Protein AF-A0A7K1HAN5-F1 (afdb_monomer)

Sequence (1060 aa):
MNKKFSTLLAGVALFGATSAFAGNNVPSLIEGTNDGLYQLKTTGNLYLAVNAKGELVTVDNVTADNVASTLWCTTVTVENQGKAPIYDFVNKGAEALLSVTMDDFAKNAMKTTKNSLVGGEIAGWAFSGTYANALEANRPLYSYFQEDSVVGLVLEGTNVRLKKAGGKAADISGAKFATFTLVEADGIALNAKQINTKLGIQDAANGVKLTFNPDRNNTSLENPFSDVAFIAKDTKDGSFVNVTRKADNQYLHVDTAYTNKNSDKFLAFNYKKALSTDLADQGKFLFTYFPSHDSLVIQVKQATRLSASVKDWKKALTTAGNKTIIANNKTAKNYVTIQDLVKADEIRIVTIADVKETDITLGFTGCVQAGTDKVSLEDGLYVIQNAETNKYLASPIHVDGAASEWVTVDKAEQNVMHMPAYQWVVLKTKTSEYFLSTSPVNVTNREYPSLKNPTYNTTDKVLKNGASWQLTQAEGSKLYYCKALSSDSLVITKITDKNILGDKYLGYKYLTDDELMITNYAFNYFNPYTMDKYIAQVEGDTTLNALQEEATFFELVKQNNNKTVAYGYTVDATVQARIEGLAQLERATYQIKAGKNMIAVGKENRYVLTENLAPATFYFKENNETEKGCYYAFIDADDVEKDTKGNVLSFNNKLGVADQSLKALLQEQVIEEVRTSAFRIGLADQPLYRRFNHVELDGAVEGNEDATKLLKFKEAYVGDYLMDETNKNFMREDMDYLGIGAKNIAKAGLSFNVRPFNIGKSAQYQIKPQYLVYVSETENKGTEGKPCDATNHKHMNANGEPCGPEDCIHATPAVPGFNRYKLLVSFADSVEAKDVVKGEELYHFGKYHRVGFVDAVEQDSVLYILGEHFENVATKDLSMEDIKKVVKGINLKVAVKEDKHHNYTWSFRYIDPAKAANEVEEDRAFLIESNKGNKDIAPSKAAWLKNQNNCLVLSDPEESEFEEAKTGGDNALIFNIEKGSADDMATDNEEIATSEVTVIAGEGNVTIAGAAGKKVVVSNILGQVVANTVITSDNATIAAPAGVVVVAVEGEEAVKAIIK

pLDDT: mean 87.42, std 11.13, range [27.11, 98.62]

Solvent-accessible surface area (backbone atoms only — not comparable to full-atom values): 56718 Å² total; per-residue (Å²): 142,82,90,79,87,77,82,81,73,81,79,78,76,82,81,63,70,62,70,89,55,52,67,35,66,47,57,53,51,57,84,38,79,32,60,39,28,26,26,44,33,33,89,85,63,29,31,45,27,39,46,98,87,38,29,35,31,42,45,74,80,82,44,57,90,50,38,45,25,31,25,28,12,45,31,33,48,75,56,88,87,86,57,67,38,32,38,40,40,26,29,62,51,64,61,41,50,63,17,34,49,77,82,70,39,58,90,94,50,58,51,38,93,53,60,37,48,56,51,55,86,42,49,54,26,40,54,39,82,42,42,70,86,41,48,56,69,65,27,43,44,32,27,66,83,46,99,60,29,27,39,23,38,32,70,62,85,51,40,27,22,47,34,57,33,44,58,49,72,69,38,46,60,70,56,58,43,39,35,30,24,54,18,32,40,54,73,35,53,35,44,24,68,38,54,19,10,52,72,72,64,47,61,54,84,74,35,34,59,37,51,53,51,62,54,65,31,85,62,92,71,80,43,75,50,51,77,36,45,24,38,50,37,73,46,93,75,61,52,32,21,35,42,20,38,60,92,77,60,24,34,39,25,59,44,92,47,54,73,49,94,76,81,85,76,38,43,27,76,44,75,34,86,69,73,52,84,81,43,45,46,27,24,24,34,34,41,34,37,26,45,35,72,31,36,39,45,46,28,38,31,33,46,67,47,75,49,98,89,36,86,46,58,79,59,22,65,73,37,94,81,30,49,49,75,50,92,56,61,82,51,72,47,34,18,60,21,41,46,69,80,39,71,93,73,54,22,23,38,62,29,61,33,66,54,79,68,38,47,30,30,71,70,60,47,43,67,49,84,74,90,56,50,54,27,45,67,76,55,36,42,29,39,42,28,37,62,83,79,66,20,33,48,24,29,53,74,39,45,39,49,78,45,54,43,78,40,84,73,56,75,78,44,31,54,63,82,49,28,39,42,33,26,28,42,33,37,52,74,43,84,48,80,79,34,44,66,45,19,34,29,41,38,28,28,36,44,34,59,85,43,32,23,61,19,55,35,82,87,81,71,44,43,39,72,51,66,63,45,57,34,28,39,58,92,93,55,89,47,36,36,35,80,57,54,39,98,55,45,26,43,76,45,76,65,78,54,62,69,63,36,47,37,29,39,64,31,33,64,74,75,54,78,71,64,42,63,44,61,46,34,29,40,35,38,73,48,99,88,51,78,61,23,10,38,20,66,40,88,99,52,49,42,30,20,56,72,33,72,67,57,40,53,26,26,48,42,67,37,82,86,64,51,64,45,78,47,41,39,83,63,48,74,72,49,40,77,58,30,78,63,58,42,51,32,36,44,44,48,34,31,46,28,45,92,83,22,24,36,15,73,46,76,94,40,23,32,24,54,35,73,87,56,71,63,44,41,27,31,38,33,54,69,33,32,46,99,94,44,62,19,25,26,39,32,36,64,80,49,59,44,58,47,101,84,68,48,77,63,34,56,49,31,23,50,28,65,40,77,94,46,99,65,29,34,28,24,65,35,60,29,63,43,81,78,74,43,30,29,29,83,39,75,53,92,47,54,57,33,59,73,64,44,42,47,86,73,41,63,23,44,91,98,46,27,72,48,67,31,48,34,21,46,30,33,68,87,86,60,28,27,43,25,56,55,77,55,75,89,79,54,52,91,99,52,53,38,44,24,71,40,55,79,87,75,56,92,40,19,43,15,32,40,44,30,64,56,20,59,93,64,38,92,54,24,90,58,58,38,31,24,35,40,28,38,40,79,49,75,26,80,50,45,81,52,42,54,38,80,64,85,87,60,82,39,29,25,90,87,71,43,83,44,52,42,69,54,13,70,74,22,46,74,55,42,81,45,38,39,38,29,38,32,41,30,48,32,75,87,60,74,78,62,94,82,58,50,94,89,58,56,82,42,39,62,85,95,28,31,24,35,25,46,43,54,31,38,36,45,98,57,27,40,27,64,53,66,86,81,52,74,89,55,55,69,84,75,60,51,71,71,61,47,61,74,78,36,76,68,43,54,46,80,61,52,33,64,66,74,45,58,41,52,54,33,38,31,36,34,38,59,43,28,75,52,32,60,70,77,43,70,89,41,47,33,21,34,46,36,47,45,72,85,59,73,72,69,88,50,66,43,42,16,29,41,19,56,56,93,84,41,45,24,35,40,54,42,92,74,34,38,45,84,41,34,59,71,36,72,78,35,26,47,46,27,33,77,44,73,37,48,80,89,32,22,39,70,77,79,70,83,75,72,81,70,66,70,45,82,44,60,36,80,41,20,36,36,35,32,52,36,49,76,29,44,34,37,35,20,41,83,86,69,51,76,72,42,77,47,67,32,86,40,52,65,41,77,43,73,38,72,66,42,56,31,38,38,36,39,65,94,54,77,68,43,79,37,66,19,83

Foldseek 3Di:
DDDDDDPPPPPPDDDFLDFPFAFAFDFFDDAFWGWFWWWWAFPVRWTWFQDPVQFIWTHNDDAQQGVQRRTWTWHWHDDPDQDAIWIWTQRRLVRAIQAFAPVQDDVPDQKHPAGTGGDYDWTTWDFASHGGRGGDFFTWTWTDPDPFKIKGWDDDPGGIMIGIFTPDPVGVVVRPGTTTTIGFHTWYWHFQVCLQCVSVQHDSLVFAAKDKVVDFDPDPADDCRHPFGWGWAGDPLPSKTFIAGSVPRWTKFFDLDFPDDDDDTFTGIDTHNDDDPLGPQRRIKIWIAGRRSQFIWIFGQKDFAADPVGPGSVVRSVDDPRMDGDSHSNQQFRTFEWDQPPVVVSRIDTGTGSDHDMTIGSQSITSARPPHQWFFDAFAKKAKAFPPVRFTWFQDLLNFQVATDGHDDDPQWDDLLLAQRRMWGKDFPGDDPRCNGRGFIWIARQFARLAIDFFQDPVVRGTDHDDTWTWGDDPPDQWIDTNRHDPGTMRMGGDPDLCSQQDQARQFDQDDPLNQLDFFKWWFWDDPVDRQWTWDADPPFQFIAGHDSDTQGKGKAWDPSSDWDFGGDDCDPVSCVRYPNGYGHIWTKIWIAHDQWTFDQDPPQFTGTHNPHDTFIFIFGWDTAHPVGTWTWTFGPPAFDADPVRHGNGGFWTWAQDPPDPRRTIGIDGSNPPDTMTIDTDGDPFAQFDDLQDCPFQVADPVGSQAWAKWWKFFQPPRKTWFWDQDPLQDDVQFTFIFIGHPVSHPFGRIKTWHWQQVVQEPCCSRWTKTWIFQDKDKQQWAAKAFQPDPPDFFAAPVRHGDGSRRGPPIGHTGHMKMKTQTKFWCPVPDADPPQDPSRGRQDDPPFGTIGTFIWMDDPQWIWGQRPPCPLPDRNRDDPVVSVVPTDTDRSSVVSHVQAFDRRMKIWGALDSPQCSVVDQSSRKTWIFGHPPDNRRPDQFGFTFFQDPRGTGTDDRVPHGSPCLSVCNVRHTIITIDHHDPRRGDDPPDDNPPQDWDWAAEAQKIKIASQAQKWKFKAAPVRHTPDIDHHHDRIDIGGDDAAWIWMDIHPDDIDIDGHD

Organism: NCBI:txid46503

Nearest PDB structures (foldseek):
  5tth-assembly1_A  TM=6.788E-01  e=7.325E+00  Danio rerio
  6eaf-assembly1_A  TM=3.390E-01  e=1.377E+00  human respiratory syncytial virus
  6vke-assembly1_F  TM=3.115E-01  e=1.193E+00  human respiratory syncytial virus
  5ea8-assembly1_F  TM=3.209E-01  e=1.312E+00  Human respiratory syncytial virus A2
  6eaf-assembly1_B  TM=3.338E-01  e=2.956E+00  human respiratory syncytial virus

InterPro domains:
  IPR045963 Domain of unknown function DUF6383 [PF19910] (986-1059)

Structure (mmCIF, N/CA/C/O backbone):
data_AF-A0A7K1HAN5-F1
#
_entry.id   AF-A0A7K1HAN5-F1
#
loop_
_atom_site.group_PDB
_atom_site.id
_atom_site.type_symbol
_atom_site.label_atom_id
_atom_site.label_alt_id
_atom_site.label_comp_id
_atom_site.label_asym_id
_atom_site.label_entity_id
_atom_site.label_seq_id
_atom_site.pdbx_PDB_ins_code
_atom_site.Cartn_x
_atom_site.Cartn_y
_atom_site.Cartn_z
_atom_site.occupancy
_atom_site.B_iso_or_equiv
_atom_site.auth_seq_id
_atom_site.auth_comp_id
_atom_site.auth_asym_id
_atom_site.auth_atom_id
_atom_site.pdbx_PDB_model_num
ATOM 1 N N . MET A 1 1 ? -2.486 -35.303 -60.892 1.00 40.88 1 MET A N 1
ATOM 2 C CA . MET A 1 1 ? -1.019 -35.481 -60.978 1.00 40.88 1 MET A CA 1
ATOM 3 C C . MET A 1 1 ? -0.422 -34.376 -61.833 1.00 40.88 1 MET A C 1
ATOM 5 O O . MET A 1 1 ? -0.666 -34.365 -63.026 1.00 40.88 1 MET A O 1
ATOM 9 N N . ASN A 1 2 ? 0.312 -33.452 -61.214 1.00 29.09 2 ASN A N 1
ATOM 10 C CA . ASN A 1 2 ? 1.491 -32.792 -61.785 1.00 29.09 2 ASN A CA 1
ATOM 11 C C . ASN A 1 2 ? 2.176 -32.046 -60.636 1.00 29.09 2 ASN A C 1
ATOM 13 O O . ASN A 1 2 ? 1.762 -30.961 -60.241 1.00 29.09 2 ASN A O 1
ATOM 17 N N . LYS A 1 3 ? 3.167 -32.708 -60.033 1.00 35.88 3 LYS A N 1
ATOM 18 C CA . LYS A 1 3 ? 4.009 -32.147 -58.977 1.00 35.88 3 LYS A CA 1
ATOM 19 C C . LYS A 1 3 ? 4.973 -31.152 -59.625 1.00 35.88 3 LYS A C 1
ATOM 21 O O . LYS A 1 3 ? 5.819 -31.564 -60.412 1.00 35.88 3 LYS A O 1
ATOM 26 N N . LYS A 1 4 ? 4.865 -29.870 -59.280 1.00 31.11 4 LYS A N 1
ATOM 27 C CA . LYS A 1 4 ? 5.964 -28.914 -59.439 1.00 31.11 4 LYS A CA 1
ATOM 28 C C . LYS A 1 4 ? 6.571 -28.687 -58.061 1.00 31.11 4 LYS A C 1
ATOM 30 O O . LYS A 1 4 ? 5.927 -28.133 -57.179 1.00 31.11 4 LYS A O 1
ATOM 35 N N . PHE A 1 5 ? 7.782 -29.204 -57.885 1.00 30.98 5 PHE A N 1
ATOM 36 C CA . PHE A 1 5 ? 8.667 -28.861 -56.783 1.00 30.98 5 PHE A CA 1
ATOM 37 C C . PHE A 1 5 ? 9.085 -27.398 -56.963 1.00 30.98 5 PHE A C 1
ATOM 39 O O . PHE A 1 5 ? 9.840 -27.089 -57.883 1.00 30.98 5 PHE A O 1
ATOM 46 N N . SER A 1 6 ? 8.574 -26.505 -56.118 1.00 27.64 6 SER A N 1
ATOM 47 C CA . SER A 1 6 ? 9.137 -25.166 -55.953 1.00 27.64 6 SER A CA 1
ATOM 48 C C . SER A 1 6 ? 10.148 -25.229 -54.818 1.00 27.64 6 SER A C 1
ATOM 50 O O . SER A 1 6 ? 9.788 -25.205 -53.645 1.00 27.64 6 SER A O 1
ATOM 52 N N . THR A 1 7 ? 11.421 -25.349 -55.181 1.00 29.77 7 THR A N 1
ATOM 53 C CA . THR A 1 7 ? 12.541 -25.042 -54.295 1.00 29.77 7 THR A CA 1
ATOM 54 C C . THR A 1 7 ? 12.494 -23.539 -54.034 1.00 29.77 7 THR A C 1
ATOM 56 O O . THR A 1 7 ? 12.861 -22.742 -54.895 1.00 29.77 7 THR A O 1
ATOM 59 N N . LEU A 1 8 ? 11.970 -23.148 -52.874 1.00 27.11 8 LEU A N 1
ATOM 60 C CA . LEU A 1 8 ? 11.995 -21.774 -52.391 1.00 27.11 8 LEU A CA 1
ATOM 61 C C . LEU A 1 8 ? 13.440 -21.463 -51.962 1.00 27.11 8 LEU A C 1
ATOM 63 O O . LEU A 1 8 ? 13.808 -21.631 -50.804 1.00 27.11 8 LEU A O 1
ATOM 67 N N . LEU A 1 9 ? 14.297 -21.088 -52.915 1.00 27.19 9 LEU A N 1
ATOM 68 C CA . LEU A 1 9 ? 15.538 -20.392 -52.588 1.00 27.19 9 LEU A CA 1
ATOM 69 C C . LEU A 1 9 ? 15.118 -18.995 -52.118 1.00 27.19 9 LEU A C 1
ATOM 71 O O . LEU A 1 9 ? 14.692 -18.173 -52.929 1.00 27.19 9 LEU A O 1
ATOM 75 N N . ALA A 1 10 ? 15.186 -18.741 -50.812 1.00 27.12 10 ALA A N 1
ATOM 76 C CA . ALA A 1 10 ? 15.160 -17.387 -50.282 1.00 27.12 10 ALA A CA 1
ATOM 77 C C . ALA A 1 10 ? 16.369 -16.645 -50.872 1.00 27.12 10 ALA A C 1
ATOM 79 O O . ALA A 1 10 ? 17.508 -16.858 -50.460 1.00 27.12 10 ALA A O 1
ATOM 80 N N . GLY A 1 11 ? 16.136 -15.847 -51.913 1.00 28.03 11 GLY A N 1
ATOM 81 C CA . GLY A 1 11 ? 17.146 -14.960 -52.469 1.00 28.03 11 GLY A CA 1
ATOM 82 C C . GLY A 1 11 ? 17.392 -13.829 -51.482 1.00 28.03 11 GLY A C 1
ATOM 83 O O . GLY A 1 11 ? 16.688 -12.827 -51.520 1.00 28.03 11 GLY A O 1
ATOM 84 N N . VAL A 1 12 ? 18.359 -13.998 -50.581 1.00 43.09 12 VAL A N 1
ATOM 85 C CA . VAL A 1 12 ? 18.867 -12.892 -49.766 1.00 43.09 12 VAL A CA 1
ATOM 86 C C . VAL A 1 12 ? 19.635 -11.970 -50.714 1.00 43.09 12 VAL A C 1
ATOM 88 O O . VAL A 1 12 ? 20.648 -12.357 -51.298 1.00 43.09 12 VAL A O 1
ATOM 91 N N . ALA A 1 13 ? 19.084 -10.787 -50.976 1.00 45.69 13 ALA A N 1
ATOM 92 C CA . ALA A 1 13 ? 19.717 -9.797 -51.832 1.00 45.69 13 ALA A CA 1
ATOM 93 C C . ALA A 1 13 ? 20.896 -9.159 -51.084 1.00 45.69 13 ALA A C 1
ATOM 95 O O . ALA A 1 13 ? 20.702 -8.511 -50.058 1.00 45.69 13 ALA A O 1
ATOM 96 N N . LEU A 1 14 ? 22.114 -9.293 -51.617 1.00 56.22 14 LEU A N 1
ATOM 97 C CA . LEU A 1 14 ? 23.273 -8.595 -51.068 1.00 56.22 14 LEU A CA 1
ATOM 98 C C . LEU A 1 14 ? 23.164 -7.091 -51.349 1.00 56.22 14 LEU A C 1
ATOM 100 O O . LEU A 1 14 ? 23.419 -6.623 -52.460 1.00 56.22 14 LEU A O 1
ATOM 104 N N . PHE A 1 15 ? 22.824 -6.315 -50.322 1.00 57.53 15 PHE A N 1
ATOM 105 C CA . PHE A 1 15 ? 22.805 -4.854 -50.404 1.00 57.53 15 PHE A CA 1
ATOM 106 C C . PHE A 1 15 ? 24.239 -4.302 -50.477 1.00 57.53 15 PHE A C 1
ATOM 108 O O . PHE A 1 15 ? 25.017 -4.474 -49.535 1.00 57.53 15 PHE A O 1
ATOM 115 N N . GLY A 1 16 ? 24.608 -3.658 -51.590 1.00 53.72 16 GLY A N 1
ATOM 116 C CA . GLY A 1 16 ? 25.887 -2.950 -51.746 1.00 53.72 16 GLY A CA 1
ATOM 117 C C . GLY A 1 16 ? 25.919 -1.619 -50.978 1.00 53.72 16 GLY A C 1
ATOM 118 O O . GLY A 1 16 ? 24.877 -1.075 -50.634 1.00 53.72 16 GLY A O 1
ATOM 119 N N . ALA A 1 17 ? 27.105 -1.045 -50.728 1.00 51.75 17 ALA A N 1
ATOM 120 C CA . ALA A 1 17 ? 27.213 0.222 -49.976 1.00 51.75 17 ALA A CA 1
ATOM 121 C C . ALA A 1 17 ? 26.695 1.464 -50.720 1.00 51.75 17 ALA A C 1
ATOM 123 O O . ALA A 1 17 ? 26.670 2.559 -50.160 1.00 51.75 17 ALA A O 1
ATOM 124 N N . THR A 1 18 ? 26.301 1.315 -51.985 1.00 49.81 18 THR A N 1
ATOM 125 C CA . THR A 1 18 ? 25.626 2.365 -52.743 1.00 49.81 18 THR A CA 1
ATOM 126 C C . THR A 1 18 ? 24.134 2.335 -52.443 1.00 49.81 18 THR A C 1
ATOM 128 O O . THR A 1 18 ? 23.494 1.294 -52.547 1.00 49.81 18 THR A O 1
ATOM 131 N N . SER A 1 19 ? 23.609 3.510 -52.118 1.00 48.88 19 SER A N 1
ATOM 132 C CA . SER A 1 19 ? 22.257 3.887 -51.702 1.00 48.88 19 SER A CA 1
ATOM 133 C C . SER A 1 19 ? 21.108 3.539 -52.670 1.00 48.88 19 SER A C 1
ATOM 135 O O . SER A 1 19 ? 20.228 4.369 -52.872 1.00 48.88 19 SER A O 1
ATOM 137 N N . ALA A 1 20 ? 21.087 2.357 -53.294 1.00 43.50 20 ALA A N 1
ATOM 138 C CA . ALA A 1 20 ? 20.087 1.974 -54.302 1.00 43.50 20 ALA A CA 1
ATOM 139 C C . ALA A 1 20 ? 18.629 2.037 -53.789 1.00 43.50 20 ALA A C 1
ATOM 141 O O . ALA A 1 20 ? 17.702 2.076 -54.594 1.00 43.50 20 ALA A O 1
ATOM 142 N N . PHE A 1 21 ? 18.454 2.108 -52.466 1.00 50.56 21 PHE A N 1
ATOM 143 C CA . PHE A 1 21 ? 17.179 2.108 -51.749 1.00 50.56 21 PHE A CA 1
ATOM 144 C C . PHE A 1 21 ? 16.934 3.361 -50.878 1.00 50.56 21 PHE A C 1
ATOM 146 O O . PHE A 1 21 ? 15.877 3.507 -50.276 1.00 50.56 21 PHE A O 1
ATOM 153 N N . ALA A 1 22 ? 17.890 4.296 -50.824 1.00 51.88 22 ALA A N 1
ATOM 154 C CA . ALA A 1 22 ? 17.831 5.458 -49.933 1.00 51.88 22 ALA A CA 1
ATOM 155 C C . ALA A 1 22 ? 16.652 6.394 -50.253 1.00 51.88 22 ALA A C 1
ATOM 157 O O . ALA A 1 22 ? 16.583 6.963 -51.347 1.00 51.88 22 ALA A O 1
ATOM 158 N N . GLY A 1 23 ? 15.734 6.553 -49.297 1.00 60.09 23 GLY A N 1
ATOM 159 C CA . GLY A 1 23 ? 14.566 7.420 -49.400 1.00 60.09 23 GLY A CA 1
ATOM 160 C C . GLY A 1 23 ? 13.515 6.948 -50.405 1.00 60.09 23 GLY A C 1
ATOM 161 O O . GLY A 1 23 ? 12.640 7.743 -50.763 1.00 60.09 23 GLY A O 1
ATOM 162 N N . ASN A 1 24 ? 13.596 5.694 -50.865 1.00 80.19 24 ASN A N 1
ATOM 163 C CA . ASN A 1 24 ? 12.584 5.096 -51.728 1.00 80.19 24 ASN A CA 1
ATOM 164 C C . ASN A 1 24 ? 11.299 4.835 -50.940 1.00 80.19 24 ASN A C 1
ATOM 166 O O . ASN A 1 24 ? 11.325 4.493 -49.757 1.00 80.19 24 ASN A O 1
ATOM 170 N N . ASN A 1 25 ? 10.161 4.969 -51.615 1.00 88.19 25 ASN A N 1
ATOM 171 C CA . ASN A 1 25 ? 8.879 4.576 -51.043 1.00 88.19 25 ASN A CA 1
ATOM 172 C C . ASN A 1 25 ? 8.889 3.072 -50.765 1.00 88.19 25 ASN A C 1
ATOM 174 O O . ASN A 1 25 ? 9.302 2.294 -51.628 1.00 88.19 25 ASN A O 1
ATOM 178 N N . VAL A 1 26 ? 8.379 2.670 -49.601 1.00 89.38 26 VAL A N 1
ATOM 179 C CA . VAL A 1 26 ? 8.163 1.253 -49.300 1.00 89.38 26 VAL A CA 1
ATOM 180 C C . VAL A 1 26 ? 7.164 0.706 -50.327 1.00 89.38 26 VAL A C 1
ATOM 182 O O . VAL A 1 26 ? 6.058 1.242 -50.428 1.00 89.38 26 VAL A O 1
ATOM 185 N N . PRO A 1 27 ? 7.523 -0.316 -51.124 1.00 84.94 27 PRO A N 1
ATOM 186 C CA . PRO A 1 27 ? 6.684 -0.752 -52.237 1.00 84.94 27 PRO A CA 1
ATOM 187 C C . PRO A 1 27 ? 5.409 -1.452 -51.757 1.00 84.94 27 PRO A C 1
ATOM 189 O O . PRO A 1 27 ? 4.337 -1.224 -52.314 1.00 84.94 27 PRO A O 1
ATOM 192 N N . SER A 1 28 ? 5.513 -2.277 -50.715 1.00 90.38 28 SER A N 1
ATOM 193 C CA . SER A 1 28 ? 4.406 -3.061 -50.169 1.00 90.38 28 SER A CA 1
ATOM 194 C C . SER A 1 28 ? 4.678 -3.490 -48.729 1.00 90.38 28 SER A C 1
ATOM 196 O O . SER A 1 28 ? 5.832 -3.637 -48.333 1.00 90.38 28 SER A O 1
ATOM 198 N N . LEU A 1 29 ? 3.610 -3.768 -47.988 1.00 91.69 29 LEU A N 1
ATOM 199 C CA . LEU A 1 29 ? 3.615 -4.402 -46.670 1.00 91.69 29 LEU A CA 1
ATOM 200 C C . LEU A 1 29 ? 2.832 -5.718 -46.724 1.00 91.69 29 LEU A C 1
ATOM 202 O O . LEU A 1 29 ? 2.036 -5.945 -47.639 1.00 91.69 29 LEU A O 1
ATOM 206 N N . ILE A 1 30 ? 3.028 -6.566 -45.721 1.00 91.25 30 ILE A N 1
ATOM 207 C CA . ILE A 1 30 ? 2.197 -7.747 -45.475 1.00 91.25 30 ILE A CA 1
ATOM 208 C C . ILE A 1 30 ? 1.132 -7.445 -44.418 1.00 91.25 30 ILE A C 1
ATOM 210 O O . ILE A 1 30 ? 1.286 -6.527 -43.611 1.00 91.25 30 ILE A O 1
ATOM 214 N N . GLU A 1 31 ? 0.052 -8.225 -44.439 1.00 90.81 31 GLU A N 1
ATOM 215 C CA . GLU A 1 31 ? -0.922 -8.246 -43.347 1.00 90.81 31 GLU A CA 1
ATOM 216 C C . GLU A 1 31 ? -0.251 -8.782 -42.075 1.00 90.81 31 GLU A C 1
ATOM 218 O O . GLU A 1 31 ? 0.524 -9.740 -42.133 1.00 90.81 31 GLU A O 1
ATOM 223 N N . GLY A 1 32 ? -0.534 -8.153 -40.935 1.00 88.94 32 GLY A N 1
ATOM 224 C CA . GLY A 1 32 ? 0.156 -8.396 -39.674 1.00 88.94 32 GLY A CA 1
ATOM 225 C C . GLY A 1 32 ? 1.406 -7.530 -39.492 1.00 88.94 32 GLY A C 1
ATOM 226 O O . GLY A 1 32 ? 1.560 -6.465 -40.098 1.00 88.94 32 GLY A O 1
ATOM 227 N N . THR A 1 33 ? 2.281 -7.953 -38.582 1.00 88.00 33 THR A N 1
ATOM 228 C CA . THR A 1 33 ? 3.503 -7.224 -38.222 1.00 88.00 33 THR A CA 1
ATOM 229 C C . THR A 1 33 ? 4.573 -7.381 -39.297 1.00 88.00 33 THR A C 1
ATOM 231 O O . THR A 1 33 ? 4.890 -8.493 -39.707 1.00 88.00 33 THR A O 1
ATOM 234 N N . ASN A 1 34 ? 5.145 -6.261 -39.740 1.00 88.31 34 ASN A N 1
ATOM 235 C CA . ASN A 1 34 ? 6.212 -6.235 -40.738 1.00 88.31 34 ASN A CA 1
ATOM 236 C C . ASN A 1 34 ? 7.587 -6.126 -40.059 1.00 88.31 34 ASN A C 1
ATOM 238 O O . ASN A 1 34 ? 7.745 -5.381 -39.094 1.00 88.31 34 ASN A O 1
ATOM 242 N N . ASP A 1 35 ? 8.600 -6.809 -40.596 1.00 81.50 35 ASP A N 1
ATOM 243 C CA . ASP A 1 35 ? 9.939 -6.871 -39.977 1.00 81.50 35 ASP A CA 1
ATOM 244 C C . ASP A 1 35 ? 10.800 -5.614 -40.212 1.00 81.50 35 ASP A C 1
ATOM 246 O O . ASP A 1 35 ? 11.744 -5.341 -39.461 1.00 81.50 35 ASP A O 1
ATOM 250 N N . GLY A 1 36 ? 10.485 -4.842 -41.256 1.00 86.75 36 GLY A N 1
ATOM 251 C CA . GLY A 1 36 ? 11.245 -3.659 -41.656 1.00 86.75 36 GLY A CA 1
ATOM 252 C C . GLY A 1 36 ? 11.014 -2.445 -40.752 1.00 86.75 36 GLY A C 1
ATOM 253 O O . GLY A 1 36 ? 9.895 -2.163 -40.320 1.00 86.75 36 GLY A O 1
ATOM 254 N N . LEU A 1 37 ? 12.088 -1.692 -40.499 1.00 91.50 37 LEU A N 1
ATOM 255 C CA . LEU A 1 37 ? 12.039 -0.396 -39.821 1.00 91.50 37 LEU A CA 1
ATOM 256 C C . LEU A 1 37 ? 12.041 0.737 -40.849 1.00 91.50 37 LEU A C 1
ATOM 258 O O . LEU A 1 37 ? 13.029 0.948 -41.554 1.00 91.50 37 LEU A O 1
ATOM 262 N N . TYR A 1 38 ? 10.943 1.478 -40.922 1.00 94.31 38 TYR A N 1
ATOM 263 C CA . TYR A 1 38 ? 10.697 2.492 -41.948 1.00 94.31 38 TYR A CA 1
ATOM 264 C C . TYR A 1 38 ? 10.646 3.898 -41.350 1.00 94.31 38 TYR A C 1
ATOM 266 O O . TYR A 1 38 ? 10.622 4.070 -40.132 1.00 94.31 38 TYR A O 1
ATOM 274 N N . GLN A 1 39 ? 10.600 4.924 -42.197 1.00 95.56 39 GLN A N 1
ATOM 275 C CA . GLN A 1 39 ? 10.410 6.307 -41.763 1.00 95.56 39 GLN A CA 1
ATOM 276 C C . GLN A 1 39 ? 9.137 6.899 -42.372 1.00 95.56 39 GLN A C 1
ATOM 278 O O . GLN A 1 39 ? 8.830 6.693 -43.545 1.00 95.56 39 GLN A O 1
ATOM 283 N N . LEU A 1 40 ? 8.404 7.679 -41.578 1.00 96.50 40 LEU A N 1
ATOM 284 C CA . LEU A 1 40 ? 7.258 8.459 -42.044 1.00 96.50 40 LEU A CA 1
ATOM 285 C C . LEU A 1 40 ? 7.747 9.837 -42.494 1.00 96.50 40 LEU A C 1
ATOM 287 O O . LEU A 1 40 ? 8.011 10.719 -41.673 1.00 96.50 40 LEU A O 1
ATOM 291 N N . LYS A 1 41 ? 7.888 10.012 -43.807 1.00 95.88 41 LYS A N 1
ATOM 292 C CA . LYS A 1 41 ? 8.448 11.208 -44.438 1.00 95.88 41 LYS A CA 1
ATOM 293 C C . LYS A 1 41 ? 7.352 12.158 -44.908 1.00 95.88 41 LYS A C 1
ATOM 295 O O . LYS A 1 41 ? 6.433 11.765 -45.620 1.00 95.88 41 LYS A O 1
ATOM 300 N N . THR A 1 42 ? 7.465 13.425 -44.545 1.00 94.50 42 THR A N 1
ATOM 301 C CA . THR A 1 42 ? 6.561 14.500 -44.978 1.00 94.50 42 THR A CA 1
ATOM 302 C C . THR A 1 42 ? 6.939 15.031 -46.365 1.00 94.50 42 THR A C 1
ATOM 304 O O . THR A 1 42 ? 8.064 14.852 -46.838 1.00 94.50 42 THR A O 1
ATOM 307 N N . THR A 1 43 ? 6.032 15.781 -46.998 1.00 88.81 43 THR A N 1
ATOM 308 C CA . THR A 1 43 ? 6.289 16.487 -48.272 1.00 88.81 43 THR A CA 1
ATOM 309 C C . THR A 1 43 ? 7.423 17.516 -48.187 1.00 88.81 43 THR A C 1
ATOM 311 O O . THR A 1 43 ? 8.050 17.821 -49.197 1.00 88.81 43 THR A O 1
ATOM 314 N N . GLY A 1 44 ? 7.719 18.025 -46.986 1.00 87.31 44 GLY A N 1
ATOM 315 C CA . GLY A 1 44 ? 8.830 18.940 -46.710 1.00 87.31 44 GLY A CA 1
ATOM 316 C C . GLY A 1 44 ? 10.178 18.256 -46.454 1.00 87.31 44 GLY A C 1
ATOM 317 O O . GLY A 1 44 ? 11.105 18.931 -46.022 1.00 87.31 44 GLY A O 1
ATOM 318 N N . ASN A 1 45 ? 10.297 16.941 -46.687 1.00 88.94 45 ASN A N 1
ATOM 319 C CA . ASN A 1 45 ? 11.472 16.120 -46.354 1.00 88.94 45 ASN A CA 1
ATOM 320 C C . ASN A 1 45 ? 11.821 16.074 -44.852 1.00 88.94 45 ASN A C 1
ATOM 322 O O . ASN A 1 45 ? 12.975 15.863 -44.497 1.00 88.94 45 ASN A O 1
ATOM 326 N N . LEU A 1 46 ? 10.827 16.234 -43.975 1.00 93.94 46 LEU A N 1
ATOM 327 C CA . LEU A 1 46 ? 10.970 15.991 -42.534 1.00 93.94 46 LEU A CA 1
ATOM 328 C C . LEU A 1 46 ? 10.473 14.587 -42.173 1.00 93.94 46 LEU A C 1
ATOM 330 O O . LEU A 1 46 ? 9.499 14.125 -42.768 1.00 93.94 46 LEU A O 1
ATOM 334 N N . TYR A 1 47 ? 11.071 13.954 -41.169 1.00 95.69 47 TYR A N 1
ATOM 335 C CA . TYR A 1 47 ? 10.723 12.615 -40.687 1.00 95.69 47 TYR A CA 1
ATOM 336 C C . TYR A 1 47 ? 10.015 12.683 -39.337 1.00 95.69 47 TYR A C 1
ATOM 338 O O . TYR A 1 47 ? 10.499 13.361 -38.430 1.00 95.69 47 TYR A O 1
ATOM 346 N N . LEU A 1 48 ? 8.885 11.984 -39.190 1.00 97.12 48 LEU A N 1
ATOM 347 C CA . LEU A 1 48 ? 8.183 11.872 -37.909 1.00 97.12 48 LEU A CA 1
ATOM 348 C C . LEU A 1 48 ? 9.052 11.120 -36.897 1.00 97.12 48 LEU A C 1
ATOM 350 O O . LEU A 1 48 ? 9.569 10.041 -37.193 1.00 97.12 48 LEU A O 1
ATOM 354 N N . ALA A 1 49 ? 9.180 11.678 -35.700 1.00 96.06 49 ALA A N 1
ATOM 355 C CA . ALA A 1 49 ? 10.012 11.138 -34.643 1.00 96.06 49 ALA A CA 1
ATOM 356 C C . ALA A 1 49 ? 9.390 11.352 -33.261 1.00 96.06 49 ALA A C 1
ATOM 358 O O . ALA A 1 49 ? 8.490 12.176 -33.088 1.00 96.06 49 ALA A O 1
ATOM 359 N N . VAL A 1 50 ? 9.922 10.641 -32.270 1.00 94.19 50 VAL A N 1
ATOM 360 C CA . VAL A 1 50 ? 9.568 10.824 -30.858 1.00 94.19 50 VAL A CA 1
ATOM 361 C C . VAL A 1 50 ? 10.789 11.325 -30.102 1.00 94.19 50 VAL A C 1
ATOM 363 O O . VAL A 1 50 ? 11.842 10.691 -30.105 1.00 94.19 50 VAL A O 1
ATOM 366 N N . ASN A 1 51 ? 10.695 12.497 -29.482 1.00 90.94 51 ASN A N 1
ATOM 367 C CA . ASN A 1 51 ? 11.829 13.047 -28.746 1.00 90.94 51 ASN A CA 1
ATOM 368 C C . ASN A 1 51 ? 12.009 12.362 -27.374 1.00 90.94 51 ASN A C 1
ATOM 370 O O . ASN A 1 51 ? 11.191 11.556 -26.939 1.00 90.94 51 ASN A O 1
ATOM 374 N N . ALA A 1 52 ? 13.072 12.719 -26.650 1.00 84.69 52 ALA A N 1
ATOM 375 C CA . ALA A 1 52 ? 13.377 12.134 -25.340 1.00 84.69 52 ALA A CA 1
ATOM 376 C C . ALA A 1 52 ? 12.321 12.408 -24.243 1.00 84.69 52 ALA A C 1
ATOM 378 O O . ALA A 1 52 ? 12.373 11.782 -23.189 1.00 84.69 52 ALA A O 1
ATOM 379 N N . LYS A 1 53 ? 11.383 13.340 -24.465 1.00 83.31 53 LYS A N 1
ATOM 380 C CA . LYS A 1 53 ? 10.250 13.615 -23.566 1.00 83.31 53 LYS A CA 1
ATOM 381 C C . LYS A 1 53 ? 9.000 12.800 -23.919 1.00 83.31 53 LYS A C 1
ATOM 383 O O . LYS A 1 53 ? 7.988 12.953 -23.248 1.00 83.31 53 LYS A O 1
ATOM 388 N N . GLY A 1 54 ? 9.054 11.980 -24.971 1.00 85.94 54 GLY A N 1
ATOM 389 C CA . GLY A 1 54 ? 7.896 11.262 -25.498 1.00 85.94 54 GLY A CA 1
ATOM 390 C C . GLY A 1 54 ? 7.009 12.103 -26.420 1.00 85.94 54 GLY A C 1
ATOM 391 O O . GLY A 1 54 ? 5.930 11.654 -26.785 1.00 85.94 54 GLY A O 1
ATOM 392 N N . GLU A 1 55 ? 7.423 13.313 -26.808 1.00 92.81 55 GLU A N 1
ATOM 393 C CA . GLU A 1 55 ? 6.619 14.177 -27.681 1.00 92.81 55 GLU A CA 1
ATOM 394 C C . GLU A 1 55 ? 6.839 13.824 -29.156 1.00 92.81 55 GLU A C 1
ATOM 396 O O . GLU A 1 55 ? 7.974 13.599 -29.597 1.00 92.81 55 GLU A O 1
ATOM 401 N N . LEU A 1 56 ? 5.759 13.869 -29.935 1.00 94.44 56 LEU A N 1
ATOM 402 C CA . LEU A 1 56 ? 5.807 13.812 -31.388 1.00 94.44 56 LEU A CA 1
ATOM 403 C C . LEU A 1 56 ? 6.435 15.089 -31.948 1.00 94.44 56 LEU A C 1
ATOM 405 O O . LEU A 1 56 ? 6.010 16.214 -31.669 1.00 94.44 56 LEU A O 1
ATOM 409 N N . VAL A 1 57 ? 7.449 14.900 -32.784 1.00 95.88 57 VAL A N 1
ATOM 410 C CA . VAL A 1 57 ? 8.168 15.962 -33.488 1.00 95.88 57 VAL A CA 1
ATOM 411 C C . VAL A 1 57 ? 8.486 15.513 -34.908 1.00 95.88 57 VAL A C 1
ATOM 413 O O . VAL A 1 57 ? 8.328 14.347 -35.264 1.00 95.88 57 VAL A O 1
ATOM 416 N N . THR A 1 58 ? 8.962 16.434 -35.733 1.00 95.25 58 THR A N 1
ATOM 417 C CA . THR A 1 58 ? 9.595 16.091 -37.007 1.00 95.25 58 THR A CA 1
ATOM 418 C C . THR A 1 58 ? 11.041 16.569 -37.028 1.00 95.25 58 THR A C 1
ATOM 420 O O . THR A 1 58 ? 11.368 17.604 -36.446 1.00 95.25 58 THR A O 1
ATOM 423 N N . VAL A 1 59 ? 11.914 15.800 -37.675 1.00 94.62 59 VAL A N 1
ATOM 424 C CA . VAL A 1 59 ? 13.347 16.102 -37.807 1.00 94.62 59 VAL A CA 1
ATOM 425 C C . VAL A 1 59 ? 13.755 16.125 -39.277 1.00 94.62 59 VAL A C 1
ATOM 427 O O . VAL A 1 59 ? 13.249 15.345 -40.077 1.00 94.62 59 VAL A O 1
ATOM 430 N N . ASP A 1 60 ? 14.659 17.026 -39.639 1.00 88.69 60 ASP A N 1
ATOM 431 C CA . ASP A 1 60 ? 15.182 17.212 -40.999 1.00 88.69 60 ASP A CA 1
ATOM 432 C C . ASP A 1 60 ? 16.498 16.452 -41.244 1.00 88.69 60 ASP A C 1
ATOM 434 O O . ASP A 1 60 ? 16.748 15.991 -42.355 1.00 88.69 60 ASP A O 1
ATOM 438 N N . ASN A 1 61 ? 17.327 16.290 -40.208 1.00 87.50 61 ASN A N 1
ATOM 439 C CA . ASN A 1 61 ? 18.619 15.613 -40.280 1.00 87.50 61 ASN A CA 1
ATOM 440 C C . ASN A 1 61 ? 18.653 14.339 -39.420 1.00 87.50 61 ASN A C 1
ATOM 442 O O . ASN A 1 61 ? 18.636 14.398 -38.185 1.00 87.50 61 ASN A O 1
ATOM 446 N N . VAL A 1 62 ? 18.748 13.185 -40.083 1.00 90.56 62 VAL A N 1
ATOM 447 C CA . VAL A 1 62 ? 18.862 11.874 -39.433 1.00 90.56 62 VAL A CA 1
ATOM 448 C C . VAL A 1 62 ? 20.337 11.486 -39.327 1.00 90.56 62 VAL A C 1
ATOM 450 O O . VAL A 1 62 ? 21.073 11.428 -40.306 1.00 90.56 62 VAL A O 1
ATOM 453 N N . THR A 1 63 ? 20.773 11.224 -38.105 1.00 91.88 63 THR A N 1
ATOM 454 C CA . THR A 1 63 ? 22.146 10.916 -37.701 1.00 91.88 63 THR A CA 1
ATOM 455 C C . THR A 1 63 ? 22.163 9.613 -36.909 1.00 91.88 63 THR A C 1
ATOM 457 O O . THR A 1 63 ? 21.114 9.097 -36.523 1.00 91.88 63 THR A O 1
ATOM 460 N N . ALA A 1 64 ? 23.351 9.097 -36.588 1.00 89.88 64 ALA A N 1
ATOM 461 C CA . ALA A 1 64 ? 23.472 7.924 -35.723 1.00 89.88 64 ALA A CA 1
ATOM 462 C C . ALA A 1 64 ? 22.748 8.100 -34.373 1.00 89.88 64 ALA A C 1
ATOM 464 O O . ALA A 1 64 ? 22.172 7.145 -33.865 1.00 89.88 64 ALA A O 1
ATOM 465 N N . ASP A 1 65 ? 22.733 9.310 -33.806 1.00 90.62 65 ASP A N 1
ATOM 466 C CA . ASP A 1 65 ? 22.211 9.534 -32.454 1.00 90.62 65 ASP A CA 1
ATOM 467 C C . ASP A 1 65 ? 20.693 9.712 -32.374 1.00 90.62 65 ASP A C 1
ATOM 469 O O . ASP A 1 65 ? 20.128 9.537 -31.295 1.00 90.62 65 ASP A O 1
ATOM 473 N N . ASN A 1 66 ? 20.025 10.032 -33.486 1.00 92.31 66 ASN A N 1
ATOM 474 C CA . ASN A 1 66 ? 18.570 10.195 -33.527 1.00 92.31 66 ASN A CA 1
ATOM 475 C C . ASN A 1 66 ? 17.865 9.235 -34.495 1.00 92.31 66 ASN A C 1
ATOM 477 O O . ASN A 1 66 ? 16.641 9.223 -34.509 1.00 92.31 66 ASN A O 1
ATOM 481 N N . VAL A 1 67 ? 18.576 8.399 -35.265 1.00 92.38 67 VAL A N 1
ATOM 482 C CA . VAL A 1 67 ? 17.928 7.473 -36.210 1.00 92.38 67 VAL A CA 1
ATOM 483 C C . VAL A 1 67 ? 16.854 6.633 -35.536 1.00 92.38 67 VAL A C 1
ATOM 485 O O . VAL A 1 67 ? 15.734 6.585 -36.034 1.00 92.38 67 VAL A O 1
ATOM 488 N N . ALA A 1 68 ? 17.152 6.047 -34.375 1.00 92.00 68 ALA A N 1
ATOM 489 C CA . ALA A 1 68 ? 16.222 5.169 -33.678 1.00 92.00 68 ALA A CA 1
ATOM 490 C C . ALA A 1 68 ? 14.875 5.856 -33.402 1.00 92.00 68 ALA A C 1
ATOM 492 O O . ALA A 1 68 ? 13.832 5.229 -33.562 1.00 92.00 68 ALA A O 1
ATOM 493 N N . SER A 1 69 ? 14.873 7.153 -33.068 1.00 93.19 69 SER A N 1
ATOM 494 C CA . SER A 1 69 ? 13.635 7.886 -32.788 1.00 93.19 69 SER A CA 1
ATOM 495 C C . SER A 1 69 ? 12.797 8.200 -34.023 1.00 93.19 69 SER A C 1
ATOM 497 O O . SER A 1 69 ? 11.637 8.571 -33.875 1.00 93.19 69 SER A O 1
ATOM 499 N N . THR A 1 70 ? 13.347 8.046 -35.228 1.00 95.06 70 THR A N 1
ATOM 500 C CA . THR A 1 70 ? 12.644 8.248 -36.508 1.00 95.06 70 THR A CA 1
ATOM 501 C C . THR A 1 70 ? 12.124 6.951 -37.124 1.00 95.06 70 THR A C 1
ATOM 503 O O . THR A 1 70 ? 11.396 6.997 -38.114 1.00 95.06 70 THR A O 1
ATOM 506 N N . LEU A 1 71 ? 12.533 5.802 -36.580 1.00 94.62 71 LEU A N 1
ATOM 507 C CA . LEU A 1 71 ? 12.229 4.489 -37.131 1.00 94.62 71 LEU A CA 1
ATOM 508 C C . LEU A 1 71 ? 10.924 3.947 -36.557 1.00 94.62 71 LEU A C 1
ATOM 510 O O . LEU A 1 71 ? 10.749 3.869 -35.339 1.00 94.62 71 LEU A O 1
ATOM 514 N N . TRP A 1 72 ? 10.047 3.521 -37.456 1.00 93.75 72 TRP A N 1
ATOM 515 C CA . TRP A 1 72 ? 8.733 2.977 -37.164 1.00 93.75 72 TRP A CA 1
ATOM 516 C C . TRP A 1 72 ? 8.617 1.578 -37.758 1.00 93.75 72 TRP A C 1
ATOM 518 O O . TRP A 1 72 ? 8.791 1.383 -38.961 1.00 93.75 72 TRP A O 1
ATOM 528 N N . CYS A 1 73 ? 8.300 0.607 -36.914 1.00 91.75 73 CYS A N 1
ATOM 529 C CA . CYS A 1 73 ? 7.787 -0.676 -37.370 1.00 91.75 73 CYS A CA 1
ATOM 530 C C . CYS A 1 73 ? 6.282 -0.549 -37.637 1.00 91.75 73 CYS A C 1
ATOM 532 O O . CYS A 1 73 ? 5.604 0.206 -36.940 1.00 91.75 73 CYS A O 1
ATOM 534 N N . THR A 1 74 ? 5.769 -1.249 -38.650 1.00 92.69 74 THR A N 1
ATOM 535 C CA . THR A 1 74 ? 4.369 -1.125 -39.085 1.00 92.69 74 THR A CA 1
ATOM 536 C C . THR A 1 74 ? 3.628 -2.457 -38.973 1.00 92.69 74 THR A C 1
ATOM 538 O O . THR A 1 74 ? 4.088 -3.474 -39.496 1.00 92.69 74 THR A O 1
ATOM 541 N N . THR A 1 75 ? 2.457 -2.442 -38.343 1.00 92.12 75 THR A N 1
ATOM 542 C CA . THR A 1 75 ? 1.498 -3.556 -38.350 1.00 92.12 75 THR A CA 1
ATOM 543 C C . THR A 1 75 ? 0.286 -3.155 -39.182 1.00 92.12 75 THR A C 1
ATOM 545 O O . THR A 1 75 ? -0.247 -2.061 -38.999 1.00 92.12 75 THR A O 1
ATOM 548 N N . VAL A 1 76 ? -0.134 -4.023 -40.106 1.00 93.06 76 VAL A N 1
ATOM 549 C CA . VAL A 1 76 ? -1.311 -3.799 -40.958 1.00 93.06 76 VAL A CA 1
ATOM 550 C C . VAL A 1 76 ? -2.437 -4.733 -40.533 1.00 93.06 76 VAL A C 1
ATOM 552 O O . VAL A 1 76 ? -2.284 -5.952 -40.597 1.00 93.06 76 VAL A O 1
ATOM 555 N N . THR A 1 77 ? -3.581 -4.164 -40.168 1.00 92.38 77 THR A N 1
ATOM 556 C CA . THR A 1 77 ? -4.793 -4.907 -39.807 1.00 92.38 77 THR A CA 1
ATOM 557 C C . THR A 1 77 ? -5.845 -4.728 -40.895 1.00 92.38 77 THR A C 1
ATOM 559 O O . THR A 1 77 ? -6.180 -3.601 -41.270 1.00 92.38 77 THR A O 1
ATOM 562 N N . VAL A 1 78 ? -6.377 -5.840 -41.406 1.00 87.38 78 VAL A N 1
ATOM 563 C CA . VAL A 1 78 ? -7.424 -5.847 -42.435 1.00 87.38 78 VAL A CA 1
ATOM 564 C C . VAL A 1 78 ? -8.708 -6.409 -41.838 1.00 87.38 78 VAL A C 1
ATOM 566 O O . VAL A 1 78 ? -8.776 -7.566 -41.438 1.00 87.38 78 VAL A O 1
ATOM 569 N N . GLU A 1 79 ? -9.757 -5.591 -41.785 1.00 72.75 79 GLU A N 1
ATOM 570 C CA . GLU A 1 79 ? -11.086 -6.057 -41.391 1.00 72.75 79 GLU A CA 1
ATOM 571 C C . GLU A 1 79 ? -11.852 -6.574 -42.622 1.00 72.75 79 GLU A C 1
ATOM 573 O O . GLU A 1 79 ? -11.911 -5.910 -43.661 1.00 72.75 79 GLU A O 1
ATOM 578 N N . ASN A 1 80 ? -12.460 -7.761 -42.521 1.00 63.88 80 ASN A N 1
ATOM 579 C CA . ASN A 1 80 ? -13.262 -8.347 -43.603 1.00 63.88 80 ASN A CA 1
ATOM 580 C C . ASN A 1 80 ? -14.379 -7.389 -44.090 1.00 63.88 80 ASN A C 1
ATOM 582 O O . ASN A 1 80 ? -14.961 -6.653 -43.298 1.00 63.88 80 ASN A O 1
ATOM 586 N N . GLN A 1 81 ? -14.749 -7.498 -45.380 1.00 55.38 81 GLN A N 1
ATOM 587 C CA . GLN A 1 81 ? -15.828 -6.754 -46.078 1.00 55.38 81 GLN A CA 1
ATOM 588 C C . GLN A 1 81 ? -15.494 -5.342 -46.617 1.00 55.38 81 GLN A C 1
ATOM 590 O O . GLN A 1 81 ? -16.331 -4.444 -46.582 1.00 55.38 81 GLN A O 1
ATOM 595 N N . GLY A 1 82 ? -14.307 -5.133 -47.198 1.00 61.75 82 GLY A N 1
ATOM 596 C CA . GLY A 1 82 ? -14.037 -3.936 -48.018 1.00 61.75 82 GLY A CA 1
ATOM 597 C C . GLY A 1 82 ? -13.802 -2.635 -47.239 1.00 61.75 82 GLY A C 1
ATOM 598 O O . GLY A 1 82 ? -13.848 -1.556 -47.831 1.00 61.75 82 GLY A O 1
ATOM 599 N N . LYS A 1 83 ? -13.535 -2.724 -45.930 1.00 72.94 83 LYS A N 1
ATOM 600 C CA . LYS A 1 83 ? -13.030 -1.604 -45.125 1.00 72.94 83 LYS A CA 1
ATOM 601 C C . LYS A 1 83 ? -11.567 -1.298 -45.474 1.00 72.94 83 LYS A C 1
ATOM 603 O O . LYS A 1 83 ? -10.834 -2.172 -45.933 1.00 72.94 83 LYS A O 1
ATOM 608 N N . ALA A 1 84 ? -11.150 -0.049 -45.264 1.00 82.56 84 ALA A N 1
ATOM 609 C CA . ALA A 1 84 ? -9.762 0.356 -45.476 1.00 82.56 84 ALA A CA 1
ATOM 610 C C . ALA A 1 84 ? -8.832 -0.298 -44.431 1.00 82.56 84 ALA A C 1
ATOM 612 O O . ALA A 1 84 ? -9.251 -0.444 -43.281 1.00 82.56 84 ALA A O 1
ATOM 613 N N . PRO A 1 85 ? -7.587 -0.662 -44.793 1.00 90.50 85 PRO A N 1
ATOM 614 C CA . PRO A 1 85 ? -6.615 -1.188 -43.839 1.00 90.50 85 PRO A CA 1
ATOM 615 C C . PRO A 1 85 ? -6.286 -0.179 -42.733 1.00 90.50 85 PRO A C 1
ATOM 617 O O . PRO A 1 85 ? -6.234 1.032 -42.975 1.00 90.50 85 PRO A O 1
ATOM 620 N N . ILE A 1 86 ? -6.017 -0.697 -41.538 1.00 93.25 86 ILE A N 1
ATOM 621 C CA . ILE A 1 86 ? -5.593 0.068 -40.364 1.00 93.25 86 ILE A CA 1
ATOM 622 C C . ILE A 1 86 ? -4.096 -0.162 -40.149 1.00 93.25 86 ILE A C 1
ATOM 624 O O . ILE A 1 86 ? -3.620 -1.292 -40.265 1.00 93.25 86 ILE A O 1
ATOM 628 N N . TYR A 1 87 ? -3.360 0.906 -39.840 1.00 94.62 87 TYR A N 1
ATOM 629 C CA . TYR A 1 87 ? -1.913 0.871 -39.654 1.00 94.62 87 TYR A CA 1
ATOM 630 C C . TYR A 1 87 ? -1.545 1.282 -38.235 1.00 94.62 87 TYR A C 1
ATOM 632 O O . TYR A 1 87 ? -1.847 2.395 -37.800 1.00 94.62 87 TYR A O 1
ATOM 640 N N . ASP A 1 88 ? -0.823 0.412 -37.545 1.00 93.31 88 ASP A N 1
ATOM 641 C CA . ASP A 1 88 ? -0.176 0.736 -36.282 1.00 93.31 88 ASP A CA 1
ATOM 642 C C . ASP A 1 88 ? 1.313 0.960 -36.507 1.00 93.31 88 ASP A C 1
ATOM 644 O O . ASP A 1 88 ? 1.987 0.160 -37.157 1.00 93.31 88 ASP A O 1
ATOM 648 N N . PHE A 1 89 ? 1.828 2.055 -35.950 1.00 93.19 89 PHE A N 1
ATOM 649 C CA . PHE A 1 89 ? 3.231 2.435 -36.069 1.00 93.19 89 PHE A CA 1
ATOM 650 C C . PHE A 1 89 ? 3.893 2.381 -34.702 1.00 93.19 89 PHE A C 1
ATOM 652 O O . PHE A 1 89 ? 3.543 3.146 -33.810 1.00 93.19 89 PHE A O 1
ATOM 659 N N . VAL A 1 90 ? 4.885 1.517 -34.533 1.00 90.56 90 VAL A N 1
ATOM 660 C CA . VAL A 1 90 ? 5.644 1.395 -33.287 1.00 90.56 90 VAL A CA 1
ATOM 661 C C . VAL A 1 90 ? 6.999 2.069 -33.451 1.00 90.56 90 VAL A C 1
ATOM 663 O O . VAL A 1 90 ? 7.812 1.637 -34.269 1.00 90.56 90 VAL A O 1
ATOM 666 N N . ASN A 1 91 ? 7.258 3.126 -32.678 1.00 90.81 91 ASN A N 1
ATOM 667 C CA . ASN A 1 91 ? 8.539 3.821 -32.699 1.00 90.81 91 ASN A CA 1
ATOM 668 C C . ASN A 1 91 ? 9.610 2.985 -32.006 1.00 90.81 91 ASN A C 1
ATOM 670 O O . ASN A 1 91 ? 9.447 2.607 -30.843 1.00 90.81 91 ASN A O 1
ATOM 674 N N . LYS A 1 92 ? 10.737 2.752 -32.678 1.00 85.81 92 LYS A N 1
ATOM 675 C CA . LYS A 1 92 ? 11.792 1.904 -32.124 1.00 85.81 92 LYS A CA 1
ATOM 676 C C . LYS A 1 92 ? 12.635 2.609 -31.062 1.00 85.81 92 LYS A C 1
ATOM 678 O O . LYS A 1 92 ? 13.008 1.979 -30.084 1.00 85.81 92 LYS A O 1
ATOM 683 N N . GLY A 1 93 ? 12.925 3.897 -31.232 1.00 85.69 93 GLY A N 1
ATOM 684 C CA . GLY A 1 93 ? 13.760 4.658 -30.298 1.00 85.69 93 GLY A CA 1
ATOM 685 C C . GLY A 1 93 ? 13.050 5.012 -28.995 1.00 85.69 93 GLY A C 1
ATOM 686 O O . GLY A 1 93 ? 13.649 4.915 -27.929 1.00 85.69 93 GLY A O 1
ATOM 687 N N . ALA A 1 94 ? 11.778 5.403 -29.072 1.00 83.12 94 ALA A N 1
ATOM 688 C CA . ALA A 1 94 ? 10.953 5.648 -27.891 1.00 83.12 94 ALA A CA 1
ATOM 689 C C . ALA A 1 94 ? 10.352 4.366 -27.302 1.00 83.12 94 ALA A C 1
ATOM 691 O O . ALA A 1 94 ? 9.892 4.400 -26.161 1.00 83.12 94 ALA A O 1
ATOM 692 N N . GLU A 1 95 ? 10.381 3.254 -28.052 1.00 82.19 95 GLU A N 1
ATOM 693 C CA . GLU A 1 95 ? 9.730 1.994 -27.678 1.00 82.19 95 GLU A CA 1
ATOM 694 C C . GLU A 1 95 ? 8.266 2.265 -27.282 1.00 82.19 95 GLU A C 1
ATOM 696 O O . GLU A 1 95 ? 7.844 2.019 -26.149 1.00 82.19 95 GLU A O 1
ATOM 701 N N . ALA A 1 96 ? 7.515 2.871 -28.207 1.00 82.31 96 ALA A N 1
ATOM 702 C CA . ALA A 1 96 ? 6.139 3.299 -27.981 1.00 82.31 96 ALA A CA 1
ATOM 703 C C . ALA A 1 96 ? 5.298 3.178 -29.259 1.00 82.31 96 ALA A C 1
ATOM 705 O O . ALA A 1 96 ? 5.747 3.550 -30.346 1.00 82.31 96 ALA A O 1
ATOM 706 N N . LEU A 1 97 ? 4.070 2.673 -29.124 1.00 87.88 97 LEU A N 1
ATOM 707 C CA . LEU A 1 97 ? 3.059 2.731 -30.180 1.00 87.88 97 LEU A CA 1
ATOM 708 C C . LEU A 1 97 ? 2.681 4.191 -30.431 1.00 87.88 97 LEU A C 1
ATOM 710 O O . LEU A 1 97 ? 2.471 4.925 -29.471 1.00 87.88 97 LEU A O 1
ATOM 714 N N . LEU A 1 98 ? 2.550 4.596 -31.695 1.00 92.06 98 LEU A N 1
ATOM 715 C CA . LEU A 1 98 ? 1.938 5.861 -32.086 1.00 92.06 98 LEU A CA 1
ATOM 716 C C . LEU A 1 98 ? 0.470 5.838 -31.659 1.00 92.06 98 LEU A C 1
ATOM 718 O O . LEU A 1 98 ? -0.411 5.488 -32.438 1.00 92.06 98 LEU A O 1
ATOM 722 N N . SER A 1 99 ? 0.216 6.194 -30.412 1.00 90.38 99 SER A N 1
ATOM 723 C CA . SER A 1 99 ? -1.111 6.464 -29.895 1.00 90.38 99 SER A CA 1
ATOM 724 C C . SER A 1 99 ? -1.126 7.825 -29.229 1.00 90.38 99 SER A C 1
ATOM 726 O O . SER A 1 99 ? -0.081 8.361 -28.850 1.00 90.38 99 SER A O 1
ATOM 728 N N . VAL A 1 100 ? -2.311 8.411 -29.156 1.00 90.44 100 VAL A N 1
ATOM 729 C CA . VAL A 1 100 ? -2.523 9.762 -28.644 1.00 90.44 100 VAL A CA 1
ATOM 730 C C . VAL A 1 100 ? -3.751 9.796 -27.751 1.00 90.44 100 VAL A C 1
ATOM 732 O O . VAL A 1 100 ? -4.596 8.904 -27.821 1.00 90.44 100 VAL A O 1
ATOM 735 N N . THR A 1 101 ? -3.849 10.827 -26.917 1.00 87.50 101 THR A N 1
ATOM 736 C CA . THR A 1 101 ? -4.974 11.004 -25.998 1.00 87.50 101 THR A CA 1
ATOM 737 C C . THR A 1 101 ? -5.790 12.251 -26.314 1.00 87.50 101 THR A C 1
ATOM 739 O O . THR A 1 101 ? -5.266 13.278 -26.760 1.00 87.50 101 THR A O 1
ATOM 742 N N . MET A 1 102 ? -7.097 12.178 -26.070 1.00 88.44 102 MET A N 1
ATOM 743 C CA . MET A 1 102 ? -7.991 13.331 -26.159 1.00 88.44 102 MET A CA 1
ATOM 744 C C . MET A 1 102 ? -7.816 14.316 -25.005 1.00 88.44 102 MET A C 1
ATOM 746 O O . MET A 1 102 ? -8.220 15.475 -25.153 1.00 88.44 102 MET A O 1
ATOM 750 N N . ASP A 1 103 ? -7.174 13.903 -23.913 1.00 85.81 103 ASP A N 1
ATOM 751 C CA . ASP A 1 103 ? -6.910 14.747 -22.744 1.00 85.81 103 ASP A CA 1
ATOM 752 C C . ASP A 1 103 ? -5.909 15.878 -23.039 1.00 85.81 103 ASP A C 1
ATOM 754 O O . ASP A 1 103 ? -5.901 16.905 -22.358 1.00 85.81 103 ASP A O 1
ATOM 758 N N . ASP A 1 104 ? -5.133 15.764 -24.124 1.00 84.06 104 ASP A N 1
ATOM 759 C CA . ASP A 1 104 ? -4.231 16.821 -24.604 1.00 84.06 104 ASP A CA 1
ATOM 760 C C . ASP A 1 104 ? -4.984 18.087 -25.066 1.00 84.06 104 ASP A C 1
ATOM 762 O O . ASP A 1 104 ? -4.393 19.165 -25.236 1.00 84.06 104 ASP A O 1
ATOM 766 N N . PHE A 1 105 ? -6.293 17.987 -25.313 1.00 90.31 105 PHE A N 1
ATOM 767 C CA . PHE A 1 105 ? -7.111 19.114 -25.741 1.00 90.31 105 PHE A CA 1
ATOM 768 C C . PHE A 1 105 ? -7.642 19.903 -24.547 1.00 90.31 105 PHE A C 1
ATOM 770 O O . PHE A 1 105 ? -8.379 19.398 -23.705 1.00 90.31 105 PHE A O 1
ATOM 777 N N . ALA A 1 106 ? -7.397 21.215 -24.550 1.00 88.56 106 ALA A N 1
ATOM 778 C CA . ALA A 1 106 ? -8.154 22.119 -23.694 1.00 88.56 106 ALA A CA 1
ATOM 779 C C . ALA A 1 106 ? -9.665 22.006 -23.986 1.00 88.56 106 ALA A C 1
ATOM 781 O O . ALA A 1 106 ? -10.078 21.707 -25.113 1.00 88.56 106 ALA A O 1
ATOM 782 N N . LYS A 1 107 ? -10.503 22.284 -22.981 1.00 85.31 107 LYS A N 1
ATOM 783 C CA . LYS A 1 107 ? -11.968 22.218 -23.103 1.00 85.31 107 LYS A CA 1
ATOM 784 C C . LYS A 1 107 ? -12.450 22.989 -24.342 1.00 85.31 107 LYS A C 1
ATOM 786 O O . LYS A 1 107 ? -12.118 24.159 -24.515 1.00 85.31 107 LYS A O 1
ATOM 791 N N . ASN A 1 108 ? -13.239 22.326 -25.190 1.00 85.62 108 ASN A N 1
ATOM 792 C CA . ASN A 1 108 ? -13.774 22.840 -26.463 1.00 85.62 108 ASN A CA 1
ATOM 793 C C . ASN A 1 108 ? -12.730 23.196 -27.546 1.00 85.62 108 ASN A C 1
ATOM 795 O O . ASN A 1 108 ? -13.082 23.803 -28.557 1.00 85.62 108 ASN A O 1
ATOM 799 N N . ALA A 1 109 ? -11.456 22.828 -27.384 1.00 91.31 109 ALA A N 1
ATOM 800 C CA . ALA A 1 109 ? -10.438 23.074 -28.399 1.00 91.31 109 ALA A CA 1
ATOM 801 C C . ALA A 1 109 ? -10.530 22.065 -29.558 1.00 91.31 109 ALA A C 1
ATOM 803 O O . ALA A 1 109 ? -10.659 20.856 -29.357 1.00 91.31 109 ALA A O 1
ATOM 804 N N . MET A 1 110 ? -10.385 22.573 -30.786 1.00 91.69 110 MET A N 1
ATOM 805 C CA . MET A 1 110 ? -10.299 21.764 -32.014 1.00 91.69 110 MET A CA 1
ATOM 806 C C . MET A 1 110 ? -8.861 21.375 -32.383 1.00 91.69 110 MET A C 1
ATOM 808 O O . MET A 1 110 ? -8.662 20.565 -33.285 1.00 91.69 110 MET A O 1
ATOM 812 N N . LYS A 1 111 ? -7.856 21.957 -31.717 1.00 94.94 111 LYS A N 1
ATOM 813 C CA . LYS A 1 111 ? -6.428 21.704 -31.951 1.00 94.94 111 LYS A CA 1
ATOM 814 C C . LYS A 1 111 ? -5.628 21.859 -30.656 1.00 94.94 111 LYS A C 1
ATOM 816 O O . LYS A 1 111 ? -5.951 22.742 -29.861 1.00 94.94 111 LYS A O 1
ATOM 821 N N . THR A 1 112 ? -4.573 21.071 -30.475 1.00 93.88 112 THR A N 1
ATOM 822 C CA . THR A 1 112 ? -3.665 21.192 -29.324 1.00 93.88 112 THR A CA 1
ATOM 823 C C . THR A 1 112 ? -2.672 22.355 -29.481 1.00 93.88 112 THR A C 1
ATOM 825 O O . THR A 1 112 ? -2.265 22.732 -30.588 1.00 93.88 112 THR A O 1
ATOM 828 N N . THR A 1 113 ? -2.282 22.961 -28.353 1.00 89.44 113 THR A N 1
ATOM 829 C CA . THR A 1 113 ? -1.332 24.095 -28.282 1.00 89.44 113 THR A CA 1
ATOM 830 C C . THR A 1 113 ? 0.092 23.681 -27.909 1.00 89.44 113 THR A C 1
ATOM 832 O O . THR A 1 113 ? 1.018 24.485 -28.039 1.00 89.44 113 THR A O 1
ATOM 835 N N . LYS A 1 114 ? 0.280 22.433 -27.476 1.00 90.38 114 LYS A N 1
ATOM 836 C CA . LYS A 1 114 ? 1.570 21.802 -27.178 1.00 90.38 114 LYS A CA 1
ATOM 837 C C . LYS A 1 114 ? 1.759 20.579 -28.064 1.00 90.38 114 LYS A C 1
ATOM 839 O O . LYS A 1 114 ? 0.785 20.083 -28.630 1.00 90.38 114 LYS A O 1
ATOM 844 N N . ASN A 1 115 ? 3.006 20.135 -28.200 1.00 90.19 115 ASN A N 1
ATOM 845 C CA . ASN A 1 115 ? 3.299 18.907 -28.928 1.00 90.19 115 ASN A CA 1
ATOM 846 C C . ASN A 1 115 ? 2.605 17.741 -28.243 1.00 90.19 115 ASN A C 1
ATOM 848 O O . ASN A 1 115 ? 2.575 17.681 -27.015 1.00 90.19 115 ASN A O 1
ATOM 852 N N . SER A 1 116 ? 2.027 16.865 -29.049 1.00 87.69 116 SER A N 1
ATOM 853 C CA . SER A 1 116 ? 1.294 15.725 -28.520 1.00 87.69 116 SER A CA 1
ATOM 854 C C . SER A 1 116 ? 2.252 14.646 -28.054 1.00 87.69 116 SER A C 1
ATOM 856 O O . SER A 1 116 ? 3.276 14.395 -28.696 1.00 87.69 116 SER A O 1
ATOM 858 N N . LEU A 1 117 ? 1.928 14.045 -26.918 1.00 86.94 117 LEU A N 1
ATOM 859 C CA . LEU A 1 117 ? 2.695 12.946 -26.352 1.00 86.94 117 LEU A CA 1
ATOM 860 C C . LEU A 1 117 ? 2.288 11.638 -27.028 1.00 86.94 117 LEU A C 1
ATOM 862 O O . LEU A 1 117 ? 1.139 11.455 -27.426 1.00 86.94 117 LEU A O 1
ATOM 866 N N . VAL A 1 118 ? 3.259 10.744 -27.176 1.00 86.44 118 VAL A N 1
ATOM 867 C CA . VAL A 1 118 ? 3.004 9.361 -27.564 1.00 86.44 118 VAL A CA 1
ATOM 868 C C . VAL A 1 118 ? 2.559 8.584 -26.331 1.00 86.44 118 VAL A C 1
ATOM 870 O O . VAL A 1 118 ? 3.209 8.650 -25.287 1.00 86.44 118 VAL A O 1
ATOM 873 N N . GLY A 1 119 ? 1.473 7.831 -26.469 1.00 73.50 119 GLY A N 1
ATOM 874 C CA . GLY A 1 119 ? 0.787 7.159 -25.372 1.00 73.50 119 GLY A CA 1
ATOM 875 C C . GLY A 1 119 ? -0.605 7.752 -25.174 1.00 73.50 119 GLY A C 1
ATOM 876 O O . GLY A 1 119 ? -0.788 8.966 -25.165 1.00 73.50 119 GLY A O 1
ATOM 877 N N . GLY A 1 120 ? -1.603 6.884 -25.052 1.00 77.56 120 GLY A N 1
ATOM 878 C CA . GLY A 1 120 ? -3.009 7.270 -25.025 1.00 77.56 120 GLY A CA 1
ATOM 879 C C . GLY A 1 120 ? -3.899 6.187 -25.618 1.00 77.56 120 GLY A C 1
ATOM 880 O O . GLY A 1 120 ? -3.415 5.142 -26.063 1.00 77.56 120 GLY A O 1
ATOM 881 N N . GLU A 1 121 ? -5.196 6.456 -25.600 1.00 81.75 121 GLU A N 1
ATOM 882 C CA . GLU A 1 121 ? -6.265 5.528 -25.954 1.00 81.75 121 GLU A CA 1
ATOM 883 C C . GLU A 1 121 ? -6.547 5.432 -27.462 1.00 81.75 121 GLU A C 1
ATOM 885 O O . GLU A 1 121 ? -7.139 4.453 -27.907 1.00 81.75 121 GLU A O 1
ATOM 890 N N . ILE A 1 122 ? -6.111 6.410 -28.264 1.00 87.81 122 ILE A N 1
ATOM 891 C CA . ILE A 1 122 ? -6.381 6.445 -29.708 1.00 87.81 122 ILE A CA 1
ATOM 892 C C . ILE A 1 122 ? -5.179 5.912 -30.479 1.00 87.81 122 ILE A C 1
ATOM 894 O O . ILE A 1 122 ? -4.134 6.561 -30.530 1.00 87.81 122 ILE A O 1
ATOM 898 N N . ALA A 1 123 ? -5.357 4.766 -31.131 1.00 88.69 123 ALA A N 1
ATOM 899 C CA . ALA A 1 123 ? -4.399 4.132 -32.039 1.00 88.69 123 ALA A CA 1
ATOM 900 C C . ALA A 1 123 ? -5.101 3.724 -33.350 1.00 88.69 123 ALA A C 1
ATOM 902 O O . ALA A 1 123 ? -6.213 4.184 -33.613 1.00 88.69 123 ALA A O 1
ATOM 903 N N . GLY A 1 124 ? -4.467 2.898 -34.189 1.00 90.69 124 GLY A N 1
ATOM 904 C CA . GLY A 1 124 ? -5.055 2.427 -35.440 1.00 90.69 124 GLY A CA 1
ATOM 905 C C . GLY A 1 124 ? -5.266 3.550 -36.455 1.00 90.69 124 GLY A C 1
ATOM 906 O O . GLY A 1 124 ? -6.331 4.159 -36.538 1.00 90.69 124 GLY A O 1
ATOM 907 N N . TRP A 1 125 ? -4.249 3.829 -37.263 1.00 94.69 125 TRP A N 1
ATOM 908 C CA . TRP A 1 125 ? -4.256 4.972 -38.169 1.00 94.69 125 TRP A CA 1
ATOM 909 C C . TRP A 1 125 ? -4.753 4.597 -39.560 1.00 94.69 125 TRP A C 1
ATOM 911 O O . TRP A 1 125 ? -4.260 3.662 -40.191 1.00 94.69 125 TRP A O 1
ATOM 921 N N . ALA A 1 126 ? -5.676 5.396 -40.088 1.00 93.75 126 ALA A N 1
ATOM 922 C CA . ALA A 1 126 ? -5.929 5.448 -41.516 1.00 93.75 126 ALA A CA 1
ATOM 923 C C . ALA A 1 126 ? -4.718 6.092 -42.210 1.00 93.75 126 ALA A C 1
ATOM 925 O O . ALA A 1 126 ? -4.284 7.182 -41.828 1.00 93.75 126 ALA A O 1
ATOM 926 N N . PHE A 1 127 ? -4.182 5.412 -43.227 1.00 93.94 127 PHE A N 1
ATOM 927 C CA . PHE A 1 127 ? -3.014 5.865 -43.984 1.00 93.94 127 PHE A CA 1
ATOM 928 C C . PHE A 1 127 ? -3.182 5.595 -45.490 1.00 93.94 127 PHE A C 1
ATOM 930 O O . PHE A 1 127 ? -3.728 6.435 -46.213 1.00 93.94 127 PHE A O 1
ATOM 937 N N . SER A 1 128 ? -2.763 4.421 -45.973 1.00 93.06 128 SER A N 1
ATOM 938 C CA . SER A 1 128 ? -2.928 4.018 -47.373 1.00 93.06 128 SER A CA 1
ATOM 939 C C . SER A 1 128 ? -4.096 3.049 -47.551 1.00 93.06 128 SER A C 1
ATOM 941 O O . SER A 1 128 ? -4.256 2.105 -46.780 1.00 93.06 128 SER A O 1
ATOM 943 N N . GLY A 1 129 ? -4.901 3.244 -48.597 1.00 88.56 129 GLY A N 1
ATOM 944 C CA . GLY A 1 129 ? -6.004 2.337 -48.928 1.00 88.56 129 GLY A CA 1
ATOM 945 C C . GLY A 1 129 ? -5.554 0.942 -49.384 1.00 88.56 129 GLY A C 1
ATOM 946 O O . GLY A 1 129 ? -6.361 0.017 -49.404 1.00 88.56 129 GLY A O 1
ATOM 947 N N . THR A 1 130 ? -4.277 0.774 -49.730 1.00 88.69 130 THR A N 1
ATOM 948 C CA . THR A 1 130 ? -3.679 -0.472 -50.223 1.00 88.69 130 THR A CA 1
ATOM 949 C C . THR A 1 130 ? -2.365 -0.750 -49.499 1.00 88.69 130 THR A C 1
ATOM 951 O O . THR A 1 130 ? -1.634 0.178 -49.180 1.00 88.69 130 THR A O 1
ATOM 954 N N . TYR A 1 131 ? -2.042 -2.024 -49.262 1.00 90.12 131 TYR A N 1
ATOM 955 C CA . TYR A 1 131 ? -0.810 -2.415 -48.559 1.00 90.12 131 TYR A CA 1
ATOM 956 C C . TYR A 1 131 ? 0.038 -3.425 -49.349 1.00 90.12 131 TYR A C 1
ATOM 958 O O . TYR A 1 131 ? 1.244 -3.243 -49.462 1.00 90.12 131 TYR A O 1
ATOM 966 N N . ALA A 1 132 ? -0.575 -4.447 -49.960 1.00 86.25 132 ALA A N 1
ATOM 967 C CA . ALA A 1 132 ? 0.158 -5.560 -50.577 1.00 86.25 132 ALA A CA 1
ATOM 968 C C . ALA A 1 132 ? 0.751 -5.280 -51.973 1.00 86.25 132 ALA A C 1
ATOM 970 O O . ALA A 1 132 ? 1.787 -5.838 -52.314 1.00 86.25 132 ALA A O 1
ATOM 971 N N . ASN A 1 133 ? 0.100 -4.450 -52.798 1.00 80.69 133 ASN A N 1
ATOM 972 C CA . ASN A 1 133 ? 0.493 -4.266 -54.209 1.00 80.69 133 ASN A CA 1
ATOM 973 C C . ASN A 1 133 ? 1.166 -2.915 -54.500 1.00 80.69 133 ASN A C 1
ATOM 975 O O . ASN A 1 133 ? 1.897 -2.801 -55.480 1.00 80.69 133 ASN A O 1
ATOM 979 N N . ALA A 1 134 ? 0.874 -1.897 -53.688 1.00 85.56 134 ALA A N 1
ATOM 980 C CA . ALA A 1 134 ? 1.484 -0.571 -53.728 1.00 85.56 134 ALA A CA 1
ATOM 981 C C . ALA A 1 134 ? 1.036 0.213 -52.489 1.00 85.56 134 ALA A C 1
ATOM 983 O O . ALA A 1 134 ? -0.163 0.246 -52.204 1.00 85.56 134 ALA A O 1
ATOM 984 N N . LEU A 1 135 ? 1.953 0.874 -51.787 1.00 91.62 135 LEU A N 1
ATOM 985 C CA . LEU A 1 135 ? 1.593 1.896 -50.802 1.00 91.62 135 LEU A CA 1
ATOM 986 C C . LEU A 1 135 ? 1.412 3.257 -51.482 1.00 91.62 135 LEU A C 1
ATOM 988 O O . LEU A 1 135 ? 2.214 3.677 -52.319 1.00 91.62 135 LEU A O 1
ATOM 992 N N . GLU A 1 136 ? 0.357 3.973 -51.106 1.00 92.38 136 GLU A N 1
ATOM 993 C CA . GLU A 1 136 ? 0.110 5.330 -51.588 1.00 92.38 136 GLU A CA 1
ATOM 994 C C . GLU A 1 136 ? 1.035 6.344 -50.897 1.00 92.38 136 GLU A C 1
ATOM 996 O O . GLU A 1 136 ? 1.268 6.289 -49.689 1.00 92.38 136 GLU A O 1
ATOM 1001 N N . ALA A 1 137 ? 1.517 7.327 -51.659 1.00 93.12 137 ALA A N 1
ATOM 1002 C CA . ALA A 1 137 ? 2.321 8.428 -51.135 1.00 93.12 137 ALA A CA 1
ATOM 1003 C C . ALA A 1 137 ? 1.455 9.618 -50.686 1.00 93.12 137 ALA A C 1
ATOM 1005 O O . ALA A 1 137 ? 0.347 9.828 -51.185 1.00 93.12 137 ALA A O 1
ATOM 1006 N N . ASN A 1 138 ? 2.005 10.450 -49.798 1.00 93.56 138 ASN A N 1
ATOM 1007 C CA . ASN A 1 138 ? 1.414 11.706 -49.317 1.00 93.56 138 ASN A CA 1
ATOM 1008 C C . ASN A 1 138 ? -0.005 11.547 -48.751 1.00 93.56 138 ASN A C 1
ATOM 1010 O O . ASN A 1 138 ? -0.909 12.328 -49.057 1.00 93.56 138 ASN A O 1
ATOM 1014 N N . ARG A 1 139 ? -0.198 10.544 -47.895 1.00 94.12 139 ARG A N 1
ATOM 1015 C CA . ARG A 1 139 ? -1.480 10.264 -47.246 1.00 94.12 139 ARG A CA 1
ATOM 1016 C C . ARG A 1 139 ? -1.547 10.875 -45.847 1.00 94.12 139 ARG A C 1
ATOM 1018 O O . ARG A 1 139 ? -0.529 10.886 -45.154 1.00 94.12 139 ARG A O 1
ATOM 1025 N N . PRO A 1 140 ? -2.700 11.415 -45.418 1.00 94.06 140 PRO A N 1
ATOM 1026 C CA . PRO A 1 140 ? -2.853 11.897 -44.052 1.00 94.06 140 PRO A CA 1
ATOM 1027 C C . PRO A 1 140 ? -2.821 10.733 -43.055 1.00 94.06 140 PRO A C 1
ATOM 1029 O O . PRO A 1 140 ? -3.245 9.632 -43.393 1.00 94.06 140 PRO A O 1
ATOM 1032 N N . LEU A 1 141 ? -2.369 11.005 -41.829 1.00 94.00 141 LEU A N 1
ATOM 1033 C CA . LEU A 1 141 ? -2.530 10.104 -40.684 1.00 94.00 141 LEU A CA 1
ATOM 1034 C C . LEU A 1 141 ? -3.634 10.635 -39.770 1.00 94.00 141 LEU A C 1
ATOM 1036 O O . LEU A 1 141 ? -3.500 11.717 -39.186 1.00 94.00 141 LEU A O 1
ATOM 1040 N N . TYR A 1 142 ? -4.720 9.875 -39.655 1.00 95.19 142 TYR A N 1
ATOM 1041 C CA . TYR A 1 142 ? -5.820 10.156 -38.733 1.00 95.19 142 TYR A CA 1
ATOM 1042 C C . TYR A 1 142 ? -6.425 8.865 -38.170 1.00 95.19 142 TYR A C 1
ATOM 1044 O O . TYR A 1 142 ? -6.300 7.806 -38.780 1.00 95.19 142 TYR A O 1
ATOM 1052 N N . SER A 1 143 ? -7.091 8.957 -37.023 1.00 95.06 143 SER A N 1
ATOM 1053 C CA . SER A 1 143 ? -7.821 7.855 -36.391 1.00 95.06 143 SER A CA 1
ATOM 1054 C C . SER A 1 143 ? -9.176 8.334 -35.860 1.00 95.06 143 SER A C 1
ATOM 1056 O O . SER A 1 143 ? -9.369 9.528 -35.606 1.00 95.06 143 SER A O 1
ATOM 1058 N N . TYR A 1 144 ? -10.131 7.414 -35.745 1.00 92.12 144 TYR A N 1
ATOM 1059 C CA . TYR A 1 144 ? -11.465 7.675 -35.210 1.00 92.12 144 TYR A CA 1
ATOM 1060 C C . TYR A 1 144 ? -11.434 7.585 -33.685 1.00 92.12 144 TYR A C 1
ATOM 1062 O O . TYR A 1 144 ? -11.016 6.576 -33.129 1.00 92.12 144 TYR A O 1
ATOM 1070 N N . PHE A 1 145 ? -11.910 8.631 -33.011 1.00 90.75 145 PHE A N 1
ATOM 1071 C CA . PHE A 1 145 ? -12.112 8.615 -31.554 1.00 90.75 145 PHE A CA 1
ATOM 1072 C C . PHE A 1 145 ? -13.598 8.533 -31.175 1.00 90.75 145 PHE A C 1
ATOM 1074 O O . PHE A 1 145 ? -13.937 8.264 -30.026 1.00 90.75 145 PHE A O 1
ATOM 1081 N N . GLN A 1 146 ? -14.482 8.762 -32.149 1.00 90.31 146 GLN A N 1
ATOM 1082 C CA . GLN A 1 146 ? -15.919 8.486 -32.124 1.00 90.31 146 GLN A CA 1
ATOM 1083 C C . GLN A 1 146 ? -16.339 8.026 -33.525 1.00 90.31 146 GLN A C 1
ATOM 1085 O O . GLN A 1 146 ? -15.581 8.187 -34.479 1.00 90.31 146 GLN A O 1
ATOM 1090 N N . GLU A 1 147 ? -17.548 7.486 -33.668 1.00 88.31 147 GLU A N 1
ATOM 1091 C CA . GLU A 1 147 ? -18.047 6.927 -34.934 1.00 88.31 147 GLU A CA 1
ATOM 1092 C C . GLU A 1 147 ? -18.005 7.925 -36.108 1.00 88.31 147 GLU A C 1
ATOM 1094 O O . GLU A 1 147 ? -17.672 7.557 -37.233 1.00 88.31 147 GLU A O 1
ATOM 1099 N N . ASP A 1 148 ? -18.282 9.205 -35.850 1.00 92.19 148 ASP A N 1
ATOM 1100 C CA . ASP A 1 148 ? -18.356 10.261 -36.862 1.00 92.19 148 ASP A CA 1
ATOM 1101 C C . ASP A 1 148 ? -17.257 11.326 -36.730 1.00 92.19 148 ASP A C 1
ATOM 1103 O O . ASP A 1 148 ? -17.315 12.348 -37.420 1.00 92.19 148 ASP A O 1
ATOM 1107 N N . SER A 1 149 ? -16.260 11.110 -35.867 1.00 93.94 149 SER A N 1
ATOM 1108 C CA . SER A 1 149 ? -15.251 12.117 -35.535 1.00 93.94 149 SER A CA 1
ATOM 1109 C C . SER A 1 149 ? -13.842 11.533 -35.488 1.00 93.94 149 SER A C 1
ATOM 1111 O O . SER A 1 149 ? -13.579 10.500 -34.870 1.00 93.94 149 SER A O 1
ATOM 1113 N N . VAL A 1 150 ? -12.910 12.241 -36.126 1.00 95.81 150 VAL A N 1
ATOM 1114 C CA . VAL A 1 150 ? -11.514 11.828 -36.276 1.00 95.81 150 VAL A CA 1
ATOM 1115 C C . VAL A 1 150 ? -10.551 12.842 -35.683 1.00 95.81 150 VAL A C 1
ATOM 1117 O O . VAL A 1 150 ? -10.808 14.050 -35.653 1.00 95.81 150 VAL A O 1
ATOM 1120 N N . VAL A 1 151 ? -9.395 12.353 -35.260 1.00 96.44 151 VAL A N 1
ATOM 1121 C CA . VAL A 1 151 ? -8.243 13.165 -34.889 1.00 96.44 151 VAL A CA 1
ATOM 1122 C C . VAL A 1 151 ? -7.081 12.831 -35.816 1.00 96.44 151 VAL A C 1
ATOM 1124 O O . VAL A 1 151 ? -6.854 11.672 -36.150 1.00 96.44 151 VAL A O 1
ATOM 1127 N N . GLY A 1 152 ? -6.351 13.848 -36.262 1.00 95.88 152 GLY A N 1
ATOM 1128 C CA . GLY A 1 152 ? -5.190 13.676 -37.129 1.00 95.88 152 GLY A CA 1
ATOM 1129 C C . GLY A 1 152 ? -4.038 14.593 -36.749 1.00 95.88 152 GLY A C 1
ATOM 1130 O O . GLY A 1 152 ? -4.210 15.580 -36.023 1.00 95.88 152 GLY A O 1
ATOM 1131 N N . LEU A 1 153 ? -2.853 14.257 -37.253 1.00 95.94 153 LEU A N 1
ATOM 1132 C CA . LEU A 1 153 ? -1.636 15.031 -37.018 1.00 95.94 153 LEU A CA 1
ATOM 1133 C C . LEU A 1 153 ? -1.631 16.295 -37.887 1.00 95.94 153 LEU A C 1
ATOM 1135 O O . LEU A 1 153 ? -2.017 16.255 -39.052 1.00 95.94 153 LEU A O 1
ATOM 1139 N N . VAL A 1 154 ? -1.158 17.421 -37.355 1.00 95.19 154 VAL A N 1
ATOM 1140 C CA . VAL A 1 154 ? -0.874 18.657 -38.108 1.00 95.19 154 VAL A CA 1
ATOM 1141 C C . VAL A 1 154 ? 0.500 19.202 -37.726 1.00 95.19 154 VAL A C 1
ATOM 1143 O O . VAL A 1 154 ? 0.934 19.053 -36.584 1.00 95.19 154 VAL A O 1
ATOM 1146 N N . LEU A 1 155 ? 1.185 19.836 -38.681 1.00 92.94 155 LEU A N 1
ATOM 1147 C CA . LEU A 1 155 ? 2.543 20.356 -38.491 1.00 92.94 155 LEU A CA 1
ATOM 1148 C C . LEU A 1 155 ? 2.548 21.877 -38.334 1.00 92.94 155 LEU A C 1
ATOM 1150 O O . LEU A 1 155 ? 1.913 22.593 -39.109 1.00 92.94 155 LEU A O 1
ATOM 1154 N N . GLU A 1 156 ? 3.324 22.362 -37.367 1.00 90.50 156 GLU A N 1
ATOM 1155 C CA . GLU A 1 156 ? 3.644 23.780 -37.173 1.00 90.50 156 GLU A CA 1
ATOM 1156 C C . GLU A 1 156 ? 5.164 23.948 -37.063 1.00 90.50 156 GLU A C 1
ATOM 1158 O O . GLU A 1 156 ? 5.742 23.921 -35.974 1.00 90.50 156 GLU A O 1
ATOM 1163 N N . GLY A 1 157 ? 5.836 24.070 -38.211 1.00 87.06 157 GLY A N 1
ATOM 1164 C CA . GLY A 1 157 ? 7.292 23.916 -38.271 1.00 87.06 157 GLY A CA 1
ATOM 1165 C C . GLY A 1 157 ? 7.677 22.466 -37.968 1.00 87.06 157 GLY A C 1
ATOM 1166 O O . GLY A 1 157 ? 7.147 21.556 -38.599 1.00 87.06 157 GLY A O 1
ATOM 1167 N N . THR A 1 158 ? 8.560 22.249 -36.989 1.00 89.00 158 THR A N 1
ATOM 1168 C CA . THR A 1 158 ? 8.962 20.903 -36.533 1.00 89.00 158 THR A CA 1
ATOM 1169 C C . THR A 1 158 ? 8.029 20.301 -35.475 1.00 89.00 158 THR A C 1
ATOM 1171 O O . THR A 1 158 ? 8.168 19.129 -35.118 1.00 89.00 158 THR A O 1
ATOM 1174 N N . ASN A 1 159 ? 7.065 21.079 -34.975 1.00 92.19 159 ASN A N 1
ATOM 1175 C CA . ASN A 1 159 ? 6.115 20.658 -33.949 1.00 92.19 159 ASN A CA 1
ATOM 1176 C C . ASN A 1 159 ? 4.968 19.840 -34.546 1.00 92.19 159 ASN A C 1
ATOM 1178 O O . ASN A 1 159 ? 4.375 20.248 -35.548 1.00 92.19 159 ASN A O 1
ATOM 1182 N N . VAL A 1 160 ? 4.610 18.735 -33.888 1.00 94.94 160 VAL A N 1
ATOM 1183 C CA . VAL A 1 160 ? 3.469 17.889 -34.263 1.00 94.94 160 VAL A CA 1
ATOM 1184 C C . VAL A 1 160 ? 2.340 18.099 -33.261 1.00 94.94 160 VAL A C 1
ATOM 1186 O O . VAL A 1 160 ? 2.528 17.964 -32.053 1.00 94.94 160 VAL A O 1
ATOM 1189 N N . ARG A 1 161 ? 1.158 18.448 -33.768 1.00 95.12 161 ARG A N 1
ATOM 1190 C CA . ARG A 1 161 ? -0.048 18.741 -32.983 1.00 95.12 161 ARG A CA 1
ATOM 1191 C C . ARG A 1 161 ? -1.198 17.848 -33.418 1.00 95.12 161 ARG A C 1
ATOM 1193 O O . ARG A 1 161 ? -1.185 17.324 -34.530 1.00 95.12 161 ARG A O 1
ATOM 1200 N N . LEU A 1 162 ? -2.224 17.753 -32.582 1.00 96.06 162 LEU A N 1
ATOM 1201 C CA . LEU A 1 162 ? -3.465 17.059 -32.910 1.00 96.06 162 LEU A CA 1
ATOM 1202 C C . LEU A 1 162 ? -4.545 18.053 -33.305 1.00 96.06 162 LEU A C 1
ATOM 1204 O O . LEU A 1 162 ? -4.658 19.132 -32.719 1.00 96.06 162 LEU A O 1
ATOM 1208 N N . LYS A 1 163 ? -5.362 17.673 -34.285 1.00 96.12 163 LYS A N 1
ATOM 1209 C CA . LYS A 1 163 ? -6.535 18.428 -34.728 1.00 96.12 163 LYS A CA 1
ATOM 1210 C C . LYS A 1 163 ? -7.730 17.494 -34.904 1.00 96.12 163 LYS A C 1
ATOM 1212 O O . LYS A 1 163 ? -7.584 16.425 -35.486 1.00 96.12 163 LYS A O 1
ATOM 1217 N N . LYS A 1 164 ? -8.904 17.916 -34.432 1.00 96.44 164 LYS A N 1
ATOM 1218 C CA . LYS A 1 164 ? -10.177 17.195 -34.600 1.00 96.44 164 LYS A CA 1
ATOM 1219 C C . LYS A 1 164 ? -10.851 17.577 -35.921 1.00 96.44 164 LYS A C 1
ATOM 1221 O O . LYS A 1 164 ? -10.724 18.720 -36.372 1.00 96.44 164 LYS A O 1
ATOM 1226 N N . ALA A 1 165 ? -11.592 16.648 -36.511 1.00 96.06 165 ALA A N 1
ATOM 1227 C CA . ALA A 1 165 ? -12.451 16.864 -37.672 1.00 96.06 165 ALA A CA 1
ATOM 1228 C C . ALA A 1 165 ? -13.616 15.861 -37.688 1.00 96.06 165 ALA A C 1
ATOM 1230 O O . ALA A 1 165 ? -13.579 14.863 -36.974 1.00 96.06 165 ALA A O 1
ATOM 1231 N N . GLY A 1 166 ? -14.634 16.112 -38.514 1.00 94.56 166 GLY A N 1
ATOM 1232 C CA . GLY A 1 166 ? -15.653 15.104 -38.818 1.00 94.56 166 GLY A CA 1
ATOM 1233 C C . GLY A 1 166 ? -15.072 13.958 -39.656 1.00 94.56 166 GLY A C 1
ATOM 1234 O O . GLY A 1 166 ? -14.109 14.146 -40.399 1.00 94.56 166 GLY A O 1
ATOM 1235 N N . GLY A 1 167 ? -15.664 12.770 -39.557 1.00 90.25 167 GLY A N 1
ATOM 1236 C CA . GLY A 1 167 ? -15.234 11.543 -40.237 1.00 90.25 167 GLY A CA 1
ATOM 1237 C C . GLY A 1 167 ? -15.616 11.462 -41.717 1.00 90.25 167 GLY A C 1
ATOM 1238 O O . GLY A 1 167 ? -15.234 10.525 -42.414 1.00 90.25 167 GLY A O 1
ATOM 1239 N N . LYS A 1 168 ? -16.349 12.448 -42.251 1.00 92.56 168 LYS A N 1
ATOM 1240 C CA . LYS A 1 168 ? -16.662 12.505 -43.686 1.00 92.56 168 LYS A CA 1
ATOM 1241 C C . LYS A 1 168 ? -15.426 12.930 -44.477 1.00 92.56 168 LYS A C 1
ATOM 1243 O O . LYS A 1 168 ? -14.676 13.808 -44.061 1.00 92.56 168 LYS A O 1
ATOM 1248 N N . ALA A 1 169 ? -15.270 12.399 -45.690 1.00 87.19 169 ALA A N 1
ATOM 1249 C CA . ALA A 1 169 ? -14.122 12.702 -46.554 1.00 87.19 169 ALA A CA 1
ATOM 1250 C C . ALA A 1 169 ? -13.894 14.213 -46.798 1.00 87.19 169 ALA A C 1
ATOM 1252 O O . ALA A 1 169 ? -12.746 14.662 -46.867 1.00 87.19 169 ALA A O 1
ATOM 1253 N N . ALA A 1 170 ? -14.971 15.004 -46.896 1.00 91.31 170 ALA A N 1
ATOM 1254 C CA . ALA A 1 170 ? -14.896 16.459 -47.048 1.00 91.31 170 ALA A CA 1
ATOM 1255 C C . ALA A 1 170 ? -14.320 17.153 -45.800 1.00 91.31 170 ALA A C 1
ATOM 1257 O O . ALA A 1 170 ? -13.482 18.046 -45.930 1.00 91.31 170 ALA A O 1
ATOM 1258 N N . ASP A 1 171 ? -14.712 16.700 -44.607 1.00 92.75 171 ASP A N 1
ATOM 1259 C CA . ASP A 1 171 ? -14.255 17.248 -43.328 1.00 92.75 171 ASP A CA 1
ATOM 1260 C C . ASP A 1 171 ? -12.789 16.880 -43.065 1.00 92.75 171 ASP A C 1
ATOM 1262 O O . ASP A 1 171 ? -11.991 17.746 -42.705 1.00 92.75 171 ASP A O 1
ATOM 1266 N N . ILE A 1 172 ? -12.402 15.630 -43.350 1.00 91.56 172 ILE A N 1
ATOM 1267 C CA . ILE A 1 172 ? -11.010 15.151 -43.276 1.00 91.56 172 ILE A CA 1
ATOM 1268 C C . ILE A 1 172 ? -10.107 15.976 -44.202 1.00 91.56 172 ILE A C 1
ATOM 1270 O O . ILE A 1 172 ? -9.052 16.464 -43.793 1.00 91.56 172 ILE A O 1
ATOM 1274 N N . SER A 1 173 ? -10.539 16.190 -45.446 1.00 89.75 173 SER A N 1
ATOM 1275 C CA . SER A 1 173 ? -9.792 17.003 -46.413 1.00 89.75 173 SER A CA 1
ATOM 1276 C C . SER A 1 173 ? -9.701 18.469 -45.968 1.00 89.75 173 SER A C 1
ATOM 1278 O O . SER A 1 173 ? -8.635 19.084 -46.040 1.00 89.75 173 SER A O 1
ATOM 1280 N N . GLY A 1 174 ? -10.798 19.032 -45.447 1.00 90.88 174 GLY A N 1
ATOM 1281 C CA . GLY A 1 174 ? -10.854 20.392 -44.904 1.00 90.88 174 GLY A CA 1
ATOM 1282 C C . GLY A 1 174 ? -10.006 20.591 -43.642 1.00 90.88 174 GLY A C 1
ATOM 1283 O O . GLY A 1 174 ? -9.524 21.698 -43.381 1.00 90.88 174 GLY A O 1
ATOM 1284 N N . ALA A 1 175 ? -9.755 19.521 -42.884 1.00 92.38 175 ALA A N 1
ATOM 1285 C CA . ALA A 1 175 ? -8.920 19.548 -41.691 1.00 92.38 175 ALA A CA 1
ATOM 1286 C C . ALA A 1 175 ? -7.447 19.841 -42.000 1.00 92.38 175 ALA A C 1
ATOM 1288 O O . ALA A 1 175 ? -6.764 20.400 -41.136 1.00 92.38 175 ALA A O 1
ATOM 1289 N N . LYS A 1 176 ? -6.985 19.553 -43.227 1.00 92.94 176 LYS A N 1
ATOM 1290 C CA . LYS A 1 176 ? -5.590 19.723 -43.668 1.00 92.94 176 LYS A CA 1
ATOM 1291 C C . LYS A 1 176 ? -4.603 19.005 -42.742 1.00 92.94 176 LYS A C 1
ATOM 1293 O O . LYS A 1 176 ? -3.650 19.613 -42.254 1.00 92.94 176 LYS A O 1
ATOM 1298 N N . PHE A 1 177 ? -4.866 17.728 -42.470 1.00 95.88 177 PHE A N 1
ATOM 1299 C CA . PHE A 1 177 ? -3.917 16.880 -41.754 1.00 95.88 177 PHE A CA 1
ATOM 1300 C C . PHE A 1 177 ? -2.583 16.790 -42.499 1.00 95.88 177 PHE A C 1
ATOM 1302 O O . PHE A 1 177 ? -2.517 16.899 -43.725 1.00 95.88 177 PHE A O 1
ATOM 1309 N N . ALA A 1 178 ? -1.515 16.605 -41.734 1.00 94.25 178 ALA A N 1
ATOM 1310 C CA . ALA A 1 178 ? -0.180 16.373 -42.238 1.00 94.25 178 ALA A CA 1
ATOM 1311 C C . ALA A 1 178 ? -0.146 15.068 -43.033 1.00 94.25 178 ALA A C 1
ATOM 1313 O O . ALA A 1 178 ? -0.650 14.039 -42.582 1.00 94.25 178 ALA A O 1
ATOM 1314 N N . THR A 1 179 ? 0.454 15.128 -44.216 1.00 95.50 179 THR A N 1
ATOM 1315 C CA . THR A 1 179 ? 0.577 13.988 -45.119 1.00 95.50 179 THR A CA 1
ATOM 1316 C C . THR A 1 179 ? 1.965 13.375 -45.039 1.00 95.50 179 THR A C 1
ATOM 1318 O O . THR A 1 179 ? 2.964 14.101 -45.064 1.00 95.50 179 THR A O 1
ATOM 1321 N N . PHE A 1 180 ? 2.020 12.049 -45.033 1.00 96.31 180 PHE A N 1
ATOM 1322 C CA . PHE A 1 180 ? 3.243 11.269 -44.936 1.00 96.31 180 PHE A CA 1
ATOM 1323 C C . PHE A 1 180 ? 3.342 10.255 -46.079 1.00 96.31 180 PHE A C 1
ATOM 1325 O O . PHE A 1 180 ? 2.347 9.850 -46.680 1.00 96.31 180 PHE A O 1
ATOM 1332 N N . THR A 1 181 ? 4.568 9.849 -46.371 1.00 96.00 181 THR A N 1
ATOM 1333 C CA . THR A 1 181 ? 4.921 8.715 -47.223 1.00 96.00 181 THR A CA 1
ATOM 1334 C C . THR A 1 181 ? 5.801 7.789 -46.394 1.00 96.00 181 THR A C 1
ATOM 1336 O O . THR A 1 181 ? 6.734 8.263 -45.744 1.00 96.00 181 THR A O 1
ATOM 1339 N N . LEU A 1 182 ? 5.502 6.490 -46.390 1.00 95.56 182 LEU A N 1
ATOM 1340 C CA . LEU A 1 182 ? 6.351 5.500 -45.733 1.00 95.56 182 LEU A CA 1
ATOM 1341 C C . LEU A 1 182 ? 7.543 5.199 -46.648 1.00 95.56 182 LEU A C 1
ATOM 1343 O O . LEU A 1 182 ? 7.350 4.807 -47.802 1.00 95.56 182 LEU A O 1
ATOM 1347 N N . VAL A 1 183 ? 8.759 5.417 -46.156 1.00 93.81 183 VAL A N 1
ATOM 1348 C CA . VAL A 1 183 ? 9.999 5.249 -46.928 1.00 93.81 183 VAL A CA 1
ATOM 1349 C C . VAL A 1 183 ? 10.984 4.327 -46.218 1.00 93.81 183 VAL A C 1
ATOM 1351 O O . VAL A 1 183 ? 10.978 4.220 -44.988 1.00 93.81 183 VAL A O 1
ATOM 1354 N N . GLU A 1 184 ? 11.841 3.677 -46.999 1.00 92.00 184 GLU A N 1
ATOM 1355 C CA . GLU A 1 184 ? 13.007 2.965 -46.480 1.00 92.00 184 GLU A CA 1
ATOM 1356 C C . GLU A 1 184 ? 14.021 3.966 -45.910 1.00 92.00 184 GLU A C 1
ATOM 1358 O O . GLU A 1 184 ? 14.239 5.052 -46.455 1.00 92.00 184 GLU A O 1
ATOM 1363 N N . ALA A 1 185 ? 14.614 3.606 -44.774 1.00 90.44 185 ALA A N 1
ATOM 1364 C CA . ALA A 1 185 ? 15.571 4.432 -44.062 1.00 90.44 185 ALA A CA 1
ATOM 1365 C C . ALA A 1 185 ? 16.939 4.406 -44.754 1.00 90.44 185 ALA A C 1
ATOM 1367 O O . ALA A 1 185 ? 17.460 3.344 -45.110 1.00 90.44 185 ALA A O 1
ATOM 1368 N N . ASP A 1 186 ? 17.554 5.580 -44.873 1.00 88.12 186 ASP A N 1
ATOM 1369 C CA . ASP A 1 186 ? 18.891 5.716 -45.446 1.00 88.12 186 ASP A CA 1
ATOM 1370 C C . ASP A 1 186 ? 19.958 4.994 -44.609 1.00 88.12 186 ASP A C 1
ATOM 1372 O O . ASP A 1 186 ? 19.840 4.828 -43.393 1.00 88.12 186 ASP A O 1
ATOM 1376 N N . GLY A 1 187 ? 21.048 4.595 -45.271 1.00 88.00 187 GLY A N 1
ATOM 1377 C CA . GLY A 1 187 ? 22.209 4.014 -44.602 1.00 88.00 187 GLY A CA 1
ATOM 1378 C C . GLY A 1 187 ? 22.932 5.039 -43.727 1.00 88.00 187 GLY A C 1
ATOM 1379 O O . GLY A 1 187 ? 23.379 6.077 -44.221 1.00 88.00 187 GLY A O 1
ATOM 1380 N N . ILE A 1 188 ? 23.115 4.729 -42.444 1.00 91.06 188 ILE A N 1
ATOM 1381 C CA . ILE A 1 188 ? 23.698 5.637 -41.451 1.00 91.06 188 ILE A CA 1
ATOM 1382 C C . ILE A 1 188 ? 25.007 5.086 -40.917 1.00 91.06 188 ILE A C 1
ATOM 1384 O O . ILE A 1 188 ? 25.094 3.947 -40.460 1.00 91.06 188 ILE A O 1
ATOM 1388 N N . ALA A 1 189 ? 26.037 5.928 -40.943 1.00 92.69 189 ALA A N 1
ATOM 1389 C CA . ALA A 1 189 ? 27.317 5.603 -40.342 1.00 92.69 189 ALA A CA 1
ATOM 1390 C C . ALA A 1 189 ? 27.223 5.703 -38.811 1.00 92.69 189 ALA A C 1
ATOM 1392 O O . ALA A 1 189 ? 27.026 6.792 -38.269 1.00 92.69 189 ALA A O 1
ATOM 1393 N N . LEU A 1 190 ? 27.352 4.572 -38.120 1.00 94.50 190 LEU A N 1
ATOM 1394 C CA . LEU A 1 190 ? 27.244 4.491 -36.667 1.00 94.50 190 LEU A CA 1
ATOM 1395 C C . LEU A 1 190 ? 28.534 4.967 -35.984 1.00 94.50 190 LEU A C 1
ATOM 1397 O O . LEU A 1 190 ? 29.639 4.618 -36.398 1.00 94.50 190 LEU A O 1
ATOM 1401 N N . ASN A 1 191 ? 28.380 5.731 -34.902 1.00 94.81 191 ASN A N 1
ATOM 1402 C CA . ASN A 1 191 ? 29.472 6.067 -33.984 1.00 94.81 191 ASN A CA 1
ATOM 1403 C C . ASN A 1 191 ? 29.703 4.933 -32.960 1.00 94.81 191 ASN A C 1
ATOM 1405 O O . ASN A 1 191 ? 28.930 3.970 -32.893 1.00 94.81 191 ASN A O 1
ATOM 1409 N N . ALA A 1 192 ? 30.744 5.035 -32.128 1.00 95.44 192 ALA A N 1
ATOM 1410 C CA . ALA A 1 192 ? 31.072 3.980 -31.169 1.00 95.44 192 ALA A CA 1
ATOM 1411 C C . ALA A 1 192 ? 29.952 3.721 -30.152 1.00 95.44 192 ALA A C 1
ATOM 1413 O O . ALA A 1 192 ? 29.682 2.566 -29.822 1.00 95.44 192 ALA A O 1
ATOM 1414 N N . LYS A 1 193 ? 29.269 4.774 -29.682 1.00 94.69 193 LYS A N 1
ATOM 1415 C CA . LYS A 1 193 ? 28.142 4.655 -28.746 1.00 94.69 193 LYS A CA 1
ATOM 1416 C C . LYS A 1 193 ? 27.024 3.796 -29.337 1.00 94.69 193 LYS A C 1
ATOM 1418 O O . LYS A 1 193 ? 26.561 2.864 -28.678 1.00 94.69 193 LYS A O 1
ATOM 1423 N N . GLN A 1 194 ? 26.611 4.080 -30.569 1.00 94.50 194 GLN A N 1
ATOM 1424 C CA . GLN A 1 194 ? 25.506 3.369 -31.212 1.00 94.50 194 GLN A CA 1
ATOM 1425 C C . GLN A 1 194 ? 25.869 1.934 -31.597 1.00 94.50 194 GLN A C 1
ATOM 1427 O O . GLN A 1 194 ? 25.023 1.051 -31.494 1.00 94.50 194 GLN A O 1
ATOM 1432 N N . ILE A 1 195 ? 27.130 1.668 -31.955 1.00 95.56 195 ILE A N 1
ATOM 1433 C CA . ILE A 1 195 ? 27.619 0.298 -32.170 1.00 95.56 195 ILE A CA 1
ATOM 1434 C C . ILE A 1 195 ? 27.578 -0.486 -30.855 1.00 95.56 195 ILE A C 1
ATOM 1436 O O . ILE A 1 195 ? 26.961 -1.545 -30.792 1.00 95.56 195 ILE A O 1
ATOM 1440 N N . ASN A 1 196 ? 28.186 0.048 -29.789 1.00 94.81 196 ASN A N 1
ATOM 1441 C CA . ASN A 1 196 ? 28.327 -0.658 -28.511 1.00 94.81 196 ASN A CA 1
ATOM 1442 C C . ASN A 1 196 ? 26.985 -0.937 -27.826 1.00 94.81 196 ASN A C 1
ATOM 1444 O O . ASN A 1 196 ? 26.838 -1.960 -27.163 1.00 94.81 196 ASN A O 1
ATOM 1448 N N . THR A 1 197 ? 26.015 -0.037 -27.988 1.00 90.56 197 THR A N 1
ATOM 1449 C CA . THR A 1 197 ? 24.657 -0.201 -27.446 1.00 90.56 197 THR A CA 1
ATOM 1450 C C . THR A 1 197 ? 23.707 -0.921 -28.398 1.00 90.56 197 THR A C 1
ATOM 1452 O O . THR A 1 197 ? 22.568 -1.178 -28.018 1.00 90.56 197 THR A O 1
ATOM 1455 N N . LYS A 1 198 ? 24.134 -1.219 -29.636 1.00 90.31 198 LYS A N 1
ATOM 1456 C CA . LYS A 1 198 ? 23.258 -1.661 -30.732 1.00 90.31 198 LYS A CA 1
ATOM 1457 C C . LYS A 1 198 ? 21.996 -0.793 -30.835 1.00 90.31 198 LYS A C 1
ATOM 1459 O O . LYS A 1 198 ? 20.881 -1.297 -30.736 1.00 90.31 198 LYS A O 1
ATOM 1464 N N . LEU A 1 199 ? 22.186 0.524 -30.960 1.00 89.19 199 LEU A N 1
ATOM 1465 C CA . LEU A 1 199 ? 21.107 1.526 -30.987 1.00 89.19 199 LEU A CA 1
ATOM 1466 C C . LEU A 1 199 ? 20.176 1.475 -29.752 1.00 89.19 199 LEU A C 1
ATOM 1468 O O . LEU A 1 199 ? 18.980 1.731 -29.854 1.00 89.19 199 LEU A O 1
ATOM 1472 N N . GLY A 1 200 ? 20.720 1.152 -28.574 1.00 82.75 200 GLY A N 1
ATOM 1473 C CA . GLY A 1 200 ? 19.983 1.126 -27.302 1.00 82.75 200 GLY A CA 1
ATOM 1474 C C . GLY A 1 200 ? 19.397 -0.232 -26.894 1.00 82.75 200 GLY A C 1
ATOM 1475 O O . GLY A 1 200 ? 18.727 -0.311 -25.861 1.00 82.75 200 GLY A O 1
ATOM 1476 N N . ILE A 1 201 ? 19.664 -1.301 -27.654 1.00 79.25 201 ILE A N 1
ATOM 1477 C CA . ILE A 1 201 ? 19.217 -2.662 -27.316 1.00 79.25 201 ILE A CA 1
ATOM 1478 C C . ILE A 1 201 ? 19.954 -3.229 -26.095 1.00 79.25 201 ILE A C 1
ATOM 1480 O O . ILE A 1 201 ? 19.360 -3.988 -25.332 1.00 79.25 201 ILE A O 1
ATOM 1484 N N . GLN A 1 202 ? 21.227 -2.871 -25.905 1.00 82.00 202 GLN A N 1
ATOM 1485 C CA . GLN A 1 202 ? 22.090 -3.419 -24.852 1.00 82.00 202 GLN A CA 1
ATOM 1486 C C . GLN A 1 202 ? 22.901 -2.335 -24.125 1.00 82.00 202 GLN A C 1
ATOM 1488 O O . GLN A 1 202 ? 23.123 -1.242 -24.656 1.00 82.00 202 GLN A O 1
ATOM 1493 N N . ASP A 1 203 ? 23.416 -2.661 -22.933 1.00 82.25 203 ASP A N 1
ATOM 1494 C CA . ASP A 1 203 ? 24.442 -1.845 -22.271 1.00 82.25 203 ASP A CA 1
ATOM 1495 C C . ASP A 1 203 ? 25.744 -1.863 -23.095 1.00 82.25 203 ASP A C 1
ATOM 1497 O O . ASP A 1 203 ? 26.181 -2.902 -23.604 1.00 82.25 203 ASP A O 1
ATOM 1501 N N . ALA A 1 204 ? 26.387 -0.700 -23.221 1.00 87.38 204 ALA A N 1
ATOM 1502 C CA . ALA A 1 204 ? 27.610 -0.530 -24.001 1.00 87.38 204 ALA A CA 1
ATOM 1503 C C . ALA A 1 204 ? 28.773 -1.430 -23.531 1.00 87.38 204 ALA A C 1
ATOM 1505 O O . ALA A 1 204 ? 29.665 -1.741 -24.321 1.00 87.38 204 ALA A O 1
ATOM 1506 N N . ALA A 1 205 ? 28.779 -1.857 -22.263 1.00 86.19 205 ALA A N 1
ATOM 1507 C CA . ALA A 1 205 ? 29.810 -2.719 -21.690 1.00 86.19 205 ALA A CA 1
ATOM 1508 C C . ALA A 1 205 ? 29.648 -4.206 -22.060 1.00 86.19 205 ALA A C 1
ATOM 1510 O O . ALA A 1 205 ? 30.599 -4.985 -21.916 1.00 86.19 205 ALA A O 1
ATOM 1511 N N . ASN A 1 206 ? 28.485 -4.629 -22.572 1.00 87.00 206 ASN A N 1
ATOM 1512 C CA . ASN A 1 206 ? 28.223 -6.035 -22.904 1.00 87.00 206 ASN A CA 1
ATOM 1513 C C . ASN A 1 206 ? 29.096 -6.541 -24.066 1.00 87.00 206 ASN A C 1
ATOM 1515 O O . ASN A 1 206 ? 29.419 -7.731 -24.117 1.00 87.00 206 ASN A O 1
ATOM 1519 N N . GLY A 1 207 ? 29.630 -5.637 -24.889 1.00 90.56 207 GLY A N 1
ATOM 1520 C CA . GLY A 1 207 ? 30.390 -5.988 -26.085 1.00 90.56 207 GLY A CA 1
ATOM 1521 C C . GLY A 1 207 ? 29.475 -6.431 -27.220 1.00 90.56 207 GLY A C 1
ATOM 1522 O O . GLY A 1 207 ? 28.340 -6.851 -27.008 1.00 90.56 207 GLY A O 1
ATOM 1523 N N . VAL A 1 208 ? 29.958 -6.298 -28.448 1.00 94.88 208 VAL A N 1
ATOM 1524 C CA . VAL A 1 208 ? 29.167 -6.514 -29.658 1.00 94.88 208 VAL A CA 1
ATOM 1525 C C . VAL A 1 208 ? 29.616 -7.797 -30.338 1.00 94.88 208 VAL A C 1
ATOM 1527 O O . VAL A 1 208 ? 30.808 -7.998 -30.557 1.00 94.88 208 VAL A O 1
ATOM 1530 N N . LYS A 1 209 ? 28.644 -8.641 -30.686 1.00 94.19 209 LYS A N 1
ATOM 1531 C CA . LYS A 1 209 ? 28.775 -9.716 -31.673 1.00 94.19 209 LYS A CA 1
ATOM 1532 C C . LYS A 1 209 ? 27.761 -9.482 -32.786 1.00 94.19 209 LYS A C 1
ATOM 1534 O O . LYS A 1 209 ? 26.610 -9.123 -32.506 1.00 94.19 209 LYS A O 1
ATOM 1539 N N . LEU A 1 210 ? 28.210 -9.644 -34.021 1.00 94.88 210 LEU A N 1
ATOM 1540 C CA . LEU A 1 210 ? 27.416 -9.478 -35.233 1.00 94.88 210 LEU A CA 1
ATOM 1541 C C . LEU A 1 210 ? 27.155 -10.835 -35.876 1.00 94.88 210 LEU A C 1
ATOM 1543 O O . LEU A 1 210 ? 27.940 -11.766 -35.707 1.00 94.88 210 LEU A O 1
ATOM 1547 N N . THR A 1 211 ? 26.075 -10.929 -36.638 1.00 93.88 211 THR A N 1
ATOM 1548 C CA . THR A 1 211 ? 25.728 -12.152 -37.366 1.00 93.88 211 THR A CA 1
ATOM 1549 C C . THR A 1 211 ? 26.138 -11.987 -38.817 1.00 93.88 211 THR A C 1
ATOM 1551 O O . THR A 1 211 ? 25.819 -10.967 -39.420 1.00 93.88 211 THR A O 1
ATOM 1554 N N . PHE A 1 212 ? 26.844 -12.972 -39.367 1.00 94.19 212 PHE A N 1
ATOM 1555 C CA . PHE A 1 212 ? 27.250 -13.018 -40.772 1.00 94.19 212 PHE A CA 1
ATOM 1556 C C . PHE A 1 212 ? 26.494 -14.153 -41.469 1.00 94.19 212 PHE A C 1
ATOM 1558 O O . PHE A 1 212 ? 26.344 -15.235 -40.900 1.00 94.19 212 PHE A O 1
ATOM 1565 N N . ASN A 1 213 ? 26.031 -13.930 -42.698 1.00 92.25 213 ASN A N 1
ATOM 1566 C CA . ASN A 1 213 ? 25.372 -14.945 -43.509 1.00 92.25 213 ASN A CA 1
ATOM 1567 C C . ASN A 1 213 ? 25.808 -14.845 -44.988 1.00 92.25 213 ASN A C 1
ATOM 1569 O O . ASN A 1 213 ? 25.396 -13.912 -45.678 1.00 92.25 213 ASN A O 1
ATOM 1573 N N . PRO A 1 214 ? 26.628 -15.785 -45.496 1.00 91.81 214 PRO A N 1
ATOM 1574 C CA . PRO A 1 214 ? 27.314 -16.841 -44.744 1.00 91.81 214 PRO A CA 1
ATOM 1575 C C . PRO A 1 214 ? 28.406 -16.271 -43.819 1.00 91.81 214 PRO A C 1
ATOM 1577 O O . PRO A 1 214 ? 28.981 -15.229 -44.127 1.00 91.81 214 PRO A O 1
ATOM 1580 N N . ASP A 1 215 ? 28.727 -16.965 -42.721 1.00 94.56 215 ASP A N 1
ATOM 1581 C CA . ASP A 1 215 ? 29.925 -16.710 -41.895 1.00 94.56 215 ASP A CA 1
ATOM 1582 C C . ASP A 1 215 ? 31.093 -17.632 -42.319 1.00 94.56 215 ASP A C 1
ATOM 1584 O O . ASP A 1 215 ? 30.972 -18.450 -43.242 1.00 94.56 215 ASP A O 1
ATOM 1588 N N . ARG A 1 216 ? 32.245 -17.507 -41.652 1.00 92.81 216 ARG A N 1
ATOM 1589 C CA . ARG A 1 216 ? 33.373 -18.431 -41.779 1.00 92.81 216 ARG A CA 1
ATOM 1590 C C . ARG A 1 216 ? 32.935 -19.871 -41.500 1.00 92.81 216 ARG A C 1
ATOM 1592 O O . ARG A 1 216 ? 32.059 -20.128 -40.678 1.00 92.81 216 ARG A O 1
ATOM 1599 N N . ASN A 1 217 ? 33.601 -20.813 -42.151 1.00 94.56 217 ASN A N 1
ATOM 1600 C CA . ASN A 1 217 ? 33.272 -22.230 -42.068 1.00 94.56 217 ASN A CA 1
ATOM 1601 C C . ASN A 1 217 ? 34.533 -23.074 -42.282 1.00 94.56 217 ASN A C 1
ATOM 1603 O O . ASN A 1 217 ? 35.424 -22.659 -43.025 1.00 94.56 217 ASN A O 1
ATOM 1607 N N . ASN A 1 218 ? 34.612 -24.237 -41.627 1.00 91.31 218 ASN A N 1
ATOM 1608 C CA . ASN A 1 218 ? 35.720 -25.195 -41.752 1.00 91.31 218 ASN A CA 1
ATOM 1609 C C . ASN A 1 218 ? 37.132 -24.573 -41.613 1.00 91.31 218 ASN A C 1
ATOM 1611 O O . ASN A 1 218 ? 38.065 -24.952 -42.318 1.00 91.31 218 ASN A O 1
ATOM 1615 N N . THR A 1 219 ? 37.309 -23.609 -40.701 1.00 90.12 219 THR A N 1
ATOM 1616 C CA . THR A 1 219 ? 38.585 -22.905 -40.473 1.00 90.12 219 THR A CA 1
ATOM 1617 C C . THR A 1 219 ? 38.834 -22.633 -38.988 1.00 90.12 219 THR A C 1
ATOM 1619 O O . THR A 1 219 ? 37.895 -22.426 -38.223 1.00 90.12 219 THR A O 1
ATOM 1622 N N . SER A 1 220 ? 40.106 -22.594 -38.576 1.00 89.56 220 SER A N 1
ATOM 1623 C CA . SER A 1 220 ? 40.518 -22.189 -37.221 1.00 89.56 220 SER A CA 1
ATOM 1624 C C . SER A 1 220 ? 40.723 -20.678 -37.073 1.00 89.56 220 SER A C 1
ATOM 1626 O O . SER A 1 220 ? 41.039 -20.206 -35.984 1.00 89.56 220 SER A O 1
ATOM 1628 N N . LEU A 1 221 ? 40.624 -19.916 -38.165 1.00 90.62 221 LEU A N 1
ATOM 1629 C CA . LEU A 1 221 ? 40.753 -18.462 -38.135 1.00 90.62 221 LEU A CA 1
ATOM 1630 C C . LEU A 1 221 ? 39.465 -17.863 -37.590 1.00 90.62 221 LEU A C 1
ATOM 1632 O O . LEU A 1 221 ? 38.400 -18.132 -38.128 1.00 90.62 221 LEU A O 1
ATOM 1636 N N . GLU A 1 222 ? 39.555 -17.062 -36.537 1.00 93.56 222 GLU A N 1
ATOM 1637 C CA . GLU A 1 222 ? 38.391 -16.400 -35.946 1.00 93.56 222 GLU A CA 1
ATOM 1638 C C . GLU A 1 222 ? 37.873 -15.271 -36.847 1.00 93.56 222 GLU A C 1
ATOM 1640 O O . GLU A 1 222 ? 38.649 -14.524 -37.452 1.00 93.56 222 GLU A O 1
ATOM 1645 N N . ASN A 1 223 ? 36.553 -15.102 -36.893 1.00 95.56 223 ASN A N 1
ATOM 1646 C CA . ASN A 1 223 ? 35.917 -13.884 -37.360 1.00 95.56 223 ASN A CA 1
ATOM 1647 C C . ASN A 1 223 ? 35.877 -12.887 -36.186 1.00 95.56 223 ASN A C 1
ATOM 1649 O O . ASN A 1 223 ? 35.158 -13.108 -35.206 1.00 95.56 223 ASN A O 1
ATOM 1653 N N . PRO A 1 224 ? 36.615 -11.763 -36.264 1.00 95.56 224 PRO A N 1
ATOM 1654 C CA . PRO A 1 224 ? 36.751 -10.836 -35.147 1.00 95.56 224 PRO A CA 1
ATOM 1655 C C . PRO A 1 224 ? 35.460 -10.058 -34.840 1.00 95.56 224 PRO A C 1
ATOM 1657 O O . PRO A 1 224 ? 35.431 -9.311 -33.865 1.00 95.56 224 PRO A O 1
ATOM 1660 N N . PHE A 1 225 ? 34.412 -10.213 -35.656 1.00 97.00 225 PHE A N 1
ATOM 1661 C CA . PHE A 1 225 ? 33.130 -9.528 -35.502 1.00 97.00 225 PHE A CA 1
ATOM 1662 C C . PHE A 1 225 ? 31.983 -10.445 -35.047 1.00 97.00 225 PHE A C 1
ATOM 1664 O O . PHE A 1 225 ? 31.040 -9.936 -34.438 1.00 97.00 225 PHE A O 1
ATOM 1671 N N . SER A 1 226 ? 32.039 -11.757 -35.316 1.00 95.69 226 SER A N 1
ATOM 1672 C CA . SER A 1 226 ? 30.979 -12.715 -34.945 1.00 95.69 226 SER A CA 1
ATOM 1673 C C . SER A 1 226 ? 31.371 -13.684 -33.820 1.00 95.69 226 SER A C 1
ATOM 1675 O O . SER A 1 226 ? 30.558 -13.950 -32.932 1.00 95.69 226 SER A O 1
ATOM 1677 N N . ASP A 1 227 ? 32.626 -14.146 -33.756 1.00 94.94 227 ASP A N 1
ATOM 1678 C CA . ASP A 1 227 ? 33.078 -15.064 -32.691 1.00 94.94 227 ASP A CA 1
ATOM 1679 C C . ASP A 1 227 ? 33.387 -14.376 -31.381 1.00 94.94 227 ASP A C 1
ATOM 1681 O O . ASP A 1 227 ? 33.147 -14.902 -30.288 1.00 94.94 227 ASP A O 1
ATOM 1685 N N . VAL A 1 228 ? 33.976 -13.193 -31.503 1.00 91.81 228 VAL A N 1
ATOM 1686 C CA . VAL A 1 228 ? 34.608 -12.480 -30.408 1.00 91.81 228 VAL A CA 1
ATOM 1687 C C . VAL A 1 228 ? 33.821 -11.211 -30.144 1.00 91.81 228 VAL A C 1
ATOM 1689 O O . VAL A 1 228 ? 33.545 -10.435 -31.052 1.00 91.81 228 VAL A O 1
ATOM 1692 N N . ALA A 1 229 ? 33.466 -10.990 -28.879 1.00 95.00 229 ALA A N 1
ATOM 1693 C CA . ALA A 1 229 ? 32.830 -9.742 -28.491 1.00 95.00 229 ALA A CA 1
ATOM 1694 C C . ALA A 1 229 ? 33.835 -8.586 -28.604 1.00 95.00 229 ALA A C 1
ATOM 1696 O O . ALA A 1 229 ? 34.947 -8.665 -28.065 1.00 95.00 229 ALA A O 1
ATOM 1697 N N . PHE A 1 230 ? 33.435 -7.496 -29.254 1.00 97.25 230 PHE A N 1
ATOM 1698 C CA . PHE A 1 230 ? 34.268 -6.309 -29.419 1.00 97.25 230 PHE A CA 1
ATOM 1699 C C . PHE A 1 230 ? 33.651 -5.049 -28.802 1.00 97.25 230 PHE A C 1
ATOM 1701 O O . PHE A 1 230 ? 32.456 -4.989 -28.526 1.00 97.25 230 PHE A O 1
ATOM 1708 N N . ILE A 1 231 ? 34.489 -4.035 -28.583 1.00 97.50 231 ILE A N 1
ATOM 1709 C CA . ILE A 1 231 ? 34.109 -2.684 -28.165 1.00 97.50 231 ILE A CA 1
ATOM 1710 C C . ILE A 1 231 ? 34.647 -1.692 -29.197 1.00 97.50 231 ILE A C 1
ATOM 1712 O O . ILE A 1 231 ? 35.852 -1.664 -29.477 1.00 97.50 231 ILE A O 1
ATOM 1716 N N . ALA A 1 232 ? 33.757 -0.875 -29.753 1.00 97.38 232 ALA A N 1
ATOM 1717 C CA . ALA A 1 232 ? 34.089 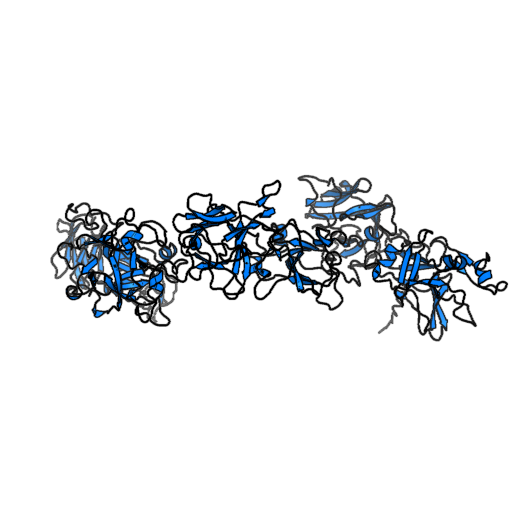0.236 -30.630 1.00 97.38 232 ALA A CA 1
ATOM 1718 C C . ALA A 1 232 ? 34.553 1.458 -29.820 1.00 97.38 232 ALA A C 1
ATOM 1720 O O . ALA A 1 232 ? 34.058 1.717 -28.720 1.00 97.38 232 ALA A O 1
ATOM 1721 N N . LYS A 1 233 ? 35.490 2.230 -30.373 1.00 95.50 233 LYS A N 1
ATOM 1722 C CA . LYS A 1 233 ? 35.994 3.487 -29.801 1.00 95.50 233 LYS A CA 1
ATOM 1723 C C . LYS A 1 233 ? 36.014 4.569 -30.871 1.00 95.50 233 LYS A C 1
ATOM 1725 O O . LYS A 1 233 ? 36.539 4.327 -31.960 1.00 95.50 233 LYS A O 1
ATOM 1730 N N . ASP A 1 234 ? 35.479 5.745 -30.553 1.00 94.12 234 ASP A N 1
ATOM 1731 C CA . ASP A 1 234 ? 35.447 6.868 -31.490 1.00 94.12 234 ASP A CA 1
ATOM 1732 C C . ASP A 1 234 ? 36.861 7.295 -31.898 1.00 94.12 234 ASP A C 1
ATOM 1734 O O . ASP A 1 234 ? 37.833 7.162 -31.144 1.00 94.12 234 ASP A O 1
ATOM 1738 N N . THR A 1 235 ? 36.979 7.810 -33.119 1.00 90.44 235 THR A N 1
ATOM 1739 C CA . THR A 1 235 ? 38.224 8.374 -33.643 1.00 90.44 235 THR A CA 1
ATOM 1740 C C . THR A 1 235 ? 38.046 9.863 -33.931 1.00 90.44 235 THR A C 1
ATOM 1742 O O . THR A 1 235 ? 36.938 10.389 -33.933 1.00 90.44 235 THR A O 1
ATOM 1745 N N . LYS A 1 236 ? 39.150 10.569 -34.206 1.00 83.69 236 LYS A N 1
ATOM 1746 C CA . LYS A 1 236 ? 39.096 11.972 -34.653 1.00 83.69 236 LYS A CA 1
ATOM 1747 C C . LYS A 1 236 ? 38.668 12.125 -36.122 1.00 83.69 236 LYS A C 1
ATOM 1749 O O . LYS A 1 236 ? 38.465 13.248 -36.566 1.00 83.69 236 LYS A O 1
ATOM 1754 N N . ASP A 1 237 ? 38.523 11.026 -36.865 1.00 75.75 237 ASP A N 1
ATOM 1755 C CA . ASP A 1 237 ? 38.305 11.026 -38.318 1.00 75.75 237 ASP A CA 1
ATOM 1756 C C . ASP A 1 237 ? 36.813 10.961 -38.704 1.00 75.75 237 ASP A C 1
ATOM 1758 O O . ASP A 1 237 ? 36.451 10.383 -39.728 1.00 75.75 237 ASP A O 1
ATOM 1762 N N . GLY A 1 238 ? 35.924 11.524 -37.884 1.00 79.19 238 GLY A N 1
ATOM 1763 C CA . GLY A 1 238 ? 34.479 11.475 -38.126 1.00 79.19 238 GLY A CA 1
ATOM 1764 C C . GLY A 1 238 ? 33.890 10.091 -37.836 1.00 79.19 238 GLY A C 1
ATOM 1765 O O . GLY A 1 238 ? 34.107 9.546 -36.761 1.00 79.19 238 GLY A O 1
ATOM 1766 N N . SER A 1 239 ? 33.136 9.517 -38.780 1.00 85.69 239 SER A N 1
ATOM 1767 C CA . SER A 1 239 ? 32.337 8.292 -38.580 1.00 85.69 239 SER A CA 1
ATOM 1768 C C . SER A 1 239 ? 33.127 6.973 -38.504 1.00 85.69 239 SER A C 1
ATOM 1770 O O . SER A 1 239 ? 32.523 5.904 -38.463 1.00 85.69 239 SER A O 1
ATOM 1772 N N . PHE A 1 240 ? 34.462 7.016 -38.517 1.00 95.19 240 PHE A N 1
ATOM 1773 C CA . PHE A 1 240 ? 35.288 5.823 -38.325 1.00 95.19 240 PHE A CA 1
ATOM 1774 C C . PHE A 1 240 ? 35.508 5.536 -36.839 1.00 95.19 240 PHE A C 1
ATOM 1776 O O . PHE A 1 240 ? 35.782 6.441 -36.048 1.00 95.19 240 PHE A O 1
ATOM 1783 N N . VAL A 1 241 ? 35.507 4.255 -36.484 1.00 96.69 241 VAL A N 1
ATOM 1784 C CA . VAL A 1 241 ? 35.794 3.762 -35.135 1.00 96.69 241 VAL A CA 1
ATOM 1785 C C . VAL A 1 241 ? 36.982 2.809 -35.149 1.00 96.69 241 VAL A C 1
ATOM 1787 O O . VAL A 1 241 ? 37.247 2.126 -36.136 1.00 96.69 241 VAL A O 1
ATOM 1790 N N . ASN A 1 242 ? 37.693 2.731 -34.033 1.00 96.38 242 ASN A N 1
ATOM 1791 C CA . ASN A 1 242 ? 38.580 1.606 -33.767 1.00 96.38 242 ASN A CA 1
ATOM 1792 C C . ASN A 1 242 ? 37.780 0.474 -33.123 1.00 96.38 242 ASN A C 1
ATOM 1794 O O . ASN A 1 242 ? 36.873 0.730 -32.333 1.00 96.38 242 ASN A O 1
ATOM 1798 N N . VAL A 1 243 ? 38.164 -0.768 -33.395 1.00 97.06 243 VAL A N 1
ATOM 1799 C CA . VAL A 1 243 ? 37.561 -1.956 -32.781 1.00 97.06 243 VAL A CA 1
ATOM 1800 C C . VAL A 1 243 ? 38.570 -2.590 -31.832 1.00 97.06 243 VAL A C 1
ATOM 1802 O O . VAL A 1 243 ? 39.736 -2.760 -32.182 1.00 97.06 243 VAL A O 1
ATOM 1805 N N . THR A 1 244 ? 38.135 -2.925 -30.618 1.00 96.88 244 THR A N 1
ATOM 1806 C CA . THR A 1 244 ? 38.962 -3.601 -29.612 1.00 96.88 244 THR A CA 1
ATOM 1807 C C . THR A 1 244 ? 38.318 -4.895 -29.148 1.00 96.88 244 THR A C 1
ATOM 1809 O O . THR A 1 244 ? 37.110 -4.941 -28.938 1.00 96.88 244 THR A O 1
ATOM 1812 N N . ARG A 1 245 ? 39.112 -5.948 -28.956 1.00 96.00 245 ARG A N 1
ATOM 1813 C CA . ARG A 1 245 ? 38.625 -7.206 -28.384 1.00 96.00 245 ARG A CA 1
ATOM 1814 C C . ARG A 1 245 ? 38.263 -7.003 -26.915 1.00 96.00 245 ARG A C 1
ATOM 1816 O O . ARG A 1 245 ? 39.095 -6.535 -26.141 1.00 96.00 245 ARG A O 1
ATOM 1823 N N . LYS A 1 246 ? 37.045 -7.381 -26.513 1.00 94.19 246 LYS A N 1
ATOM 1824 C CA . LYS A 1 246 ? 36.542 -7.143 -25.148 1.00 94.19 246 LYS A CA 1
ATOM 1825 C C . LYS A 1 246 ? 37.390 -7.831 -24.071 1.00 94.19 246 LYS A C 1
ATOM 1827 O O . LYS A 1 246 ? 37.587 -7.259 -23.008 1.00 94.19 246 LYS A O 1
ATOM 1832 N N . ALA A 1 247 ? 37.902 -9.031 -24.351 1.00 94.06 247 ALA A N 1
ATOM 1833 C CA . ALA A 1 247 ? 38.629 -9.838 -23.368 1.00 94.06 247 ALA A CA 1
ATOM 1834 C C . ALA A 1 247 ? 39.939 -9.193 -22.874 1.00 94.06 247 ALA A C 1
ATOM 1836 O O . ALA A 1 247 ? 40.310 -9.373 -21.719 1.00 94.06 247 ALA A O 1
ATOM 1837 N N . ASP A 1 248 ? 40.647 -8.455 -23.733 1.00 94.50 248 ASP A N 1
ATOM 1838 C CA . ASP A 1 248 ? 42.000 -7.961 -23.441 1.00 94.50 248 ASP A CA 1
ATOM 1839 C C . ASP A 1 248 ? 42.300 -6.549 -23.973 1.00 94.50 248 ASP A C 1
ATOM 1841 O O . ASP A 1 248 ? 43.440 -6.085 -23.902 1.00 94.50 248 ASP A O 1
ATOM 1845 N N . ASN A 1 249 ? 41.285 -5.844 -24.481 1.00 94.12 249 ASN A N 1
ATOM 1846 C CA . ASN A 1 249 ? 41.354 -4.472 -24.992 1.00 94.12 249 ASN A CA 1
ATOM 1847 C C . ASN A 1 249 ? 42.355 -4.246 -26.142 1.00 94.12 249 ASN A C 1
ATOM 1849 O O . ASN A 1 249 ? 42.761 -3.106 -26.386 1.00 94.12 249 ASN A O 1
ATOM 1853 N N . GLN A 1 250 ? 42.755 -5.292 -26.871 1.00 96.56 250 GLN A N 1
ATOM 1854 C CA . GLN A 1 250 ? 43.657 -5.145 -28.017 1.00 96.56 250 GLN A CA 1
ATOM 1855 C C . GLN A 1 250 ? 42.927 -4.631 -29.262 1.00 96.56 250 GLN A C 1
ATOM 1857 O O . GLN A 1 250 ? 41.819 -5.071 -29.563 1.00 96.56 250 GLN A O 1
ATOM 1862 N N . TYR A 1 251 ? 43.566 -3.726 -30.006 1.00 96.62 251 TYR A N 1
ATOM 1863 C CA . TYR A 1 251 ? 43.049 -3.140 -31.241 1.00 96.62 251 TYR A CA 1
ATOM 1864 C C . TYR A 1 251 ? 43.108 -4.132 -32.397 1.00 96.62 251 TYR A C 1
ATOM 1866 O O . TYR A 1 251 ? 44.171 -4.681 -32.697 1.00 96.62 251 TYR A O 1
ATOM 1874 N N . LEU A 1 252 ? 41.971 -4.308 -33.062 1.00 97.19 252 LEU A N 1
ATOM 1875 C CA . LEU A 1 252 ? 41.856 -5.026 -34.321 1.00 97.19 252 LEU A CA 1
ATOM 1876 C C . LEU A 1 252 ? 42.436 -4.172 -35.454 1.00 97.19 252 LEU A C 1
ATOM 1878 O O . LEU A 1 252 ? 42.184 -2.970 -35.534 1.00 97.19 252 LEU A O 1
ATOM 1882 N N . HIS A 1 253 ? 43.187 -4.798 -36.351 1.00 96.12 253 HIS A N 1
ATOM 1883 C CA . HIS A 1 253 ? 43.650 -4.175 -37.587 1.00 96.12 253 HIS A CA 1
ATOM 1884 C C . HIS A 1 253 ? 43.768 -5.208 -38.702 1.00 96.12 253 HIS A C 1
ATOM 1886 O O . HIS A 1 253 ? 43.888 -6.409 -38.442 1.00 96.12 253 HIS A O 1
ATOM 1892 N N . VAL A 1 254 ? 43.777 -4.726 -39.943 1.00 95.31 254 VAL A N 1
ATOM 1893 C CA . VAL A 1 254 ? 44.252 -5.525 -41.075 1.00 95.31 254 VAL A CA 1
ATOM 1894 C C . VAL A 1 254 ? 45.755 -5.744 -40.903 1.00 95.31 254 VAL A C 1
ATOM 1896 O O . VAL A 1 254 ? 46.506 -4.784 -40.700 1.00 95.31 254 VAL A O 1
ATOM 1899 N N . ASP A 1 255 ? 46.191 -6.998 -40.944 1.00 91.50 255 ASP A N 1
ATOM 1900 C CA . ASP A 1 255 ? 47.578 -7.381 -40.702 1.00 91.50 255 ASP A CA 1
ATOM 1901 C C . ASP A 1 255 ? 48.473 -7.058 -41.909 1.00 91.50 255 ASP A C 1
ATOM 1903 O O . ASP A 1 255 ? 48.034 -6.945 -43.054 1.00 91.50 255 ASP A O 1
ATOM 1907 N N . THR A 1 256 ? 49.773 -6.966 -41.658 1.00 88.69 256 THR A N 1
ATOM 1908 C CA . THR A 1 256 ? 50.829 -6.955 -42.677 1.00 88.69 256 THR A CA 1
ATOM 1909 C C . THR A 1 256 ? 51.201 -8.381 -43.085 1.00 88.69 256 THR A C 1
ATOM 1911 O O . THR A 1 256 ? 52.374 -8.745 -43.151 1.00 88.69 256 THR A O 1
ATOM 1914 N N . ALA A 1 257 ? 50.190 -9.217 -43.299 1.00 88.38 257 ALA A N 1
ATOM 1915 C CA . ALA A 1 257 ? 50.321 -10.601 -43.717 1.00 88.38 257 ALA A CA 1
ATOM 1916 C C . ALA A 1 257 ? 49.066 -11.032 -44.483 1.00 88.38 257 ALA A C 1
ATOM 1918 O O . ALA A 1 257 ? 47.970 -10.513 -44.266 1.00 88.38 257 ALA A O 1
ATOM 1919 N N . TYR A 1 258 ? 49.245 -11.991 -45.389 1.00 90.31 258 TYR A N 1
ATOM 1920 C CA . TYR A 1 258 ? 48.132 -12.664 -46.049 1.00 90.31 258 TYR A CA 1
ATOM 1921 C C . TYR A 1 258 ? 47.821 -13.972 -45.327 1.00 90.31 258 TYR A C 1
ATOM 1923 O O . TYR A 1 258 ? 48.733 -14.644 -44.844 1.00 90.31 258 TYR A O 1
ATOM 1931 N N . THR A 1 259 ? 46.545 -14.341 -45.294 1.00 87.00 259 THR A N 1
ATOM 1932 C CA . THR A 1 259 ? 46.051 -15.579 -44.682 1.00 87.00 259 THR A CA 1
ATOM 1933 C C . THR A 1 259 ? 46.596 -16.827 -45.381 1.00 87.00 259 THR A C 1
ATOM 1935 O O . THR A 1 259 ? 46.840 -17.848 -44.744 1.00 87.00 259 THR A O 1
ATOM 1938 N N . ASN A 1 260 ? 46.830 -16.749 -46.690 1.00 83.25 260 ASN A N 1
ATOM 1939 C CA . ASN A 1 260 ? 47.350 -17.838 -47.506 1.00 83.25 260 ASN A CA 1
ATOM 1940 C C . ASN A 1 260 ? 48.687 -17.472 -48.171 1.00 83.25 260 ASN A C 1
ATOM 1942 O O . ASN A 1 260 ? 48.967 -16.318 -48.501 1.00 83.25 260 ASN A O 1
ATOM 1946 N N . LYS A 1 261 ? 49.532 -18.492 -48.367 1.00 73.75 261 LYS A N 1
ATOM 1947 C CA . LYS A 1 261 ? 50.891 -18.344 -48.916 1.00 73.75 261 LYS A CA 1
ATOM 1948 C C . LYS A 1 261 ? 50.966 -18.596 -50.427 1.00 73.75 261 LYS A C 1
ATOM 1950 O O . LYS A 1 261 ? 51.754 -17.947 -51.109 1.00 73.75 261 LYS A O 1
ATOM 1955 N N . ASN A 1 262 ? 50.146 -19.520 -50.925 1.00 68.31 262 ASN A N 1
ATOM 1956 C CA . ASN A 1 262 ? 50.025 -19.917 -52.329 1.00 68.31 262 ASN A CA 1
ATOM 1957 C C . ASN A 1 262 ? 48.537 -19.775 -52.719 1.00 68.31 262 ASN A C 1
ATOM 1959 O O . ASN A 1 262 ? 47.719 -20.142 -51.882 1.00 68.31 262 ASN A O 1
ATOM 1963 N N . SER A 1 263 ? 48.220 -19.306 -53.941 1.00 70.56 263 SER A N 1
ATOM 1964 C CA . SER A 1 263 ? 46.878 -18.912 -54.465 1.00 70.56 263 SER A CA 1
ATOM 1965 C C . SER A 1 263 ? 46.476 -17.428 -54.274 1.00 70.56 263 SER A C 1
ATOM 1967 O O . SER A 1 263 ? 47.346 -16.580 -54.049 1.00 70.56 263 SER A O 1
ATOM 1969 N N . ASP A 1 264 ? 45.187 -17.104 -54.459 1.00 79.88 264 ASP A N 1
ATOM 1970 C CA . ASP A 1 264 ? 44.598 -15.760 -54.346 1.00 79.88 264 ASP A CA 1
ATOM 1971 C C . ASP A 1 264 ? 44.788 -15.181 -52.950 1.00 79.88 264 ASP A C 1
ATOM 1973 O O . ASP A 1 264 ? 44.424 -15.799 -51.960 1.00 79.88 264 ASP A O 1
ATOM 1977 N N . LYS A 1 265 ? 45.391 -13.999 -52.844 1.00 86.88 265 LYS A N 1
ATOM 1978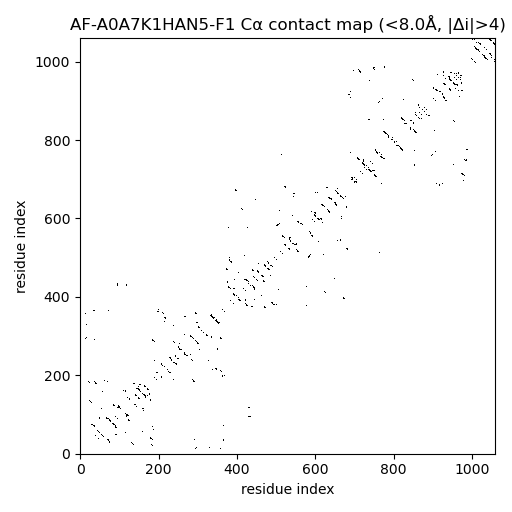 C CA . LYS A 1 265 ? 45.862 -13.469 -51.561 1.00 86.88 265 LYS A CA 1
ATOM 1979 C C . LYS A 1 265 ? 44.744 -12.806 -50.754 1.00 86.88 265 LYS A C 1
ATOM 1981 O O . LYS A 1 265 ? 44.259 -11.744 -51.146 1.00 86.88 265 LYS A O 1
ATOM 1986 N N . PHE A 1 266 ? 44.448 -13.344 -49.574 1.00 90.38 266 PHE A N 1
ATOM 1987 C CA . PHE A 1 266 ? 43.451 -12.797 -48.644 1.00 90.38 266 PHE A CA 1
ATOM 1988 C C . PHE A 1 266 ? 44.101 -12.022 -47.504 1.00 90.38 266 PHE A C 1
ATOM 1990 O O . PHE A 1 266 ? 45.008 -12.527 -46.843 1.00 90.38 266 PHE A O 1
ATOM 1997 N N . LEU A 1 267 ? 43.659 -10.786 -47.269 1.00 93.44 267 LEU A N 1
ATOM 1998 C CA . LEU A 1 267 ? 44.155 -9.969 -46.161 1.00 93.44 267 LEU A CA 1
ATOM 1999 C C . LEU A 1 267 ? 43.719 -10.577 -44.823 1.00 93.44 267 LEU A C 1
ATOM 2001 O O . LEU A 1 267 ? 42.547 -10.926 -44.664 1.00 93.44 267 LEU A O 1
ATOM 2005 N N . ALA A 1 268 ? 44.659 -10.695 -43.885 1.00 93.00 268 ALA A N 1
ATOM 2006 C CA . ALA A 1 268 ? 44.406 -11.236 -42.554 1.00 93.00 268 ALA A CA 1
ATOM 2007 C C . ALA A 1 268 ? 43.997 -10.139 -41.557 1.00 93.00 268 ALA A C 1
ATOM 2009 O O . ALA A 1 268 ? 44.313 -8.961 -41.739 1.00 93.00 268 ALA A O 1
ATOM 2010 N N . PHE A 1 269 ? 43.341 -10.543 -40.470 1.00 95.50 269 PHE A N 1
ATOM 2011 C CA . PHE A 1 269 ? 43.078 -9.703 -39.301 1.00 95.50 269 PHE A CA 1
ATOM 2012 C C . PHE A 1 269 ? 43.954 -10.130 -38.127 1.00 95.50 269 PHE A C 1
ATOM 2014 O O . PHE A 1 269 ? 44.191 -11.319 -37.928 1.00 95.50 269 PHE A O 1
ATOM 2021 N N . ASN A 1 270 ? 44.421 -9.164 -37.335 1.00 94.69 270 ASN A N 1
ATOM 2022 C CA . ASN A 1 270 ? 45.239 -9.436 -36.154 1.00 94.69 270 ASN A CA 1
ATOM 2023 C C . ASN A 1 270 ? 45.023 -8.372 -35.060 1.00 94.69 270 ASN A C 1
ATOM 2025 O O . ASN A 1 270 ? 44.447 -7.308 -35.310 1.00 94.69 270 ASN A O 1
ATOM 2029 N N . TYR A 1 271 ? 45.507 -8.638 -33.846 1.00 95.19 271 TYR A N 1
ATOM 2030 C CA . TYR A 1 271 ? 45.318 -7.797 -32.661 1.00 95.19 271 TYR A CA 1
ATOM 2031 C C . TYR A 1 271 ? 46.642 -7.225 -32.141 1.00 95.19 271 TYR A C 1
ATOM 2033 O O . TYR A 1 271 ? 47.667 -7.907 -32.136 1.00 95.19 271 TYR A O 1
ATOM 2041 N N . LYS A 1 272 ? 46.632 -5.963 -31.691 1.00 94.81 272 LYS A N 1
ATOM 2042 C CA . LYS A 1 272 ? 47.782 -5.308 -31.038 1.00 94.81 272 LYS A CA 1
ATOM 2043 C C . LYS A 1 272 ? 47.343 -4.408 -29.886 1.00 94.81 272 LYS A C 1
ATOM 2045 O O . LYS A 1 272 ? 46.343 -3.705 -29.984 1.00 94.81 272 LYS A O 1
ATOM 2050 N N . LYS A 1 273 ? 48.145 -4.333 -28.817 1.00 93.12 273 LYS A N 1
ATOM 2051 C CA . LYS A 1 273 ? 47.914 -3.394 -27.695 1.00 93.12 273 LYS A CA 1
ATOM 2052 C C . LYS A 1 273 ? 47.914 -1.922 -28.126 1.00 93.12 273 LYS A C 1
ATOM 2054 O O . LYS A 1 273 ? 47.167 -1.124 -27.574 1.00 93.12 273 LYS A O 1
ATOM 2059 N N . ALA A 1 274 ? 48.741 -1.573 -29.109 1.00 91.31 274 ALA A N 1
ATOM 2060 C CA . ALA A 1 274 ? 48.793 -0.247 -29.710 1.00 91.31 274 ALA A CA 1
ATOM 2061 C C . ALA A 1 274 ? 49.117 -0.367 -31.204 1.00 91.31 274 ALA A C 1
ATOM 2063 O O . ALA A 1 274 ? 49.933 -1.204 -31.601 1.00 91.31 274 ALA A O 1
ATOM 2064 N N . LEU A 1 275 ? 48.486 0.473 -32.024 1.00 90.38 275 LEU A N 1
ATOM 2065 C CA . LEU A 1 275 ? 48.763 0.563 -33.456 1.00 90.38 275 LEU A CA 1
ATOM 2066 C C . LEU A 1 275 ? 49.819 1.645 -33.705 1.00 90.38 275 LEU A C 1
ATOM 2068 O O . LEU A 1 275 ? 49.726 2.745 -33.162 1.00 90.38 275 LEU A O 1
ATOM 2072 N N . SER A 1 276 ? 50.826 1.336 -34.526 1.00 87.06 276 SER A N 1
ATOM 2073 C CA . SER A 1 276 ? 51.780 2.341 -35.004 1.00 87.06 276 SER A CA 1
ATOM 2074 C C . SER A 1 276 ? 51.084 3.350 -35.921 1.00 87.06 276 SER A C 1
ATOM 2076 O O . SER A 1 276 ? 50.022 3.065 -36.475 1.00 87.06 276 SER A O 1
ATOM 2078 N N . THR A 1 277 ? 51.703 4.512 -36.138 1.00 84.88 277 THR A N 1
ATOM 2079 C CA . THR A 1 277 ? 51.186 5.550 -37.051 1.00 84.88 277 THR A CA 1
ATOM 2080 C C . THR A 1 277 ? 50.863 4.999 -38.439 1.00 84.88 277 THR A C 1
ATOM 2082 O O . THR A 1 277 ? 49.818 5.321 -38.996 1.00 84.88 277 THR A O 1
ATOM 2085 N N . ASP A 1 278 ? 51.707 4.101 -38.952 1.00 84.06 278 ASP A N 1
ATOM 2086 C CA . ASP A 1 278 ? 51.561 3.512 -40.289 1.00 84.06 278 ASP A CA 1
ATOM 2087 C C . ASP A 1 278 ? 50.434 2.463 -40.366 1.00 84.06 278 ASP A C 1
ATOM 2089 O O . ASP A 1 278 ? 49.924 2.183 -41.449 1.00 84.06 278 ASP A O 1
ATOM 2093 N N . LEU A 1 279 ? 50.029 1.886 -39.226 1.00 87.06 279 LEU A N 1
ATOM 2094 C CA . LEU A 1 279 ? 48.935 0.910 -39.116 1.00 87.06 279 LEU A CA 1
ATOM 2095 C C . LEU A 1 279 ? 47.627 1.524 -38.606 1.00 87.06 279 LEU A C 1
ATOM 2097 O O . LEU A 1 279 ? 46.598 0.853 -38.634 1.00 87.06 279 LEU A O 1
ATOM 2101 N N . ALA A 1 280 ? 47.644 2.780 -38.154 1.00 88.88 280 ALA A N 1
ATOM 2102 C CA . ALA A 1 280 ? 46.499 3.424 -37.519 1.00 88.88 280 ALA A CA 1
ATOM 2103 C C . ALA A 1 280 ? 45.251 3.424 -38.415 1.00 88.88 280 ALA A C 1
ATOM 2105 O O . ALA A 1 280 ? 44.159 3.139 -37.937 1.00 88.88 280 ALA A O 1
ATOM 2106 N N . ASP A 1 281 ? 45.402 3.678 -39.718 1.00 92.50 281 ASP A N 1
ATOM 2107 C CA . ASP A 1 281 ? 44.278 3.650 -40.664 1.00 92.50 281 ASP A CA 1
ATOM 2108 C C . ASP A 1 281 ? 43.874 2.222 -41.092 1.00 92.50 281 ASP A C 1
ATOM 2110 O O . ASP A 1 281 ? 42.753 2.029 -41.557 1.00 92.50 281 ASP A O 1
ATOM 2114 N N . GLN A 1 282 ? 44.722 1.204 -40.879 1.00 93.75 282 GLN A N 1
ATOM 2115 C CA . GLN A 1 282 ? 44.331 -0.208 -41.057 1.00 93.75 282 GLN A CA 1
ATOM 2116 C C . GLN A 1 282 ? 43.499 -0.751 -39.883 1.00 93.75 282 GLN A C 1
ATOM 2118 O O . GLN A 1 282 ? 42.940 -1.842 -39.989 1.00 93.75 282 GLN A O 1
ATOM 2123 N N . GLY A 1 283 ? 43.443 -0.024 -38.760 1.00 94.56 283 GLY A N 1
ATOM 2124 C CA . GLY A 1 283 ? 42.622 -0.351 -37.588 1.00 94.56 283 GLY A CA 1
ATOM 2125 C C . GLY A 1 283 ? 41.337 0.468 -37.459 1.00 94.56 283 GLY A C 1
ATOM 2126 O O . GLY A 1 283 ? 40.629 0.328 -36.464 1.00 94.56 283 GLY A O 1
ATOM 2127 N N . LYS A 1 284 ? 41.034 1.321 -38.447 1.00 95.94 284 LYS A N 1
ATOM 2128 C CA . LYS A 1 284 ? 39.828 2.156 -38.473 1.00 95.94 284 LYS A CA 1
ATOM 2129 C C . LYS A 1 284 ? 38.768 1.537 -39.368 1.00 95.94 284 LYS A C 1
ATOM 2131 O O . LYS A 1 284 ? 39.024 1.245 -40.536 1.00 95.94 284 LYS A O 1
ATOM 2136 N N . PHE A 1 285 ? 37.568 1.405 -38.825 1.00 97.06 285 PHE A N 1
ATOM 2137 C CA . PHE A 1 285 ? 36.431 0.743 -39.443 1.00 97.06 285 PHE A CA 1
ATOM 2138 C C . PHE A 1 285 ? 35.248 1.706 -39.544 1.00 97.06 285 PHE A C 1
ATOM 2140 O O . PHE A 1 285 ? 34.985 2.475 -38.624 1.00 97.06 285 PHE A O 1
ATOM 2147 N N . LEU A 1 286 ? 34.534 1.661 -40.662 1.00 95.81 286 LEU A N 1
ATOM 2148 C CA . LEU A 1 286 ? 33.283 2.370 -40.891 1.00 95.81 286 LEU A CA 1
ATOM 2149 C C . LEU A 1 286 ? 32.141 1.362 -40.842 1.00 95.81 286 LEU A C 1
ATOM 2151 O O . LEU A 1 286 ? 32.128 0.425 -41.636 1.00 95.81 286 LEU A O 1
ATOM 2155 N N . PHE A 1 287 ? 31.186 1.583 -39.944 1.00 96.06 287 PHE A N 1
ATOM 2156 C CA . PHE A 1 287 ? 29.984 0.767 -39.801 1.00 96.06 287 PHE A CA 1
ATOM 2157 C C . PHE A 1 287 ? 28.802 1.542 -40.374 1.00 96.06 287 PHE A C 1
ATOM 2159 O O . PHE A 1 287 ? 28.376 2.524 -39.776 1.00 96.06 287 PHE A O 1
ATOM 2166 N N . THR A 1 288 ? 28.282 1.131 -41.528 1.00 93.62 288 THR A N 1
ATOM 2167 C CA . THR A 1 288 ? 27.076 1.725 -42.128 1.00 93.62 288 THR A CA 1
ATOM 2168 C C . THR A 1 288 ? 25.901 0.784 -41.936 1.00 93.62 288 THR A C 1
ATOM 2170 O O . THR A 1 288 ? 25.926 -0.331 -42.451 1.00 93.62 288 THR A O 1
ATOM 2173 N N . TYR A 1 289 ? 24.885 1.230 -41.209 1.00 92.81 289 TYR A N 1
ATOM 2174 C CA . TYR A 1 289 ? 23.692 0.456 -40.898 1.00 92.81 289 TYR A CA 1
ATOM 2175 C C . TYR A 1 289 ? 22.494 0.906 -41.736 1.00 92.81 289 TYR A C 1
ATOM 2177 O O . TYR A 1 289 ? 22.267 2.103 -41.882 1.00 92.81 289 TYR A O 1
ATOM 2185 N N . PHE A 1 290 ? 21.739 -0.053 -42.264 1.00 90.94 290 PHE A N 1
ATOM 2186 C CA . PHE A 1 290 ? 20.557 0.115 -43.107 1.00 90.94 290 PHE A CA 1
ATOM 2187 C C . PHE A 1 290 ? 19.342 -0.470 -42.366 1.00 90.94 290 PHE A C 1
ATOM 2189 O O . PHE A 1 290 ? 19.109 -1.682 -42.444 1.00 90.94 290 PHE A O 1
ATOM 2196 N N . PRO A 1 291 ? 18.584 0.361 -41.623 1.00 90.19 291 PRO A N 1
ATOM 2197 C CA . PRO A 1 291 ? 17.581 -0.129 -40.677 1.00 90.19 291 PRO A CA 1
ATOM 2198 C C . PRO A 1 291 ? 16.438 -0.934 -41.298 1.00 90.19 291 PRO A C 1
ATOM 2200 O O . PRO A 1 291 ? 15.994 -1.913 -40.705 1.00 90.19 291 PRO A O 1
ATOM 2203 N N . SER A 1 292 ? 15.974 -0.568 -42.498 1.00 89.94 292 SER A N 1
ATOM 2204 C CA . SER A 1 292 ? 14.799 -1.203 -43.122 1.00 89.94 292 SER A CA 1
ATOM 2205 C C . SER A 1 292 ? 14.986 -2.679 -43.466 1.00 89.94 292 SER A C 1
ATOM 2207 O O . SER A 1 292 ? 13.999 -3.389 -43.629 1.00 89.94 292 SER A O 1
ATOM 2209 N N . HIS A 1 293 ? 16.232 -3.154 -43.518 1.00 86.56 293 HIS A N 1
ATOM 2210 C CA . HIS A 1 293 ? 16.566 -4.549 -43.818 1.00 86.56 293 HIS A CA 1
ATOM 2211 C C . HIS A 1 293 ? 17.462 -5.194 -42.750 1.00 86.56 293 HIS A C 1
ATOM 2213 O O . HIS A 1 293 ? 18.022 -6.257 -42.996 1.00 86.56 293 HIS A O 1
ATOM 2219 N N . ASP A 1 294 ? 17.665 -4.527 -41.606 1.00 88.94 294 ASP A N 1
ATOM 2220 C CA . ASP A 1 294 ? 18.650 -4.898 -40.577 1.00 88.94 294 ASP A CA 1
ATOM 2221 C C . ASP A 1 294 ? 20.041 -5.258 -41.146 1.00 88.94 294 ASP A C 1
ATOM 2223 O O . ASP A 1 294 ? 20.729 -6.156 -40.664 1.00 88.94 294 ASP A O 1
ATOM 2227 N N . SER A 1 295 ? 20.477 -4.543 -42.188 1.00 90.06 295 SER A N 1
ATOM 2228 C CA . SER A 1 295 ? 21.735 -4.821 -42.888 1.00 90.06 295 SER A CA 1
ATOM 2229 C C . SER A 1 295 ? 22.834 -3.870 -42.431 1.00 90.06 295 SER A C 1
ATOM 2231 O O . SER A 1 295 ? 22.648 -2.660 -42.330 1.00 90.06 295 SER A O 1
ATOM 2233 N N . LEU A 1 296 ? 24.025 -4.403 -42.212 1.00 92.62 296 LEU A N 1
ATOM 2234 C CA . LEU A 1 296 ? 25.214 -3.683 -41.796 1.00 92.62 296 LEU A CA 1
ATOM 2235 C C . LEU A 1 296 ? 26.325 -3.898 -42.828 1.00 92.62 296 LEU A C 1
ATOM 2237 O O . LEU A 1 296 ? 26.556 -4.995 -43.327 1.00 92.62 296 LEU A O 1
ATOM 2241 N N . VAL A 1 297 ? 27.038 -2.827 -43.151 1.00 93.00 297 VAL A N 1
ATOM 2242 C CA . VAL A 1 297 ? 28.221 -2.855 -44.010 1.00 93.00 297 VAL A CA 1
ATOM 2243 C C . VAL A 1 297 ? 29.402 -2.351 -43.200 1.00 93.00 297 VAL A C 1
ATOM 2245 O O . VAL A 1 297 ? 29.350 -1.256 -42.638 1.00 93.00 297 VAL A O 1
ATOM 2248 N N . ILE A 1 298 ? 30.476 -3.138 -43.161 1.00 95.62 298 ILE A N 1
ATOM 2249 C CA . ILE A 1 298 ? 31.717 -2.770 -42.479 1.00 95.62 298 ILE A CA 1
ATOM 2250 C C . ILE A 1 298 ? 32.803 -2.563 -43.529 1.00 95.62 298 ILE A C 1
ATOM 2252 O O . ILE A 1 298 ? 33.041 -3.432 -44.369 1.00 95.62 298 ILE A O 1
ATOM 2256 N N . GLN A 1 299 ? 33.478 -1.419 -43.478 1.00 95.19 299 GLN A N 1
ATOM 2257 C CA . GLN A 1 299 ? 34.607 -1.118 -44.354 1.00 95.19 299 GLN A CA 1
ATOM 2258 C C . GLN A 1 299 ? 35.830 -0.682 -43.559 1.00 95.19 299 GLN A C 1
ATOM 2260 O O . GLN A 1 299 ? 35.713 0.008 -42.551 1.00 95.19 299 GLN A O 1
ATOM 2265 N N . VAL A 1 300 ? 37.019 -1.034 -44.036 1.00 95.81 300 VAL A N 1
ATOM 2266 C CA . VAL A 1 300 ? 38.288 -0.566 -43.466 1.00 95.81 300 VAL A CA 1
ATOM 2267 C C . VAL A 1 300 ? 38.734 0.728 -44.139 1.00 95.81 300 VAL A C 1
ATOM 2269 O O . VAL A 1 300 ? 38.750 0.823 -45.370 1.00 95.81 300 VAL A O 1
ATOM 2272 N N . LYS A 1 301 ? 39.170 1.710 -43.339 1.00 94.56 301 LYS A N 1
ATOM 2273 C CA . LYS A 1 301 ? 39.646 3.006 -43.840 1.00 94.56 301 LYS A CA 1
ATOM 2274 C C . LYS A 1 301 ? 40.802 2.840 -44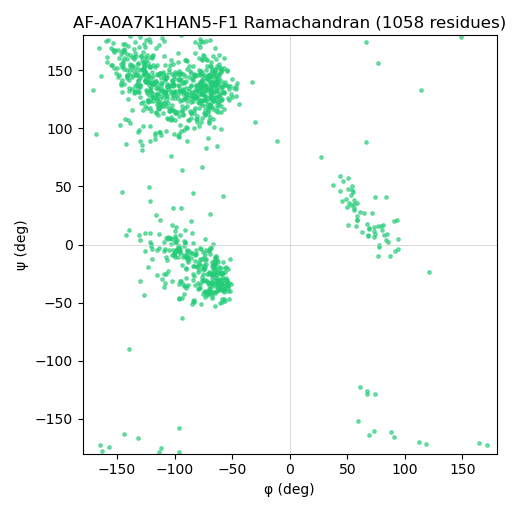.821 1.00 94.56 301 LYS A C 1
ATOM 2276 O O . LYS A 1 301 ? 40.745 3.435 -45.891 1.00 94.56 301 LYS A O 1
ATOM 2281 N N . GLN A 1 302 ? 41.810 2.026 -44.497 1.00 93.19 302 GLN A N 1
ATOM 2282 C CA . GLN A 1 302 ? 42.935 1.722 -45.388 1.00 93.19 302 GLN A CA 1
ATOM 2283 C C . GLN A 1 302 ? 43.188 0.217 -45.520 1.00 93.19 302 GLN A C 1
ATOM 2285 O O . GLN A 1 302 ? 43.535 -0.441 -44.542 1.00 93.19 302 GLN A O 1
ATOM 2290 N N . ALA A 1 303 ? 43.124 -0.305 -46.745 1.00 93.19 303 ALA A N 1
ATOM 2291 C CA . ALA A 1 303 ? 43.571 -1.658 -47.069 1.00 93.19 303 ALA A CA 1
ATOM 2292 C C . ALA A 1 303 ? 44.843 -1.599 -47.923 1.00 93.19 303 ALA A C 1
ATOM 2294 O O . ALA A 1 303 ? 44.831 -1.048 -49.026 1.00 93.19 303 ALA A O 1
ATOM 2295 N N . THR A 1 304 ? 45.938 -2.166 -47.420 1.00 93.06 304 THR A N 1
ATOM 2296 C CA . THR A 1 304 ? 47.222 -2.237 -48.135 1.00 93.06 304 THR A CA 1
ATOM 2297 C C . THR A 1 304 ? 47.410 -3.620 -48.736 1.00 93.06 304 THR A C 1
ATOM 2299 O O . THR A 1 304 ? 47.101 -4.624 -48.103 1.00 93.06 304 THR A O 1
ATOM 2302 N N . ARG A 1 305 ? 47.929 -3.694 -49.961 1.00 91.44 305 ARG A N 1
ATOM 2303 C CA . ARG A 1 305 ? 48.244 -4.940 -50.664 1.00 91.44 305 ARG A CA 1
ATOM 2304 C C . ARG A 1 305 ? 49.652 -4.843 -51.252 1.00 91.44 305 ARG A C 1
ATOM 2306 O O . ARG A 1 305 ? 50.055 -3.796 -51.750 1.00 91.44 305 ARG A O 1
ATOM 2313 N N . LEU A 1 306 ? 50.410 -5.935 -51.196 1.00 89.31 306 LEU A N 1
ATOM 2314 C CA . LEU A 1 306 ? 51.702 -6.030 -51.872 1.00 89.31 306 LEU A CA 1
ATOM 2315 C C . LEU A 1 306 ? 51.499 -6.086 -53.389 1.00 89.31 306 LEU A C 1
ATOM 2317 O O . LEU A 1 306 ? 50.615 -6.790 -53.878 1.00 89.31 306 LEU A O 1
ATOM 2321 N N . SER A 1 307 ? 52.368 -5.408 -54.132 1.00 85.56 307 SER A N 1
ATOM 2322 C CA . SER A 1 307 ? 52.397 -5.436 -55.596 1.00 85.56 307 SER A CA 1
ATOM 2323 C C . SER A 1 307 ? 53.623 -6.188 -56.114 1.00 85.56 307 SER A C 1
ATOM 2325 O O . SER A 1 307 ? 54.497 -6.605 -55.351 1.00 85.56 307 SER A O 1
ATOM 2327 N N . ALA A 1 308 ? 53.708 -6.372 -57.435 1.00 82.50 308 ALA A N 1
ATOM 2328 C CA . ALA A 1 308 ? 54.864 -7.016 -58.059 1.00 82.50 308 ALA A CA 1
ATOM 2329 C C . ALA A 1 308 ? 56.185 -6.270 -57.768 1.00 82.50 308 ALA A C 1
ATOM 2331 O O . ALA A 1 308 ? 57.228 -6.910 -57.624 1.00 82.50 308 ALA A O 1
ATOM 2332 N N . SER A 1 309 ? 56.129 -4.938 -57.640 1.00 82.38 309 SER A N 1
ATOM 2333 C CA . SER A 1 309 ? 57.279 -4.056 -57.401 1.00 82.38 309 SER A CA 1
ATOM 2334 C C . SER A 1 309 ? 57.586 -3.808 -55.919 1.00 82.38 309 SER A C 1
ATOM 2336 O O . SER A 1 309 ? 58.721 -3.467 -55.589 1.00 82.38 309 SER A O 1
ATOM 2338 N N . VAL A 1 310 ? 56.625 -4.010 -55.008 1.00 85.62 310 VAL A N 1
ATOM 2339 C CA . VAL A 1 310 ? 56.811 -3.815 -53.560 1.00 85.62 310 VAL A CA 1
ATOM 2340 C C . VAL A 1 310 ? 56.375 -5.068 -52.803 1.00 85.62 310 VAL A C 1
ATOM 2342 O O . VAL A 1 310 ? 55.187 -5.295 -52.584 1.00 85.62 310 VAL A O 1
ATOM 2345 N N . LYS A 1 311 ? 57.362 -5.870 -52.381 1.00 83.94 311 LYS A N 1
ATOM 2346 C CA . LYS A 1 311 ? 57.166 -7.123 -51.623 1.00 83.94 311 LYS A CA 1
ATOM 2347 C C . LYS A 1 311 ? 57.327 -6.971 -50.103 1.00 83.94 311 LYS A C 1
ATOM 2349 O O . LYS A 1 311 ? 57.172 -7.947 -49.380 1.00 83.94 311 LYS A O 1
ATOM 2354 N N . ASP A 1 312 ? 57.651 -5.767 -49.634 1.00 88.19 312 ASP A N 1
ATOM 2355 C CA . ASP A 1 312 ? 57.819 -5.438 -48.218 1.00 88.19 312 ASP A CA 1
ATOM 2356 C C . ASP A 1 312 ? 56.634 -4.606 -47.718 1.00 88.19 312 ASP A C 1
ATOM 2358 O O . ASP A 1 312 ? 56.297 -3.574 -48.302 1.00 88.19 312 ASP A O 1
ATOM 2362 N N . TRP A 1 313 ? 56.019 -5.041 -46.620 1.00 88.50 313 TRP A N 1
ATOM 2363 C CA . TRP A 1 313 ? 54.829 -4.398 -46.070 1.00 88.50 313 TRP A CA 1
ATOM 2364 C C . TRP A 1 313 ? 55.099 -2.995 -45.532 1.00 88.50 313 TRP A C 1
ATOM 2366 O O . TRP A 1 313 ? 54.268 -2.109 -45.720 1.00 88.50 313 TRP A O 1
ATOM 2376 N N . LYS A 1 314 ? 56.270 -2.749 -44.930 1.00 86.56 314 LYS A N 1
ATOM 2377 C CA . LYS A 1 314 ? 56.621 -1.426 -44.394 1.00 86.56 314 LYS A CA 1
ATOM 2378 C C . LYS A 1 314 ? 56.712 -0.378 -45.508 1.00 86.56 314 LYS A C 1
ATOM 2380 O O . LYS A 1 314 ? 56.222 0.739 -45.353 1.00 86.56 314 LYS A O 1
ATOM 2385 N N . LYS A 1 315 ? 57.270 -0.749 -46.664 1.00 86.69 315 LYS A N 1
ATOM 2386 C CA . LYS A 1 315 ? 57.241 0.078 -47.882 1.00 86.69 315 LYS A CA 1
ATOM 2387 C C . LYS A 1 315 ? 55.845 0.162 -48.502 1.00 86.69 315 LYS A C 1
ATOM 2389 O O . LYS A 1 315 ? 55.458 1.228 -48.978 1.00 86.69 315 LYS A O 1
ATOM 2394 N N . ALA A 1 316 ? 55.072 -0.924 -48.502 1.00 88.38 316 ALA A N 1
ATOM 2395 C CA . ALA A 1 316 ? 53.730 -0.925 -49.084 1.00 88.38 316 ALA A CA 1
ATOM 2396 C C . ALA A 1 316 ? 52.772 0.032 -48.356 1.00 88.38 316 ALA A C 1
ATOM 2398 O O . ALA A 1 316 ? 52.052 0.770 -49.026 1.00 88.38 316 ALA A O 1
ATOM 2399 N N . LEU A 1 317 ? 52.834 0.096 -47.020 1.00 86.69 317 LEU A N 1
ATOM 2400 C CA . LEU A 1 317 ? 52.021 0.998 -46.186 1.00 86.69 317 LEU A CA 1
ATOM 2401 C C . LEU A 1 317 ? 52.211 2.485 -46.543 1.00 86.69 317 LEU A C 1
ATOM 2403 O O . LEU A 1 317 ? 51.290 3.289 -46.395 1.00 86.69 317 LEU A O 1
ATOM 2407 N N . THR A 1 318 ? 53.389 2.858 -47.053 1.00 82.06 318 THR A N 1
ATOM 2408 C CA . THR A 1 318 ? 53.737 4.248 -47.390 1.00 82.06 318 THR A CA 1
ATOM 2409 C C . THR A 1 318 ? 53.668 4.563 -48.892 1.00 82.06 318 THR A C 1
ATOM 2411 O O . THR A 1 318 ? 53.697 5.734 -49.266 1.00 82.06 318 THR A O 1
ATOM 2414 N N . THR A 1 319 ? 53.497 3.563 -49.767 1.00 84.69 319 THR A N 1
ATOM 2415 C CA . THR A 1 319 ? 53.492 3.744 -51.234 1.00 84.69 319 THR A CA 1
ATOM 2416 C C . THR A 1 319 ? 52.087 4.038 -51.778 1.00 84.69 319 THR A C 1
ATOM 2418 O O . THR A 1 319 ? 51.185 3.201 -51.692 1.00 84.69 319 THR A O 1
ATOM 2421 N N . ALA A 1 320 ? 51.897 5.207 -52.402 1.00 74.81 320 ALA A N 1
ATOM 2422 C CA . ALA A 1 320 ? 50.666 5.552 -53.119 1.00 74.81 320 ALA A CA 1
ATOM 2423 C C . ALA A 1 320 ? 50.475 4.612 -54.330 1.00 74.81 320 ALA A C 1
ATOM 2425 O O . ALA A 1 320 ? 51.304 4.594 -55.234 1.00 74.81 320 ALA A O 1
ATOM 2426 N N . GLY A 1 321 ? 49.424 3.785 -54.314 1.00 80.25 321 GLY A N 1
ATOM 2427 C CA . GLY A 1 321 ? 49.152 2.742 -55.321 1.00 80.25 321 GLY A CA 1
ATOM 2428 C C . GLY A 1 321 ? 49.061 1.321 -54.751 1.00 80.25 321 GLY A C 1
ATOM 2429 O O . GLY A 1 321 ? 48.363 0.485 -55.311 1.00 80.25 321 GLY A O 1
ATOM 2430 N N . ASN A 1 322 ? 49.684 1.067 -53.595 1.00 85.94 322 ASN A N 1
ATOM 2431 C CA . ASN A 1 322 ? 49.554 -0.203 -52.863 1.00 85.94 322 ASN A CA 1
ATOM 2432 C C . ASN A 1 322 ? 48.486 -0.148 -51.762 1.00 85.94 322 ASN A C 1
ATOM 2434 O O . ASN A 1 322 ? 48.194 -1.161 -51.133 1.00 85.94 322 ASN A O 1
ATOM 2438 N N . LYS A 1 323 ? 47.920 1.035 -51.511 1.00 88.38 323 LYS A N 1
ATOM 2439 C CA . LYS A 1 323 ? 46.890 1.270 -50.503 1.00 88.38 323 LYS A CA 1
ATOM 2440 C C . LYS A 1 323 ? 45.616 1.806 -51.136 1.00 88.38 323 LYS A C 1
ATOM 2442 O O . LYS A 1 323 ? 45.667 2.706 -51.974 1.00 88.38 323 LYS A O 1
ATOM 2447 N N . THR A 1 324 ? 44.486 1.297 -50.671 1.00 91.19 324 THR A N 1
ATOM 2448 C CA . THR A 1 324 ? 43.154 1.819 -50.971 1.00 91.19 324 THR A CA 1
ATOM 2449 C C . THR A 1 324 ? 42.635 2.509 -49.723 1.00 91.19 324 THR A C 1
ATOM 2451 O O . THR A 1 324 ? 42.509 1.859 -48.686 1.00 91.19 324 THR A O 1
ATOM 2454 N N . ILE A 1 325 ? 42.352 3.811 -49.810 1.00 90.44 325 ILE A N 1
ATOM 2455 C CA . ILE A 1 325 ? 41.823 4.608 -48.697 1.00 90.44 325 ILE A CA 1
ATOM 2456 C C . ILE A 1 325 ? 40.388 5.023 -49.015 1.00 90.44 325 ILE A C 1
ATOM 2458 O O . ILE A 1 325 ? 40.120 5.516 -50.110 1.00 90.44 325 ILE A O 1
ATOM 2462 N N . ILE A 1 326 ? 39.483 4.859 -48.054 1.00 91.62 326 ILE A N 1
ATOM 2463 C CA . ILE A 1 326 ? 38.111 5.366 -48.128 1.00 91.62 326 ILE A CA 1
ATOM 2464 C C . ILE A 1 326 ? 37.909 6.515 -47.137 1.00 91.62 326 ILE A C 1
ATOM 2466 O O . ILE A 1 326 ? 38.503 6.536 -46.060 1.00 91.62 326 ILE A O 1
ATOM 2470 N N . ALA A 1 327 ? 37.061 7.474 -47.507 1.00 87.62 327 ALA A N 1
ATOM 2471 C CA . ALA A 1 327 ? 36.684 8.600 -46.647 1.00 87.62 327 ALA A CA 1
ATOM 2472 C C . ALA A 1 327 ? 35.258 8.469 -46.087 1.00 87.62 327 ALA A C 1
ATOM 2474 O O . ALA A 1 327 ? 34.934 9.091 -45.083 1.00 87.62 327 ALA A O 1
ATOM 2475 N N . ASN A 1 328 ? 34.399 7.690 -46.748 1.00 85.81 328 ASN A N 1
ATOM 2476 C CA . ASN A 1 328 ? 33.020 7.404 -46.356 1.00 85.81 328 ASN A CA 1
ATOM 2477 C C . ASN A 1 328 ? 32.518 6.159 -47.113 1.00 85.81 328 ASN A C 1
ATOM 2479 O O . ASN A 1 328 ? 33.257 5.557 -47.897 1.00 85.81 328 ASN A O 1
ATOM 2483 N N . ASN A 1 329 ? 31.252 5.809 -46.898 1.00 81.69 329 ASN A N 1
ATOM 2484 C CA . ASN A 1 329 ? 30.597 4.634 -47.469 1.00 81.69 329 ASN A CA 1
ATOM 2485 C C . ASN A 1 329 ? 30.286 4.730 -48.975 1.00 81.69 329 ASN A C 1
ATOM 2487 O O . ASN A 1 329 ? 29.988 3.711 -49.591 1.00 81.69 329 ASN A O 1
ATOM 2491 N N . LYS A 1 330 ? 30.390 5.914 -49.603 1.00 82.12 330 LYS A N 1
ATOM 2492 C CA . LYS A 1 330 ? 30.171 6.071 -51.055 1.00 82.12 330 LYS A CA 1
ATOM 2493 C C . LYS A 1 330 ? 31.267 5.396 -51.877 1.00 82.12 330 LYS A C 1
ATOM 2495 O O . LYS A 1 330 ? 31.043 5.043 -53.033 1.00 82.12 330 LYS A O 1
ATOM 2500 N N . THR A 1 331 ? 32.456 5.224 -51.301 1.00 83.25 331 THR A N 1
ATOM 2501 C CA . THR A 1 331 ? 33.544 4.501 -51.957 1.00 83.25 331 THR A CA 1
ATOM 2502 C C . THR A 1 331 ? 33.320 3.003 -51.789 1.00 83.25 331 THR A C 1
ATOM 2504 O O . THR A 1 331 ? 33.556 2.459 -50.713 1.00 83.25 331 THR A O 1
ATOM 2507 N N . ALA A 1 332 ? 32.892 2.326 -52.857 1.00 84.38 332 ALA A N 1
ATOM 2508 C CA . ALA A 1 332 ? 32.599 0.893 -52.842 1.00 84.38 332 ALA A CA 1
ATOM 2509 C C . ALA A 1 332 ? 33.870 0.016 -52.869 1.00 84.38 332 ALA A C 1
ATOM 2511 O O . ALA A 1 332 ? 34.195 -0.616 -53.874 1.00 84.38 332 ALA A O 1
ATOM 2512 N N . LYS A 1 333 ? 34.654 0.067 -51.786 1.00 91.00 333 LYS A N 1
ATOM 2513 C CA . LYS A 1 333 ? 35.961 -0.592 -51.616 1.00 91.00 333 LYS A CA 1
ATOM 2514 C C . LYS A 1 333 ? 36.173 -1.024 -50.162 1.00 91.00 333 LYS A C 1
ATOM 2516 O O . LYS A 1 333 ? 35.526 -0.492 -49.264 1.00 91.00 333 LYS A O 1
ATOM 2521 N N . ASN A 1 334 ? 37.145 -1.904 -49.921 1.00 93.62 334 ASN A N 1
ATOM 2522 C CA . ASN A 1 334 ? 37.607 -2.288 -48.577 1.00 93.62 334 ASN A CA 1
ATOM 2523 C C . ASN A 1 334 ? 36.528 -2.884 -47.647 1.00 93.62 334 ASN A C 1
ATOM 2525 O O . ASN A 1 334 ? 36.556 -2.639 -46.440 1.00 93.62 334 ASN A O 1
ATOM 2529 N N . TYR A 1 335 ? 35.588 -3.656 -48.179 1.00 94.62 335 TYR A N 1
ATOM 2530 C CA . TYR A 1 335 ? 34.580 -4.358 -47.391 1.00 94.62 335 TYR A CA 1
ATOM 2531 C C . TYR A 1 335 ? 35.194 -5.461 -46.545 1.00 94.62 335 TYR A C 1
ATOM 2533 O O . TYR A 1 335 ? 35.978 -6.262 -47.051 1.00 94.62 335 TYR A O 1
ATOM 2541 N N . VAL A 1 336 ? 34.777 -5.541 -45.283 1.00 95.69 336 VAL A N 1
ATOM 2542 C CA . VAL A 1 336 ? 34.881 -6.778 -44.509 1.00 95.69 336 VAL A CA 1
ATOM 2543 C C . VAL A 1 336 ? 33.866 -7.753 -45.092 1.00 95.69 336 VAL A C 1
ATOM 2545 O O . VAL A 1 336 ? 32.673 -7.460 -45.118 1.00 95.69 336 VAL A O 1
ATOM 2548 N N . THR A 1 337 ? 34.340 -8.889 -45.588 1.00 94.31 337 THR A N 1
ATOM 2549 C CA . THR A 1 337 ? 33.495 -9.891 -46.242 1.00 94.31 337 THR A CA 1
ATOM 2550 C C . THR A 1 337 ? 33.972 -11.307 -45.938 1.00 94.31 337 THR A C 1
ATOM 2552 O O . THR A 1 337 ? 35.078 -11.494 -45.426 1.00 94.31 337 THR A O 1
ATOM 2555 N N . ILE A 1 338 ? 33.152 -12.301 -46.274 1.00 93.19 338 ILE A N 1
ATOM 2556 C CA . ILE A 1 338 ? 33.546 -13.710 -46.304 1.00 93.19 338 ILE A CA 1
ATOM 2557 C C . ILE A 1 338 ? 33.940 -14.091 -47.732 1.00 93.19 338 ILE A C 1
ATOM 2559 O O . ILE A 1 338 ? 33.209 -13.768 -48.664 1.00 93.19 338 ILE A O 1
ATOM 2563 N N . GLN A 1 339 ? 35.075 -14.775 -47.894 1.00 90.31 339 GLN A N 1
ATOM 2564 C CA . GLN A 1 339 ? 35.491 -15.388 -49.160 1.00 90.31 339 GLN A CA 1
ATOM 2565 C C . GLN A 1 339 ? 35.809 -16.873 -48.978 1.00 90.31 339 GLN A C 1
ATOM 2567 O O . GLN A 1 339 ? 36.261 -17.305 -47.911 1.00 90.31 339 GLN A O 1
ATOM 2572 N N . ASP A 1 340 ? 35.596 -17.646 -50.043 1.00 88.00 340 ASP A N 1
ATOM 2573 C CA . ASP A 1 340 ? 35.977 -19.054 -50.107 1.00 88.00 340 ASP A CA 1
ATOM 2574 C C . ASP A 1 340 ? 37.503 -19.165 -50.263 1.00 88.00 340 ASP A C 1
ATOM 2576 O O . ASP A 1 340 ? 38.066 -18.840 -51.308 1.00 88.00 340 ASP A O 1
ATOM 2580 N N . LEU A 1 341 ? 38.181 -19.669 -49.230 1.00 83.50 341 LEU A N 1
ATOM 2581 C CA . LEU A 1 341 ? 39.593 -20.042 -49.318 1.00 83.50 341 LEU A CA 1
ATOM 2582 C C . LEU A 1 341 ? 39.757 -21.328 -50.142 1.00 83.50 341 LEU A C 1
ATOM 2584 O O . LEU A 1 341 ? 40.677 -21.433 -50.954 1.00 83.50 341 LEU A O 1
ATOM 2588 N N . VAL A 1 342 ? 38.853 -22.296 -49.940 1.00 82.25 342 VAL A N 1
ATOM 2589 C CA . VAL A 1 342 ? 38.724 -23.516 -50.751 1.00 82.25 342 VAL A CA 1
ATOM 2590 C C . VAL A 1 342 ? 37.242 -23.802 -50.973 1.00 82.25 342 VAL A C 1
ATOM 2592 O O . VAL A 1 342 ? 36.548 -24.281 -50.079 1.00 82.25 342 VAL A O 1
ATOM 2595 N N . LYS A 1 343 ? 36.759 -23.525 -52.190 1.00 79.69 343 LYS A N 1
ATOM 2596 C CA . LYS A 1 343 ? 35.334 -23.634 -52.541 1.00 79.69 343 LYS A CA 1
ATOM 2597 C C . LYS A 1 343 ? 34.775 -25.058 -52.434 1.00 79.69 343 LYS A C 1
ATOM 2599 O O . LYS A 1 343 ? 33.630 -25.224 -52.038 1.00 79.69 343 LYS A O 1
ATOM 2604 N N . ALA A 1 344 ? 35.568 -26.074 -52.786 1.00 81.62 344 ALA A N 1
ATOM 2605 C CA . ALA A 1 344 ? 35.129 -27.475 -52.772 1.00 81.62 344 ALA A CA 1
ATOM 2606 C C . ALA A 1 344 ? 34.870 -28.015 -51.354 1.00 81.62 344 ALA A C 1
ATOM 2608 O O . ALA A 1 344 ? 33.965 -28.820 -51.171 1.00 81.62 344 ALA A O 1
ATOM 2609 N N . ASP A 1 345 ? 35.631 -27.527 -50.373 1.00 83.56 345 ASP A N 1
ATOM 2610 C CA . ASP A 1 345 ? 35.563 -27.958 -48.971 1.00 83.56 345 ASP A CA 1
ATOM 2611 C C . ASP A 1 345 ? 34.748 -26.978 -48.103 1.00 83.56 345 ASP A C 1
ATOM 2613 O O . ASP A 1 345 ? 34.731 -27.074 -46.873 1.00 83.56 345 ASP A O 1
ATOM 2617 N N . GLU A 1 346 ? 34.113 -25.989 -48.746 1.00 85.56 346 GLU A N 1
ATOM 2618 C CA . GLU A 1 346 ? 33.383 -24.888 -48.110 1.00 85.56 346 GLU A CA 1
ATOM 2619 C C . GLU A 1 346 ? 34.192 -24.171 -47.013 1.00 85.56 346 GLU A C 1
ATOM 2621 O O . GLU A 1 346 ? 33.627 -23.682 -46.030 1.00 85.56 346 GLU A O 1
ATOM 2626 N N . ILE A 1 347 ? 35.522 -24.107 -47.171 1.00 88.06 347 ILE A N 1
ATOM 2627 C CA . ILE A 1 347 ? 36.407 -23.392 -46.247 1.00 88.06 347 ILE A CA 1
ATOM 2628 C C . ILE A 1 347 ? 36.261 -21.902 -46.527 1.00 88.06 347 ILE A C 1
ATOM 2630 O O . ILE A 1 347 ? 36.749 -21.397 -47.542 1.00 88.06 347 ILE A O 1
ATOM 2634 N N . ARG A 1 348 ? 35.619 -21.196 -45.601 1.00 92.56 348 ARG A N 1
ATOM 2635 C CA . ARG A 1 348 ? 35.297 -19.769 -45.696 1.00 92.56 348 ARG A CA 1
ATOM 2636 C C . ARG A 1 348 ? 36.052 -18.989 -44.639 1.00 92.56 348 ARG A C 1
ATOM 2638 O O . ARG A 1 348 ? 36.079 -19.398 -43.480 1.00 92.56 348 ARG A O 1
ATOM 2645 N N . ILE A 1 349 ? 36.630 -17.856 -45.020 1.00 93.00 349 ILE A N 1
ATOM 2646 C CA . ILE A 1 349 ? 37.375 -16.971 -44.116 1.00 93.00 349 ILE A CA 1
ATOM 2647 C C . ILE A 1 349 ? 36.866 -15.538 -44.219 1.00 93.00 349 ILE A C 1
ATOM 2649 O O . ILE A 1 349 ? 36.424 -15.099 -45.279 1.00 93.00 349 ILE A O 1
ATOM 2653 N N . VAL A 1 350 ? 36.986 -14.788 -43.126 1.00 94.88 350 VAL A N 1
ATOM 2654 C CA . VAL A 1 350 ? 36.784 -13.338 -43.143 1.00 94.88 350 VAL A CA 1
ATOM 2655 C C . VAL A 1 350 ? 38.020 -12.640 -43.721 1.00 94.88 350 VAL A C 1
ATOM 2657 O O . VAL A 1 350 ? 39.158 -12.998 -43.409 1.00 94.88 350 VAL A O 1
ATOM 2660 N N . THR A 1 351 ? 37.822 -11.648 -44.585 1.00 94.62 351 THR A N 1
ATOM 2661 C CA . THR A 1 351 ? 38.908 -10.889 -45.223 1.00 94.62 351 THR A CA 1
ATOM 2662 C C . THR A 1 351 ? 38.437 -9.505 -45.691 1.00 94.62 351 THR A C 1
ATOM 2664 O O . THR A 1 351 ? 37.315 -9.093 -45.397 1.00 94.62 351 THR A O 1
ATOM 2667 N N . ILE A 1 352 ? 39.304 -8.768 -46.399 1.00 94.50 352 ILE A N 1
ATOM 2668 C CA . ILE A 1 352 ? 39.001 -7.468 -47.007 1.00 94.50 352 ILE A CA 1
ATOM 2669 C C . ILE A 1 352 ? 38.989 -7.560 -48.538 1.00 94.50 352 ILE A C 1
ATOM 2671 O O . ILE A 1 352 ? 40.033 -7.785 -49.165 1.00 94.50 352 ILE A O 1
ATOM 2675 N N . ALA A 1 353 ? 37.843 -7.262 -49.148 1.00 91.38 353 ALA A N 1
ATOM 2676 C CA . ALA A 1 353 ? 37.659 -7.246 -50.599 1.00 91.38 353 ALA A CA 1
ATOM 2677 C C . ALA A 1 353 ? 36.981 -5.956 -51.087 1.00 91.38 353 ALA A C 1
ATOM 2679 O O . ALA A 1 353 ? 36.497 -5.141 -50.309 1.00 91.38 353 ALA A O 1
ATOM 2680 N N . ASP A 1 354 ? 36.960 -5.756 -52.402 1.00 89.31 354 ASP A N 1
ATOM 2681 C CA . ASP A 1 354 ? 36.254 -4.629 -53.029 1.00 89.31 354 ASP A CA 1
ATOM 2682 C C . ASP A 1 354 ? 34.803 -4.977 -53.403 1.00 89.31 354 ASP A C 1
ATOM 2684 O O . ASP A 1 354 ? 34.088 -4.147 -53.957 1.00 89.31 354 ASP A O 1
ATOM 2688 N N . VAL A 1 355 ? 34.373 -6.195 -53.072 1.00 85.06 355 VAL A N 1
ATOM 2689 C CA . VAL A 1 355 ? 33.011 -6.709 -53.224 1.00 85.06 355 VAL A CA 1
ATOM 2690 C C . VAL A 1 355 ? 32.495 -7.183 -51.867 1.00 85.06 355 VAL A C 1
ATOM 2692 O O . VAL A 1 355 ? 33.262 -7.696 -51.053 1.00 85.06 355 VAL A O 1
ATOM 2695 N N . LYS A 1 356 ? 31.202 -6.976 -51.616 1.00 85.31 356 LYS A N 1
ATOM 2696 C CA . LYS A 1 356 ? 30.487 -7.544 -50.468 1.00 85.31 356 LYS A CA 1
ATOM 2697 C C . LYS A 1 356 ? 29.924 -8.898 -50.903 1.00 85.31 356 LYS A C 1
ATOM 2699 O O . LYS A 1 356 ? 29.241 -8.949 -51.921 1.00 85.31 356 LYS A O 1
ATOM 2704 N N . GLU A 1 357 ? 30.208 -9.953 -50.146 1.00 88.19 357 GLU A N 1
ATOM 2705 C CA . GLU A 1 357 ? 29.811 -11.348 -50.438 1.00 88.19 357 GLU A CA 1
ATOM 2706 C C . GLU A 1 357 ? 29.142 -12.046 -49.235 1.00 88.19 357 GLU A C 1
ATOM 2708 O O . GLU A 1 357 ? 28.794 -13.220 -49.303 1.00 88.19 357 GLU A O 1
ATOM 2713 N N . THR A 1 358 ? 28.928 -11.316 -48.140 1.00 90.25 358 THR A N 1
ATOM 2714 C CA . THR A 1 358 ? 28.226 -11.775 -46.933 1.00 90.25 358 THR A CA 1
ATOM 2715 C C . THR A 1 358 ? 27.290 -10.683 -46.439 1.00 90.25 358 THR A C 1
ATOM 2717 O O . THR A 1 358 ? 27.631 -9.498 -46.529 1.00 90.25 358 THR A O 1
ATOM 2720 N N . ASP A 1 359 ? 26.133 -11.062 -45.907 1.00 89.50 359 ASP A N 1
ATOM 2721 C CA . ASP A 1 359 ? 25.251 -10.144 -45.200 1.00 89.50 359 ASP A CA 1
ATOM 2722 C C . ASP A 1 359 ? 25.582 -10.132 -43.715 1.00 89.50 359 ASP A C 1
ATOM 2724 O O . ASP A 1 359 ? 25.703 -11.173 -43.075 1.00 89.50 359 ASP A O 1
ATOM 2728 N N . ILE A 1 360 ? 25.743 -8.928 -43.173 1.00 93.38 360 ILE A N 1
ATOM 2729 C CA . ILE A 1 360 ? 26.040 -8.709 -41.762 1.00 93.38 360 ILE A CA 1
ATOM 2730 C C . ILE A 1 360 ? 24.811 -8.050 -41.154 1.00 93.38 360 ILE A C 1
ATOM 2732 O O . ILE A 1 360 ? 24.324 -7.073 -41.718 1.00 93.38 360 ILE A O 1
ATOM 2736 N N . THR A 1 361 ? 24.322 -8.532 -40.016 1.00 91.50 361 THR A N 1
ATOM 2737 C CA . THR A 1 361 ? 23.191 -7.906 -39.314 1.00 91.50 361 THR A CA 1
ATOM 2738 C C . THR A 1 361 ? 23.615 -7.323 -37.971 1.00 91.50 361 THR A C 1
ATOM 2740 O O . THR A 1 361 ? 24.527 -7.827 -37.302 1.00 91.50 361 THR A O 1
ATOM 2743 N N . LEU A 1 362 ? 22.968 -6.220 -37.580 1.00 90.00 362 LEU A N 1
ATOM 2744 C CA . LEU A 1 362 ? 23.153 -5.616 -36.257 1.00 90.00 362 LEU A CA 1
ATOM 2745 C C . LEU A 1 362 ? 22.286 -6.329 -35.206 1.00 90.00 362 LEU A C 1
ATOM 2747 O O . LEU A 1 362 ? 22.719 -6.490 -34.056 1.00 90.00 362 LEU A O 1
ATOM 2751 N N . GLY A 1 363 ? 21.093 -6.775 -35.618 1.00 86.25 363 GLY A N 1
ATOM 2752 C CA . GLY A 1 363 ? 20.050 -7.334 -34.761 1.00 86.25 363 GLY A CA 1
ATOM 2753 C C . GLY A 1 363 ? 19.037 -6.288 -34.284 1.00 86.25 363 GLY A C 1
ATOM 2754 O O . GLY A 1 363 ? 18.399 -6.495 -33.256 1.00 86.25 363 GLY A O 1
ATOM 2755 N N . PHE A 1 364 ? 18.911 -5.150 -34.976 1.00 86.31 364 PHE A N 1
ATOM 2756 C CA . PHE A 1 364 ? 17.983 -4.068 -34.625 1.00 86.31 364 PHE A CA 1
ATOM 2757 C C . PHE A 1 364 ? 16.762 -4.112 -35.559 1.00 86.31 364 PHE A C 1
ATOM 2759 O O . PHE A 1 364 ? 16.644 -3.338 -36.497 1.00 86.31 364 PHE A O 1
ATOM 2766 N N . THR A 1 365 ? 15.850 -5.060 -35.322 1.00 79.31 365 THR A N 1
ATOM 2767 C CA . THR A 1 365 ? 14.717 -5.376 -36.220 1.00 79.31 365 THR A CA 1
ATOM 2768 C C . THR A 1 365 ? 13.359 -5.371 -35.497 1.00 79.31 365 THR A C 1
ATOM 2770 O O . THR A 1 365 ? 13.316 -5.365 -34.260 1.00 79.31 365 THR A O 1
ATOM 2773 N N . GLY A 1 366 ? 12.264 -5.355 -36.271 1.00 73.62 366 GLY A N 1
ATOM 2774 C CA . GLY A 1 366 ? 10.890 -5.638 -35.847 1.00 73.62 366 GLY A CA 1
ATOM 2775 C C . GLY A 1 366 ? 10.246 -4.654 -34.860 1.00 73.62 366 GLY A C 1
ATOM 2776 O O . GLY A 1 366 ? 10.878 -3.736 -34.324 1.00 73.62 366 GLY A O 1
ATOM 2777 N N . CYS A 1 367 ? 8.957 -4.881 -34.585 1.00 69.38 367 CYS A N 1
ATOM 2778 C CA . CYS A 1 367 ? 8.139 -4.073 -33.662 1.00 69.38 367 CYS A CA 1
ATOM 2779 C C . CYS A 1 367 ? 8.459 -4.351 -32.186 1.00 69.38 367 CYS A C 1
ATOM 2781 O O . CYS A 1 367 ? 8.216 -3.503 -31.333 1.00 69.38 367 CYS A O 1
ATOM 2783 N N . VAL A 1 368 ? 9.048 -5.512 -31.889 1.00 63.16 368 VAL A N 1
ATOM 2784 C CA . VAL A 1 368 ? 9.430 -5.952 -30.540 1.00 63.16 368 VAL A CA 1
ATOM 2785 C C . VAL A 1 368 ? 10.953 -6.078 -30.460 1.00 63.16 368 VAL A C 1
ATOM 2787 O O . VAL A 1 368 ? 11.640 -6.217 -31.473 1.00 63.16 368 VAL A O 1
ATOM 2790 N N . GLN A 1 369 ? 11.521 -5.947 -29.266 1.00 61.38 369 GLN A N 1
ATOM 2791 C CA . GLN A 1 369 ? 12.956 -6.100 -29.040 1.00 61.38 369 GLN A CA 1
ATOM 2792 C C . GLN A 1 369 ? 13.319 -7.595 -28.953 1.00 61.38 369 GLN A C 1
ATOM 2794 O O . GLN A 1 369 ? 12.964 -8.260 -27.985 1.00 61.38 369 GLN A O 1
ATOM 2799 N N . ALA A 1 370 ? 14.027 -8.136 -29.949 1.00 53.91 370 ALA A N 1
ATOM 2800 C CA . ALA A 1 370 ? 14.611 -9.475 -29.848 1.00 53.91 370 ALA A CA 1
ATOM 2801 C C . ALA A 1 370 ? 15.905 -9.432 -29.009 1.00 53.91 370 ALA A C 1
ATOM 2803 O O . ALA A 1 370 ? 16.767 -8.587 -29.249 1.00 53.91 370 ALA A O 1
ATOM 2804 N N . GLY A 1 371 ? 16.049 -10.345 -28.039 1.00 60.62 371 GLY A N 1
ATOM 2805 C CA . GLY A 1 371 ? 17.309 -10.575 -27.313 1.00 60.62 371 GLY A CA 1
ATOM 2806 C C . GLY A 1 371 ? 17.706 -9.509 -26.281 1.00 60.62 371 GLY A C 1
ATOM 2807 O O . GLY A 1 371 ? 18.882 -9.159 -26.204 1.00 60.62 371 GLY A O 1
ATOM 2808 N N . THR A 1 372 ? 16.754 -8.982 -25.500 1.00 72.50 372 THR A N 1
ATOM 2809 C CA . THR A 1 372 ? 17.037 -8.061 -24.382 1.00 72.50 372 THR A CA 1
ATOM 2810 C C . THR A 1 372 ? 17.018 -8.761 -23.025 1.00 72.50 372 THR A C 1
ATOM 2812 O O . THR A 1 372 ? 16.268 -9.709 -22.822 1.00 72.50 372 THR A O 1
ATOM 2815 N N . ASP A 1 373 ? 17.834 -8.263 -22.098 1.00 76.88 373 ASP A N 1
ATOM 2816 C CA . ASP A 1 373 ? 17.831 -8.608 -20.675 1.00 76.88 373 ASP A CA 1
ATOM 2817 C C . ASP A 1 373 ? 16.888 -7.716 -19.850 1.00 76.88 373 ASP A C 1
ATOM 2819 O O . ASP A 1 373 ? 16.720 -7.950 -18.653 1.00 76.88 373 ASP A O 1
ATOM 2823 N N . LYS A 1 374 ? 16.275 -6.691 -20.463 1.00 86.19 374 LYS A N 1
ATOM 2824 C CA . LYS A 1 374 ? 15.290 -5.816 -19.822 1.00 86.19 374 LYS A CA 1
ATOM 2825 C C . LYS A 1 374 ? 14.041 -6.606 -19.445 1.00 86.19 374 LYS A C 1
ATOM 2827 O O . LYS A 1 374 ? 13.495 -7.345 -20.257 1.00 86.19 374 LYS A O 1
ATOM 2832 N N . VAL A 1 375 ? 13.540 -6.355 -18.244 1.00 90.56 375 VAL A N 1
ATOM 2833 C CA . VAL A 1 375 ? 12.258 -6.871 -17.754 1.00 90.56 375 VAL A CA 1
ATOM 2834 C C . VAL A 1 375 ? 11.484 -5.762 -17.050 1.00 90.56 375 VAL A C 1
ATOM 2836 O O . VAL A 1 375 ? 12.026 -4.694 -16.753 1.00 90.56 375 VAL A O 1
ATOM 2839 N N . SER A 1 376 ? 10.213 -6.018 -16.775 1.00 93.31 376 SER A N 1
ATOM 2840 C CA . SER A 1 376 ? 9.329 -5.135 -16.025 1.00 93.31 376 SER A CA 1
ATOM 2841 C C . SER A 1 376 ? 8.695 -5.865 -14.844 1.00 93.31 376 SER A C 1
ATOM 2843 O O . SER A 1 376 ? 8.780 -7.086 -14.729 1.00 93.31 376 SER A O 1
ATOM 2845 N N . LEU A 1 377 ? 8.040 -5.099 -13.976 1.00 95.69 377 LEU A N 1
ATOM 2846 C CA . LEU A 1 377 ? 7.157 -5.610 -12.934 1.00 95.69 377 LEU A CA 1
ATOM 2847 C C . LEU A 1 377 ? 5.732 -5.208 -13.276 1.00 95.69 377 LEU A C 1
ATOM 2849 O O . LEU A 1 377 ? 5.502 -4.102 -13.761 1.00 95.69 377 LEU A O 1
ATOM 2853 N N . GLU A 1 378 ? 4.780 -6.086 -12.986 1.00 95.62 378 GLU A N 1
ATOM 2854 C CA . GLU A 1 378 ? 3.366 -5.725 -13.041 1.00 95.62 378 GLU A CA 1
ATOM 2855 C C . GLU A 1 378 ? 3.052 -4.577 -12.082 1.00 95.62 378 GLU A C 1
ATOM 2857 O O . GLU A 1 378 ? 3.686 -4.443 -11.032 1.00 95.62 378 GLU A O 1
ATOM 2862 N N . ASP A 1 379 ? 2.033 -3.787 -12.405 1.00 97.00 379 ASP A N 1
ATOM 2863 C CA . ASP A 1 379 ? 1.561 -2.751 -11.491 1.00 97.00 379 ASP A CA 1
ATOM 2864 C C . ASP A 1 379 ? 1.143 -3.388 -10.153 1.00 97.00 379 ASP A C 1
ATOM 2866 O O . ASP A 1 379 ? 0.546 -4.477 -10.104 1.00 97.00 379 ASP A O 1
ATOM 2870 N N . GLY A 1 380 ? 1.528 -2.764 -9.040 1.00 97.88 380 GLY A N 1
ATOM 2871 C CA . GLY A 1 380 ? 1.217 -3.300 -7.719 1.00 97.88 380 GLY A CA 1
ATOM 2872 C C . GLY A 1 380 ? 2.022 -2.709 -6.573 1.00 97.88 380 GLY A C 1
ATOM 2873 O O . GLY A 1 380 ? 2.766 -1.744 -6.729 1.00 97.88 380 GLY A O 1
ATOM 2874 N N . LEU A 1 381 ? 1.863 -3.331 -5.409 1.00 98.44 381 LEU A N 1
ATOM 2875 C CA . LEU A 1 381 ? 2.567 -2.995 -4.181 1.00 98.44 381 LEU A CA 1
ATOM 2876 C C . LEU A 1 381 ? 3.630 -4.057 -3.885 1.00 98.44 381 LEU A C 1
ATOM 2878 O O . LEU A 1 381 ? 3.358 -5.251 -4.013 1.00 98.44 381 LEU A O 1
ATOM 2882 N N . TYR A 1 382 ? 4.836 -3.636 -3.513 1.00 98.56 382 TYR A N 1
ATOM 2883 C CA . TYR A 1 382 ? 5.991 -4.526 -3.399 1.00 98.56 382 TYR A CA 1
ATOM 2884 C C . TYR A 1 382 ? 6.839 -4.240 -2.164 1.00 98.56 382 TYR A C 1
ATOM 2886 O O . TYR A 1 382 ? 6.933 -3.103 -1.710 1.00 98.56 382 TYR A O 1
ATOM 2894 N N . VAL A 1 383 ? 7.536 -5.273 -1.696 1.00 98.38 383 VAL A N 1
ATOM 2895 C CA . VAL A 1 383 ? 8.688 -5.154 -0.795 1.00 98.38 383 VAL A CA 1
ATOM 2896 C C . VAL A 1 383 ? 9.962 -5.447 -1.590 1.00 98.38 383 VAL A C 1
ATOM 2898 O O . VAL A 1 383 ? 9.991 -6.366 -2.416 1.00 98.38 383 VAL A O 1
ATOM 2901 N N . ILE A 1 384 ? 11.015 -4.662 -1.355 1.00 98.19 384 ILE A N 1
ATOM 2902 C CA . ILE A 1 384 ? 12.265 -4.706 -2.125 1.00 98.19 384 ILE A CA 1
ATOM 2903 C C . ILE A 1 384 ? 13.424 -5.013 -1.182 1.00 98.19 384 ILE A C 1
ATOM 2905 O O . ILE A 1 384 ? 13.657 -4.278 -0.224 1.00 98.19 384 ILE A O 1
ATOM 2909 N N . GLN A 1 385 ? 14.172 -6.073 -1.475 1.00 97.38 385 GLN A N 1
ATOM 2910 C CA . GLN A 1 385 ? 15.302 -6.530 -0.672 1.00 97.38 385 GLN A CA 1
ATOM 2911 C C . GLN A 1 385 ? 16.564 -6.640 -1.535 1.00 97.38 385 GLN A C 1
ATOM 2913 O O . GLN A 1 385 ? 16.515 -7.096 -2.678 1.00 97.38 385 GLN A O 1
ATOM 2918 N N . ASN A 1 386 ? 17.709 -6.243 -0.988 1.00 96.62 386 ASN A N 1
ATOM 2919 C CA . ASN A 1 386 ? 19.010 -6.515 -1.587 1.00 96.62 386 ASN A CA 1
ATOM 2920 C C . ASN A 1 386 ? 19.356 -7.996 -1.354 1.00 96.62 386 ASN A C 1
ATOM 2922 O O . ASN A 1 386 ? 19.348 -8.463 -0.214 1.00 96.62 386 ASN A O 1
ATOM 2926 N N . ALA A 1 387 ? 19.640 -8.732 -2.429 1.00 95.50 387 ALA A N 1
ATOM 2927 C CA . ALA A 1 387 ? 19.832 -10.181 -2.382 1.00 95.50 387 ALA A CA 1
ATOM 2928 C C . ALA A 1 387 ? 21.128 -10.606 -1.667 1.00 95.50 387 ALA A C 1
ATOM 2930 O O . ALA A 1 387 ? 21.184 -11.709 -1.136 1.00 95.50 387 ALA A O 1
ATOM 2931 N N . GLU A 1 388 ? 22.148 -9.745 -1.638 1.00 94.62 388 GLU A N 1
ATOM 2932 C CA . GLU A 1 388 ? 23.438 -10.031 -0.997 1.00 94.62 388 GLU A CA 1
ATOM 2933 C C . GLU A 1 388 ? 23.379 -9.748 0.510 1.00 94.62 388 GLU A C 1
ATOM 2935 O O . GLU A 1 388 ? 23.749 -10.572 1.342 1.00 94.62 388 GLU A O 1
ATOM 2940 N N . THR A 1 389 ? 22.873 -8.571 0.882 1.00 94.88 389 THR A N 1
ATOM 2941 C CA . THR A 1 389 ? 22.870 -8.109 2.281 1.00 94.88 389 THR A CA 1
ATOM 2942 C C . THR A 1 389 ? 21.630 -8.525 3.066 1.00 94.88 389 THR A C 1
ATOM 2944 O O . THR A 1 389 ? 21.604 -8.361 4.283 1.00 94.88 389 THR A O 1
ATOM 2947 N N . ASN A 1 390 ? 20.589 -9.022 2.391 1.00 94.94 390 ASN A N 1
ATOM 2948 C CA . ASN A 1 390 ? 19.265 -9.291 2.957 1.00 94.94 390 ASN A CA 1
ATOM 2949 C C . ASN A 1 390 ? 18.580 -8.067 3.600 1.00 94.94 390 ASN A C 1
ATOM 2951 O O . ASN A 1 390 ? 17.594 -8.224 4.323 1.00 94.94 390 ASN A O 1
ATOM 2955 N N . LYS A 1 391 ? 19.053 -6.849 3.321 1.00 96.94 391 LYS A N 1
ATOM 2956 C CA . LYS A 1 391 ? 18.445 -5.607 3.809 1.00 96.94 391 LYS A CA 1
ATOM 2957 C C . LYS A 1 391 ? 17.281 -5.173 2.928 1.00 96.94 391 LYS A C 1
ATOM 2959 O O . LYS A 1 391 ? 17.317 -5.361 1.711 1.00 96.94 391 LYS A O 1
ATOM 2964 N N . TYR A 1 392 ? 16.279 -4.552 3.533 1.00 97.94 392 TYR A N 1
ATOM 2965 C CA . TYR A 1 392 ? 15.102 -4.026 2.851 1.00 97.94 392 TYR A CA 1
ATOM 2966 C C . TYR A 1 392 ? 15.268 -2.552 2.509 1.00 97.94 392 TYR A C 1
ATOM 2968 O O . TYR A 1 392 ? 15.833 -1.792 3.288 1.00 97.94 392 TYR A O 1
ATOM 2976 N N . LEU A 1 393 ? 14.765 -2.144 1.350 1.00 98.00 393 LEU A N 1
ATOM 2977 C CA . LEU A 1 393 ? 14.697 -0.738 0.977 1.00 98.00 393 LEU A CA 1
ATOM 2978 C C . LEU A 1 393 ? 13.500 -0.090 1.682 1.00 98.00 393 LEU A C 1
ATOM 2980 O O . LEU A 1 393 ? 12.360 -0.477 1.422 1.00 98.00 393 LEU A O 1
ATOM 2984 N N . ALA A 1 394 ? 13.740 0.895 2.542 1.00 97.50 394 ALA A N 1
ATOM 2985 C CA . ALA A 1 394 ? 12.686 1.542 3.323 1.00 97.50 394 ALA A CA 1
ATOM 2986 C C . ALA A 1 394 ? 13.087 2.944 3.797 1.00 97.50 394 ALA A C 1
ATOM 2988 O O . ALA A 1 394 ? 14.220 3.375 3.596 1.00 97.50 394 ALA A O 1
ATOM 2989 N N . SER A 1 395 ? 12.157 3.635 4.452 1.00 96.31 395 SER A N 1
ATOM 2990 C CA . SER A 1 395 ? 12.447 4.797 5.297 1.00 96.31 395 SER A CA 1
ATOM 2991 C C . SER A 1 395 ? 12.035 4.472 6.739 1.00 96.31 395 SER A C 1
ATOM 2993 O O . SER A 1 395 ? 10.869 4.670 7.082 1.00 96.31 395 SER A O 1
ATOM 2995 N N . PRO A 1 396 ? 12.932 3.922 7.576 1.00 94.94 396 PRO A N 1
ATOM 2996 C CA . PRO A 1 396 ? 12.587 3.507 8.937 1.00 94.94 396 PRO A CA 1
ATOM 2997 C C . PRO A 1 396 ? 12.192 4.711 9.809 1.00 94.94 396 PRO A C 1
ATOM 2999 O O . PRO A 1 396 ? 12.410 5.858 9.424 1.00 94.94 396 PRO A O 1
ATOM 3002 N N . ILE A 1 397 ? 11.639 4.463 11.004 1.00 95.00 397 ILE A N 1
ATOM 3003 C CA . ILE A 1 397 ? 11.118 5.523 11.892 1.00 95.00 397 ILE A CA 1
ATOM 3004 C C . ILE A 1 397 ? 12.158 6.611 12.181 1.00 95.00 397 ILE A C 1
ATOM 3006 O O . ILE A 1 397 ? 11.800 7.773 12.206 1.00 95.00 397 ILE A O 1
ATOM 3010 N N . HIS A 1 398 ? 13.438 6.269 12.332 1.00 93.38 398 HIS A N 1
ATOM 3011 C CA . HIS A 1 398 ? 14.490 7.257 12.596 1.00 93.38 398 HIS A CA 1
ATOM 3012 C C . HIS A 1 398 ? 14.936 8.075 11.371 1.00 93.38 398 HIS A C 1
ATOM 3014 O O . HIS A 1 398 ? 15.780 8.952 11.492 1.00 93.38 398 HIS A O 1
ATOM 3020 N N . VAL A 1 399 ? 14.399 7.780 10.187 1.00 94.12 399 VAL A N 1
ATOM 3021 C CA . VAL A 1 399 ? 14.618 8.555 8.955 1.00 94.12 399 VAL A CA 1
ATOM 3022 C C . VAL A 1 399 ? 13.356 9.328 8.565 1.00 94.12 399 VAL A C 1
ATOM 3024 O O . VAL A 1 399 ? 13.452 10.402 7.982 1.00 94.12 399 VAL A O 1
ATOM 3027 N N . ASP A 1 400 ? 12.181 8.764 8.856 1.00 93.75 400 ASP A N 1
ATOM 3028 C CA . ASP A 1 400 ? 10.860 9.397 8.753 1.00 93.75 400 ASP A CA 1
ATOM 3029 C C . ASP A 1 400 ? 10.601 10.221 7.476 1.00 93.75 400 ASP A C 1
ATOM 3031 O O . ASP A 1 400 ? 10.102 11.340 7.500 1.00 93.75 400 ASP A O 1
ATOM 3035 N N . GLY A 1 401 ? 10.957 9.665 6.320 1.00 92.88 401 GLY A N 1
ATOM 3036 C CA . GLY A 1 401 ? 10.686 10.257 5.014 1.00 92.88 401 GLY A CA 1
ATOM 3037 C C . GLY A 1 401 ? 11.795 11.162 4.481 1.00 92.88 401 GLY A C 1
ATOM 3038 O O . GLY A 1 401 ? 11.719 11.566 3.318 1.00 92.88 401 GLY A O 1
ATOM 3039 N N . ALA A 1 402 ? 12.844 11.438 5.264 1.00 91.62 402 ALA A N 1
ATOM 3040 C CA . ALA A 1 402 ? 13.974 12.262 4.831 1.00 91.62 402 ALA A CA 1
ATOM 3041 C C . ALA A 1 402 ? 14.817 11.584 3.734 1.00 91.62 402 ALA A C 1
ATOM 3043 O O . ALA A 1 402 ? 15.333 12.249 2.832 1.00 91.62 402 ALA A O 1
ATOM 3044 N N . ALA A 1 403 ? 14.946 10.255 3.785 1.00 93.38 403 ALA A N 1
ATOM 3045 C CA . ALA A 1 403 ? 15.711 9.467 2.826 1.00 93.38 403 ALA A CA 1
ATOM 3046 C C . ALA A 1 403 ? 15.170 8.036 2.689 1.00 93.38 403 ALA A C 1
ATOM 3048 O O . ALA A 1 403 ? 14.361 7.563 3.480 1.00 93.38 403 ALA A O 1
ATOM 3049 N N . SER A 1 404 ? 15.629 7.331 1.656 1.00 95.44 404 SER A N 1
ATOM 3050 C CA . SER A 1 404 ? 15.483 5.874 1.559 1.00 95.44 404 SER A CA 1
ATOM 3051 C C . SER A 1 404 ? 16.804 5.217 1.927 1.00 95.44 404 SER A C 1
ATOM 3053 O O . SER A 1 404 ? 17.858 5.699 1.517 1.00 95.44 404 SER A O 1
ATOM 3055 N N . GLU A 1 405 ? 16.766 4.094 2.632 1.00 95.69 405 GLU A N 1
ATOM 3056 C CA . GLU A 1 405 ? 17.960 3.379 3.076 1.00 95.69 405 GLU A CA 1
ATOM 3057 C C . GLU A 1 405 ? 17.790 1.861 2.984 1.00 95.69 405 GLU A C 1
ATOM 3059 O O . GLU A 1 405 ? 16.682 1.337 2.852 1.00 95.69 405 GLU A O 1
ATOM 3064 N N . TRP A 1 406 ? 18.918 1.149 3.045 1.00 96.12 406 TRP A N 1
ATOM 3065 C CA . TRP A 1 406 ? 18.948 -0.304 3.187 1.00 96.12 406 TRP A CA 1
ATOM 3066 C C . TRP A 1 406 ? 18.932 -0.672 4.672 1.00 96.12 406 TRP A C 1
ATOM 3068 O O . TRP A 1 406 ? 19.944 -0.530 5.364 1.00 96.12 406 TRP A O 1
ATOM 3078 N N . VAL A 1 407 ? 17.799 -1.182 5.143 1.00 96.12 407 VAL A N 1
ATOM 3079 C CA . VAL A 1 407 ? 17.504 -1.440 6.555 1.00 96.12 407 VAL A CA 1
ATOM 3080 C C . VAL A 1 407 ? 17.565 -2.933 6.869 1.00 96.12 407 VAL A C 1
ATOM 3082 O O . VAL A 1 407 ? 17.026 -3.765 6.137 1.00 96.12 407 VAL A O 1
ATOM 3085 N N . THR A 1 408 ? 18.231 -3.284 7.967 1.00 96.00 408 THR A N 1
ATOM 3086 C CA . THR A 1 408 ? 18.193 -4.646 8.516 1.00 96.00 408 THR A CA 1
ATOM 3087 C C . THR A 1 408 ? 16.878 -4.849 9.261 1.00 96.00 408 THR A C 1
ATOM 3089 O O . THR A 1 408 ? 16.503 -3.997 10.058 1.00 96.00 408 THR A O 1
ATOM 3092 N N . VAL A 1 409 ? 16.213 -5.978 9.024 1.00 94.88 409 VAL A N 1
ATOM 3093 C CA . VAL A 1 409 ? 14.955 -6.344 9.688 1.00 94.88 409 VAL A CA 1
ATOM 3094 C C . VAL A 1 409 ? 15.130 -7.702 10.349 1.00 94.88 409 VAL A C 1
ATOM 3096 O O . VAL A 1 409 ? 15.566 -8.647 9.683 1.00 94.88 409 VAL A O 1
ATOM 3099 N N . ASP A 1 410 ? 14.757 -7.806 11.622 1.00 93.44 410 ASP A N 1
ATOM 3100 C CA . ASP A 1 410 ? 14.623 -9.101 12.286 1.00 93.44 410 ASP A CA 1
ATOM 3101 C C . ASP A 1 410 ? 13.231 -9.676 12.013 1.00 93.44 410 ASP A C 1
ATOM 3103 O O . ASP A 1 410 ? 12.225 -9.181 12.510 1.00 93.44 410 ASP A O 1
ATOM 3107 N N . LYS A 1 411 ? 13.161 -10.731 11.199 1.00 90.94 411 LYS A N 1
ATOM 3108 C CA . LYS A 1 411 ? 11.888 -11.347 10.794 1.00 90.94 411 LYS A CA 1
ATOM 3109 C C . LYS A 1 411 ? 11.141 -12.028 11.945 1.00 90.94 411 LYS A C 1
ATOM 3111 O O . LYS A 1 411 ? 9.968 -12.334 11.766 1.00 90.94 411 LYS A O 1
ATOM 3116 N N . ALA A 1 412 ? 11.804 -12.319 13.067 1.00 89.88 412 ALA A N 1
ATOM 3117 C CA . ALA A 1 412 ? 11.151 -12.885 14.246 1.00 89.88 412 ALA A CA 1
ATOM 3118 C C . ALA A 1 412 ? 10.432 -11.817 15.087 1.00 89.88 412 ALA A C 1
ATOM 3120 O O . ALA A 1 412 ? 9.560 -12.155 15.882 1.00 89.88 412 ALA A O 1
ATOM 3121 N N . GLU A 1 413 ? 10.799 -10.546 14.907 1.00 92.38 413 GLU A N 1
ATOM 3122 C CA . GLU A 1 413 ? 10.358 -9.435 15.756 1.00 92.38 413 GLU A CA 1
ATOM 3123 C C . GLU A 1 413 ? 9.723 -8.292 14.957 1.00 92.38 413 GLU A C 1
ATOM 3125 O O . GLU A 1 413 ? 9.278 -7.302 15.536 1.00 92.38 413 GLU A O 1
ATOM 3130 N N . GLN A 1 414 ? 9.734 -8.369 13.626 1.00 94.38 414 GLN A N 1
ATOM 3131 C CA . GLN A 1 414 ? 9.255 -7.330 12.726 1.00 94.38 414 GLN A CA 1
ATOM 3132 C C . GLN A 1 414 ? 8.637 -7.936 11.470 1.00 94.38 414 GLN A C 1
ATOM 3134 O O . GLN A 1 414 ? 9.197 -8.833 10.834 1.00 94.38 414 GLN A O 1
ATOM 3139 N N . ASN A 1 415 ? 7.525 -7.345 11.043 1.00 95.25 415 ASN A N 1
ATOM 3140 C CA . ASN A 1 415 ? 6.813 -7.745 9.845 1.00 95.25 415 ASN A CA 1
ATOM 3141 C C . ASN A 1 415 ? 6.702 -6.584 8.850 1.00 95.25 415 ASN A C 1
ATOM 3143 O O . ASN A 1 415 ? 5.861 -5.696 8.965 1.00 95.25 415 ASN A O 1
ATOM 3147 N N . VAL A 1 416 ? 7.544 -6.615 7.814 1.00 95.81 416 VAL A N 1
ATOM 3148 C CA . VAL A 1 416 ? 7.575 -5.583 6.759 1.00 95.81 416 VAL A CA 1
ATOM 3149 C C . VAL A 1 416 ? 6.260 -5.466 5.980 1.00 95.81 416 VAL A C 1
ATOM 3151 O O . VAL A 1 416 ? 6.008 -4.437 5.355 1.00 95.81 416 VAL A O 1
ATOM 3154 N N . MET A 1 417 ? 5.402 -6.492 6.010 1.00 95.50 417 MET A N 1
ATOM 3155 C CA . MET A 1 417 ? 4.085 -6.433 5.372 1.00 95.50 417 MET A CA 1
ATOM 3156 C C . MET A 1 417 ? 3.100 -5.556 6.151 1.00 95.50 417 MET A C 1
ATOM 3158 O O . MET A 1 417 ? 2.132 -5.091 5.560 1.00 95.50 417 MET A O 1
ATOM 3162 N N . HIS A 1 418 ? 3.347 -5.275 7.430 1.00 95.00 418 HIS A N 1
ATOM 3163 C CA . HIS A 1 418 ? 2.526 -4.364 8.233 1.00 95.00 418 HIS A CA 1
ATOM 3164 C C . HIS A 1 418 ? 3.090 -2.941 8.292 1.00 95.00 418 HIS A C 1
ATOM 3166 O O . HIS A 1 418 ? 2.459 -2.051 8.847 1.00 95.00 418 HIS A O 1
ATOM 3172 N N . MET A 1 419 ? 4.263 -2.699 7.694 1.00 96.81 419 MET A N 1
ATOM 3173 C CA . MET A 1 419 ? 4.983 -1.427 7.789 1.00 96.81 419 MET A CA 1
ATOM 3174 C C . MET A 1 419 ? 5.013 -0.708 6.429 1.00 96.81 419 MET A C 1
ATOM 3176 O O . MET A 1 419 ? 5.891 -0.991 5.606 1.00 96.81 419 MET A O 1
ATOM 3180 N N . PRO A 1 420 ? 4.102 0.248 6.160 1.00 97.56 420 PRO A N 1
ATOM 3181 C CA . PRO A 1 420 ? 4.019 0.957 4.881 1.00 97.56 420 PRO A CA 1
ATOM 3182 C C . PRO A 1 420 ? 5.320 1.631 4.421 1.00 97.56 420 PRO A C 1
ATOM 3184 O O . PRO A 1 420 ? 5.590 1.667 3.221 1.00 97.56 420 PRO A O 1
ATOM 3187 N N . ALA A 1 421 ? 6.171 2.085 5.344 1.00 97.38 421 ALA A N 1
ATOM 3188 C CA . ALA A 1 421 ? 7.513 2.594 5.055 1.00 97.38 421 ALA A CA 1
ATOM 3189 C C . ALA A 1 421 ? 8.437 1.619 4.293 1.00 97.38 421 ALA A C 1
ATOM 3191 O O . ALA A 1 421 ? 9.410 2.062 3.678 1.00 97.38 421 ALA A O 1
ATOM 3192 N N . TYR A 1 422 ? 8.155 0.313 4.316 1.00 98.25 422 TYR A N 1
ATOM 3193 C CA . TYR A 1 422 ? 8.893 -0.740 3.600 1.00 98.25 422 TYR A CA 1
ATOM 3194 C C . TYR A 1 422 ? 8.217 -1.149 2.283 1.00 98.25 422 TYR A C 1
ATOM 3196 O O . TYR A 1 422 ? 8.750 -1.967 1.529 1.00 98.25 422 TYR A O 1
ATOM 3204 N N . GLN A 1 423 ? 7.041 -0.591 2.002 1.00 98.50 423 GLN A N 1
ATOM 3205 C CA . GLN A 1 423 ? 6.217 -0.941 0.857 1.00 98.50 423 GLN A CA 1
ATOM 3206 C C . GLN A 1 423 ? 6.349 0.113 -0.236 1.00 98.50 423 GLN A C 1
ATOM 3208 O O . GLN A 1 423 ? 6.380 1.317 0.019 1.00 98.50 423 GLN A O 1
ATOM 3213 N N . TRP A 1 424 ? 6.393 -0.347 -1.479 1.00 98.56 424 TRP A N 1
ATOM 3214 C CA . TRP A 1 424 ? 6.621 0.492 -2.644 1.00 98.56 424 TRP A CA 1
ATOM 3215 C C . TRP A 1 424 ? 5.533 0.257 -3.682 1.00 98.56 424 TRP A C 1
ATOM 3217 O O . TRP A 1 424 ? 5.330 -0.866 -4.144 1.00 98.56 424 TRP A O 1
ATOM 3227 N N . VAL A 1 425 ? 4.838 1.327 -4.054 1.00 98.62 425 VAL A N 1
ATOM 3228 C CA . VAL A 1 425 ? 3.900 1.345 -5.175 1.00 98.62 425 VAL A CA 1
ATOM 3229 C C . VAL A 1 425 ? 4.713 1.398 -6.462 1.00 98.62 425 VAL A C 1
ATOM 3231 O O . VAL A 1 425 ? 5.498 2.327 -6.673 1.00 98.62 425 VAL A O 1
ATOM 3234 N N . VAL A 1 426 ? 4.536 0.390 -7.311 1.00 98.31 426 VAL A N 1
ATOM 3235 C CA . VAL A 1 426 ? 5.256 0.207 -8.571 1.00 98.31 426 VAL A CA 1
ATOM 3236 C C . VAL A 1 426 ? 4.264 0.310 -9.720 1.00 98.31 426 VAL A C 1
ATOM 3238 O O . VAL A 1 426 ? 3.290 -0.438 -9.767 1.00 98.31 426 VAL A O 1
ATOM 3241 N N . LEU A 1 427 ? 4.524 1.235 -10.644 1.00 96.44 427 LEU A N 1
ATOM 3242 C CA . LEU A 1 427 ? 3.703 1.481 -11.827 1.00 96.44 427 LEU A CA 1
ATOM 3243 C C . LEU A 1 427 ? 4.575 1.519 -13.084 1.00 96.44 427 LEU A C 1
ATOM 3245 O O . LEU A 1 427 ? 5.514 2.314 -13.164 1.00 96.44 427 LEU A O 1
ATOM 3249 N N . LYS A 1 428 ? 4.242 0.731 -14.107 1.00 93.00 428 LYS A N 1
ATOM 3250 C CA . LYS A 1 428 ? 4.861 0.800 -15.439 1.00 93.00 428 LYS A CA 1
ATOM 3251 C C . LYS A 1 428 ? 4.752 2.210 -16.020 1.00 93.00 428 LYS A C 1
ATOM 3253 O O . LYS A 1 428 ? 3.705 2.858 -15.913 1.00 93.00 428 LYS A O 1
ATOM 3258 N N . THR A 1 429 ? 5.832 2.687 -16.633 1.00 86.25 429 THR A N 1
ATOM 3259 C CA . THR A 1 429 ? 5.857 3.977 -17.340 1.00 86.25 429 THR A CA 1
ATOM 3260 C C . THR A 1 429 ? 5.347 3.866 -18.773 1.00 86.25 429 THR A C 1
ATOM 3262 O O . THR A 1 429 ? 4.840 4.848 -19.308 1.00 86.25 429 THR A O 1
ATOM 3265 N N . LYS A 1 430 ? 5.448 2.680 -19.385 1.00 78.19 430 LYS A N 1
ATOM 3266 C CA . LYS A 1 430 ? 4.906 2.363 -20.708 1.00 78.19 430 LYS A CA 1
ATOM 3267 C C . LYS A 1 430 ? 3.700 1.449 -20.546 1.00 78.19 430 LYS A C 1
ATOM 3269 O O . LYS A 1 430 ? 3.786 0.420 -19.885 1.00 78.19 430 LYS A O 1
ATOM 3274 N N . THR A 1 431 ? 2.591 1.820 -21.173 1.00 68.25 431 THR A N 1
ATOM 3275 C CA . THR A 1 431 ? 1.305 1.108 -21.070 1.00 68.25 431 THR A CA 1
ATOM 3276 C C . THR A 1 431 ? 0.916 0.371 -22.351 1.00 68.25 431 THR A C 1
ATOM 3278 O O . THR A 1 431 ? -0.066 -0.359 -22.367 1.00 68.25 431 THR A O 1
ATOM 3281 N N . SER A 1 432 ? 1.688 0.535 -23.427 1.00 70.19 432 SER A N 1
ATOM 3282 C CA . SER A 1 432 ? 1.456 -0.162 -24.692 1.00 70.19 432 SER A CA 1
ATOM 3283 C C . SER A 1 432 ? 1.858 -1.634 -24.593 1.00 70.19 432 SER A C 1
ATOM 3285 O O . SER A 1 432 ? 2.972 -1.933 -24.155 1.00 70.19 432 SER A O 1
ATOM 3287 N N . GLU A 1 433 ? 0.991 -2.538 -25.062 1.00 71.56 433 GLU A N 1
ATOM 3288 C CA . GLU A 1 433 ? 1.183 -3.998 -25.006 1.00 71.56 433 GLU A CA 1
ATOM 3289 C C . GLU A 1 433 ? 2.536 -4.464 -25.563 1.00 71.56 433 GLU A C 1
ATOM 3291 O O . GLU A 1 433 ? 3.152 -5.368 -25.000 1.00 71.56 433 GLU A O 1
ATOM 3296 N N . TYR A 1 434 ? 3.059 -3.786 -26.592 1.00 69.69 434 TYR A N 1
ATOM 3297 C CA . TYR A 1 434 ? 4.349 -4.093 -27.222 1.00 69.69 434 TYR A CA 1
ATOM 3298 C C . TYR A 1 434 ? 5.555 -4.010 -26.268 1.00 69.69 434 TYR A C 1
ATOM 3300 O O . TYR A 1 434 ? 6.578 -4.645 -26.524 1.00 69.69 434 TYR A O 1
ATOM 3308 N N . PHE A 1 435 ? 5.451 -3.233 -25.182 1.00 76.50 435 PHE A N 1
ATOM 3309 C CA . PHE A 1 435 ? 6.559 -2.962 -24.257 1.00 76.50 435 PHE A CA 1
ATOM 3310 C C . PHE A 1 435 ? 6.196 -3.173 -22.787 1.00 76.50 435 PHE A C 1
ATOM 3312 O O . PHE A 1 435 ? 7.000 -2.855 -21.913 1.00 76.50 435 PHE A O 1
ATOM 3319 N N . LEU A 1 436 ? 5.020 -3.733 -22.479 1.00 82.50 436 LEU A N 1
ATOM 3320 C CA . LEU A 1 436 ? 4.623 -4.007 -21.093 1.00 82.50 436 LEU A CA 1
ATOM 3321 C C . LEU A 1 436 ? 5.612 -4.937 -20.380 1.00 82.50 436 LEU A C 1
ATOM 3323 O O . LEU A 1 436 ? 5.838 -4.771 -19.184 1.00 82.50 436 LEU A O 1
ATOM 3327 N N . SER A 1 437 ? 6.206 -5.901 -21.085 1.00 84.88 437 SER A N 1
ATOM 3328 C CA . SER A 1 437 ? 7.145 -6.872 -20.507 1.00 84.88 437 SER A CA 1
ATOM 3329 C C . SER A 1 437 ? 8.525 -6.287 -20.195 1.00 84.88 437 SER A C 1
ATOM 3331 O O . SER A 1 437 ? 9.237 -6.836 -19.359 1.00 84.88 437 SER A O 1
ATOM 3333 N N . THR A 1 438 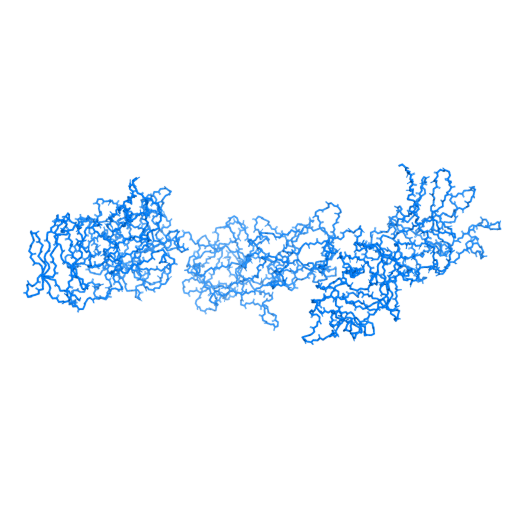? 8.898 -5.166 -20.820 1.00 85.56 438 THR A N 1
ATOM 3334 C CA . THR A 1 438 ? 10.216 -4.519 -20.675 1.00 85.56 438 THR A CA 1
ATOM 3335 C C . THR A 1 438 ? 10.133 -3.088 -20.143 1.00 85.56 438 THR A C 1
ATOM 3337 O O . THR A 1 438 ? 11.165 -2.438 -19.963 1.00 85.56 438 THR A O 1
ATOM 3340 N N . SER A 1 439 ? 8.920 -2.594 -19.870 1.00 87.12 439 SER A N 1
ATOM 3341 C CA . SER A 1 439 ? 8.660 -1.234 -19.408 1.00 87.12 439 SER A CA 1
ATOM 3342 C C . SER A 1 439 ? 9.505 -0.887 -18.180 1.00 87.12 439 SER A C 1
ATOM 3344 O O . SER A 1 439 ? 9.486 -1.632 -17.196 1.00 87.12 439 SER A O 1
ATOM 3346 N N . PRO A 1 440 ? 10.148 0.292 -18.155 1.00 91.75 440 PRO A N 1
ATOM 3347 C CA . PRO A 1 440 ? 10.604 0.873 -16.905 1.00 91.75 440 PRO A CA 1
ATOM 3348 C C . PRO A 1 440 ? 9.437 1.052 -15.927 1.00 91.75 440 PRO A C 1
ATOM 3350 O O . PRO A 1 440 ? 8.267 1.105 -16.326 1.00 91.75 440 PRO A O 1
ATOM 3353 N N . VAL A 1 441 ? 9.758 1.191 -14.646 1.00 96.19 441 VAL A N 1
ATOM 3354 C CA . VAL A 1 441 ? 8.771 1.367 -13.580 1.00 96.19 441 VAL A CA 1
ATOM 3355 C C . VAL A 1 441 ? 9.049 2.625 -12.763 1.00 96.19 441 VAL A C 1
ATOM 3357 O O . VAL A 1 441 ? 10.196 2.957 -12.461 1.00 96.19 441 VAL A O 1
ATOM 3360 N N . ASN A 1 442 ? 7.981 3.332 -12.412 1.00 96.88 442 ASN A N 1
ATOM 3361 C CA . ASN A 1 442 ? 7.975 4.320 -11.347 1.00 96.88 442 ASN A CA 1
ATOM 3362 C C . ASN A 1 442 ? 7.741 3.601 -10.024 1.00 96.88 442 ASN A C 1
ATOM 3364 O O . ASN A 1 442 ? 6.804 2.819 -9.906 1.00 96.88 442 ASN A O 1
ATOM 3368 N N . VAL A 1 443 ? 8.573 3.899 -9.038 1.00 98.06 443 VAL A N 1
ATOM 3369 C CA . VAL A 1 443 ? 8.576 3.269 -7.721 1.00 98.06 443 VAL A CA 1
ATOM 3370 C C . VAL A 1 443 ? 8.466 4.373 -6.680 1.00 98.06 443 VAL A C 1
ATOM 3372 O O . VAL A 1 443 ? 9.301 5.272 -6.643 1.00 98.06 443 VAL A O 1
ATOM 3375 N N . THR A 1 444 ? 7.412 4.362 -5.872 1.00 98.31 444 THR A N 1
ATOM 3376 C CA . THR A 1 444 ? 7.158 5.386 -4.842 1.00 98.31 444 THR A CA 1
ATOM 3377 C C . THR A 1 444 ? 6.861 4.713 -3.514 1.00 98.31 444 THR A C 1
ATOM 3379 O O . THR A 1 444 ? 6.142 3.719 -3.486 1.00 98.31 444 THR A O 1
ATOM 3382 N N . ASN A 1 445 ? 7.412 5.227 -2.418 1.00 98.19 445 ASN A N 1
ATOM 3383 C CA . ASN A 1 445 ? 7.153 4.663 -1.097 1.00 98.19 445 ASN A CA 1
ATOM 3384 C C . ASN A 1 445 ? 5.666 4.829 -0.720 1.00 98.19 445 ASN A C 1
ATOM 3386 O O . ASN A 1 445 ? 5.072 5.872 -1.008 1.00 98.19 445 ASN A O 1
ATOM 3390 N N . ARG A 1 446 ? 5.056 3.810 -0.098 1.00 97.50 446 ARG A N 1
ATOM 3391 C CA . ARG A 1 446 ? 3.631 3.828 0.276 1.00 97.50 446 ARG A CA 1
ATOM 3392 C C . ARG A 1 446 ? 3.352 4.840 1.390 1.00 97.50 446 ARG A C 1
ATOM 3394 O O . ARG A 1 446 ? 2.289 5.448 1.376 1.00 97.50 446 ARG A O 1
ATOM 3401 N N . GLU A 1 447 ? 4.287 5.051 2.314 1.00 96.06 447 GLU A N 1
ATOM 3402 C CA . GLU A 1 447 ? 4.136 5.984 3.439 1.00 96.06 447 GLU A CA 1
ATOM 3403 C C . GLU A 1 447 ? 4.654 7.396 3.145 1.00 96.06 447 GLU A C 1
ATOM 3405 O O . GLU A 1 447 ? 4.046 8.370 3.580 1.00 96.06 447 GLU A O 1
ATOM 3410 N N . TYR A 1 448 ? 5.739 7.519 2.375 1.00 95.00 448 TYR A N 1
ATOM 3411 C CA . TYR A 1 448 ? 6.397 8.801 2.099 1.00 95.00 448 TYR A CA 1
ATOM 3412 C C . TYR A 1 448 ? 6.444 9.086 0.590 1.00 95.00 448 TYR A C 1
ATOM 3414 O O . TYR A 1 448 ? 7.426 8.761 -0.083 1.00 95.00 448 TYR A O 1
ATOM 3422 N N . PRO A 1 449 ? 5.415 9.737 0.012 1.00 93.38 449 PRO A N 1
ATOM 3423 C CA . PRO A 1 449 ? 5.311 9.948 -1.436 1.00 93.38 449 PRO A CA 1
ATOM 3424 C C . PRO A 1 449 ? 6.407 10.837 -2.017 1.00 93.38 449 PRO A C 1
ATOM 3426 O O . PRO A 1 449 ? 6.578 10.880 -3.235 1.00 93.38 449 PRO A O 1
ATOM 3429 N N . SER A 1 450 ? 7.119 11.584 -1.173 1.00 92.44 450 SER A N 1
ATOM 3430 C CA . SER A 1 450 ? 8.305 12.351 -1.548 1.00 92.44 450 SER A CA 1
ATOM 3431 C C . SER A 1 450 ? 9.450 11.446 -2.007 1.00 92.44 450 SER A C 1
ATOM 3433 O O . SER A 1 450 ? 10.249 11.889 -2.826 1.00 92.44 450 SER A O 1
ATOM 3435 N N . LEU A 1 451 ? 9.512 10.190 -1.554 1.00 95.62 451 LEU A N 1
ATOM 3436 C CA . LEU A 1 451 ? 10.547 9.217 -1.901 1.00 95.62 451 LEU A CA 1
ATOM 3437 C C . LEU A 1 451 ? 10.166 8.458 -3.180 1.00 95.62 451 LEU A C 1
ATOM 3439 O O . LEU A 1 451 ? 9.268 7.612 -3.185 1.00 95.62 451 LEU A O 1
ATOM 3443 N N . LYS A 1 452 ? 10.856 8.770 -4.284 1.00 96.31 452 LYS A N 1
ATOM 3444 C CA . LYS A 1 452 ? 10.540 8.282 -5.636 1.00 96.31 452 LYS A CA 1
ATOM 3445 C C . LYS A 1 452 ? 11.782 7.818 -6.376 1.00 96.31 452 LYS A C 1
ATOM 3447 O O . LYS A 1 452 ? 12.751 8.562 -6.500 1.00 96.31 452 LYS A O 1
ATOM 3452 N N . ASN A 1 453 ? 11.710 6.622 -6.948 1.00 96.81 453 ASN A N 1
ATOM 3453 C CA . ASN A 1 453 ? 12.778 5.976 -7.703 1.00 96.81 453 ASN A CA 1
ATOM 3454 C C . ASN A 1 453 ? 14.162 6.111 -7.032 1.00 96.81 453 ASN A C 1
ATOM 3456 O O . ASN A 1 453 ? 15.071 6.695 -7.643 1.00 96.81 453 ASN A O 1
ATOM 3460 N N . PRO A 1 454 ? 14.345 5.619 -5.788 1.00 95.88 454 PRO A N 1
ATOM 3461 C CA . PRO A 1 454 ? 15.634 5.699 -5.107 1.00 95.88 454 PRO A CA 1
ATOM 3462 C C . PRO A 1 454 ? 16.800 5.262 -6.007 1.00 95.88 454 PRO A C 1
ATOM 3464 O O . PRO A 1 454 ? 16.768 4.219 -6.654 1.00 95.88 454 PRO A O 1
ATOM 3467 N N . THR A 1 455 ? 17.816 6.106 -6.100 1.00 94.75 455 THR A N 1
ATOM 3468 C CA . THR A 1 455 ? 18.979 5.951 -6.972 1.00 94.75 455 THR A CA 1
ATOM 3469 C C . THR A 1 455 ? 20.233 6.168 -6.140 1.00 94.75 455 THR A C 1
ATOM 3471 O O . THR A 1 455 ? 20.328 7.153 -5.403 1.00 94.75 455 THR A O 1
ATOM 3474 N N . TYR A 1 456 ? 21.201 5.262 -6.250 1.00 92.94 456 TYR A N 1
ATOM 3475 C CA . TYR A 1 456 ? 22.457 5.345 -5.521 1.00 92.94 456 TYR A CA 1
ATOM 3476 C C . TYR A 1 456 ? 23.322 6.476 -6.062 1.00 92.94 456 TYR A C 1
ATOM 3478 O O . TYR A 1 456 ? 23.821 6.443 -7.189 1.00 92.94 456 TYR A O 1
ATOM 3486 N N . ASN A 1 457 ? 23.506 7.500 -5.233 1.00 89.88 457 ASN A N 1
ATOM 3487 C CA . ASN A 1 457 ? 24.400 8.598 -5.527 1.00 89.88 457 ASN A CA 1
ATOM 3488 C C . ASN A 1 457 ? 25.820 8.219 -5.088 1.00 89.88 457 ASN A C 1
ATOM 3490 O O . ASN A 1 457 ? 26.103 8.104 -3.899 1.00 89.88 457 ASN A O 1
ATOM 3494 N N . THR A 1 458 ? 26.737 8.060 -6.043 1.00 86.06 458 THR A N 1
ATOM 3495 C CA . THR A 1 458 ? 28.123 7.651 -5.759 1.00 86.06 458 THR A CA 1
ATOM 3496 C C . THR A 1 458 ? 28.955 8.717 -5.046 1.00 86.06 458 THR A C 1
ATOM 3498 O O . THR A 1 458 ? 29.953 8.374 -4.416 1.00 86.06 458 THR A O 1
ATOM 3501 N N . THR A 1 459 ? 28.586 9.996 -5.165 1.00 88.81 459 THR A N 1
ATOM 3502 C CA . THR A 1 459 ? 29.316 11.116 -4.549 1.00 88.81 459 THR A CA 1
ATOM 3503 C C . THR A 1 459 ? 29.003 11.204 -3.063 1.00 88.81 459 THR A C 1
ATOM 3505 O O . THR A 1 459 ? 29.915 11.203 -2.241 1.00 88.81 459 THR A O 1
ATOM 3508 N N . ASP A 1 460 ? 27.714 11.210 -2.731 1.00 85.19 460 ASP A N 1
ATOM 3509 C CA . ASP A 1 460 ? 27.233 11.368 -1.358 1.00 85.19 460 ASP A CA 1
ATOM 3510 C C . ASP A 1 460 ? 27.089 10.021 -0.635 1.00 85.19 460 ASP A C 1
ATOM 3512 O O . ASP A 1 460 ? 26.907 9.985 0.576 1.00 85.19 460 ASP A O 1
ATOM 3516 N N . LYS A 1 461 ? 27.185 8.907 -1.376 1.00 87.06 461 LYS A N 1
ATOM 3517 C CA . LYS A 1 461 ? 27.009 7.525 -0.897 1.00 87.06 461 LYS A CA 1
ATOM 3518 C C . LYS A 1 461 ? 25.660 7.273 -0.214 1.00 87.06 461 LYS A C 1
ATOM 3520 O O . LYS A 1 461 ? 25.563 6.414 0.657 1.00 87.06 461 LYS A O 1
ATOM 3525 N N . VAL A 1 462 ? 24.622 7.983 -0.651 1.00 89.25 462 VAL A N 1
ATOM 3526 C CA . VAL A 1 462 ? 23.239 7.861 -0.163 1.00 89.25 462 VAL A CA 1
ATOM 3527 C C . VAL A 1 462 ? 22.278 7.604 -1.320 1.00 89.25 462 VAL A C 1
ATOM 3529 O O . VAL A 1 462 ? 22.600 7.873 -2.482 1.00 89.25 462 VAL A O 1
ATOM 3532 N N . LEU A 1 463 ? 21.084 7.100 -1.016 1.00 93.06 463 LEU A N 1
ATOM 3533 C CA . LEU A 1 463 ? 20.013 6.998 -2.001 1.00 93.06 463 LEU A CA 1
ATOM 3534 C C . LEU A 1 463 ? 19.291 8.344 -2.115 1.00 93.06 463 LEU A C 1
ATOM 3536 O O . LEU A 1 463 ? 18.927 8.958 -1.115 1.00 93.06 463 LEU A O 1
ATOM 3540 N N . LYS A 1 464 ? 19.071 8.802 -3.347 1.00 92.38 464 LYS A N 1
ATOM 3541 C CA . LYS A 1 464 ? 18.284 10.004 -3.655 1.00 92.38 464 LYS A CA 1
ATOM 3542 C C . LYS A 1 464 ? 17.245 9.698 -4.715 1.00 92.38 464 LYS A C 1
ATOM 3544 O O . LYS A 1 464 ? 17.378 8.724 -5.449 1.00 92.38 464 LYS A O 1
ATOM 3549 N N . ASN A 1 465 ? 16.243 10.556 -4.843 1.00 94.19 465 ASN A N 1
ATOM 3550 C CA . ASN A 1 465 ? 15.274 10.418 -5.921 1.00 94.19 465 ASN A CA 1
ATOM 3551 C C . ASN A 1 465 ? 15.942 10.498 -7.297 1.00 94.19 465 ASN A C 1
ATOM 3553 O O . ASN A 1 465 ? 16.831 11.323 -7.522 1.00 94.19 465 ASN A O 1
ATOM 3557 N N . GLY A 1 466 ? 15.475 9.667 -8.224 1.00 91.62 466 GLY A N 1
ATOM 3558 C CA . GLY A 1 466 ? 16.010 9.600 -9.578 1.00 91.62 466 GLY A CA 1
ATOM 3559 C C . GLY A 1 466 ? 14.956 9.342 -10.650 1.00 91.62 466 GLY A C 1
ATOM 3560 O O . GLY A 1 466 ? 13.754 9.549 -10.465 1.00 91.62 466 GLY A O 1
ATOM 3561 N N . ALA A 1 467 ? 15.437 8.922 -11.816 1.00 90.00 467 ALA A N 1
ATOM 3562 C CA . ALA A 1 467 ? 14.589 8.542 -12.940 1.00 90.00 467 ALA A CA 1
ATOM 3563 C C . ALA A 1 467 ? 13.944 7.164 -12.713 1.00 90.00 467 ALA A C 1
ATOM 3565 O O . ALA A 1 467 ? 14.417 6.384 -11.890 1.00 90.00 467 ALA A O 1
ATOM 3566 N N . SER A 1 468 ? 12.893 6.856 -13.477 1.00 91.50 468 SER A N 1
ATOM 3567 C CA . SER A 1 468 ? 12.241 5.539 -13.469 1.00 91.50 468 SER A CA 1
ATOM 3568 C C . SER A 1 468 ? 13.250 4.404 -13.629 1.00 91.50 468 SER A C 1
ATOM 3570 O O . SER A 1 468 ? 14.195 4.508 -14.418 1.00 91.50 468 SER A O 1
ATOM 3572 N N . TRP A 1 469 ? 13.020 3.297 -12.937 1.00 94.44 469 TRP A N 1
ATOM 3573 C CA . TRP A 1 469 ? 13.928 2.162 -12.958 1.00 94.44 469 TRP A CA 1
ATOM 3574 C C . TRP A 1 469 ? 13.707 1.286 -14.185 1.00 94.44 469 TRP A C 1
ATOM 3576 O O . TRP A 1 469 ? 12.600 0.808 -14.422 1.00 94.44 469 TRP A O 1
ATOM 3586 N N . GLN A 1 470 ? 14.780 1.025 -14.929 1.00 92.38 470 GLN A N 1
ATOM 3587 C CA . GLN A 1 470 ? 14.824 -0.089 -15.869 1.00 92.38 470 GLN A CA 1
ATOM 3588 C C . GLN A 1 470 ? 15.377 -1.310 -15.142 1.00 92.38 470 GLN A C 1
ATOM 3590 O O . GLN A 1 470 ? 16.530 -1.302 -14.705 1.00 92.38 470 GLN A O 1
ATOM 3595 N N . LEU A 1 471 ? 14.562 -2.355 -15.038 1.00 93.56 471 LEU A N 1
ATOM 3596 C CA . LEU A 1 471 ? 14.990 -3.627 -14.477 1.00 93.56 471 LEU A CA 1
ATOM 3597 C C . LEU A 1 471 ? 15.567 -4.514 -15.573 1.00 93.56 471 LEU A C 1
ATOM 3599 O O . LEU A 1 471 ? 15.174 -4.429 -16.739 1.00 93.56 471 LEU A O 1
ATOM 3603 N N . THR A 1 472 ? 16.495 -5.369 -15.170 1.00 90.88 472 THR A N 1
ATOM 3604 C CA . THR A 1 472 ? 17.047 -6.440 -15.998 1.00 90.88 472 THR A CA 1
ATOM 3605 C C . THR A 1 472 ? 17.049 -7.748 -15.219 1.00 90.88 472 THR A C 1
ATOM 3607 O O . THR A 1 472 ? 17.030 -7.742 -13.984 1.00 90.88 472 THR A O 1
ATOM 3610 N N . GLN A 1 473 ? 17.047 -8.868 -15.929 1.00 88.38 473 GLN A N 1
ATOM 3611 C CA . GLN A 1 473 ? 17.080 -10.200 -15.344 1.00 88.38 473 GLN A CA 1
ATOM 3612 C C . GLN A 1 473 ? 17.878 -11.131 -16.254 1.00 88.38 473 GLN A C 1
ATOM 3614 O O . GLN A 1 473 ? 17.663 -11.181 -17.462 1.00 88.38 473 GLN A O 1
ATOM 3619 N N . ALA A 1 474 ? 18.814 -11.872 -15.663 1.00 84.12 474 ALA A N 1
ATOM 3620 C CA . ALA A 1 474 ? 19.518 -12.924 -16.383 1.00 84.12 474 ALA A CA 1
ATOM 3621 C C . ALA A 1 474 ? 18.546 -14.058 -16.739 1.00 84.12 474 ALA A C 1
ATOM 3623 O O . ALA A 1 474 ? 17.667 -14.393 -15.943 1.00 84.12 474 ALA A O 1
ATOM 3624 N N . GLU A 1 475 ? 18.727 -14.669 -17.909 1.00 78.38 475 GLU A N 1
ATOM 3625 C CA . GLU A 1 475 ? 17.876 -15.761 -18.386 1.00 78.38 475 GLU A CA 1
ATOM 3626 C C . GLU A 1 475 ? 17.761 -16.884 -17.335 1.00 78.38 475 GLU A C 1
ATOM 3628 O O . GLU A 1 475 ? 18.763 -17.391 -16.830 1.00 78.38 475 GLU A O 1
ATOM 3633 N N . GLY A 1 476 ? 16.526 -17.231 -16.955 1.00 78.75 476 GLY A N 1
ATOM 3634 C CA . GLY A 1 476 ? 16.226 -18.249 -15.939 1.00 78.75 476 GLY A CA 1
ATOM 3635 C C . GLY A 1 476 ? 16.410 -17.823 -14.471 1.00 78.75 476 GLY A C 1
ATOM 3636 O O . GLY A 1 476 ? 16.119 -18.618 -13.576 1.00 78.75 476 GLY A O 1
ATOM 3637 N N . SER A 1 477 ? 16.864 -16.598 -14.189 1.00 86.81 477 SER A N 1
ATOM 3638 C CA . SER A 1 477 ? 17.003 -16.079 -12.820 1.00 86.81 477 SER A CA 1
ATOM 3639 C C . SER A 1 477 ? 15.663 -15.621 -12.238 1.00 86.81 477 SER A C 1
ATOM 3641 O O . SER A 1 477 ? 14.798 -15.134 -12.955 1.00 86.81 477 SER A O 1
ATOM 3643 N N . LYS A 1 478 ? 15.510 -15.720 -10.912 1.00 89.94 478 LYS A N 1
ATOM 3644 C CA . LYS A 1 478 ? 14.403 -15.095 -10.157 1.00 89.94 478 LYS A CA 1
ATOM 3645 C C . LYS A 1 478 ? 14.771 -13.729 -9.571 1.00 89.94 478 LYS A C 1
ATOM 3647 O O . LYS A 1 478 ? 13.920 -13.065 -8.987 1.00 89.94 478 LYS A O 1
ATOM 3652 N N . LEU A 1 479 ? 16.040 -13.338 -9.677 1.00 94.12 479 LEU A N 1
ATOM 3653 C CA . LEU A 1 479 ? 16.553 -12.084 -9.140 1.00 94.12 479 LEU A CA 1
ATOM 3654 C C . LEU A 1 479 ? 16.491 -10.986 -10.197 1.00 94.12 479 LEU A C 1
ATOM 3656 O O . LEU A 1 479 ? 16.685 -11.245 -11.386 1.00 94.12 479 LEU A O 1
ATOM 3660 N N . TYR A 1 480 ? 16.254 -9.762 -9.744 1.00 95.19 480 TYR A N 1
ATOM 3661 C CA . TYR A 1 480 ? 16.241 -8.573 -10.589 1.00 95.19 480 TYR A CA 1
ATOM 3662 C C . TYR A 1 480 ? 17.522 -7.773 -10.396 1.00 95.19 480 TYR A C 1
ATOM 3664 O O . TYR A 1 480 ? 18.128 -7.805 -9.331 1.00 95.19 480 TYR A O 1
ATOM 3672 N N . TYR A 1 481 ? 17.915 -7.001 -11.399 1.00 94.50 481 TYR A N 1
ATOM 3673 C CA . TYR A 1 481 ? 19.002 -6.039 -11.291 1.00 94.50 481 TYR A CA 1
ATOM 3674 C C . TYR A 1 481 ? 18.524 -4.646 -11.702 1.00 94.50 481 TYR A C 1
ATOM 3676 O O . TYR A 1 481 ? 17.876 -4.481 -12.738 1.00 94.50 481 TYR A O 1
ATOM 3684 N N . CYS A 1 482 ? 18.861 -3.641 -10.887 1.00 94.19 482 CYS A N 1
ATOM 3685 C CA . CYS A 1 482 ? 18.578 -2.232 -11.146 1.00 94.19 482 CYS A CA 1
ATOM 3686 C C . CYS A 1 482 ? 19.847 -1.405 -10.929 1.00 94.19 482 CYS A C 1
ATOM 3688 O O . CYS A 1 482 ? 20.154 -1.004 -9.807 1.00 94.19 482 CYS A O 1
ATOM 3690 N N . LYS A 1 483 ? 20.545 -1.093 -12.024 1.00 89.00 483 LYS A N 1
ATOM 3691 C CA . LYS A 1 483 ? 21.797 -0.317 -12.020 1.00 89.00 483 LYS A CA 1
ATOM 3692 C C . LYS A 1 483 ? 21.682 1.038 -11.315 1.00 89.00 483 LYS A C 1
ATOM 3694 O O . LYS A 1 483 ? 22.664 1.523 -10.765 1.00 89.00 483 LYS A O 1
ATOM 3699 N N . ALA A 1 484 ? 20.502 1.660 -11.365 1.00 89.50 484 ALA A N 1
ATOM 3700 C CA . ALA A 1 484 ? 20.254 2.936 -10.702 1.00 89.50 484 ALA A CA 1
ATOM 3701 C C . ALA A 1 484 ? 20.223 2.792 -9.173 1.00 89.50 484 ALA A C 1
ATOM 3703 O O . ALA A 1 484 ? 20.681 3.689 -8.477 1.00 89.50 484 ALA A O 1
ATOM 3704 N N . LEU A 1 485 ? 19.715 1.676 -8.646 1.00 93.12 485 LEU A N 1
ATOM 3705 C CA . LEU A 1 485 ? 19.505 1.471 -7.213 1.00 93.12 485 LEU A CA 1
ATOM 3706 C C . LEU A 1 485 ? 20.702 0.806 -6.518 1.00 93.12 485 LEU A C 1
ATOM 3708 O O . LEU A 1 485 ? 21.044 1.192 -5.403 1.00 93.12 485 LEU A O 1
ATOM 3712 N N . SER A 1 486 ? 21.301 -0.218 -7.132 1.00 88.12 486 SER A N 1
ATOM 3713 C CA . SER A 1 486 ? 22.340 -1.045 -6.505 1.00 88.12 486 SER A CA 1
ATOM 3714 C C . SER A 1 486 ? 23.265 -1.698 -7.537 1.00 88.12 486 SER A C 1
ATOM 3716 O O . SER A 1 486 ? 22.875 -1.943 -8.680 1.00 88.12 486 SER A O 1
ATOM 3718 N N . SER A 1 487 ? 24.497 -2.014 -7.126 1.00 87.06 487 SER A N 1
ATOM 3719 C CA . SER A 1 487 ? 25.380 -2.935 -7.857 1.00 87.06 487 SER A CA 1
ATOM 3720 C C . SER A 1 487 ? 24.971 -4.400 -7.706 1.00 87.06 487 SER A C 1
ATOM 3722 O O . SER A 1 487 ? 25.390 -5.226 -8.514 1.00 87.06 487 SER A O 1
ATOM 3724 N N . ASP A 1 488 ? 24.153 -4.707 -6.703 1.00 91.12 488 ASP A N 1
ATOM 3725 C CA . ASP A 1 488 ? 23.773 -6.068 -6.344 1.00 91.12 488 ASP A CA 1
ATOM 3726 C C . ASP A 1 488 ? 22.421 -6.449 -6.952 1.00 91.12 488 ASP A C 1
ATOM 3728 O O . ASP A 1 488 ? 21.628 -5.605 -7.381 1.00 91.12 488 ASP A O 1
ATOM 3732 N N . SER A 1 489 ? 22.142 -7.751 -6.950 1.00 94.75 489 SER A N 1
ATOM 3733 C CA . SER A 1 489 ? 20.830 -8.275 -7.323 1.00 94.75 489 SER A CA 1
ATOM 3734 C C . SER A 1 489 ? 19.773 -7.985 -6.248 1.00 94.75 489 SER A C 1
ATOM 3736 O O . SER A 1 489 ? 20.083 -7.758 -5.079 1.00 94.75 489 SER A O 1
ATOM 3738 N N . LEU A 1 490 ? 18.506 -8.015 -6.648 1.00 97.50 490 LEU A N 1
ATOM 3739 C CA . LEU A 1 490 ? 17.342 -7.664 -5.845 1.00 97.50 490 LEU A CA 1
ATOM 3740 C C . LEU A 1 490 ? 16.356 -8.832 -5.788 1.00 97.50 490 LEU A C 1
ATOM 3742 O O . LEU A 1 490 ? 16.075 -9.475 -6.804 1.00 97.50 490 LEU A O 1
ATOM 3746 N N . VAL A 1 491 ? 15.770 -9.041 -4.612 1.00 97.56 491 VAL A N 1
ATOM 3747 C CA . VAL A 1 491 ? 14.555 -9.835 -4.421 1.00 97.56 491 VAL A CA 1
ATOM 3748 C C . VAL A 1 491 ? 13.391 -8.854 -4.321 1.00 97.56 491 VAL A C 1
ATOM 3750 O O . VAL A 1 491 ? 13.329 -8.044 -3.397 1.00 97.56 491 VAL A O 1
ATOM 3753 N N . ILE A 1 492 ? 12.480 -8.898 -5.292 1.00 97.69 492 ILE A N 1
ATOM 3754 C CA . ILE A 1 492 ? 11.320 -8.002 -5.358 1.00 97.69 492 ILE A CA 1
ATOM 3755 C C . ILE A 1 492 ? 10.060 -8.850 -5.222 1.00 97.69 492 ILE A C 1
ATOM 3757 O O . ILE A 1 492 ? 9.770 -9.675 -6.087 1.00 97.69 492 ILE A O 1
ATOM 3761 N N . THR A 1 493 ? 9.327 -8.664 -4.125 1.00 97.56 493 THR A N 1
ATOM 3762 C CA . THR A 1 493 ? 8.182 -9.510 -3.761 1.00 97.56 493 THR A CA 1
ATOM 3763 C C . THR A 1 493 ? 6.893 -8.710 -3.854 1.00 97.56 493 THR A C 1
ATOM 3765 O O . THR A 1 493 ? 6.759 -7.687 -3.184 1.00 97.56 493 THR A O 1
ATOM 3768 N N . LYS A 1 494 ? 5.948 -9.168 -4.686 1.00 97.62 494 LYS A N 1
ATOM 3769 C CA . LYS A 1 494 ? 4.619 -8.553 -4.808 1.00 97.62 494 LYS A CA 1
ATOM 3770 C C . LYS A 1 494 ? 3.781 -8.872 -3.575 1.00 97.62 494 LYS A C 1
ATOM 3772 O O . LYS A 1 494 ? 3.708 -10.028 -3.167 1.00 97.62 494 LYS A O 1
ATOM 3777 N N . ILE A 1 495 ? 3.111 -7.865 -3.031 1.00 97.50 495 ILE A N 1
ATOM 3778 C CA . ILE A 1 495 ? 2.099 -8.024 -1.991 1.00 97.50 495 ILE A CA 1
ATOM 3779 C C . ILE A 1 495 ? 0.762 -8.283 -2.684 1.00 97.50 495 ILE A C 1
ATOM 3781 O O . ILE A 1 495 ? 0.260 -7.433 -3.418 1.00 97.50 495 ILE A O 1
ATOM 3785 N N . THR A 1 496 ? 0.205 -9.474 -2.475 1.00 96.44 496 THR A N 1
ATOM 3786 C CA . THR A 1 496 ? -1.094 -9.892 -3.035 1.00 96.44 496 THR A CA 1
ATOM 3787 C C . THR A 1 496 ? -2.154 -10.136 -1.966 1.00 96.44 496 THR A C 1
ATOM 3789 O O . THR A 1 496 ? -3.297 -10.438 -2.303 1.00 96.44 496 THR A O 1
ATOM 3792 N N . ASP A 1 497 ? -1.783 -10.050 -0.687 1.00 95.75 497 ASP A N 1
ATOM 3793 C CA . ASP A 1 497 ? -2.715 -10.222 0.421 1.00 95.75 497 ASP A CA 1
ATOM 3794 C C . ASP A 1 497 ? -3.717 -9.060 0.443 1.00 95.75 497 ASP A C 1
ATOM 3796 O O . ASP A 1 497 ? -3.343 -7.894 0.597 1.00 95.75 497 ASP A O 1
ATOM 3800 N N . LYS A 1 498 ? -5.000 -9.392 0.277 1.00 94.56 498 LYS A N 1
ATOM 3801 C CA . LYS A 1 498 ? -6.097 -8.421 0.257 1.00 94.56 498 LYS A CA 1
ATOM 3802 C C . LYS A 1 498 ? -6.281 -7.724 1.601 1.00 94.56 498 LYS A C 1
ATOM 3804 O O . LYS A 1 498 ? -6.714 -6.577 1.600 1.00 94.56 498 LYS A O 1
ATOM 3809 N N . ASN A 1 499 ? -5.922 -8.369 2.710 1.00 94.38 499 ASN A N 1
ATOM 3810 C CA . ASN A 1 499 ? -5.980 -7.752 4.031 1.00 94.38 499 ASN A CA 1
ATOM 3811 C C . ASN A 1 499 ? -4.917 -6.654 4.152 1.00 94.38 499 ASN A C 1
ATOM 3813 O O . ASN A 1 499 ? -5.208 -5.594 4.672 1.00 94.38 499 ASN A O 1
ATOM 3817 N N . ILE A 1 500 ? -3.728 -6.838 3.572 1.00 95.50 500 ILE A N 1
ATOM 3818 C CA . ILE A 1 500 ? -2.658 -5.823 3.588 1.00 95.50 500 ILE A CA 1
ATOM 3819 C C . ILE A 1 500 ? -2.889 -4.710 2.553 1.00 95.50 500 ILE A C 1
ATOM 3821 O O . ILE A 1 500 ? -2.582 -3.535 2.781 1.00 95.50 500 ILE A O 1
ATOM 3825 N N . LEU A 1 501 ? -3.411 -5.067 1.378 1.00 96.00 501 LEU A N 1
ATOM 3826 C CA . LEU A 1 501 ? -3.752 -4.100 0.332 1.00 96.00 501 LEU A CA 1
ATOM 3827 C C . LEU A 1 501 ? -4.927 -3.214 0.760 1.00 96.00 501 LEU A C 1
ATOM 3829 O O . LEU A 1 501 ? -4.839 -1.996 0.606 1.00 96.00 501 LEU A O 1
ATOM 3833 N N . GLY A 1 502 ? -5.983 -3.825 1.303 1.00 95.81 502 GLY A N 1
ATOM 3834 C CA . GLY A 1 502 ? -7.250 -3.180 1.643 1.00 95.81 502 GLY A CA 1
ATOM 3835 C C . GLY A 1 502 ? -7.324 -2.580 3.047 1.00 95.81 502 GLY A C 1
ATOM 3836 O O . GLY A 1 502 ? -8.271 -1.843 3.323 1.00 95.81 502 GLY A O 1
ATOM 3837 N N . ASP A 1 503 ? -6.358 -2.856 3.927 1.00 97.12 503 ASP A N 1
ATOM 3838 C CA . ASP A 1 503 ? -6.309 -2.221 5.243 1.00 97.12 503 ASP A CA 1
ATOM 3839 C C . ASP A 1 503 ? -5.872 -0.758 5.121 1.00 97.12 503 ASP A C 1
ATOM 3841 O O . ASP A 1 503 ? -4.735 -0.429 4.768 1.00 97.12 503 ASP A O 1
ATOM 3845 N N . LYS A 1 504 ? -6.817 0.135 5.415 1.00 97.44 504 LYS A N 1
ATOM 3846 C CA . LYS A 1 504 ? -6.591 1.578 5.439 1.00 97.44 504 LYS A CA 1
ATOM 3847 C C . LYS A 1 504 ? -5.858 2.047 6.694 1.00 97.44 504 LYS A C 1
ATOM 3849 O O . LYS A 1 504 ? -5.310 3.138 6.668 1.00 97.44 504 LYS A O 1
ATOM 3854 N N . TYR A 1 505 ? -5.819 1.257 7.763 1.00 97.12 505 TYR A N 1
ATOM 3855 C CA . TYR A 1 505 ? -5.138 1.592 9.016 1.00 97.12 505 TYR A CA 1
ATOM 3856 C C . TYR A 1 505 ? -3.743 0.966 9.127 1.00 97.12 505 TYR A C 1
ATOM 3858 O O . TYR A 1 505 ? -3.074 1.133 10.143 1.00 97.12 505 TYR A O 1
ATOM 3866 N N . LEU A 1 506 ? -3.281 0.275 8.081 1.00 97.00 506 LEU A N 1
ATOM 3867 C CA . LEU A 1 506 ? -2.018 -0.454 8.084 1.00 97.00 506 LEU A CA 1
ATOM 3868 C C . LEU A 1 506 ? -0.844 0.412 8.572 1.00 97.00 506 LEU A C 1
ATOM 3870 O O . LEU A 1 506 ? -0.603 1.505 8.057 1.00 97.00 506 LEU A O 1
ATOM 3874 N N . GLY A 1 507 ? -0.077 -0.106 9.530 1.00 96.00 507 GLY A N 1
ATOM 3875 C CA . GLY A 1 507 ? 1.091 0.558 10.110 1.00 96.00 507 GLY A CA 1
ATOM 3876 C C . GLY A 1 507 ? 0.796 1.482 11.291 1.00 96.00 507 GLY A C 1
ATOM 3877 O O . GLY A 1 507 ? 1.742 1.902 11.958 1.00 96.00 507 GLY A O 1
ATOM 3878 N N . TYR A 1 508 ? -0.472 1.781 11.595 1.00 97.12 508 TYR A N 1
ATOM 3879 C CA . TYR A 1 508 ? -0.856 2.540 12.786 1.00 97.12 508 TYR A CA 1
ATOM 3880 C C . TYR A 1 508 ? -2.018 1.882 13.535 1.00 97.12 508 TYR A C 1
ATOM 3882 O O . TYR A 1 508 ? -3.008 1.466 12.940 1.00 97.12 508 TYR A O 1
ATOM 3890 N N . LYS A 1 509 ? -1.962 1.839 14.871 1.00 96.38 509 LYS A N 1
ATOM 3891 C CA . LYS A 1 509 ? -3.081 1.305 15.658 1.00 96.38 509 LYS A CA 1
ATOM 3892 C C . LYS A 1 509 ? -4.301 2.218 15.515 1.00 96.38 509 LYS A C 1
ATOM 3894 O O . LYS A 1 509 ? -4.301 3.364 15.972 1.00 96.38 509 LYS A O 1
ATOM 3899 N N . TYR A 1 510 ? -5.365 1.679 14.932 1.00 95.56 510 TYR A N 1
ATOM 3900 C CA . TYR A 1 510 ? -6.700 2.258 15.008 1.00 95.56 510 TYR A CA 1
ATOM 3901 C C . TYR A 1 510 ? -7.501 1.587 16.128 1.00 95.56 510 TYR A C 1
ATOM 3903 O O . TYR A 1 510 ? -7.449 0.365 16.281 1.00 95.56 510 TYR A O 1
ATOM 3911 N N . LEU A 1 511 ? -8.207 2.396 16.914 1.00 91.75 511 LEU A N 1
ATOM 3912 C CA . LEU A 1 511 ? -9.125 1.962 17.958 1.00 91.75 511 LEU A CA 1
ATOM 3913 C C . LEU A 1 511 ? -10.510 2.503 17.620 1.00 91.75 511 LEU A C 1
ATOM 3915 O O . LEU A 1 511 ? -10.701 3.700 17.375 1.00 91.75 511 LEU A O 1
ATOM 3919 N N . THR A 1 512 ? -11.480 1.604 17.589 1.00 86.81 512 THR A N 1
ATOM 3920 C CA . THR A 1 512 ? -12.889 1.940 17.422 1.00 86.81 512 THR A CA 1
ATOM 3921 C C . THR A 1 512 ? -13.391 2.771 18.601 1.00 86.81 512 THR A C 1
ATOM 3923 O O . THR A 1 512 ? -12.809 2.767 19.685 1.00 86.81 512 THR A O 1
ATOM 3926 N N . ASP A 1 513 ? -14.496 3.492 18.402 1.00 78.75 513 ASP A N 1
ATOM 3927 C CA . ASP A 1 513 ? -15.118 4.267 19.483 1.00 78.75 513 ASP A CA 1
ATOM 3928 C C . ASP A 1 513 ? -15.463 3.408 20.709 1.00 78.75 513 ASP A C 1
ATOM 3930 O O . ASP A 1 513 ? -15.384 3.910 21.827 1.00 78.75 513 ASP A O 1
ATOM 3934 N N . ASP A 1 514 ? -15.774 2.128 20.501 1.00 65.31 514 ASP A N 1
ATOM 3935 C CA . ASP A 1 514 ? -16.085 1.165 21.557 1.00 65.31 514 ASP A CA 1
ATOM 3936 C C . ASP A 1 514 ? -14.826 0.733 22.323 1.00 65.31 514 ASP A C 1
ATOM 3938 O O . ASP A 1 514 ? -14.816 0.743 23.553 1.00 65.31 514 ASP A O 1
ATOM 3942 N N . GLU A 1 515 ? -13.731 0.425 21.618 1.00 77.56 515 GLU A N 1
ATOM 3943 C CA . GLU A 1 515 ? -12.433 0.131 22.245 1.00 77.56 515 GLU A CA 1
ATOM 3944 C C . GLU A 1 515 ? -11.934 1.318 23.086 1.00 77.56 515 GLU A C 1
ATOM 3946 O O . GLU A 1 515 ? -11.304 1.136 24.125 1.00 77.56 515 GLU A O 1
ATOM 3951 N N . LEU A 1 516 ? -12.241 2.548 22.678 1.00 80.94 516 LEU A N 1
ATOM 3952 C CA . LEU A 1 516 ? -11.846 3.763 23.394 1.00 80.94 516 LEU A CA 1
ATOM 3953 C C . LEU A 1 516 ? -12.673 4.052 24.654 1.00 80.94 516 LEU A C 1
ATOM 3955 O O . LEU A 1 516 ? -12.271 4.898 25.449 1.00 80.94 516 LEU A O 1
ATOM 3959 N N . MET A 1 517 ? -13.806 3.374 24.868 1.00 67.38 517 MET A N 1
ATOM 3960 C CA . MET A 1 517 ? -14.548 3.472 26.136 1.00 67.38 517 MET A CA 1
ATOM 3961 C C . MET A 1 517 ? -13.860 2.712 27.274 1.00 67.38 517 MET A C 1
ATOM 3963 O O . MET A 1 517 ? -14.251 2.840 28.433 1.00 67.38 517 MET A O 1
ATOM 3967 N N . ILE A 1 518 ? -12.853 1.901 26.950 1.00 69.19 518 ILE A N 1
ATOM 3968 C CA . ILE A 1 518 ? -12.169 1.046 27.904 1.00 69.19 518 ILE A CA 1
ATOM 3969 C C . ILE A 1 518 ? -11.134 1.852 28.696 1.00 69.19 518 ILE A C 1
ATOM 3971 O O . ILE A 1 518 ? -10.331 2.599 28.135 1.00 69.19 518 ILE A O 1
ATOM 3975 N N . THR A 1 519 ? -11.143 1.674 30.017 1.00 69.94 519 THR A N 1
ATOM 3976 C CA . THR A 1 519 ? -10.350 2.474 30.959 1.00 69.94 519 THR A CA 1
ATOM 3977 C C . THR A 1 519 ? -9.161 1.731 31.579 1.00 69.94 519 THR A C 1
ATOM 3979 O O . THR A 1 519 ? -8.492 2.271 32.458 1.00 69.94 519 THR A O 1
ATOM 3982 N N . ASN A 1 520 ? -8.887 0.495 31.141 1.00 75.06 520 ASN A N 1
ATOM 3983 C CA . ASN A 1 520 ? -7.877 -0.393 31.727 1.00 75.06 520 ASN A CA 1
ATOM 3984 C C . ASN A 1 520 ? -6.782 -0.841 30.738 1.00 75.06 520 ASN A C 1
ATOM 3986 O O . ASN A 1 520 ? -6.314 -1.981 30.789 1.00 75.06 520 ASN A O 1
ATOM 3990 N N . TYR A 1 521 ? -6.348 0.046 29.839 1.00 86.44 521 TYR A N 1
ATOM 3991 C CA . TYR A 1 521 ? -5.216 -0.244 28.962 1.00 86.44 521 TYR A CA 1
ATOM 3992 C C . TYR A 1 521 ? -3.906 -0.311 29.747 1.00 86.44 521 TYR A C 1
ATOM 3994 O O . TYR A 1 521 ? -3.610 0.557 30.569 1.00 86.44 521 TYR A O 1
ATOM 4002 N N . ALA A 1 522 ? -3.090 -1.310 29.429 1.00 90.31 522 ALA A N 1
ATOM 4003 C CA . ALA A 1 522 ? -1.714 -1.435 29.877 1.00 90.31 522 ALA A CA 1
ATOM 4004 C C . ALA A 1 522 ? -0.769 -1.380 28.667 1.00 90.31 522 ALA A C 1
ATOM 4006 O O . ALA A 1 522 ? -1.044 -1.953 27.607 1.00 90.31 522 ALA A O 1
ATOM 4007 N N . PHE A 1 523 ? 0.366 -0.699 28.833 1.00 94.56 523 PHE A N 1
ATOM 4008 C CA . PHE A 1 523 ? 1.375 -0.557 27.782 1.00 94.56 523 PHE A CA 1
ATOM 4009 C C . PHE A 1 523 ? 2.597 -1.404 28.113 1.00 94.56 523 PHE A C 1
ATOM 4011 O O . PHE A 1 523 ? 3.449 -1.004 28.905 1.00 94.56 523 PHE A O 1
ATOM 4018 N N . ASN A 1 524 ? 2.665 -2.591 27.519 1.00 93.62 524 ASN A N 1
ATOM 4019 C CA . ASN A 1 524 ? 3.760 -3.531 27.725 1.00 93.62 524 ASN A CA 1
ATOM 4020 C C . ASN A 1 524 ? 4.974 -3.129 26.886 1.00 93.62 524 ASN A C 1
ATOM 4022 O O . ASN A 1 524 ? 4.855 -2.977 25.672 1.00 93.62 524 ASN A O 1
ATOM 4026 N N . TYR A 1 525 ? 6.133 -2.972 27.511 1.00 94.50 525 TYR A N 1
ATOM 4027 C CA . TYR A 1 525 ? 7.345 -2.507 26.850 1.00 94.50 525 TYR A CA 1
ATOM 4028 C C . TYR A 1 525 ? 8.074 -3.648 26.130 1.00 94.50 525 TYR A C 1
ATOM 4030 O O . TYR A 1 525 ? 8.380 -4.678 26.729 1.00 94.50 525 TYR A O 1
ATOM 4038 N N . PHE A 1 526 ? 8.392 -3.448 24.847 1.00 93.56 526 PHE A N 1
ATOM 4039 C CA . PHE A 1 526 ? 9.255 -4.353 24.091 1.00 93.56 526 PHE A CA 1
ATOM 4040 C C . PHE A 1 526 ? 10.700 -4.243 24.594 1.00 93.56 526 PHE A C 1
ATOM 4042 O O . PHE A 1 526 ? 11.378 -3.239 24.356 1.00 93.56 526 PHE A O 1
ATOM 4049 N N . ASN A 1 527 ? 11.175 -5.265 25.308 1.00 87.50 527 ASN A N 1
ATOM 4050 C CA . ASN A 1 527 ? 12.489 -5.267 25.944 1.00 87.50 527 ASN A CA 1
ATOM 4051 C C . ASN A 1 527 ? 13.172 -6.642 25.789 1.00 87.50 527 ASN A C 1
ATOM 4053 O O . ASN A 1 527 ? 12.561 -7.664 26.097 1.00 87.50 527 ASN A O 1
ATOM 4057 N N . PRO A 1 528 ? 14.454 -6.686 25.372 1.00 83.38 528 PRO A N 1
ATOM 4058 C CA . PRO A 1 528 ? 15.166 -7.940 25.108 1.00 83.38 528 PRO A CA 1
ATOM 4059 C C . PRO A 1 528 ? 15.426 -8.808 26.350 1.00 83.38 528 PRO A C 1
ATOM 4061 O O . PRO A 1 528 ? 15.741 -9.986 26.211 1.00 83.38 528 PRO A O 1
ATOM 4064 N N . TYR A 1 529 ? 15.345 -8.250 27.560 1.00 85.88 529 TYR A N 1
ATOM 4065 C CA . TYR A 1 529 ? 15.602 -8.988 28.800 1.00 85.88 529 TYR A CA 1
ATOM 4066 C C . TYR A 1 529 ? 14.345 -9.637 29.370 1.00 85.88 529 TYR A C 1
ATOM 4068 O O . TYR A 1 529 ? 14.428 -10.714 29.955 1.00 85.88 529 TYR A O 1
ATOM 4076 N N . THR A 1 530 ? 13.197 -8.973 29.242 1.00 86.88 530 THR A N 1
ATOM 4077 C CA . THR A 1 530 ? 11.925 -9.480 29.749 1.00 86.88 530 THR A CA 1
ATOM 4078 C C . THR A 1 530 ? 10.742 -8.736 29.135 1.00 86.88 530 THR A C 1
ATOM 4080 O O . THR A 1 530 ? 10.802 -7.531 28.902 1.00 86.88 530 THR A O 1
ATOM 4083 N N . MET A 1 531 ? 9.651 -9.466 28.909 1.00 85.75 531 MET A N 1
ATOM 4084 C CA . MET A 1 531 ? 8.415 -8.972 28.293 1.00 85.75 531 MET A CA 1
ATOM 4085 C C . MET A 1 531 ? 7.310 -8.710 29.326 1.00 85.75 531 MET A C 1
ATOM 4087 O O . MET A 1 531 ? 6.138 -8.654 28.969 1.00 85.75 531 MET A O 1
ATOM 4091 N N . ASP A 1 532 ? 7.659 -8.609 30.606 1.00 87.69 532 ASP A N 1
ATOM 4092 C CA . ASP A 1 532 ? 6.744 -8.419 31.740 1.00 87.69 532 ASP A CA 1
ATOM 4093 C C . ASP A 1 532 ? 6.741 -6.979 32.277 1.00 87.69 532 ASP A C 1
ATOM 4095 O O . ASP A 1 532 ? 6.125 -6.726 33.305 1.00 87.69 532 ASP A O 1
ATOM 4099 N N . LYS A 1 533 ? 7.442 -6.040 31.624 1.00 92.12 533 LYS A N 1
ATOM 4100 C CA . LYS A 1 533 ? 7.517 -4.646 32.084 1.00 92.12 533 LYS A CA 1
ATOM 4101 C C . LYS A 1 533 ? 6.495 -3.766 31.390 1.00 92.12 533 LYS A C 1
ATOM 4103 O O . LYS A 1 533 ? 6.266 -3.888 30.186 1.00 92.12 533 LYS A O 1
ATOM 4108 N N . TYR A 1 534 ? 5.923 -2.843 32.147 1.00 93.62 534 TYR A N 1
ATOM 4109 C CA . TYR A 1 534 ? 4.862 -1.953 31.697 1.00 93.62 534 TYR A CA 1
ATOM 4110 C C . TYR A 1 534 ? 5.194 -0.496 31.987 1.00 93.62 534 TYR A C 1
ATOM 4112 O O . TYR A 1 534 ? 6.008 -0.188 32.862 1.00 93.62 534 TYR A O 1
ATOM 4120 N N . ILE A 1 535 ? 4.538 0.405 31.252 1.00 95.12 535 ILE A N 1
ATOM 4121 C CA . ILE A 1 535 ? 4.500 1.815 31.631 1.00 95.12 535 ILE A CA 1
ATOM 4122 C C . ILE A 1 535 ? 3.749 1.949 32.960 1.00 95.12 535 ILE A C 1
ATOM 4124 O O . ILE A 1 535 ? 2.607 1.501 33.082 1.00 95.12 535 ILE A O 1
ATOM 4128 N N . ALA A 1 536 ? 4.376 2.598 33.938 1.00 93.69 536 ALA A N 1
ATOM 4129 C CA . ALA A 1 536 ? 3.780 2.846 35.243 1.00 93.69 536 ALA A CA 1
ATOM 4130 C C . ALA A 1 536 ? 4.194 4.204 35.823 1.00 93.69 536 ALA A C 1
ATOM 4132 O O . ALA A 1 536 ? 5.282 4.718 35.547 1.00 93.69 536 ALA A O 1
ATOM 4133 N N . GLN A 1 537 ? 3.320 4.785 36.645 1.00 92.69 537 GLN A N 1
ATOM 4134 C CA . GLN A 1 537 ? 3.643 5.940 37.474 1.00 92.69 537 GLN A CA 1
ATOM 4135 C C . GLN A 1 537 ? 4.621 5.528 38.575 1.00 92.69 537 GLN A C 1
ATOM 4137 O O . GLN A 1 537 ? 4.440 4.518 39.253 1.00 92.69 537 GLN A O 1
ATOM 4142 N N . VAL A 1 538 ? 5.673 6.322 38.757 1.00 89.75 538 VAL A N 1
ATOM 4143 C CA . VAL A 1 538 ? 6.618 6.133 39.856 1.00 89.75 538 VAL A CA 1
ATOM 4144 C C . VAL A 1 538 ? 5.909 6.454 41.173 1.00 89.75 538 VAL A C 1
ATOM 4146 O O . VAL A 1 538 ? 5.325 7.525 41.323 1.00 89.75 538 VAL A O 1
ATOM 4149 N N . GLU A 1 539 ? 5.969 5.535 42.136 1.00 85.31 539 GLU A N 1
ATOM 4150 C CA . GLU A 1 539 ? 5.310 5.693 43.435 1.00 85.31 539 GLU A CA 1
ATOM 4151 C C . GLU A 1 539 ? 5.711 7.015 44.118 1.00 85.31 539 GLU A C 1
ATOM 4153 O O . GLU A 1 539 ? 6.894 7.320 44.286 1.00 85.31 539 GLU A O 1
ATOM 4158 N N . GLY A 1 540 ? 4.711 7.820 44.495 1.00 85.44 540 GLY A N 1
ATOM 4159 C CA . GLY A 1 540 ? 4.915 9.123 45.138 1.00 85.44 540 GLY A CA 1
ATOM 4160 C C . GLY A 1 540 ? 5.422 10.249 44.222 1.00 85.44 540 GLY A C 1
ATOM 4161 O O . GLY A 1 540 ? 5.704 11.339 44.719 1.00 85.44 540 GLY A O 1
ATOM 4162 N N . ASP A 1 541 ? 5.527 10.027 42.909 1.00 88.62 541 ASP A N 1
ATOM 4163 C CA . ASP A 1 541 ? 5.954 11.013 41.909 1.00 88.62 541 ASP A CA 1
ATOM 4164 C C . ASP A 1 541 ? 4.945 11.075 40.741 1.00 88.62 541 ASP A C 1
ATOM 4166 O O . ASP A 1 541 ? 4.111 10.199 40.545 1.00 88.62 541 ASP A O 1
ATOM 4170 N N . THR A 1 542 ? 4.986 12.147 39.957 1.00 92.00 542 THR A N 1
ATOM 4171 C CA . THR A 1 542 ? 4.206 12.316 38.718 1.00 92.00 542 THR A CA 1
ATOM 4172 C C . THR A 1 542 ? 4.893 11.705 37.498 1.00 92.00 542 THR A C 1
ATOM 4174 O O . THR A 1 542 ? 4.277 11.608 36.442 1.00 92.00 542 THR A O 1
ATOM 4177 N N . THR A 1 543 ? 6.167 11.322 37.605 1.00 93.62 543 THR A N 1
ATOM 4178 C CA . THR A 1 543 ? 6.936 10.770 36.483 1.00 93.62 543 THR A CA 1
ATOM 4179 C C . THR A 1 543 ? 6.510 9.347 36.125 1.00 93.62 543 THR A C 1
ATOM 4181 O O . THR A 1 543 ? 6.072 8.575 36.979 1.00 93.62 543 THR A O 1
ATOM 4184 N N . LEU A 1 544 ? 6.649 8.997 34.845 1.00 95.88 544 LEU A N 1
ATOM 4185 C CA . LEU A 1 544 ? 6.383 7.654 34.329 1.00 95.88 544 LEU A CA 1
ATOM 4186 C C . LEU A 1 544 ? 7.695 6.914 34.045 1.00 95.88 544 LEU A C 1
ATOM 4188 O O . LEU A 1 544 ? 8.689 7.529 33.652 1.00 95.88 544 LEU A O 1
ATOM 4192 N N . ASN A 1 545 ? 7.694 5.594 34.203 1.00 94.69 545 ASN A N 1
ATOM 4193 C CA . ASN A 1 545 ? 8.792 4.710 33.812 1.00 94.69 545 ASN A CA 1
ATOM 4194 C C . ASN A 1 545 ? 8.283 3.468 33.067 1.00 94.69 545 ASN A C 1
ATOM 4196 O O . ASN A 1 545 ? 7.078 3.269 32.963 1.00 94.69 545 ASN A O 1
ATOM 4200 N N . ALA A 1 546 ? 9.203 2.646 32.556 1.00 93.56 546 ALA A N 1
ATOM 4201 C CA . ALA A 1 546 ? 8.907 1.345 31.946 1.00 93.56 546 ALA A CA 1
ATOM 4202 C C . ALA A 1 546 ? 9.667 0.197 32.646 1.00 93.56 546 ALA A C 1
ATOM 4204 O O . ALA A 1 546 ? 10.372 -0.582 31.999 1.00 93.56 546 ALA A O 1
ATOM 4205 N N . LEU A 1 547 ? 9.593 0.144 33.984 1.00 90.31 547 LEU A N 1
ATOM 4206 C CA . LEU A 1 547 ? 10.335 -0.821 34.817 1.00 90.31 547 LEU A CA 1
ATOM 4207 C C . LEU A 1 547 ? 9.468 -1.744 35.674 1.00 90.31 547 LEU A C 1
ATOM 4209 O O . LEU A 1 547 ? 10.013 -2.690 36.242 1.00 90.31 547 LEU A O 1
ATOM 4213 N N . GLN A 1 548 ? 8.173 -1.466 35.810 1.00 87.88 548 GLN A N 1
ATOM 4214 C CA . GLN A 1 548 ? 7.314 -2.168 36.763 1.00 87.88 548 GLN A CA 1
ATOM 4215 C C . GLN A 1 548 ? 6.655 -3.395 36.129 1.00 87.88 548 GLN A C 1
ATOM 4217 O O . GLN A 1 548 ? 6.322 -3.374 34.944 1.00 87.88 548 GLN A O 1
ATOM 4222 N N . GLU A 1 549 ? 6.473 -4.451 36.924 1.00 86.31 549 GLU A N 1
ATOM 4223 C CA . GLU A 1 549 ? 5.667 -5.629 36.552 1.00 86.31 549 GLU A CA 1
ATOM 4224 C C . GLU A 1 549 ? 4.171 -5.345 36.694 1.00 86.31 549 GLU A C 1
ATOM 4226 O O . GLU A 1 549 ? 3.370 -5.799 35.881 1.00 86.31 549 GLU A O 1
ATOM 4231 N N . GLU A 1 550 ? 3.801 -4.528 37.683 1.00 81.38 550 GLU A N 1
ATOM 4232 C CA . GLU A 1 550 ? 2.445 -4.011 37.819 1.00 81.38 550 GLU A CA 1
ATOM 4233 C C . GLU A 1 550 ? 2.271 -2.744 36.977 1.00 81.38 550 GLU A C 1
ATOM 4235 O O . GLU A 1 550 ? 3.005 -1.761 37.121 1.00 81.38 550 GLU A O 1
ATOM 4240 N N . ALA A 1 551 ? 1.299 -2.775 36.068 1.00 79.81 551 ALA A N 1
ATOM 4241 C CA . ALA A 1 551 ? 1.002 -1.658 35.186 1.00 79.81 551 ALA A CA 1
ATOM 4242 C C . ALA A 1 551 ? 0.208 -0.563 35.909 1.00 79.81 551 ALA A C 1
ATOM 4244 O O . ALA A 1 551 ? -0.678 -0.840 36.717 1.00 79.81 551 ALA A O 1
ATOM 4245 N N . THR A 1 552 ? 0.444 0.696 35.533 1.00 83.75 552 THR A N 1
ATOM 4246 C CA . THR A 1 552 ? -0.602 1.715 35.685 1.00 83.75 552 THR A CA 1
ATOM 4247 C C . THR A 1 552 ? -1.622 1.514 34.573 1.00 83.75 552 THR A C 1
ATOM 4249 O O . THR A 1 552 ? -1.249 1.302 33.420 1.00 83.75 552 THR A O 1
ATOM 4252 N N . PHE A 1 553 ? -2.904 1.572 34.919 1.00 85.38 553 PHE A N 1
ATOM 4253 C CA . PHE A 1 553 ? -3.979 1.462 33.943 1.00 85.38 553 PHE A CA 1
ATOM 4254 C C . PHE A 1 553 ? -4.322 2.823 33.356 1.00 85.38 553 PHE A C 1
ATOM 4256 O O . PHE A 1 553 ? -4.447 3.817 34.076 1.00 85.38 553 PHE A O 1
ATOM 4263 N N . PHE A 1 554 ? -4.473 2.845 32.038 1.00 88.94 554 PHE A N 1
ATOM 4264 C CA . PHE A 1 554 ? -4.719 4.049 31.272 1.00 88.94 554 PHE A CA 1
ATOM 4265 C C . PHE A 1 554 ? -6.020 3.954 30.478 1.00 88.94 554 PHE A C 1
ATOM 4267 O O . PHE A 1 554 ? -6.455 2.887 30.048 1.00 88.94 554 PHE A O 1
ATOM 4274 N N . GLU A 1 555 ? -6.603 5.113 30.213 1.00 87.69 555 GLU A N 1
ATOM 4275 C CA . GLU A 1 555 ? -7.684 5.302 29.257 1.00 87.69 555 GLU A CA 1
ATOM 4276 C C . GLU A 1 555 ? -7.134 6.045 28.034 1.00 87.69 555 GLU A C 1
ATOM 4278 O O . GLU A 1 555 ? -6.307 6.959 28.158 1.00 87.69 555 GLU A O 1
ATOM 4283 N N . LEU A 1 556 ? -7.613 5.674 26.847 1.00 93.00 556 LEU A N 1
ATOM 4284 C CA . LEU A 1 556 ? -7.223 6.297 25.585 1.00 93.00 556 LEU A CA 1
ATOM 4285 C C . LEU A 1 556 ? -8.306 7.278 25.132 1.00 93.00 556 LEU A C 1
ATOM 4287 O O . LEU A 1 556 ? -9.434 6.905 24.828 1.00 93.00 556 LEU A O 1
ATOM 4291 N N . VAL A 1 557 ? -7.959 8.560 25.072 1.00 92.31 557 VAL A N 1
ATOM 4292 C CA . VAL A 1 557 ? -8.870 9.648 24.711 1.00 92.31 557 VAL A CA 1
ATOM 4293 C C . VAL A 1 557 ? -8.724 9.962 23.226 1.00 92.31 557 VAL A C 1
ATOM 4295 O O . VAL A 1 557 ? -7.711 10.523 22.792 1.00 92.31 557 VAL A O 1
ATOM 4298 N N . LYS A 1 558 ? -9.758 9.645 22.439 1.00 92.44 558 LYS A N 1
ATOM 4299 C CA . LYS A 1 558 ? -9.828 10.036 21.022 1.00 92.44 558 LYS A CA 1
ATOM 4300 C C . LYS A 1 558 ? -9.696 11.538 20.825 1.00 92.44 558 LYS A C 1
ATOM 4302 O O . LYS A 1 558 ? -10.336 12.324 21.520 1.00 92.44 558 LYS A O 1
ATOM 4307 N N . GLN A 1 559 ? -8.966 11.924 19.788 1.00 93.62 559 GLN A N 1
ATOM 4308 C CA . GLN A 1 559 ? -8.910 13.305 19.318 1.00 93.62 559 GLN A CA 1
ATOM 4309 C C . GLN A 1 559 ? -9.796 13.499 18.084 1.00 93.62 559 GLN A C 1
ATOM 4311 O O . GLN A 1 559 ? -10.100 12.550 17.361 1.00 93.62 559 GLN A O 1
ATOM 4316 N N . ASN A 1 560 ? -10.248 14.734 17.838 1.00 87.44 560 ASN A N 1
ATOM 4317 C CA . ASN A 1 560 ? -11.033 15.106 16.649 1.00 87.44 560 ASN A CA 1
ATOM 4318 C C . ASN A 1 560 ? -12.263 14.210 16.377 1.00 87.44 560 ASN A C 1
ATOM 4320 O O . ASN A 1 560 ? -12.590 13.937 15.221 1.00 87.44 560 ASN A O 1
ATOM 4324 N N . ASN A 1 561 ? -12.951 13.743 17.425 1.00 85.81 561 ASN A N 1
ATOM 4325 C CA . ASN A 1 561 ? -14.050 12.769 17.336 1.00 85.81 561 ASN A CA 1
ATOM 4326 C C . ASN A 1 561 ? -13.657 11.456 16.626 1.00 85.81 561 ASN A C 1
ATOM 4328 O O . ASN A 1 561 ? -14.452 10.919 15.860 1.00 85.81 561 ASN A O 1
ATOM 4332 N N . ASN A 1 562 ? -12.436 10.966 16.862 1.00 89.50 562 ASN A N 1
ATOM 4333 C CA . ASN A 1 562 ? -11.874 9.752 16.254 1.00 89.50 562 ASN A CA 1
ATOM 4334 C C . ASN A 1 562 ? -11.828 9.786 14.714 1.00 89.50 562 ASN A C 1
ATOM 4336 O O . ASN A 1 562 ? -11.847 8.752 14.043 1.00 89.50 562 ASN A O 1
ATOM 4340 N N . LYS A 1 563 ? -11.802 10.992 14.130 1.00 91.06 563 LYS A N 1
ATOM 4341 C CA . LYS A 1 563 ? -11.645 11.159 12.686 1.00 91.06 563 LYS A CA 1
ATOM 4342 C C . LYS A 1 563 ? -10.216 10.845 12.282 1.00 91.06 563 LYS A C 1
ATOM 4344 O O . LYS A 1 563 ? -9.265 11.377 12.853 1.00 91.06 563 LYS A O 1
ATOM 4349 N N . THR A 1 564 ? -10.092 10.031 11.248 1.00 94.50 564 THR A N 1
ATOM 4350 C CA . THR A 1 564 ? -8.811 9.675 10.656 1.00 94.50 564 THR A CA 1
ATOM 4351 C C . THR A 1 564 ? -8.355 10.735 9.657 1.00 94.50 564 THR A C 1
ATOM 4353 O O . THR A 1 564 ? -9.157 11.468 9.073 1.00 94.50 564 THR A O 1
ATOM 4356 N N . VAL A 1 565 ? -7.041 10.825 9.466 1.00 92.38 565 VAL A N 1
ATOM 4357 C CA . VAL A 1 565 ? -6.401 11.686 8.470 1.00 92.38 565 VAL A CA 1
ATOM 4358 C C . VAL A 1 565 ? -5.692 10.804 7.453 1.00 92.38 565 VAL A C 1
ATOM 4360 O O . VAL A 1 565 ? -4.926 9.915 7.830 1.00 92.38 565 VAL A O 1
ATOM 4363 N N . ALA A 1 566 ? -5.946 11.054 6.168 1.00 94.62 566 ALA A N 1
ATOM 4364 C CA . ALA A 1 566 ? -5.263 10.362 5.084 1.00 94.62 566 ALA A CA 1
ATOM 4365 C C . ALA A 1 566 ? -3.775 10.746 5.038 1.00 94.62 566 ALA A C 1
ATOM 4367 O O . ALA A 1 566 ? -3.423 11.916 5.201 1.00 94.62 566 ALA A O 1
ATOM 4368 N N . TYR A 1 567 ? -2.904 9.773 4.787 1.00 92.56 567 TYR A N 1
ATOM 4369 C CA . TYR A 1 567 ? -1.463 9.980 4.637 1.00 92.56 567 TYR A CA 1
ATOM 4370 C C . TYR A 1 567 ? -0.876 9.025 3.592 1.00 92.56 567 TYR A C 1
ATOM 4372 O O . TYR A 1 567 ? -1.556 8.129 3.092 1.00 92.56 567 TYR A O 1
ATOM 4380 N N . GLY A 1 568 ? 0.396 9.221 3.247 1.00 93.94 568 GLY A N 1
ATOM 4381 C CA . GLY A 1 568 ? 1.087 8.355 2.301 1.00 93.94 568 GLY A CA 1
ATOM 4382 C C . GLY A 1 568 ? 0.668 8.540 0.848 1.00 93.94 568 GLY A C 1
ATOM 4383 O O . GLY A 1 568 ? 0.178 9.596 0.439 1.00 93.94 568 GLY A O 1
ATOM 4384 N N . TYR A 1 569 ? 0.963 7.527 0.036 1.00 95.88 569 TYR A N 1
ATOM 4385 C CA . TYR A 1 569 ? 0.744 7.541 -1.406 1.00 95.88 569 TYR A CA 1
ATOM 4386 C C . TYR A 1 569 ? -0.737 7.760 -1.709 1.00 95.88 569 TYR A C 1
ATOM 4388 O O . TYR A 1 569 ? -1.589 7.015 -1.230 1.00 95.88 569 TYR A O 1
ATOM 4396 N N . THR A 1 570 ? -1.041 8.787 -2.505 1.00 96.00 570 THR A N 1
ATOM 4397 C CA . THR A 1 570 ? -2.422 9.112 -2.865 1.00 96.00 570 THR A CA 1
ATOM 4398 C C . THR A 1 570 ? -2.993 8.047 -3.791 1.00 96.00 570 THR A C 1
ATOM 4400 O O . THR A 1 570 ? -2.487 7.842 -4.894 1.00 96.00 570 THR A O 1
ATOM 4403 N N . VAL A 1 571 ? -4.071 7.399 -3.357 1.00 96.75 571 VAL A N 1
ATOM 4404 C CA . VAL A 1 571 ? -4.784 6.394 -4.146 1.00 96.75 571 VAL A CA 1
ATOM 4405 C C . VAL A 1 571 ? -6.026 7.028 -4.769 1.00 96.75 571 VAL A C 1
ATOM 4407 O O . VAL A 1 571 ? -7.078 7.127 -4.141 1.00 96.75 571 VAL A O 1
ATOM 4410 N N . ASP A 1 572 ? -5.893 7.482 -6.015 1.00 94.38 572 ASP A N 1
ATOM 4411 C CA . ASP A 1 572 ? -7.004 8.009 -6.811 1.00 94.38 572 ASP A CA 1
ATOM 4412 C C . ASP A 1 572 ? -7.612 6.942 -7.746 1.00 94.38 572 ASP A C 1
ATOM 4414 O O . ASP A 1 572 ? -7.192 5.781 -7.769 1.00 94.38 572 ASP A O 1
ATOM 4418 N N . ALA A 1 573 ? -8.617 7.331 -8.537 1.00 92.69 573 ALA A N 1
ATOM 4419 C CA . ALA A 1 573 ? -9.278 6.431 -9.485 1.00 92.69 573 ALA A CA 1
ATOM 4420 C C . ALA A 1 573 ? -8.323 5.866 -10.557 1.00 92.69 573 ALA A C 1
ATOM 4422 O O . ALA A 1 573 ? -8.508 4.737 -11.008 1.00 92.69 573 ALA A O 1
ATOM 4423 N N . THR A 1 574 ? -7.289 6.621 -10.942 1.00 88.94 574 THR A N 1
ATOM 4424 C CA . THR A 1 574 ? -6.283 6.191 -11.925 1.00 88.94 574 THR A CA 1
ATOM 4425 C C . THR A 1 574 ? -5.404 5.091 -11.344 1.00 88.94 574 THR A C 1
ATOM 4427 O O . THR A 1 574 ? -5.102 4.110 -12.020 1.00 88.94 574 THR A O 1
ATOM 4430 N N . VAL A 1 575 ? -5.006 5.236 -10.078 1.00 93.50 575 VAL A N 1
ATOM 4431 C CA . VAL A 1 575 ? -4.236 4.220 -9.353 1.00 93.50 575 VAL A CA 1
ATOM 4432 C C . VAL A 1 575 ? -5.088 2.977 -9.125 1.00 93.50 575 VAL A C 1
ATOM 4434 O O . VAL A 1 575 ? -4.614 1.879 -9.400 1.00 93.50 575 VAL A O 1
ATOM 4437 N N . GLN A 1 576 ? -6.347 3.130 -8.707 1.00 93.50 576 GLN A N 1
ATOM 4438 C CA . GLN A 1 576 ? -7.244 1.989 -8.490 1.00 93.50 576 GLN A CA 1
ATOM 4439 C C . GLN A 1 576 ? -7.518 1.179 -9.758 1.00 93.50 576 GLN A C 1
ATOM 4441 O O . GLN A 1 576 ? -7.614 -0.042 -9.696 1.00 93.50 576 GLN A O 1
ATOM 4446 N N . ALA A 1 577 ? -7.586 1.832 -10.922 1.00 92.62 577 ALA A N 1
ATOM 4447 C CA . ALA A 1 577 ? -7.720 1.133 -12.199 1.00 92.62 577 ALA A CA 1
ATOM 4448 C C . ALA A 1 577 ? -6.498 0.255 -12.538 1.00 92.62 577 ALA A C 1
ATOM 4450 O O . ALA A 1 577 ? -6.609 -0.669 -13.339 1.00 92.62 577 ALA A O 1
ATOM 4451 N N . ARG A 1 578 ? -5.332 0.546 -11.945 1.00 93.56 578 ARG A N 1
ATOM 4452 C CA . ARG A 1 578 ? -4.069 -0.173 -12.178 1.00 93.56 578 ARG A CA 1
ATOM 4453 C C . ARG A 1 578 ? -3.720 -1.157 -11.062 1.00 93.56 578 ARG A C 1
ATOM 4455 O O . ARG A 1 578 ? -3.084 -2.172 -11.327 1.00 93.56 578 ARG A O 1
ATOM 4462 N N . ILE A 1 579 ? -4.107 -0.859 -9.823 1.00 96.31 579 ILE A N 1
ATOM 4463 C CA . ILE A 1 579 ? -3.848 -1.680 -8.636 1.00 96.31 579 ILE A CA 1
ATOM 4464 C C . ILE A 1 579 ? -5.159 -1.863 -7.875 1.00 96.31 579 ILE A C 1
ATOM 4466 O O . ILE A 1 579 ? -5.482 -1.089 -6.977 1.00 96.31 579 ILE A O 1
ATOM 4470 N N . GLU A 1 580 ? -5.892 -2.914 -8.230 1.00 94.62 580 GLU A N 1
ATOM 4471 C CA . GLU A 1 580 ? -7.181 -3.227 -7.620 1.00 94.62 580 GLU A CA 1
ATOM 4472 C C . GLU A 1 580 ? -7.048 -3.496 -6.110 1.00 94.62 580 GLU A C 1
ATOM 4474 O O . GLU A 1 580 ? -6.238 -4.316 -5.669 1.00 94.62 580 GLU A O 1
ATOM 4479 N N . GLY A 1 581 ? -7.882 -2.822 -5.315 1.00 94.50 581 GLY A N 1
ATOM 4480 C CA . GLY A 1 581 ? -8.027 -3.082 -3.881 1.00 94.50 581 GLY A CA 1
ATOM 4481 C C . GLY A 1 581 ? -6.999 -2.388 -2.987 1.00 94.50 581 GLY A C 1
ATOM 4482 O O . GLY A 1 581 ? -7.037 -2.591 -1.777 1.00 94.50 581 GLY A O 1
ATOM 4483 N N . LEU A 1 582 ? -6.111 -1.550 -3.537 1.00 97.62 582 LEU A N 1
ATOM 4484 C CA . LEU A 1 582 ? -5.177 -0.757 -2.734 1.00 97.62 582 LEU A CA 1
ATOM 4485 C C . LEU A 1 582 ? -5.935 0.331 -1.957 1.00 97.62 582 LEU A C 1
ATOM 4487 O O . LEU A 1 582 ? -6.570 1.193 -2.555 1.00 97.62 582 LEU A O 1
ATOM 4491 N N . ALA A 1 583 ? -5.872 0.319 -0.631 1.00 97.38 583 ALA A N 1
ATOM 4492 C CA . ALA A 1 583 ? -6.520 1.324 0.204 1.00 97.38 583 ALA A CA 1
ATOM 4493 C C . ALA A 1 583 ? -5.658 2.585 0.375 1.00 97.38 583 ALA A C 1
ATOM 4495 O O . ALA A 1 583 ? -4.430 2.509 0.502 1.00 97.38 583 ALA A O 1
ATOM 4496 N N . GLN A 1 584 ? -6.325 3.743 0.433 1.00 97.50 584 GLN A N 1
ATOM 4497 C CA . GLN A 1 584 ? -5.734 4.985 0.929 1.00 97.50 584 GLN A CA 1
ATOM 4498 C C . GLN A 1 584 ? -5.452 4.826 2.425 1.00 97.50 584 GLN A C 1
ATOM 4500 O O . GLN A 1 584 ? -6.368 4.525 3.187 1.00 97.50 584 GLN A O 1
ATOM 4505 N N . LEU A 1 585 ? -4.199 5.036 2.835 1.00 97.50 585 LEU A N 1
ATOM 4506 C CA . LEU A 1 585 ? -3.822 4.930 4.240 1.00 97.50 585 LEU A CA 1
ATOM 4507 C C . LEU A 1 585 ? -4.377 6.102 5.055 1.00 97.50 585 LEU A C 1
ATOM 4509 O O . LEU A 1 585 ? -4.402 7.247 4.593 1.00 97.50 585 LEU A O 1
ATOM 4513 N N . GLU A 1 586 ? -4.789 5.792 6.276 1.00 96.81 586 GLU A N 1
ATOM 4514 C CA . GLU A 1 586 ? -5.463 6.635 7.249 1.00 96.81 586 GLU A CA 1
ATOM 4515 C C . GLU A 1 586 ? -4.903 6.367 8.652 1.00 96.81 586 GLU A C 1
ATOM 4517 O O . GLU A 1 586 ? -4.647 5.227 9.027 1.00 96.81 586 GLU A O 1
ATOM 4522 N N . ARG A 1 587 ? -4.747 7.415 9.462 1.00 95.81 587 ARG A N 1
ATOM 4523 C CA . ARG A 1 587 ? -4.289 7.299 10.856 1.00 95.81 587 ARG A CA 1
ATOM 4524 C C . ARG A 1 587 ? -5.092 8.199 11.789 1.00 95.81 587 ARG A C 1
ATOM 4526 O O . ARG A 1 587 ? -5.616 9.223 11.351 1.00 95.81 587 ARG A O 1
ATOM 4533 N N . ALA A 1 588 ? -5.185 7.820 13.060 1.00 96.00 588 ALA A N 1
ATOM 4534 C CA . ALA A 1 588 ? -5.903 8.553 14.106 1.00 96.00 588 ALA A CA 1
ATOM 4535 C C . ALA A 1 588 ? -4.989 8.834 15.305 1.00 96.00 588 ALA A C 1
ATOM 4537 O O . ALA A 1 588 ? -4.027 8.099 15.534 1.00 96.00 588 ALA A O 1
ATOM 4538 N N . THR A 1 589 ? -5.292 9.902 16.044 1.00 95.94 589 THR A N 1
ATOM 4539 C CA . THR A 1 589 ? -4.514 10.344 17.205 1.00 95.94 589 THR A CA 1
ATOM 4540 C C . THR A 1 589 ? -5.250 10.134 18.522 1.00 95.94 589 THR A C 1
ATOM 4542 O O . THR A 1 589 ? -6.478 10.257 18.603 1.00 95.94 589 THR A O 1
ATOM 4545 N N . TYR A 1 590 ? -4.474 9.884 19.576 1.00 97.44 590 TYR A N 1
ATOM 4546 C CA . TYR A 1 590 ? -4.979 9.619 20.921 1.00 97.44 590 TYR A CA 1
ATOM 4547 C C . TYR A 1 590 ? -4.171 10.382 21.968 1.00 97.44 590 TYR A C 1
ATOM 4549 O O . TYR A 1 590 ? -2.960 10.547 21.837 1.00 97.44 590 TYR A O 1
ATOM 4557 N N . GLN A 1 591 ? -4.845 10.818 23.026 1.00 97.50 591 GLN A N 1
ATOM 4558 C CA . GLN A 1 591 ? -4.211 11.235 24.276 1.00 97.50 591 GLN A CA 1
ATOM 4559 C C . GLN A 1 591 ? -4.392 10.126 25.310 1.00 97.50 591 GLN A C 1
ATOM 4561 O O . GLN A 1 591 ? -5.290 9.295 25.188 1.00 97.50 591 GLN A O 1
ATOM 4566 N N . ILE A 1 592 ? -3.545 10.104 26.331 1.00 97.06 592 ILE A N 1
ATOM 4567 C CA . ILE A 1 592 ? -3.512 9.023 27.319 1.00 97.06 592 ILE A CA 1
ATOM 4568 C C . ILE A 1 592 ? -3.768 9.620 28.699 1.00 97.06 592 ILE A C 1
ATOM 4570 O O . ILE A 1 592 ? -3.151 10.630 29.047 1.00 97.06 592 ILE A O 1
ATOM 4574 N N . LYS A 1 593 ? -4.656 9.009 29.488 1.00 93.75 593 LYS A N 1
ATOM 4575 C CA . LYS A 1 593 ? -4.980 9.473 30.843 1.00 93.75 593 LYS A CA 1
ATOM 4576 C C . LYS A 1 593 ? -5.046 8.346 31.858 1.00 93.75 593 LYS A C 1
ATOM 4578 O O . LYS A 1 593 ? -5.262 7.202 31.487 1.00 93.75 593 LYS A O 1
ATOM 4583 N N . ALA A 1 594 ? -4.918 8.689 33.132 1.00 88.00 594 ALA A N 1
ATOM 4584 C CA . ALA A 1 594 ? -5.258 7.821 34.251 1.00 88.00 594 ALA A CA 1
ATOM 4585 C C . ALA A 1 594 ? -5.996 8.656 35.308 1.00 88.00 594 ALA A C 1
ATOM 4587 O O . ALA A 1 594 ? -5.466 9.634 35.852 1.00 88.00 594 ALA A O 1
ATOM 4588 N N . GLY A 1 595 ? -7.266 8.319 35.548 1.00 81.69 595 GLY A N 1
ATOM 4589 C CA . GLY A 1 595 ? -8.172 9.152 36.336 1.00 81.69 595 GLY A CA 1
ATOM 4590 C C . GLY A 1 595 ? -8.366 10.535 35.702 1.00 81.69 595 GLY A C 1
ATOM 4591 O O . GLY A 1 595 ? -8.796 10.652 34.554 1.00 81.69 595 GLY A O 1
ATOM 4592 N N . LYS A 1 596 ? -8.056 11.597 36.456 1.00 85.38 596 LYS A N 1
ATOM 4593 C CA . LYS A 1 596 ? -8.135 12.998 35.988 1.00 85.38 596 LYS A CA 1
ATOM 4594 C C . LYS A 1 596 ? -6.850 13.491 35.312 1.00 85.38 596 LYS A C 1
ATOM 4596 O O . LYS A 1 596 ? -6.860 14.545 34.684 1.00 85.38 596 LYS A O 1
ATOM 4601 N N . ASN A 1 597 ? -5.753 12.751 35.451 1.00 92.69 597 ASN A N 1
ATOM 4602 C CA . ASN A 1 597 ? -4.437 13.172 34.992 1.00 92.69 597 ASN A CA 1
ATOM 4603 C C . ASN A 1 597 ? -4.167 12.683 33.569 1.00 92.69 597 ASN A C 1
ATOM 4605 O O . ASN A 1 597 ? -4.455 11.534 33.241 1.00 92.69 597 ASN A O 1
ATOM 4609 N N . MET A 1 598 ? -3.545 13.528 32.755 1.00 96.44 598 MET A N 1
ATOM 4610 C CA . MET A 1 598 ? -3.147 13.224 31.382 1.00 96.44 598 MET A CA 1
ATOM 4611 C C . MET A 1 598 ? -1.635 13.002 31.312 1.00 96.44 598 MET A C 1
ATOM 4613 O O . MET A 1 598 ? -0.880 13.599 32.083 1.00 96.44 598 MET A O 1
ATOM 4617 N N . ILE A 1 599 ? -1.178 12.177 30.371 1.00 97.31 599 ILE A N 1
ATOM 4618 C CA . ILE A 1 599 ? 0.240 12.136 30.010 1.00 97.31 599 ILE A CA 1
ATOM 4619 C C . ILE A 1 599 ? 0.592 13.444 29.296 1.00 97.31 599 ILE A C 1
ATOM 4621 O O . ILE A 1 599 ? -0.038 13.811 28.305 1.00 97.31 599 ILE A O 1
ATOM 4625 N N . ALA A 1 600 ? 1.609 14.136 29.797 1.00 96.81 600 ALA A N 1
ATOM 4626 C CA . ALA A 1 600 ? 2.110 15.395 29.261 1.00 96.81 600 ALA A CA 1
ATOM 4627 C C . ALA A 1 600 ? 3.642 15.451 29.333 1.00 96.81 600 ALA A C 1
ATOM 4629 O O . ALA A 1 600 ? 4.260 14.745 30.134 1.00 96.81 600 ALA A O 1
ATOM 4630 N N . VAL A 1 601 ? 4.258 16.318 28.525 1.00 96.00 601 VAL A N 1
ATOM 4631 C CA . VAL A 1 601 ? 5.706 16.569 28.573 1.00 96.00 601 VAL A CA 1
ATOM 4632 C C . VAL A 1 601 ? 6.010 17.592 29.671 1.00 96.00 601 VAL A C 1
ATOM 4634 O O . VAL A 1 601 ? 5.569 18.740 29.630 1.00 96.00 601 VAL A O 1
ATOM 4637 N N . GLY A 1 602 ? 6.748 17.159 30.689 1.00 94.31 602 GLY A N 1
ATOM 4638 C CA . GLY A 1 602 ? 7.187 17.962 31.823 1.00 94.31 602 GLY A CA 1
ATOM 4639 C C . GLY A 1 602 ? 8.602 18.526 31.665 1.00 94.31 602 GLY A C 1
ATOM 4640 O O . GLY A 1 602 ? 9.149 18.663 30.572 1.00 94.31 602 GLY A O 1
ATOM 4641 N N . LYS A 1 603 ? 9.227 18.867 32.799 1.00 92.38 603 LYS A N 1
ATOM 4642 C CA . LYS A 1 603 ? 10.622 19.341 32.826 1.00 92.38 603 LYS A CA 1
ATOM 4643 C C . LYS A 1 603 ? 11.583 18.244 32.368 1.00 92.38 603 LYS A C 1
ATOM 4645 O O . LYS A 1 603 ? 11.336 17.064 32.605 1.00 92.38 603 LYS A O 1
ATOM 4650 N N . GLU A 1 604 ? 12.705 18.660 31.778 1.00 89.94 604 GLU A N 1
ATOM 4651 C CA . GLU A 1 604 ? 13.729 17.746 31.242 1.00 89.94 604 GLU A CA 1
ATOM 4652 C C . GLU A 1 604 ? 13.152 16.756 30.213 1.00 89.94 604 GLU A C 1
ATOM 4654 O O . GLU A 1 604 ? 13.631 15.630 30.099 1.00 89.94 604 GLU A O 1
ATOM 4659 N N . ASN A 1 605 ? 12.100 17.173 29.496 1.00 93.06 605 ASN A N 1
ATOM 4660 C CA . ASN A 1 605 ? 11.387 16.394 28.484 1.00 93.06 605 ASN A CA 1
ATOM 4661 C C . ASN A 1 605 ? 10.793 15.075 29.010 1.00 93.06 605 ASN A C 1
ATOM 4663 O O . ASN A 1 605 ? 10.545 14.151 28.243 1.00 93.06 605 ASN A O 1
ATOM 4667 N N . ARG A 1 606 ? 10.582 14.943 30.325 1.00 94.69 606 ARG A N 1
ATOM 4668 C CA . ARG A 1 606 ? 10.031 13.720 30.924 1.00 94.69 606 ARG A CA 1
ATOM 4669 C C . ARG A 1 606 ? 8.528 13.654 30.742 1.00 94.69 606 ARG A C 1
ATOM 4671 O O . ARG A 1 606 ? 7.847 14.642 31.009 1.00 94.69 606 ARG A O 1
ATOM 4678 N N . TYR A 1 607 ? 8.007 12.480 30.410 1.00 96.38 607 TYR A N 1
ATOM 4679 C CA . TYR A 1 607 ? 6.566 12.272 30.462 1.00 96.38 607 TYR A CA 1
ATOM 4680 C C . TYR A 1 607 ? 6.106 12.141 31.914 1.00 96.38 607 TYR A C 1
ATOM 4682 O O . TYR A 1 607 ? 6.649 11.365 32.707 1.00 96.38 607 TYR A O 1
ATOM 4690 N N . VAL A 1 608 ? 5.101 12.941 32.251 1.00 96.75 608 VAL A N 1
ATOM 4691 C CA . VAL A 1 608 ? 4.479 13.007 33.572 1.00 96.75 608 VAL A CA 1
ATOM 4692 C C . VAL A 1 608 ? 2.976 12.815 33.448 1.00 96.75 608 VAL A C 1
ATOM 4694 O O . VAL A 1 608 ? 2.382 13.150 32.427 1.00 96.75 608 VAL A O 1
ATOM 4697 N N . LEU A 1 609 ? 2.361 12.304 34.507 1.00 96.00 609 LEU A N 1
ATOM 4698 C CA . LEU A 1 609 ? 0.924 12.137 34.639 1.00 96.00 609 LEU A CA 1
ATOM 4699 C C . LEU A 1 609 ? 0.367 13.294 35.486 1.00 96.00 609 LEU A C 1
ATOM 4701 O O . LEU A 1 609 ? 0.620 13.367 36.689 1.00 96.00 609 LEU A O 1
ATOM 4705 N N . THR A 1 610 ? -0.336 14.243 34.860 1.00 95.25 610 THR A N 1
ATOM 4706 C CA . THR A 1 610 ? -0.785 15.487 35.515 1.00 95.25 610 THR A CA 1
ATOM 4707 C C . THR A 1 610 ? -2.013 16.111 34.846 1.00 95.25 610 THR A C 1
ATOM 4709 O O . THR A 1 610 ? -2.239 15.941 33.653 1.00 95.25 610 THR A O 1
ATOM 4712 N N . GLU A 1 611 ? -2.794 16.883 35.600 1.00 95.06 611 GLU A N 1
ATOM 4713 C CA . GLU A 1 611 ? -3.874 17.744 35.083 1.00 95.06 611 GLU A CA 1
ATOM 4714 C C . GLU A 1 611 ? -3.396 19.162 34.700 1.00 95.06 611 GLU A C 1
ATOM 4716 O O . GLU A 1 611 ? -4.147 19.947 34.129 1.00 95.06 611 GLU A O 1
ATOM 4721 N N . ASN A 1 612 ? -2.142 19.509 35.019 1.00 94.56 612 ASN A N 1
ATOM 4722 C CA . ASN A 1 612 ? -1.651 20.894 34.988 1.00 94.56 612 ASN A CA 1
ATOM 4723 C C . ASN A 1 612 ? -0.874 21.284 33.718 1.00 94.56 612 ASN A C 1
ATOM 4725 O O . ASN A 1 612 ? -0.440 22.431 33.599 1.00 94.56 612 ASN A O 1
ATOM 4729 N N . LEU A 1 613 ? -0.641 20.348 32.797 1.00 95.81 613 LEU A N 1
ATOM 4730 C CA . LEU A 1 613 ? 0.121 20.567 31.564 1.00 95.81 613 LEU A CA 1
ATOM 4731 C C . LEU A 1 613 ? -0.715 20.197 30.338 1.00 95.81 613 LEU A C 1
ATOM 4733 O O . LEU A 1 613 ? -1.684 19.446 30.441 1.00 95.81 613 LEU A O 1
ATOM 4737 N N . ALA A 1 614 ? -0.327 20.726 29.175 1.00 95.25 614 ALA A N 1
ATOM 4738 C CA . ALA A 1 614 ? -0.945 20.353 27.909 1.00 95.25 614 ALA A CA 1
ATOM 4739 C C . ALA A 1 614 ? -0.726 18.848 27.648 1.00 95.25 614 ALA A C 1
ATOM 4741 O O . ALA A 1 614 ? 0.423 18.400 27.710 1.00 95.25 614 ALA A O 1
ATOM 4742 N N . PRO A 1 615 ? -1.787 18.066 27.379 1.00 96.19 615 PRO A N 1
ATOM 4743 C CA . PRO A 1 615 ? -1.649 16.640 27.105 1.00 96.19 615 PRO A CA 1
ATOM 4744 C C . PRO A 1 615 ? -0.839 16.386 25.834 1.00 96.19 615 PRO A C 1
ATOM 4746 O O . PRO A 1 615 ? -1.030 17.078 24.836 1.00 96.19 615 PRO A O 1
ATOM 4749 N N . ALA A 1 616 ? 0.013 15.364 25.862 1.00 96.50 616 ALA A N 1
ATOM 4750 C CA . ALA A 1 616 ? 0.715 14.893 24.676 1.00 96.50 616 ALA A CA 1
ATOM 4751 C C . ALA A 1 616 ? -0.227 14.055 23.800 1.00 96.50 616 ALA A C 1
ATOM 4753 O O . ALA A 1 616 ? -0.967 13.200 24.302 1.00 96.50 616 ALA A O 1
ATOM 4754 N N . THR A 1 617 ? -0.187 14.295 22.491 1.00 96.94 617 THR A N 1
ATOM 4755 C CA . THR A 1 617 ? -1.018 13.606 21.502 1.00 96.94 617 THR A CA 1
ATOM 4756 C C . THR A 1 617 ? -0.159 12.654 20.681 1.00 96.94 617 THR A C 1
ATOM 4758 O O . THR A 1 617 ? 0.869 13.059 20.150 1.00 96.94 617 THR A O 1
ATOM 4761 N N . PHE A 1 618 ? -0.588 11.401 20.520 1.00 97.56 618 PHE A N 1
ATOM 4762 C CA . PHE A 1 618 ? 0.217 10.373 19.863 1.00 97.56 618 PHE A CA 1
ATOM 4763 C C . PHE A 1 618 ? -0.469 9.739 18.657 1.00 97.56 618 PHE A C 1
ATOM 4765 O O . PHE A 1 618 ? -1.675 9.479 18.666 1.00 97.56 618 PHE A O 1
ATOM 4772 N N . TYR A 1 619 ? 0.340 9.399 17.655 1.00 97.44 619 TYR A N 1
ATOM 4773 C CA . TYR A 1 619 ? 0.071 8.284 16.754 1.00 97.44 619 TYR A CA 1
ATOM 4774 C C . TYR A 1 619 ? 0.780 7.027 17.266 1.00 97.44 619 TYR A C 1
ATOM 4776 O O . TYR A 1 619 ? 1.946 7.074 17.651 1.00 97.44 619 TYR A O 1
ATOM 4784 N N . PHE A 1 620 ? 0.116 5.877 17.200 1.00 98.00 620 PHE A N 1
ATOM 4785 C CA . PHE A 1 620 ? 0.711 4.589 17.559 1.00 98.00 620 PHE A CA 1
ATOM 4786 C C . PHE A 1 620 ? 1.201 3.878 16.298 1.00 98.00 620 PHE A C 1
ATOM 4788 O O . PHE A 1 620 ? 0.414 3.211 15.633 1.00 98.00 620 PHE A O 1
ATOM 4795 N N . LYS A 1 621 ? 2.476 4.050 15.940 1.00 97.56 621 LYS A N 1
ATOM 4796 C CA . LYS A 1 621 ? 3.079 3.508 14.712 1.00 97.56 621 LYS A CA 1
ATOM 4797 C C . LYS A 1 621 ? 3.701 2.140 14.962 1.00 97.56 621 LYS A C 1
ATOM 4799 O O . LYS A 1 621 ? 4.542 2.012 15.844 1.00 97.56 621 LYS A O 1
ATOM 4804 N N . GLU A 1 622 ? 3.320 1.125 14.201 1.00 97.06 622 GLU A N 1
ATOM 4805 C CA . GLU A 1 622 ? 3.849 -0.232 14.367 1.00 97.06 622 GLU A CA 1
ATOM 4806 C C . GLU A 1 622 ? 5.358 -0.280 14.080 1.00 97.06 622 GLU A C 1
ATOM 4808 O O . GLU A 1 622 ? 5.835 0.281 13.092 1.00 97.06 622 GLU A O 1
ATOM 4813 N N . ASN A 1 623 ? 6.112 -0.949 14.956 1.00 95.19 623 ASN A N 1
ATOM 4814 C CA . ASN A 1 623 ? 7.565 -1.103 14.823 1.00 95.19 623 ASN A CA 1
ATOM 4815 C C . ASN A 1 623 ? 8.034 -2.555 14.979 1.00 95.19 623 ASN A C 1
ATOM 4817 O O . ASN A 1 623 ? 9.026 -2.945 14.357 1.00 95.19 623 ASN A O 1
ATOM 4821 N N . ASN A 1 624 ? 7.327 -3.347 15.788 1.00 95.50 624 ASN A N 1
ATOM 4822 C CA . ASN A 1 624 ? 7.636 -4.749 16.052 1.00 95.50 624 ASN A CA 1
ATOM 4823 C C . ASN A 1 624 ? 6.355 -5.592 16.082 1.00 95.50 624 ASN A C 1
ATOM 4825 O O . ASN A 1 624 ? 5.281 -5.091 16.407 1.00 95.50 624 ASN A O 1
ATOM 4829 N N . GLU A 1 625 ? 6.487 -6.885 15.812 1.00 93.62 625 GLU A N 1
ATOM 4830 C CA . GLU A 1 625 ? 5.434 -7.890 15.943 1.00 93.62 625 GLU A CA 1
ATOM 4831 C C . GLU A 1 625 ? 6.038 -9.167 16.535 1.00 93.62 625 GLU A C 1
ATOM 4833 O O . GLU A 1 625 ? 7.113 -9.603 16.132 1.00 93.62 625 GLU A O 1
ATOM 4838 N N . THR A 1 626 ? 5.351 -9.753 17.513 1.00 89.00 626 THR A N 1
ATOM 4839 C CA . THR A 1 626 ? 5.721 -11.033 18.138 1.00 89.00 626 THR A CA 1
ATOM 4840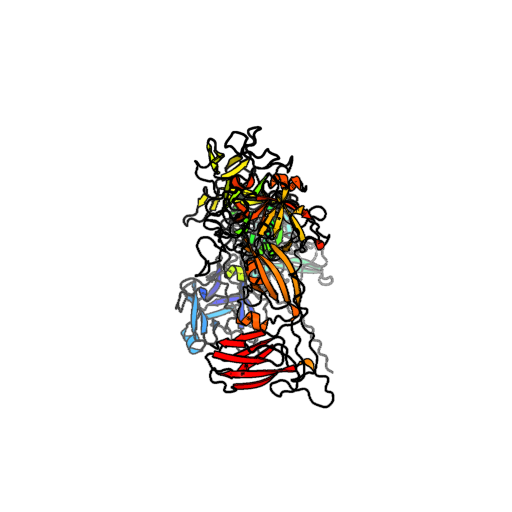 C C . THR A 1 626 ? 4.507 -11.959 18.153 1.00 89.00 626 THR A C 1
ATOM 4842 O O . THR A 1 626 ? 3.404 -11.537 17.813 1.00 89.00 626 THR A O 1
ATOM 4845 N N . GLU A 1 627 ? 4.645 -13.186 18.662 1.00 85.06 627 GLU A N 1
ATOM 4846 C CA . GLU A 1 627 ? 3.500 -14.086 18.890 1.00 85.06 627 GLU A CA 1
ATOM 4847 C C . GLU A 1 627 ? 2.412 -13.477 19.800 1.00 85.06 627 GLU A C 1
ATOM 4849 O O . GLU A 1 627 ? 1.246 -13.857 19.716 1.00 85.06 627 GLU A O 1
ATOM 4854 N N . LYS A 1 628 ? 2.765 -12.503 20.653 1.00 79.00 628 LYS A N 1
ATOM 4855 C CA . LYS A 1 628 ? 1.811 -11.774 21.507 1.00 79.00 628 LYS A CA 1
ATOM 4856 C C . LYS A 1 628 ? 1.083 -10.639 20.766 1.00 79.00 628 LYS A C 1
ATOM 4858 O O . LYS A 1 628 ? 0.153 -10.055 21.321 1.00 79.00 628 LYS A O 1
ATOM 4863 N N . GLY A 1 629 ? 1.485 -10.319 19.537 1.00 88.44 629 GLY A N 1
ATOM 4864 C CA . GLY A 1 629 ? 0.925 -9.263 18.692 1.00 88.44 629 GLY A CA 1
ATOM 4865 C C . GLY A 1 629 ? 1.879 -8.089 18.446 1.00 88.44 629 GLY A C 1
ATOM 4866 O O . GLY A 1 629 ? 3.070 -8.148 18.768 1.00 88.44 629 GLY A O 1
ATOM 4867 N N . CYS A 1 630 ? 1.331 -7.022 17.859 1.00 94.69 630 CYS A N 1
ATOM 4868 C CA . CYS A 1 630 ? 2.062 -5.827 17.432 1.00 94.69 630 CYS A CA 1
ATOM 4869 C C . CYS A 1 630 ? 2.433 -4.891 18.596 1.00 94.69 630 CYS A C 1
ATOM 4871 O O . CYS A 1 630 ? 1.662 -4.687 19.540 1.00 94.69 630 CYS A O 1
ATOM 4873 N N . TYR A 1 631 ? 3.597 -4.261 18.468 1.00 96.88 631 TYR A N 1
ATOM 4874 C CA . TYR A 1 631 ? 4.136 -3.234 19.353 1.00 96.88 631 TYR A CA 1
ATOM 4875 C C . TYR A 1 631 ? 4.317 -1.931 18.575 1.00 96.88 631 TYR A C 1
ATOM 4877 O O . TYR A 1 631 ? 4.809 -1.913 17.441 1.00 96.88 631 TYR A O 1
ATOM 4885 N N . TYR A 1 632 ? 3.954 -0.827 19.220 1.00 98.12 632 TYR A N 1
ATOM 4886 C CA . TYR A 1 632 ? 3.824 0.477 18.590 1.00 98.12 632 TYR A CA 1
ATOM 4887 C C . TYR A 1 632 ? 4.761 1.498 19.231 1.00 98.12 632 TYR A C 1
ATOM 4889 O O . TYR A 1 632 ? 4.794 1.648 20.452 1.00 98.12 632 TYR A O 1
ATOM 4897 N N . ALA A 1 633 ? 5.496 2.226 18.401 1.00 97.75 633 ALA A N 1
ATOM 4898 C CA . ALA A 1 633 ? 6.152 3.465 18.774 1.00 97.75 633 ALA A CA 1
ATOM 4899 C C . ALA A 1 633 ? 5.102 4.571 18.937 1.00 97.75 633 ALA A C 1
ATOM 4901 O O . ALA A 1 633 ? 4.182 4.700 18.126 1.00 97.75 633 ALA A O 1
ATOM 4902 N N . PHE A 1 634 ? 5.232 5.369 19.990 1.00 97.81 634 PHE A N 1
ATOM 4903 C CA . PHE A 1 634 ? 4.312 6.466 20.279 1.00 97.81 634 PHE A CA 1
ATOM 4904 C C . PHE A 1 634 ? 4.917 7.738 19.686 1.00 97.81 634 PHE A C 1
ATOM 4906 O O . PHE A 1 634 ? 5.826 8.330 20.262 1.00 97.81 634 PHE A O 1
ATOM 4913 N N . ILE A 1 635 ? 4.466 8.103 18.489 1.00 97.50 635 ILE A N 1
ATOM 4914 C CA . ILE A 1 635 ? 4.976 9.243 17.722 1.00 97.50 635 ILE A CA 1
ATOM 4915 C C . ILE A 1 635 ? 4.216 10.495 18.145 1.00 97.50 635 ILE A C 1
ATOM 4917 O O . ILE A 1 635 ? 2.983 10.469 18.136 1.00 97.50 635 ILE A O 1
ATOM 4921 N N . ASP A 1 636 ? 4.927 11.565 18.500 1.00 95.56 636 ASP A N 1
ATOM 4922 C CA . ASP A 1 636 ? 4.293 12.830 18.870 1.00 95.56 636 ASP A CA 1
ATOM 4923 C C . ASP A 1 636 ? 3.582 13.425 17.647 1.00 95.56 636 ASP A C 1
ATOM 4925 O O . ASP A 1 636 ? 4.174 13.585 16.581 1.00 95.56 636 ASP A O 1
ATOM 4929 N N . ALA A 1 637 ? 2.282 13.679 17.766 1.00 93.38 637 ALA A N 1
ATOM 4930 C CA . ALA A 1 637 ? 1.457 14.148 16.661 1.00 93.38 637 ALA A CA 1
ATOM 4931 C C . ALA A 1 637 ? 1.428 15.678 16.521 1.00 93.38 637 ALA A C 1
ATOM 4933 O O . ALA A 1 637 ? 0.980 16.174 15.480 1.00 93.38 637 ALA A O 1
ATOM 4934 N N . ASP A 1 638 ? 1.861 16.406 17.550 1.00 88.12 638 ASP A N 1
ATOM 4935 C CA . ASP A 1 638 ? 1.796 17.861 17.620 1.00 88.12 638 ASP A CA 1
ATOM 4936 C C . ASP A 1 638 ? 3.109 18.505 17.138 1.00 88.12 638 ASP A C 1
ATOM 4938 O O . ASP A 1 638 ? 3.066 19.572 16.514 1.00 88.12 638 ASP A O 1
ATOM 4942 N N . ASP A 1 639 ? 4.254 17.837 17.329 1.00 86.31 639 ASP A N 1
ATOM 4943 C CA . ASP A 1 639 ? 5.563 18.305 16.853 1.00 86.31 639 ASP A CA 1
ATOM 4944 C C . ASP A 1 639 ? 5.963 17.692 15.494 1.00 86.31 639 ASP A C 1
ATOM 4946 O O . ASP A 1 639 ? 6.505 16.587 15.397 1.00 86.31 639 ASP A O 1
ATOM 4950 N N . VAL A 1 640 ? 5.669 18.424 14.413 1.00 90.25 640 VAL A N 1
ATOM 4951 C CA . VAL A 1 640 ? 5.776 17.946 13.023 1.00 90.25 640 VAL A CA 1
ATOM 4952 C C . VAL A 1 640 ? 6.368 18.976 12.064 1.00 90.25 640 VAL A C 1
ATOM 4954 O O . VAL A 1 640 ? 6.118 20.180 12.174 1.00 90.25 640 VAL A O 1
ATOM 4957 N N . GLU A 1 641 ? 7.045 18.493 11.022 1.00 86.00 641 GLU A N 1
ATOM 4958 C CA . GLU A 1 641 ? 7.350 19.278 9.827 1.00 86.00 641 GLU A CA 1
ATOM 4959 C C . GLU A 1 641 ? 6.176 19.208 8.839 1.00 86.00 641 GLU A C 1
ATOM 4961 O O . GLU A 1 641 ? 5.587 18.147 8.607 1.00 86.00 641 GLU A O 1
ATOM 4966 N N . LYS A 1 642 ? 5.815 20.343 8.230 1.00 85.56 642 LYS A N 1
ATOM 4967 C CA . LYS A 1 642 ? 4.714 20.431 7.261 1.00 85.56 642 LYS A CA 1
ATOM 4968 C C . LYS A 1 642 ? 5.163 21.052 5.945 1.00 85.56 642 LYS A C 1
ATOM 4970 O O . LYS A 1 642 ? 6.001 21.950 5.922 1.00 85.56 642 LYS A O 1
ATOM 4975 N N . ASP A 1 643 ? 4.545 20.624 4.847 1.00 79.88 643 ASP A N 1
ATOM 4976 C CA . ASP A 1 643 ? 4.712 21.269 3.548 1.00 79.88 643 ASP A CA 1
ATOM 4977 C C . ASP A 1 643 ? 3.989 22.631 3.479 1.00 79.88 643 ASP A C 1
ATOM 4979 O O . ASP A 1 643 ? 3.252 23.040 4.380 1.00 79.88 643 ASP A O 1
ATOM 4983 N N . THR A 1 644 ? 4.155 23.348 2.363 1.00 81.06 644 THR A N 1
ATOM 4984 C CA . THR A 1 644 ? 3.513 24.658 2.136 1.00 81.06 644 THR A CA 1
ATOM 4985 C C . THR A 1 644 ? 1.982 24.609 2.065 1.00 81.06 644 THR A C 1
ATOM 4987 O O . THR A 1 644 ? 1.341 25.660 2.057 1.00 81.06 644 THR A O 1
ATOM 4990 N N . LYS A 1 645 ? 1.385 23.413 2.009 1.00 76.31 645 LYS A N 1
ATOM 4991 C CA . LYS A 1 645 ? -0.062 23.168 2.023 1.00 76.31 645 LYS A CA 1
ATOM 4992 C C . LYS A 1 645 ? -0.554 22.675 3.390 1.00 76.31 645 LYS A C 1
ATOM 4994 O O . LYS A 1 645 ? -1.753 22.459 3.543 1.00 76.31 645 LYS A O 1
ATOM 4999 N N . GLY A 1 646 ? 0.338 22.533 4.372 1.00 79.31 646 GLY A N 1
ATOM 5000 C CA . GLY A 1 646 ? 0.029 22.077 5.723 1.00 79.31 646 GLY A CA 1
ATOM 5001 C C . GLY A 1 646 ? -0.007 20.555 5.899 1.00 79.31 646 GLY A C 1
ATOM 5002 O O . GLY A 1 646 ? -0.411 20.102 6.970 1.00 79.31 646 GLY A O 1
ATOM 5003 N N . ASN A 1 647 ? 0.407 19.766 4.901 1.00 80.19 647 ASN A N 1
ATOM 5004 C CA . ASN A 1 647 ? 0.501 18.310 5.031 1.00 80.19 647 ASN A CA 1
ATOM 5005 C C . ASN A 1 647 ? 1.727 17.941 5.864 1.00 80.19 647 ASN A C 1
ATOM 5007 O O . ASN A 1 647 ? 2.798 18.500 5.643 1.00 80.19 647 ASN A O 1
ATOM 5011 N N . VAL A 1 648 ? 1.585 16.981 6.778 1.00 84.50 648 VAL A N 1
ATOM 5012 C CA . VAL A 1 648 ? 2.707 16.468 7.579 1.00 84.50 648 VAL A CA 1
ATOM 5013 C C . VAL A 1 648 ? 3.695 15.736 6.671 1.00 84.50 648 VAL A C 1
ATOM 5015 O O . VAL A 1 648 ? 3.301 14.810 5.960 1.00 84.50 648 VAL A O 1
ATOM 5018 N N . LEU A 1 649 ? 4.955 16.168 6.695 1.00 82.06 649 LEU A N 1
ATOM 5019 C CA . LEU A 1 649 ? 6.071 15.554 5.975 1.00 82.06 649 LEU A CA 1
ATOM 5020 C C . LEU A 1 649 ? 6.807 14.544 6.853 1.00 82.06 649 LEU A C 1
ATOM 5022 O O . LEU A 1 649 ? 7.063 13.432 6.399 1.00 82.06 649 LEU A O 1
ATOM 5026 N N . SER A 1 650 ? 7.093 14.943 8.090 1.00 88.31 650 SER A N 1
ATOM 5027 C CA . SER A 1 650 ? 7.804 14.169 9.105 1.00 88.31 650 SER A CA 1
ATOM 5028 C C . SER A 1 650 ? 7.387 14.621 10.510 1.00 88.31 650 SER A C 1
ATOM 5030 O O . SER A 1 650 ? 6.719 15.645 10.693 1.00 88.31 650 SER A O 1
ATOM 5032 N N . PHE A 1 651 ? 7.766 13.833 11.501 1.00 94.00 651 PHE A N 1
ATOM 5033 C CA . PHE A 1 651 ? 7.591 14.040 12.928 1.00 94.00 651 PHE A CA 1
ATOM 5034 C C . PHE A 1 651 ? 8.933 14.389 13.557 1.00 94.00 651 PHE A C 1
ATOM 5036 O O . PHE A 1 651 ? 9.958 13.865 13.140 1.00 94.00 651 PHE A O 1
ATOM 5043 N N . ASN A 1 652 ? 8.938 15.238 14.581 1.00 93.25 652 ASN A N 1
ATOM 5044 C CA . ASN A 1 652 ? 10.182 15.644 15.234 1.00 93.25 652 ASN A CA 1
ATOM 5045 C C . ASN A 1 652 ? 10.519 14.766 16.439 1.00 93.25 652 ASN A C 1
ATOM 5047 O O . ASN A 1 652 ? 11.698 14.488 16.661 1.00 93.25 652 ASN A O 1
ATOM 5051 N N . ASN A 1 653 ? 9.508 14.287 17.174 1.00 95.44 653 ASN A N 1
ATOM 5052 C CA . ASN A 1 653 ? 9.702 13.557 18.426 1.00 95.44 653 ASN A CA 1
ATOM 5053 C C . ASN A 1 653 ? 8.861 12.274 18.528 1.00 95.44 653 ASN A C 1
ATOM 5055 O O . ASN A 1 653 ? 7.869 12.055 17.827 1.00 95.44 653 ASN A O 1
ATOM 5059 N N . LYS A 1 654 ? 9.274 11.412 19.454 1.00 95.88 654 LYS A N 1
ATOM 5060 C CA . LYS A 1 654 ? 8.603 10.180 19.870 1.00 95.88 654 LYS A CA 1
ATOM 5061 C C . LYS A 1 654 ? 8.813 9.949 21.364 1.00 95.88 654 LYS A C 1
ATOM 5063 O O . LYS A 1 654 ? 9.801 10.399 21.944 1.00 95.88 654 LYS A O 1
ATOM 5068 N N . LEU A 1 655 ? 7.921 9.190 21.985 1.00 96.38 655 LEU A N 1
ATOM 5069 C CA . LEU A 1 655 ? 8.107 8.742 23.359 1.00 96.38 655 LEU A CA 1
ATOM 5070 C C . LEU A 1 655 ? 9.119 7.598 23.419 1.00 96.38 655 LEU A C 1
ATOM 5072 O O . LEU A 1 655 ? 9.012 6.602 22.701 1.00 96.38 655 LEU A O 1
ATOM 5076 N N . GLY A 1 656 ? 10.082 7.738 24.325 1.00 95.19 656 GLY A N 1
ATOM 5077 C CA . GLY A 1 656 ? 11.165 6.794 24.539 1.00 95.19 656 GLY A CA 1
ATOM 5078 C C . GLY A 1 656 ? 11.424 6.482 26.006 1.00 95.19 656 GLY A C 1
ATOM 5079 O O . GLY A 1 656 ? 10.977 7.191 26.909 1.00 95.19 656 GLY A O 1
ATOM 5080 N N . VAL A 1 657 ? 12.167 5.403 26.246 1.00 94.25 657 VAL A N 1
ATOM 5081 C CA . VAL A 1 657 ? 12.630 5.002 27.581 1.00 94.25 657 VAL A CA 1
ATOM 5082 C C . VAL A 1 657 ? 14.080 5.448 27.768 1.00 94.25 657 VAL A C 1
ATOM 5084 O O . VAL A 1 657 ? 14.987 4.914 27.131 1.00 94.25 657 VAL A O 1
ATOM 5087 N N . ALA A 1 658 ? 14.291 6.390 28.685 1.00 90.19 658 ALA A N 1
ATOM 5088 C CA . ALA A 1 658 ? 15.586 6.953 29.050 1.00 90.19 658 ALA A CA 1
ATOM 5089 C C . ALA A 1 658 ? 16.532 5.894 29.646 1.00 90.19 658 ALA A C 1
ATOM 5091 O O . ALA A 1 658 ? 16.226 5.294 30.676 1.00 90.19 658 ALA A O 1
ATOM 5092 N N . ASP A 1 659 ? 17.713 5.695 29.060 1.00 83.12 659 ASP A N 1
ATOM 5093 C CA . ASP A 1 659 ? 18.723 4.735 29.532 1.00 83.12 659 ASP A CA 1
ATOM 5094 C C . ASP A 1 659 ? 19.861 5.368 30.346 1.00 83.12 659 ASP A C 1
ATOM 5096 O O . ASP A 1 659 ? 20.643 4.663 30.986 1.00 83.12 659 ASP A O 1
ATOM 5100 N N . GLN A 1 660 ? 19.903 6.698 30.433 1.00 81.81 660 GLN A N 1
ATOM 5101 C CA . GLN A 1 660 ? 20.876 7.440 31.233 1.00 81.81 660 GLN A CA 1
ATOM 5102 C C . GLN A 1 660 ? 20.683 7.289 32.753 1.00 81.81 660 GLN A C 1
ATOM 5104 O O . GLN A 1 660 ? 21.454 7.847 33.535 1.00 81.81 660 GLN A O 1
ATOM 5109 N N . SER A 1 661 ? 19.649 6.570 33.203 1.00 81.75 661 SER A N 1
ATOM 5110 C CA . SER A 1 661 ? 19.431 6.272 34.619 1.00 81.75 661 SER A CA 1
ATOM 5111 C C . SER A 1 661 ? 18.815 4.891 34.830 1.00 81.75 661 SER A C 1
ATOM 5113 O O . SER A 1 661 ? 18.013 4.426 34.025 1.00 81.75 661 SER A O 1
ATOM 5115 N N . LEU A 1 662 ? 19.085 4.288 35.992 1.00 87.31 662 LEU A N 1
ATOM 5116 C CA . LEU A 1 662 ? 18.469 3.023 36.422 1.00 87.31 662 LEU A CA 1
ATOM 5117 C C . LEU A 1 662 ? 16.956 3.126 36.690 1.00 87.31 662 LEU A C 1
ATOM 5119 O O . LEU A 1 662 ? 16.347 2.145 37.098 1.00 87.31 662 LEU A O 1
ATOM 5123 N N . LYS A 1 663 ? 16.352 4.306 36.502 1.00 88.94 663 LYS A N 1
ATOM 5124 C CA . LYS A 1 663 ? 14.918 4.539 36.696 1.00 88.94 663 LYS A CA 1
ATOM 5125 C C . LYS A 1 663 ? 14.085 4.300 35.435 1.00 88.94 663 LYS A C 1
ATOM 5127 O O . LYS A 1 663 ? 12.868 4.313 35.555 1.00 88.94 663 LYS A O 1
ATOM 5132 N N . ALA A 1 664 ? 14.724 4.134 34.269 1.00 92.06 664 ALA A N 1
ATOM 5133 C CA . ALA A 1 664 ? 14.098 3.972 32.949 1.00 92.06 664 ALA A CA 1
ATOM 5134 C C . ALA A 1 664 ? 12.844 4.845 32.746 1.00 92.06 664 ALA A C 1
ATOM 5136 O O . ALA A 1 664 ? 11.756 4.364 32.420 1.00 92.06 664 ALA A O 1
ATOM 5137 N N . LEU A 1 665 ? 13.008 6.139 33.033 1.00 95.00 665 LEU A N 1
ATOM 5138 C CA . LEU A 1 665 ? 11.937 7.125 32.936 1.00 95.00 665 LEU A CA 1
ATOM 5139 C C . LEU A 1 665 ? 11.496 7.284 31.480 1.00 95.00 665 LEU A C 1
ATOM 5141 O O . LEU A 1 665 ? 12.305 7.152 30.562 1.00 95.00 665 LEU A O 1
ATOM 5145 N N . LEU A 1 666 ? 10.230 7.613 31.265 1.00 96.06 666 LEU A N 1
ATOM 5146 C CA . LEU A 1 666 ? 9.753 7.986 29.943 1.00 96.06 666 LEU A CA 1
ATOM 5147 C C . LEU A 1 666 ? 10.173 9.417 29.613 1.00 96.06 666 LEU A C 1
ATOM 5149 O O . LEU A 1 666 ? 10.022 10.328 30.432 1.00 96.06 666 LEU A O 1
ATOM 5153 N N . GLN A 1 667 ? 10.681 9.615 28.403 1.00 95.25 667 GLN A N 1
ATOM 5154 C CA . GLN A 1 667 ? 11.172 10.898 27.922 1.00 95.25 667 GLN A CA 1
ATOM 5155 C C . GLN A 1 667 ? 10.801 11.101 26.453 1.00 95.25 667 GLN A C 1
ATOM 5157 O O . GLN A 1 667 ? 10.766 10.150 25.674 1.00 95.25 667 GLN A O 1
ATOM 5162 N N . GLU A 1 668 ? 10.528 12.343 26.077 1.00 95.00 668 GLU A N 1
ATOM 5163 C CA . GLU A 1 668 ? 10.422 12.753 24.683 1.00 95.00 668 GLU A CA 1
ATOM 5164 C C . GLU A 1 668 ? 11.821 12.719 24.048 1.00 95.00 668 GLU A C 1
ATOM 5166 O O . GLU A 1 668 ? 12.758 13.388 24.503 1.00 95.00 668 GLU A O 1
ATOM 5171 N N . GLN A 1 669 ? 11.961 11.877 23.028 1.00 94.69 669 GLN A N 1
ATOM 5172 C CA . GLN A 1 669 ? 13.174 11.660 22.251 1.00 94.69 669 GLN A CA 1
ATOM 5173 C C . GLN A 1 669 ? 12.969 12.168 20.828 1.00 94.69 669 GLN A C 1
ATOM 5175 O O . GLN A 1 669 ? 11.875 12.068 20.276 1.00 94.69 669 GLN A O 1
ATOM 5180 N N . VAL A 1 670 ? 14.039 12.658 20.207 1.00 94.56 670 VAL A N 1
ATOM 5181 C CA . VAL A 1 670 ? 14.000 13.064 18.799 1.00 94.56 670 VAL A CA 1
ATOM 5182 C C . VAL A 1 670 ? 13.757 11.855 17.893 1.00 94.56 670 VAL A C 1
ATOM 5184 O O . VAL A 1 670 ? 14.213 10.741 18.176 1.00 94.56 670 VAL A O 1
ATOM 5187 N N . ILE A 1 671 ? 13.054 12.065 16.781 1.00 94.56 671 ILE A N 1
ATOM 5188 C CA . ILE A 1 671 ? 12.660 10.997 15.857 1.00 94.56 671 ILE A CA 1
ATOM 5189 C C . ILE A 1 671 ? 13.889 10.239 15.336 1.00 94.56 671 ILE A C 1
ATOM 5191 O O . ILE A 1 671 ? 13.862 9.007 15.294 1.00 94.56 671 ILE A O 1
ATOM 5195 N N . GLU A 1 672 ? 14.975 10.978 15.060 1.00 94.50 672 GLU A N 1
ATOM 5196 C CA . GLU A 1 672 ? 16.237 10.537 14.446 1.00 94.50 672 GLU A CA 1
ATOM 5197 C C . GLU A 1 672 ? 17.036 9.543 15.299 1.00 94.50 672 GLU A C 1
ATOM 5199 O O . GLU A 1 672 ? 18.000 8.934 14.828 1.00 94.50 672 GLU A O 1
ATOM 5204 N N . GLU A 1 673 ? 16.651 9.342 16.562 1.00 91.25 673 GLU A N 1
ATOM 5205 C CA . GLU A 1 673 ? 17.269 8.320 17.392 1.00 91.25 673 GLU A CA 1
ATOM 5206 C C . GLU A 1 673 ? 17.005 6.931 16.794 1.00 91.25 673 GLU A C 1
ATOM 5208 O O . GLU A 1 673 ? 15.862 6.496 16.653 1.00 91.25 673 GLU A O 1
ATOM 5213 N N . VAL A 1 674 ? 18.072 6.203 16.449 1.00 89.19 674 VAL A N 1
ATOM 5214 C CA . VAL A 1 674 ? 17.961 4.871 15.824 1.00 89.19 674 VAL A CA 1
ATOM 5215 C C . VAL A 1 674 ? 17.184 3.905 16.720 1.00 89.19 674 VAL A C 1
ATOM 5217 O O . VAL A 1 674 ? 16.375 3.107 16.237 1.00 89.19 674 VAL A O 1
ATOM 5220 N N . ARG A 1 675 ? 17.396 3.998 18.037 1.00 88.25 675 ARG A N 1
ATOM 5221 C CA . ARG A 1 675 ? 16.622 3.249 19.022 1.00 88.25 675 ARG A CA 1
ATOM 5222 C C . ARG A 1 675 ? 15.194 3.790 19.057 1.00 88.25 675 ARG A C 1
ATOM 5224 O O . ARG A 1 675 ? 14.962 4.989 19.159 1.00 88.25 675 ARG A O 1
ATOM 5231 N N . THR A 1 676 ? 14.226 2.886 18.969 1.00 93.25 676 THR A N 1
ATOM 5232 C CA . THR A 1 676 ? 12.804 3.222 19.055 1.00 93.25 676 THR A CA 1
ATOM 5233 C C . THR A 1 676 ? 12.166 2.337 20.112 1.00 93.25 676 THR A C 1
ATOM 5235 O O . THR A 1 676 ? 12.154 1.116 19.967 1.00 93.25 676 THR A O 1
ATOM 5238 N N . SER A 1 677 ? 11.673 2.942 21.192 1.00 95.38 677 SER A N 1
ATOM 5239 C CA . SER A 1 677 ? 10.853 2.234 22.173 1.00 95.38 677 SER A CA 1
ATOM 5240 C C . SER A 1 677 ? 9.489 1.922 21.564 1.00 95.38 677 SER A C 1
ATOM 5242 O O . SER A 1 677 ? 8.870 2.785 20.943 1.00 95.38 677 SER A O 1
ATOM 5244 N N . ALA A 1 678 ? 9.025 0.688 21.747 1.00 96.00 678 ALA A N 1
ATOM 5245 C CA . ALA A 1 678 ? 7.734 0.237 21.252 1.00 96.00 678 ALA A CA 1
ATOM 5246 C C . ALA A 1 678 ? 6.957 -0.469 22.365 1.00 96.00 678 ALA A C 1
ATOM 5248 O O . ALA A 1 678 ? 7.541 -1.159 23.206 1.00 96.00 678 ALA A O 1
ATOM 5249 N N . PHE A 1 679 ? 5.639 -0.294 22.360 1.00 96.25 679 PHE A N 1
ATOM 5250 C CA . PHE A 1 679 ? 4.756 -0.790 23.404 1.00 96.25 679 PHE A CA 1
ATOM 5251 C C . PHE A 1 679 ? 3.566 -1.526 22.803 1.00 96.25 679 PHE A C 1
ATOM 5253 O O . PHE A 1 679 ? 2.933 -1.047 21.859 1.00 96.25 679 PHE A O 1
ATOM 5260 N N . ARG A 1 680 ? 3.232 -2.688 23.357 1.00 94.44 680 ARG A N 1
ATOM 5261 C CA . ARG A 1 680 ? 1.979 -3.368 23.041 1.00 94.44 680 ARG A CA 1
ATOM 5262 C C . ARG A 1 680 ? 0.873 -2.713 23.853 1.00 94.44 680 ARG A C 1
ATOM 5264 O O . ARG A 1 680 ? 0.992 -2.572 25.068 1.00 94.44 680 ARG A O 1
ATOM 5271 N N . ILE A 1 681 ? -0.191 -2.331 23.160 1.00 92.75 681 ILE A N 1
ATOM 5272 C CA . ILE A 1 681 ? -1.390 -1.728 23.739 1.00 92.75 681 ILE A CA 1
ATOM 5273 C C . ILE A 1 681 ? -2.390 -2.860 23.956 1.00 92.75 681 ILE A C 1
ATOM 5275 O O . ILE A 1 681 ? -2.967 -3.365 22.992 1.00 92.75 681 ILE A O 1
ATOM 5279 N N . GLY A 1 682 ? -2.531 -3.307 25.201 1.00 82.19 682 GLY A N 1
ATOM 5280 C CA . GLY A 1 682 ? -3.417 -4.410 25.572 1.00 82.19 682 GLY A CA 1
ATOM 5281 C C . GLY A 1 682 ? -4.385 -4.010 26.676 1.00 82.19 682 GLY A C 1
ATOM 5282 O O . GLY A 1 682 ? -4.118 -3.075 27.429 1.00 82.19 682 GLY A O 1
ATOM 5283 N N . LEU A 1 683 ? -5.502 -4.728 26.768 1.00 72.69 683 LEU A N 1
ATOM 5284 C CA . LEU A 1 683 ? -6.359 -4.677 27.948 1.00 72.69 683 LEU A CA 1
ATOM 5285 C C . LEU A 1 683 ? -5.676 -5.418 29.094 1.00 72.69 683 LEU A C 1
ATOM 5287 O O . LEU A 1 683 ? -5.003 -6.423 28.864 1.00 72.69 683 LEU A O 1
ATOM 5291 N N . ALA A 1 684 ? -5.847 -4.924 30.315 1.00 61.38 684 ALA A N 1
ATOM 5292 C CA . ALA A 1 684 ? -5.541 -5.708 31.501 1.00 61.38 684 ALA A CA 1
ATOM 5293 C C . ALA A 1 684 ? -6.478 -6.926 31.578 1.00 61.38 684 ALA A C 1
ATOM 5295 O O . ALA A 1 684 ? -7.663 -6.800 31.267 1.00 61.38 684 ALA A O 1
ATOM 5296 N N . ASP A 1 685 ? -5.986 -8.070 32.060 1.00 56.09 685 ASP A N 1
ATOM 5297 C CA . ASP A 1 685 ? -6.764 -9.311 32.255 1.00 56.09 685 ASP A CA 1
ATOM 5298 C C . ASP A 1 685 ? -7.816 -9.209 33.394 1.00 56.09 685 ASP A C 1
ATOM 5300 O O . ASP A 1 685 ? -8.184 -10.203 34.013 1.00 56.09 685 ASP A O 1
ATOM 5304 N N . GLN A 1 686 ? -8.310 -8.006 33.709 1.00 65.06 686 GLN A N 1
ATOM 5305 C CA . GLN A 1 686 ? -9.252 -7.754 34.801 1.00 65.06 686 GLN A CA 1
ATOM 5306 C C . GLN A 1 686 ? -10.656 -7.471 34.248 1.00 65.06 686 GLN A C 1
ATOM 5308 O O . GLN A 1 686 ? -10.880 -6.404 33.662 1.00 65.06 686 GLN A O 1
ATOM 5313 N N . PRO A 1 687 ? -11.623 -8.392 34.417 1.00 73.00 687 PRO A N 1
ATOM 5314 C CA . PRO A 1 687 ? -12.988 -8.169 33.962 1.00 73.00 687 PRO A CA 1
ATOM 5315 C C . PRO A 1 687 ? -13.644 -7.056 34.790 1.00 73.00 687 PRO A C 1
ATOM 5317 O O . PRO A 1 687 ? -13.623 -7.092 36.015 1.00 73.00 687 PRO A O 1
ATOM 5320 N N . LEU A 1 688 ? -14.265 -6.070 34.134 1.00 82.62 688 LEU A N 1
ATOM 5321 C CA . LEU A 1 688 ? -14.998 -4.990 34.820 1.00 82.62 688 LEU A CA 1
ATOM 5322 C C . LEU A 1 688 ? -16.363 -5.455 35.350 1.00 82.62 688 LEU A C 1
ATOM 5324 O O . LEU A 1 688 ? -16.859 -4.960 36.364 1.00 82.62 688 LEU A O 1
ATOM 5328 N N . TYR A 1 689 ? -16.968 -6.415 34.655 1.00 90.81 689 TYR A N 1
ATOM 5329 C CA . TYR A 1 689 ? -18.284 -6.960 34.953 1.00 90.81 689 TYR A CA 1
ATOM 5330 C C . TYR A 1 689 ? -18.218 -8.483 35.063 1.00 90.81 689 TYR A C 1
ATOM 5332 O O . TYR A 1 689 ? -17.457 -9.150 34.357 1.00 90.81 689 TYR A O 1
ATOM 5340 N N . ARG A 1 690 ? -19.049 -9.048 35.936 1.00 92.62 690 ARG A N 1
ATOM 5341 C CA . ARG A 1 690 ? -19.170 -10.485 36.138 1.00 92.62 690 ARG A CA 1
ATOM 5342 C C . ARG A 1 690 ? -19.859 -11.134 34.945 1.00 92.62 690 ARG A C 1
ATOM 5344 O O . ARG A 1 690 ? -21.011 -10.845 34.613 1.00 92.62 690 ARG A O 1
ATOM 5351 N N . ARG A 1 691 ? -19.144 -12.070 34.326 1.00 92.19 691 ARG A N 1
ATOM 5352 C CA . ARG A 1 691 ? -19.720 -13.076 33.440 1.00 92.19 691 ARG A CA 1
ATOM 5353 C C . ARG A 1 691 ? -20.017 -14.331 34.255 1.00 92.19 691 ARG A C 1
ATOM 5355 O O . ARG A 1 691 ? -19.170 -14.755 35.039 1.00 92.19 691 ARG A O 1
ATOM 5362 N N . PHE A 1 692 ? -21.210 -14.895 34.094 1.00 93.94 692 PHE A N 1
ATOM 5363 C CA . PHE A 1 692 ? -21.614 -16.111 34.804 1.00 93.94 692 PHE A CA 1
ATOM 5364 C C . PHE A 1 692 ? -21.326 -17.355 33.961 1.00 93.94 692 PHE A C 1
ATOM 5366 O O . PHE A 1 692 ? -22.241 -18.039 33.513 1.00 93.94 692 PHE A O 1
ATOM 5373 N N . ASN A 1 693 ? -20.050 -17.606 33.684 1.00 91.25 693 ASN A N 1
ATOM 5374 C CA . ASN A 1 693 ? -19.586 -18.673 32.796 1.00 91.25 693 ASN A CA 1
ATOM 5375 C C . ASN A 1 693 ? -18.650 -19.675 33.493 1.00 91.25 693 ASN A C 1
ATOM 5377 O O . ASN A 1 693 ? -18.171 -20.608 32.855 1.00 91.25 693 ASN A O 1
ATOM 5381 N N . HIS A 1 694 ? -18.398 -19.521 34.794 1.00 90.50 694 HIS A N 1
ATOM 5382 C CA . HIS A 1 694 ? -17.522 -20.418 35.535 1.00 90.50 694 HIS A CA 1
ATOM 5383 C C . HIS A 1 694 ? -18.279 -21.675 35.994 1.00 90.50 694 HIS A C 1
ATOM 5385 O O . HIS A 1 694 ? -19.301 -21.592 36.677 1.00 90.50 694 HIS A O 1
ATOM 5391 N N . VAL A 1 695 ? -17.758 -22.863 35.671 1.00 87.50 695 VAL A N 1
ATOM 5392 C CA . VAL A 1 695 ? -18.411 -24.156 35.969 1.00 87.50 695 VAL A CA 1
ATOM 5393 C C . VAL A 1 695 ? -18.611 -24.355 37.475 1.00 87.50 695 VAL A C 1
ATOM 5395 O O . VAL A 1 695 ? -19.719 -24.623 37.949 1.00 87.50 695 VAL A O 1
ATOM 5398 N N . GLU A 1 696 ? -17.547 -24.168 38.258 1.00 88.12 696 GLU A N 1
ATOM 5399 C CA . GLU A 1 696 ? -17.608 -24.416 39.702 1.00 88.12 696 GLU A CA 1
ATOM 5400 C C . GLU A 1 696 ? -18.354 -23.332 40.483 1.00 88.12 696 GLU A C 1
ATOM 5402 O O . GLU A 1 696 ? -19.165 -23.685 41.337 1.00 88.12 696 GLU A O 1
ATOM 5407 N N . LEU A 1 697 ? -18.139 -22.052 40.172 1.00 88.88 697 LEU A N 1
ATOM 5408 C CA . LEU A 1 697 ? -18.709 -20.929 40.918 1.00 88.88 697 LEU A CA 1
ATOM 5409 C C . LEU A 1 697 ? -20.131 -20.582 40.464 1.00 88.88 697 LEU A C 1
ATOM 5411 O O . LEU A 1 697 ? -21.041 -20.509 41.283 1.00 88.88 697 LEU A O 1
ATOM 5415 N N . ASP A 1 698 ? -20.351 -20.461 39.153 1.00 89.75 698 ASP A N 1
ATOM 5416 C CA . ASP A 1 698 ? -21.609 -19.952 38.591 1.00 89.75 698 ASP A CA 1
ATOM 5417 C C . ASP A 1 698 ? -22.593 -21.077 38.208 1.00 89.75 698 ASP A C 1
ATOM 5419 O O . ASP A 1 698 ? -23.713 -20.816 37.770 1.00 89.75 698 ASP A O 1
ATOM 5423 N N . GLY A 1 699 ? -22.181 -22.346 38.337 1.00 85.12 699 GLY A N 1
ATOM 5424 C CA . GLY A 1 699 ? -22.984 -23.497 37.909 1.00 85.12 699 GLY A CA 1
ATOM 5425 C C . GLY A 1 699 ? -23.070 -23.640 36.388 1.00 85.12 699 GLY A C 1
ATOM 5426 O O . GLY A 1 699 ? -24.060 -24.155 35.870 1.00 85.12 699 GLY A O 1
ATOM 5427 N N . ALA A 1 700 ? -22.058 -23.156 35.662 1.00 89.00 700 ALA A N 1
ATOM 5428 C CA . ALA A 1 700 ? -21.981 -23.310 34.215 1.00 89.00 700 ALA A CA 1
ATOM 5429 C C . ALA A 1 700 ? -21.751 -24.775 33.798 1.00 89.00 700 ALA A C 1
ATOM 5431 O O . ALA A 1 700 ? -21.244 -25.587 34.570 1.00 89.00 700 ALA A O 1
ATOM 5432 N N . VAL A 1 701 ? -22.125 -25.107 32.561 1.00 88.88 701 VAL A N 1
ATOM 5433 C CA . VAL A 1 701 ? -21.923 -26.436 31.969 1.00 88.88 701 VAL A CA 1
ATOM 5434 C C . VAL A 1 701 ? -20.848 -26.311 30.898 1.00 88.88 701 VAL A C 1
ATOM 5436 O O . VAL A 1 701 ? -20.934 -25.415 30.062 1.00 88.88 701 VAL A O 1
ATOM 5439 N N . GLU A 1 702 ? -19.850 -27.192 30.929 1.00 88.31 702 GLU A N 1
ATOM 5440 C CA . GLU A 1 702 ? -18.760 -27.214 29.947 1.00 88.31 702 GLU A CA 1
ATOM 5441 C C . GLU A 1 702 ? -19.309 -27.361 28.515 1.00 88.31 702 GLU A C 1
ATOM 5443 O O . GLU A 1 702 ? -20.181 -28.194 28.249 1.00 88.31 702 GLU A O 1
ATOM 5448 N N . GLY A 1 703 ? -18.837 -26.515 27.598 1.00 85.62 703 GLY A N 1
ATOM 5449 C CA . GLY A 1 703 ? -19.328 -26.408 26.221 1.00 85.62 703 GLY A CA 1
ATOM 5450 C C . GLY A 1 703 ? -20.650 -25.645 26.060 1.00 85.62 703 GLY A C 1
ATOM 5451 O O . GLY A 1 703 ? -21.141 -25.509 24.938 1.00 85.62 703 GLY A O 1
ATOM 5452 N N . ASN A 1 704 ? -21.245 -25.160 27.153 1.00 89.50 704 ASN A N 1
ATOM 5453 C CA . ASN A 1 704 ? -22.422 -24.289 27.154 1.00 89.50 704 ASN A CA 1
ATOM 5454 C C . ASN A 1 704 ? -22.353 -23.274 28.309 1.00 89.50 704 ASN A C 1
ATOM 5456 O O . ASN A 1 704 ? -23.306 -23.060 29.074 1.00 89.50 704 ASN A O 1
ATOM 5460 N N . GLU A 1 705 ? -21.177 -22.673 28.470 1.00 91.69 705 GLU A N 1
ATOM 5461 C CA . GLU A 1 705 ? -20.834 -21.874 29.636 1.00 91.69 705 GLU A CA 1
ATOM 5462 C C . GLU A 1 705 ? -21.720 -20.633 29.752 1.00 91.69 705 GLU A C 1
ATOM 5464 O O . GLU A 1 705 ? -22.077 -20.247 30.859 1.00 91.69 705 GLU A O 1
ATOM 5469 N N . ASP A 1 706 ? -22.181 -20.077 28.631 1.00 91.06 706 ASP A N 1
ATOM 5470 C CA . ASP A 1 706 ? -23.061 -18.905 28.588 1.00 91.06 706 ASP A CA 1
ATOM 5471 C C . ASP A 1 706 ? -24.558 -19.237 28.585 1.00 91.06 706 ASP A C 1
ATOM 5473 O O . ASP A 1 706 ? -25.365 -18.362 28.310 1.00 91.06 706 ASP A O 1
ATOM 5477 N N . ALA A 1 707 ? -24.995 -20.467 28.866 1.00 93.38 707 ALA A N 1
ATOM 5478 C CA . ALA A 1 707 ? -26.432 -20.723 29.042 1.00 93.38 707 ALA A CA 1
ATOM 5479 C C . ALA A 1 707 ? -27.027 -19.929 30.222 1.00 93.38 707 ALA A C 1
ATOM 5481 O O . ALA A 1 707 ? -26.291 -19.512 31.119 1.00 93.38 707 ALA A O 1
ATOM 5482 N N . THR A 1 708 ? -28.357 -19.803 30.277 1.00 94.00 708 THR A N 1
ATOM 5483 C CA . THR A 1 708 ? -29.080 -19.294 31.458 1.00 94.00 708 THR A CA 1
ATOM 5484 C C . THR A 1 708 ? -28.580 -19.961 32.742 1.00 94.00 708 THR A C 1
ATOM 5486 O O . THR A 1 708 ? -28.413 -21.182 32.779 1.00 94.00 708 THR A O 1
ATOM 5489 N N . LYS A 1 709 ? -28.335 -19.164 33.787 1.00 94.38 709 LYS A N 1
ATOM 5490 C CA . LYS A 1 709 ? -27.891 -19.648 35.102 1.00 94.38 709 LYS A CA 1
ATOM 5491 C C . LYS A 1 709 ? -28.982 -19.506 36.139 1.00 94.38 709 LYS A C 1
ATOM 5493 O O . LYS A 1 709 ? -29.716 -18.526 36.123 1.00 94.38 709 LYS A O 1
ATOM 5498 N N . LEU A 1 710 ? -29.043 -20.467 37.052 1.00 93.12 710 LEU A N 1
ATOM 5499 C CA . LEU A 1 710 ? -29.942 -20.430 38.193 1.00 93.12 710 LEU A CA 1
ATOM 5500 C C . LEU A 1 710 ? -29.145 -20.026 39.431 1.00 93.12 710 LEU A C 1
ATOM 5502 O O . LEU A 1 710 ? -28.327 -20.811 39.912 1.00 93.12 710 LEU A O 1
ATOM 5506 N N . LEU A 1 711 ? -29.346 -18.804 39.920 1.00 95.25 711 LEU A N 1
ATOM 5507 C CA . LEU A 1 711 ? -28.487 -18.178 40.930 1.00 95.25 711 LEU A CA 1
ATOM 5508 C C . LEU A 1 711 ? -29.298 -17.620 42.100 1.00 95.25 711 LEU A C 1
ATOM 5510 O O . LEU A 1 711 ? -30.429 -17.175 41.922 1.00 95.25 711 LEU A O 1
ATOM 5514 N N . LYS A 1 712 ? -28.692 -17.600 43.288 1.00 94.38 712 LYS A N 1
ATOM 5515 C CA . LYS A 1 712 ? -29.167 -16.841 44.453 1.00 94.38 712 LYS A CA 1
ATOM 5516 C C . LYS A 1 712 ? -28.231 -15.668 44.674 1.00 94.38 712 LYS A C 1
ATOM 5518 O O . LYS A 1 712 ? -27.021 -15.870 44.726 1.00 94.38 712 LYS A O 1
ATOM 5523 N N . PHE A 1 713 ? -28.775 -14.472 44.843 1.00 95.38 713 PHE A N 1
ATOM 5524 C CA . PHE A 1 713 ? -27.984 -13.280 45.143 1.00 95.38 713 PHE A CA 1
ATOM 5525 C C . PHE A 1 713 ? -27.932 -13.074 46.650 1.00 95.38 713 PHE A C 1
ATOM 5527 O O . PHE A 1 713 ? -28.976 -12.908 47.280 1.00 95.38 713 PHE A O 1
ATOM 5534 N N . LYS A 1 714 ? -26.725 -13.094 47.212 1.00 94.62 714 LYS A N 1
ATOM 5535 C CA . LYS A 1 714 ? -26.468 -12.977 48.646 1.00 94.62 714 LYS A CA 1
ATOM 5536 C C . LYS A 1 714 ? -25.722 -11.686 48.927 1.00 94.62 714 LYS A C 1
ATOM 5538 O O . LYS A 1 714 ? -24.645 -11.467 48.382 1.00 94.62 714 LYS A O 1
ATOM 5543 N N . GLU A 1 715 ? -26.297 -10.841 49.763 1.00 94.00 715 GLU A N 1
ATOM 5544 C CA . GLU A 1 715 ? -25.696 -9.579 50.172 1.00 94.00 715 GLU A CA 1
ATOM 5545 C C . GLU A 1 715 ? -24.455 -9.839 51.042 1.00 94.00 715 GLU A C 1
ATOM 5547 O O . GLU A 1 715 ? -24.444 -10.737 51.888 1.00 94.00 715 GLU A O 1
ATOM 5552 N N . ALA A 1 716 ? -23.381 -9.096 50.787 1.00 89.62 716 ALA A N 1
ATOM 5553 C CA . ALA A 1 716 ? -22.043 -9.416 51.266 1.00 89.62 716 ALA A CA 1
ATOM 5554 C C . ALA A 1 716 ? -21.836 -9.185 52.774 1.00 89.62 716 ALA A C 1
ATOM 5556 O O . ALA A 1 716 ? -21.032 -9.894 53.383 1.00 89.62 716 ALA A O 1
ATOM 5557 N N . TYR A 1 717 ? -22.525 -8.220 53.393 1.00 86.00 717 TYR A N 1
ATOM 5558 C CA . TYR A 1 717 ? -22.269 -7.830 54.785 1.00 86.00 717 TYR A CA 1
ATOM 5559 C C . TYR A 1 717 ? -23.201 -8.498 55.804 1.00 86.00 717 TYR A C 1
ATOM 5561 O O . TYR A 1 717 ? -22.750 -8.986 56.840 1.00 86.00 717 TYR A O 1
ATOM 5569 N N . VAL A 1 718 ? -24.502 -8.501 55.532 1.00 87.69 718 VAL A N 1
ATOM 5570 C CA . VAL A 1 718 ? -25.576 -9.048 56.370 1.00 87.69 718 VAL A CA 1
ATOM 5571 C C . VAL A 1 718 ? -25.844 -10.514 56.022 1.00 87.69 718 VAL A C 1
ATOM 5573 O O . VAL A 1 718 ? -26.217 -11.292 56.900 1.00 87.69 718 VAL A O 1
ATOM 5576 N N . GLY A 1 719 ? -25.602 -10.924 54.771 1.00 89.31 719 GLY A N 1
ATOM 5577 C CA . GLY A 1 719 ? -25.831 -12.300 54.316 1.00 89.31 719 GLY A CA 1
ATOM 5578 C C . GLY A 1 719 ? -27.289 -12.612 53.969 1.00 89.31 719 GLY A C 1
ATOM 5579 O O . GLY A 1 719 ? -27.653 -13.789 53.893 1.00 89.31 719 GLY A O 1
ATOM 5580 N N . ASP A 1 720 ? -28.108 -11.577 53.782 1.00 92.50 720 ASP A N 1
ATOM 5581 C CA . ASP A 1 720 ? -29.490 -11.689 53.319 1.00 92.50 720 ASP A CA 1
ATOM 5582 C C . ASP A 1 720 ? -29.551 -11.971 51.809 1.00 92.50 720 ASP A C 1
ATOM 5584 O O . ASP A 1 720 ? -28.605 -11.710 51.068 1.00 92.50 720 ASP A O 1
ATOM 5588 N N . TYR A 1 721 ? -30.672 -12.514 51.341 1.00 93.69 721 TYR A N 1
ATOM 5589 C CA . TYR A 1 721 ? -30.863 -12.947 49.960 1.00 93.69 721 TYR A CA 1
ATOM 5590 C C . TYR A 1 721 ? -31.915 -12.100 49.262 1.00 93.69 721 TYR A C 1
ATOM 5592 O O . TYR A 1 721 ? -32.907 -11.711 49.883 1.00 93.69 721 TYR A O 1
ATOM 5600 N N . LEU A 1 722 ? -31.723 -11.867 47.963 1.00 94.06 722 LEU A N 1
ATOM 5601 C CA . LEU A 1 722 ? -32.808 -11.370 47.121 1.00 94.06 722 LEU A CA 1
ATOM 5602 C C . LEU A 1 722 ? -33.939 -12.400 47.058 1.00 94.06 722 LEU A C 1
ATOM 5604 O O . LEU A 1 722 ? -33.693 -13.607 47.015 1.00 94.06 722 LEU A O 1
ATOM 5608 N N . MET A 1 723 ? -35.171 -11.901 47.080 1.00 91.00 723 MET A N 1
ATOM 5609 C CA . MET A 1 723 ? -36.396 -12.698 47.060 1.00 91.00 723 MET A CA 1
ATOM 5610 C C . MET A 1 723 ? -37.589 -11.860 46.589 1.00 91.00 723 MET A C 1
ATOM 5612 O O . MET A 1 723 ? -37.465 -10.645 46.430 1.00 91.00 723 MET A O 1
ATOM 5616 N N . ASP A 1 724 ? -38.755 -12.480 46.422 1.00 89.25 724 ASP A N 1
ATOM 5617 C CA . ASP A 1 724 ? -40.024 -11.746 46.344 1.00 89.25 724 ASP A CA 1
ATOM 5618 C C . ASP A 1 724 ? -40.266 -10.972 47.657 1.00 89.25 724 ASP A C 1
ATOM 5620 O O . ASP A 1 724 ? -39.922 -11.441 48.745 1.00 89.25 724 ASP A O 1
ATOM 5624 N N . GLU A 1 725 ? -40.840 -9.769 47.582 1.00 90.19 725 GLU A N 1
ATOM 5625 C CA . GLU A 1 725 ? -41.085 -8.923 48.756 1.00 90.19 725 GLU A CA 1
ATOM 5626 C C . GLU A 1 725 ? -41.997 -9.615 49.783 1.00 90.19 725 GLU A C 1
ATOM 5628 O O . GLU A 1 725 ? -43.159 -9.920 49.521 1.00 90.19 725 GLU A O 1
ATOM 5633 N N . THR A 1 726 ? -41.472 -9.828 50.992 1.00 87.56 726 THR A N 1
ATOM 5634 C CA . THR A 1 726 ? -42.198 -10.478 52.098 1.00 87.56 726 THR A CA 1
ATOM 5635 C C . THR A 1 726 ? -42.605 -9.499 53.200 1.00 87.56 726 THR A C 1
ATOM 5637 O O . THR A 1 726 ? -43.393 -9.840 54.092 1.00 87.56 726 THR A O 1
ATOM 5640 N N . ASN A 1 727 ? -42.098 -8.263 53.168 1.00 87.50 727 ASN A N 1
ATOM 5641 C CA . ASN A 1 727 ? -42.432 -7.242 54.144 1.00 87.50 727 ASN A CA 1
ATOM 5642 C C . ASN A 1 727 ? -43.766 -6.578 53.796 1.00 87.50 727 ASN A C 1
ATOM 5644 O O . ASN A 1 727 ? -43.858 -5.730 52.911 1.00 87.50 727 ASN A O 1
ATOM 5648 N N . LYS A 1 728 ? -44.796 -6.886 54.589 1.00 88.19 728 LYS A N 1
ATOM 5649 C CA . LYS A 1 728 ? -46.166 -6.368 54.423 1.00 88.19 728 LYS A CA 1
ATOM 5650 C C . LYS A 1 728 ? -46.281 -4.840 54.353 1.00 88.19 728 LYS A C 1
ATOM 5652 O O . LYS A 1 728 ? -47.284 -4.348 53.857 1.00 88.19 728 LYS A O 1
ATOM 5657 N N . ASN A 1 729 ? -45.297 -4.087 54.850 1.00 87.38 729 ASN A N 1
ATOM 5658 C CA . ASN A 1 729 ? -45.310 -2.621 54.763 1.00 87.38 729 ASN A CA 1
ATOM 5659 C C . ASN A 1 729 ? -44.967 -2.106 53.352 1.00 87.38 729 ASN A C 1
ATOM 5661 O O . ASN A 1 729 ? -45.365 -0.998 52.982 1.00 87.38 729 ASN A O 1
ATOM 5665 N N . PHE A 1 730 ? -44.231 -2.902 52.574 1.00 88.50 730 PHE A N 1
ATOM 5666 C CA . PHE A 1 730 ? -43.748 -2.561 51.234 1.00 88.50 730 PHE A CA 1
ATOM 5667 C C . PHE A 1 730 ? -44.471 -3.317 50.120 1.00 88.50 730 PHE A C 1
ATOM 5669 O O . PHE A 1 730 ? -44.225 -3.036 48.951 1.00 88.50 730 PHE A O 1
ATOM 5676 N N . MET A 1 731 ? -45.376 -4.232 50.470 1.00 88.56 731 MET A N 1
ATOM 5677 C CA . MET A 1 731 ? -46.300 -4.853 49.524 1.00 88.56 731 MET A CA 1
ATOM 5678 C C . MET A 1 731 ? -47.439 -3.888 49.177 1.00 88.56 731 MET A C 1
ATOM 5680 O O . MET A 1 731 ? -47.849 -3.062 50.002 1.00 88.56 731 MET A O 1
ATOM 5684 N N . ARG A 1 732 ? -47.957 -4.002 47.956 1.00 86.19 732 ARG A N 1
ATOM 5685 C CA . ARG A 1 732 ? -49.182 -3.344 47.490 1.00 86.19 732 ARG A CA 1
ATOM 5686 C C . ARG A 1 732 ? -50.045 -4.390 46.790 1.00 86.19 732 ARG A C 1
ATOM 5688 O O . ARG A 1 732 ? -49.507 -5.377 46.293 1.00 86.19 732 ARG A O 1
ATOM 5695 N N . GLU A 1 733 ? -51.359 -4.195 46.836 1.00 79.31 733 GLU A N 1
ATOM 5696 C CA . GLU A 1 733 ? -52.302 -4.983 46.035 1.00 79.31 733 GLU A CA 1
ATOM 5697 C C . GLU A 1 733 ? -51.887 -4.797 44.564 1.00 79.31 733 GLU A C 1
ATOM 5699 O O . GLU A 1 733 ? -51.552 -3.681 44.169 1.00 79.31 733 GLU A O 1
ATOM 5704 N N . ASP A 1 734 ? -51.754 -5.898 43.824 1.00 77.44 734 ASP A N 1
ATOM 5705 C CA . ASP A 1 734 ? -51.381 -5.931 42.398 1.00 77.44 734 ASP A CA 1
ATOM 5706 C C . ASP A 1 734 ? -49.907 -5.616 42.043 1.00 77.44 734 ASP A C 1
ATOM 5708 O O . ASP A 1 734 ? -49.566 -5.464 40.869 1.00 77.44 734 ASP A O 1
ATOM 5712 N N . MET A 1 735 ? -48.991 -5.558 43.024 1.00 85.38 735 MET A N 1
ATOM 5713 C CA . MET A 1 735 ? -47.558 -5.331 42.762 1.00 85.38 735 MET A CA 1
ATOM 5714 C C . MET A 1 735 ? -46.650 -6.433 43.312 1.00 85.38 735 MET A C 1
ATOM 5716 O O . MET A 1 735 ? -46.575 -6.669 44.521 1.00 85.38 735 MET A O 1
ATOM 5720 N N . ASP A 1 736 ? -45.842 -7.007 42.424 1.00 89.25 736 ASP A N 1
ATOM 5721 C CA . ASP A 1 736 ? -44.783 -7.960 42.752 1.00 89.25 736 ASP A CA 1
ATOM 5722 C C . ASP A 1 736 ? -43.429 -7.254 42.872 1.00 89.25 736 ASP A C 1
ATOM 5724 O O . ASP A 1 736 ? -42.706 -7.078 41.893 1.00 89.25 736 ASP A O 1
ATOM 5728 N N . TYR A 1 737 ? -43.044 -6.831 44.072 1.00 93.31 737 TYR A N 1
ATOM 5729 C CA . TYR A 1 737 ? -41.748 -6.180 44.257 1.00 93.31 737 TYR A CA 1
ATOM 5730 C C . TYR A 1 737 ? -40.601 -7.152 44.534 1.00 93.31 737 TYR A C 1
ATOM 5732 O O . TYR A 1 737 ? -40.786 -8.207 45.139 1.00 93.31 737 TYR A O 1
ATOM 5740 N N . LEU A 1 738 ? -39.383 -6.729 44.182 1.00 94.50 738 LEU A N 1
ATOM 5741 C CA . LEU A 1 738 ? -38.160 -7.360 44.666 1.00 94.50 738 LEU A CA 1
ATOM 5742 C C . LEU A 1 738 ? -37.924 -6.948 46.126 1.00 94.50 738 LEU A C 1
ATOM 5744 O O . LEU A 1 738 ? -37.960 -5.759 46.459 1.00 94.50 738 LEU A O 1
ATOM 5748 N N . GLY A 1 739 ? -37.644 -7.930 46.975 1.00 92.81 739 GLY A N 1
ATOM 5749 C CA . GLY A 1 739 ? -37.292 -7.770 48.381 1.00 92.81 739 GLY A CA 1
ATOM 5750 C C . GLY A 1 739 ? -35.936 -8.385 48.729 1.00 92.81 739 GLY A C 1
ATOM 5751 O O . GLY A 1 739 ? -35.253 -8.992 47.900 1.00 92.81 739 GLY A O 1
ATOM 5752 N N . ILE A 1 740 ? -35.542 -8.209 49.990 1.00 92.31 740 ILE A N 1
ATOM 5753 C CA . ILE A 1 740 ? -34.323 -8.778 50.573 1.00 92.31 740 ILE A CA 1
ATOM 5754 C C . ILE A 1 740 ? -34.584 -9.232 52.011 1.00 92.31 740 ILE A C 1
ATOM 5756 O O . ILE A 1 740 ? -35.339 -8.590 52.743 1.00 92.31 740 ILE A O 1
ATOM 5760 N N . GLY A 1 741 ? -33.947 -10.321 52.432 1.00 90.44 741 GLY A N 1
ATOM 5761 C CA . GLY A 1 741 ? -33.990 -10.769 53.822 1.00 90.44 741 GLY A CA 1
ATOM 5762 C C . GLY A 1 741 ? -33.376 -12.147 54.063 1.00 90.44 741 GLY A C 1
ATOM 5763 O O . GLY A 1 741 ? -32.782 -12.759 53.175 1.00 90.44 741 GLY A O 1
ATOM 5764 N N . ALA A 1 742 ? -33.532 -12.661 55.281 1.00 88.81 742 ALA A N 1
ATOM 5765 C CA . ALA A 1 742 ? -32.937 -13.933 55.673 1.00 88.81 742 ALA A CA 1
ATOM 5766 C C . ALA A 1 742 ? -33.537 -15.132 54.909 1.00 88.81 742 ALA A C 1
ATOM 5768 O O . ALA A 1 742 ? -34.732 -15.200 54.627 1.00 88.81 742 ALA A O 1
ATOM 5769 N N . LYS A 1 743 ? -32.728 -16.163 54.645 1.00 86.00 743 LYS A N 1
ATOM 5770 C CA . LYS A 1 743 ? -33.144 -17.352 53.872 1.00 86.00 743 LYS A CA 1
ATOM 5771 C C . LYS A 1 743 ? -34.427 -18.033 54.380 1.00 86.00 743 LYS A C 1
ATOM 5773 O O . LYS A 1 743 ? -35.174 -18.597 53.594 1.00 86.00 743 LYS A O 1
ATOM 5778 N N . ASN A 1 744 ? -34.681 -18.009 55.687 1.00 83.56 744 ASN A N 1
ATOM 5779 C CA . ASN A 1 744 ? -35.805 -18.701 56.325 1.00 83.56 744 ASN A CA 1
ATOM 5780 C C . ASN A 1 744 ? -37.142 -17.942 56.271 1.00 83.56 744 ASN A C 1
ATOM 5782 O O . ASN A 1 744 ? -38.149 -18.505 56.699 1.00 83.56 744 ASN A O 1
ATOM 5786 N N . ILE A 1 745 ? -37.154 -16.680 55.828 1.00 84.25 745 ILE A N 1
ATOM 5787 C CA . ILE A 1 745 ? -38.399 -15.911 55.672 1.00 84.25 745 ILE A CA 1
ATOM 5788 C C . ILE A 1 745 ? -38.973 -16.000 54.254 1.00 84.25 745 ILE A C 1
ATOM 5790 O O . ILE A 1 745 ? -40.163 -15.752 54.069 1.00 84.25 745 ILE A O 1
ATOM 5794 N N . ALA A 1 746 ? -38.163 -16.413 53.276 1.00 75.25 746 ALA A N 1
ATOM 5795 C CA . ALA A 1 746 ? -38.636 -16.699 51.932 1.00 75.25 746 ALA A CA 1
ATOM 5796 C C . ALA A 1 746 ? -39.477 -17.985 51.929 1.00 75.25 746 ALA A C 1
ATOM 5798 O O . ALA A 1 746 ? -39.030 -19.033 52.399 1.00 75.25 746 ALA A O 1
ATOM 5799 N N . LYS A 1 747 ? -40.704 -17.910 51.401 1.00 62.59 747 LYS A N 1
ATOM 5800 C CA . LYS A 1 747 ? -41.546 -19.095 51.147 1.00 62.59 747 LYS A CA 1
ATOM 5801 C C . LYS A 1 747 ? -41.221 -19.762 49.804 1.00 62.59 747 LYS A C 1
ATOM 5803 O O . LYS A 1 747 ? -41.374 -20.971 49.694 1.00 62.59 747 LYS A O 1
ATOM 5808 N N . ALA A 1 748 ? -40.791 -18.964 48.829 1.00 63.69 748 ALA A N 1
ATOM 5809 C CA . ALA A 1 748 ? -40.337 -19.302 47.480 1.00 63.69 748 ALA A CA 1
ATOM 5810 C C . ALA A 1 748 ? -39.625 -18.048 46.902 1.00 63.69 748 ALA A C 1
ATOM 5812 O O . ALA A 1 748 ? -39.700 -16.983 47.520 1.00 63.69 748 ALA A O 1
ATOM 5813 N N . GLY A 1 749 ? -38.929 -18.150 45.762 1.00 69.19 749 GLY A N 1
ATOM 5814 C CA . GLY A 1 749 ? -38.348 -16.988 45.058 1.00 69.19 749 GLY A CA 1
ATOM 5815 C C . GLY A 1 749 ? -36.914 -16.598 45.448 1.00 69.19 749 GLY A C 1
ATOM 5816 O O . GLY A 1 749 ? -36.504 -15.474 45.198 1.00 69.19 749 GLY A O 1
ATOM 5817 N N . LEU A 1 750 ? -36.136 -17.501 46.057 1.00 86.00 750 LEU A N 1
ATOM 5818 C CA . LEU A 1 750 ? -34.714 -17.270 46.374 1.00 86.00 750 LEU A CA 1
ATOM 5819 C C . LEU A 1 750 ? -33.785 -17.473 45.169 1.00 86.00 750 LEU A C 1
ATOM 5821 O O . LEU A 1 750 ? -32.659 -16.973 45.173 1.00 86.00 750 LEU A O 1
ATOM 5825 N N . SER A 1 751 ? -34.216 -18.262 44.185 1.00 91.12 751 SER A N 1
ATOM 5826 C CA . SER A 1 751 ? -33.456 -18.522 42.963 1.00 91.12 751 SER A CA 1
ATOM 5827 C C . SER A 1 751 ? -33.984 -17.677 41.806 1.00 91.12 751 SER A C 1
ATOM 5829 O O . SER A 1 751 ? -35.183 -17.437 41.682 1.00 91.12 751 SER A O 1
ATOM 5831 N N . PHE A 1 752 ? -33.067 -17.253 40.943 1.00 94.50 752 PHE A N 1
ATOM 5832 C CA . PHE A 1 752 ? -33.327 -16.397 39.796 1.00 94.50 752 PHE A CA 1
ATOM 5833 C C . PHE A 1 752 ? -32.696 -17.012 38.557 1.00 94.50 752 PHE A C 1
ATOM 5835 O O . PHE A 1 752 ? -31.531 -17.418 38.580 1.00 94.50 752 PHE A O 1
ATOM 5842 N N . ASN A 1 753 ? -33.437 -17.025 37.455 1.00 94.81 753 ASN A N 1
ATOM 5843 C CA . ASN A 1 753 ? -32.860 -17.285 36.149 1.00 94.81 753 ASN A CA 1
ATOM 5844 C C . ASN A 1 753 ? -32.164 -16.024 35.647 1.00 94.81 753 ASN A C 1
ATOM 5846 O O . ASN A 1 753 ? -32.787 -14.975 35.512 1.00 94.81 753 ASN A O 1
ATOM 5850 N N . VAL A 1 754 ? -30.882 -16.148 35.327 1.00 96.56 754 VAL A N 1
ATOM 5851 C CA . VAL A 1 754 ? -30.026 -15.091 34.794 1.00 96.56 754 VAL A CA 1
ATOM 5852 C C . VAL A 1 754 ? -29.683 -15.465 33.358 1.00 96.56 754 VAL A C 1
ATOM 5854 O O . VAL A 1 754 ? -28.784 -16.266 33.093 1.00 96.56 754 VAL A O 1
ATOM 5857 N N . ARG A 1 755 ? -30.471 -14.942 32.414 1.00 95.81 755 ARG A N 1
ATOM 5858 C CA . ARG A 1 755 ? -30.408 -15.282 30.988 1.00 95.81 755 ARG A CA 1
ATOM 5859 C C . ARG A 1 755 ? -29.581 -14.250 30.223 1.00 95.81 755 ARG A C 1
ATOM 5861 O O . ARG A 1 755 ? -29.933 -13.071 30.259 1.00 95.81 755 ARG A O 1
ATOM 5868 N N . PRO A 1 756 ? -28.548 -14.650 29.465 1.00 95.56 756 PRO A N 1
ATOM 5869 C CA . PRO A 1 756 ? -27.773 -13.710 28.666 1.00 95.56 756 PRO A CA 1
ATOM 5870 C C . PRO A 1 756 ? -28.625 -12.942 27.661 1.00 95.56 756 PRO A C 1
ATOM 5872 O O . PRO A 1 756 ? -29.377 -13.517 26.865 1.00 95.56 756 PRO A O 1
ATOM 5875 N N . PHE A 1 757 ? -28.450 -11.626 27.655 1.00 95.00 757 PHE A N 1
ATOM 5876 C CA . PHE A 1 757 ? -29.081 -10.738 26.697 1.00 95.00 757 PHE A CA 1
ATOM 5877 C C . PHE A 1 757 ? -28.160 -10.496 25.499 1.00 95.00 757 PHE A C 1
ATOM 5879 O O . PHE A 1 757 ? -28.502 -10.947 24.404 1.00 95.00 757 PHE A O 1
ATOM 5886 N N . ASN A 1 758 ? -26.988 -9.874 25.707 1.00 92.62 758 ASN A N 1
ATOM 5887 C CA . ASN A 1 758 ? -26.062 -9.444 24.642 1.00 92.62 758 ASN A CA 1
ATOM 5888 C C . ASN A 1 758 ? -24.859 -10.364 24.384 1.00 92.62 758 ASN A C 1
ATOM 5890 O O . ASN A 1 758 ? -24.176 -10.203 23.370 1.00 92.62 758 ASN A O 1
ATOM 5894 N N . ILE A 1 759 ? -24.635 -11.370 25.231 1.00 91.75 759 ILE A N 1
ATOM 5895 C CA . ILE A 1 759 ? -23.523 -12.321 25.083 1.00 91.75 759 ILE A CA 1
ATOM 5896 C C . ILE A 1 759 ? -23.598 -13.051 23.738 1.00 91.75 759 ILE A C 1
ATOM 5898 O O . ILE A 1 759 ? -24.629 -13.628 23.388 1.00 91.75 759 ILE A O 1
ATOM 5902 N N . GLY A 1 760 ? -22.506 -12.977 22.968 1.00 87.94 760 GLY A N 1
ATOM 5903 C CA . GLY A 1 760 ? -22.397 -13.561 21.626 1.00 87.94 760 GLY A CA 1
ATOM 5904 C C . GLY A 1 760 ? -23.270 -12.891 20.556 1.00 87.94 760 GLY A C 1
ATOM 5905 O O . GLY A 1 760 ? -23.363 -13.402 19.441 1.00 87.94 760 GLY A O 1
ATOM 5906 N N . LYS A 1 761 ? -23.932 -11.771 20.876 1.00 87.75 761 LYS A N 1
ATOM 5907 C CA . LYS A 1 761 ? -24.879 -11.073 19.986 1.00 87.75 761 LYS A CA 1
ATOM 5908 C C . LYS A 1 761 ? -24.509 -9.614 19.721 1.00 87.75 761 LYS A C 1
ATOM 5910 O O . LYS A 1 761 ? -24.996 -9.052 18.740 1.00 87.75 761 LYS A O 1
ATOM 5915 N N . SER A 1 762 ? -23.676 -9.015 20.568 1.00 82.38 762 SER A N 1
ATOM 5916 C CA . SER A 1 762 ? -23.171 -7.651 20.409 1.00 82.38 762 SER A CA 1
ATOM 5917 C C . SER A 1 762 ? -21.641 -7.612 20.344 1.00 82.38 762 SER A C 1
ATOM 5919 O O . SER A 1 762 ? -21.000 -8.649 20.478 1.00 82.38 762 SER A O 1
ATOM 5921 N N . ALA A 1 763 ? -21.039 -6.448 20.085 1.00 70.25 763 ALA A N 1
ATOM 5922 C CA . ALA A 1 763 ? -19.578 -6.307 20.076 1.00 70.25 763 ALA A CA 1
ATOM 5923 C C . ALA A 1 763 ? -19.011 -6.096 21.492 1.00 70.25 763 ALA A C 1
ATOM 5925 O O . ALA A 1 763 ? -17.880 -6.485 21.773 1.00 70.25 763 ALA A O 1
ATOM 5926 N N . GLN A 1 764 ? -19.809 -5.524 22.398 1.00 72.38 764 GLN A N 1
ATOM 5927 C CA . GLN A 1 764 ? -19.355 -5.053 23.710 1.00 72.38 764 GLN A CA 1
ATOM 5928 C C . GLN A 1 764 ? -19.588 -6.067 24.841 1.00 72.38 764 GLN A C 1
ATOM 5930 O O . GLN A 1 764 ? -19.199 -5.822 25.984 1.00 72.38 764 GLN A O 1
ATOM 5935 N N . TYR A 1 765 ? -20.185 -7.228 24.548 1.00 79.50 765 TYR A N 1
ATOM 5936 C CA . TYR A 1 765 ? -20.566 -8.217 25.565 1.00 79.50 765 TYR A CA 1
ATOM 5937 C C . TYR A 1 765 ? -19.406 -8.748 26.416 1.00 79.50 765 TYR A C 1
ATOM 5939 O O . TYR A 1 765 ? -19.643 -9.197 27.533 1.00 79.50 765 TYR A O 1
ATOM 5947 N N . GLN A 1 766 ? -18.170 -8.731 25.902 1.00 76.19 766 GLN A N 1
ATOM 5948 C CA . GLN A 1 766 ? -16.997 -9.180 26.662 1.00 76.19 766 GLN A CA 1
ATOM 5949 C C . GLN A 1 766 ? -16.627 -8.198 27.778 1.00 76.19 766 GLN A C 1
ATOM 5951 O O . GLN A 1 766 ? -16.032 -8.597 28.773 1.00 76.19 766 GLN A O 1
ATOM 5956 N N . ILE A 1 767 ? -16.998 -6.925 27.616 1.00 76.25 767 ILE A N 1
ATOM 5957 C CA . ILE A 1 767 ? -16.707 -5.852 28.565 1.00 76.25 767 ILE A CA 1
ATOM 5958 C C . ILE A 1 767 ? -17.909 -5.640 29.485 1.00 76.25 767 ILE A C 1
ATOM 5960 O O . ILE A 1 767 ? -17.733 -5.567 30.695 1.00 76.25 767 ILE A O 1
ATOM 5964 N N . LYS A 1 768 ? -19.129 -5.586 28.928 1.00 85.50 768 LYS A N 1
ATOM 5965 C CA . LYS A 1 768 ? -20.388 -5.383 29.662 1.00 85.50 768 LYS A CA 1
ATOM 5966 C C . LYS A 1 768 ? -21.418 -6.467 29.307 1.00 85.50 768 LYS A C 1
ATOM 5968 O O . LYS A 1 768 ? -22.299 -6.238 28.469 1.00 85.50 768 LYS A O 1
ATOM 5973 N N . PRO A 1 769 ? -21.323 -7.661 29.918 1.00 91.62 769 PRO A N 1
ATOM 5974 C CA . PRO A 1 769 ? -22.355 -8.678 29.803 1.00 91.62 769 PRO A CA 1
ATOM 5975 C C . PRO A 1 769 ? -23.658 -8.181 30.442 1.00 91.62 769 PRO A C 1
ATOM 5977 O O . PRO A 1 769 ? -23.672 -7.773 31.604 1.00 91.62 769 PRO A O 1
ATOM 5980 N N . GLN A 1 770 ? -24.748 -8.241 29.682 1.00 94.06 770 GLN A N 1
ATOM 5981 C CA . GLN A 1 770 ? -26.092 -7.886 30.129 1.00 94.06 770 GLN A CA 1
ATOM 5982 C C . GLN A 1 770 ? -26.985 -9.122 30.179 1.00 94.06 770 GLN A C 1
ATOM 5984 O O . GLN A 1 770 ? -26.871 -10.022 29.338 1.00 94.06 770 GLN A O 1
ATOM 5989 N N . TYR A 1 771 ? -27.922 -9.135 31.123 1.00 97.25 771 TYR A N 1
ATOM 5990 C CA . TYR A 1 771 ? -28.807 -10.266 31.377 1.00 97.25 771 TYR A CA 1
ATOM 5991 C C . TYR A 1 771 ? -30.257 -9.827 31.562 1.00 97.25 771 TYR A C 1
ATOM 5993 O O . TYR A 1 771 ? -30.532 -8.740 32.069 1.00 97.25 771 TYR A O 1
ATOM 6001 N N . LEU A 1 772 ? -31.180 -10.704 31.179 1.00 97.12 772 LEU A N 1
ATOM 6002 C CA . LEU A 1 772 ? -32.554 -10.685 31.670 1.00 97.12 772 LEU A CA 1
ATOM 6003 C C . LEU A 1 772 ? -32.626 -11.553 32.923 1.00 97.12 772 LEU A C 1
ATOM 6005 O O . LEU A 1 772 ? -32.014 -12.623 32.959 1.00 97.12 772 LEU A O 1
ATOM 6009 N N . VAL A 1 773 ? -33.383 -11.111 33.922 1.00 96.44 773 VAL A N 1
ATOM 6010 C CA . VAL A 1 773 ? -33.521 -11.821 35.197 1.00 96.44 773 VAL A CA 1
ATOM 6011 C C . VAL A 1 773 ? -34.995 -12.133 35.437 1.00 96.44 773 VAL A C 1
ATOM 6013 O O . VAL A 1 773 ? -35.818 -11.234 35.318 1.00 96.44 773 VAL A O 1
ATOM 6016 N N . TYR A 1 774 ? -35.351 -13.381 35.739 1.00 94.12 774 TYR A N 1
ATOM 6017 C CA . TYR A 1 774 ? -36.746 -13.783 35.988 1.00 94.12 774 TYR A CA 1
ATOM 6018 C C . TYR A 1 774 ? -36.857 -14.890 37.041 1.00 94.12 774 TYR A C 1
ATOM 6020 O O . TYR A 1 774 ? -35.915 -15.658 37.249 1.00 94.12 774 TYR A O 1
ATOM 6028 N N . VAL A 1 775 ? -38.016 -14.969 37.700 1.00 90.19 775 VAL A N 1
ATOM 6029 C CA . VAL A 1 775 ? -38.277 -15.899 38.820 1.00 90.19 775 VAL A CA 1
ATOM 6030 C C . VAL A 1 775 ? -39.317 -16.985 38.508 1.00 90.19 775 VAL A C 1
ATOM 6032 O O . VAL A 1 775 ? -39.519 -17.885 39.317 1.00 90.19 775 VAL A O 1
ATOM 6035 N N . SER A 1 776 ? -39.929 -16.960 37.322 1.00 86.31 776 SER A N 1
ATOM 6036 C CA . SER A 1 776 ? -40.734 -18.069 36.790 1.00 86.31 776 SER A CA 1
ATOM 6037 C C . SER A 1 776 ? -40.674 -18.110 35.259 1.00 86.31 776 SER A C 1
ATOM 6039 O O . SER A 1 776 ? -40.452 -17.081 34.615 1.00 86.31 776 SER A O 1
ATOM 6041 N N . GLU A 1 777 ? -40.834 -19.305 34.685 1.00 88.44 777 GLU A N 1
ATOM 6042 C CA . GLU A 1 777 ? -40.973 -19.536 33.242 1.00 88.44 777 GLU A CA 1
ATOM 6043 C C . GLU A 1 777 ? -42.020 -20.632 33.008 1.00 88.44 777 GLU A C 1
ATOM 6045 O O . GLU A 1 777 ? -41.894 -21.738 33.534 1.00 88.44 777 GLU A O 1
ATOM 6050 N N . THR A 1 778 ? -43.039 -20.335 32.199 1.00 89.25 778 THR A N 1
ATOM 6051 C CA . THR A 1 778 ? -44.001 -21.327 31.701 1.00 89.25 778 THR A CA 1
ATOM 6052 C C . THR A 1 778 ? -44.095 -21.290 30.183 1.00 89.25 778 THR A C 1
ATOM 6054 O O . THR A 1 778 ? -44.082 -20.228 29.566 1.00 89.25 778 THR A O 1
ATOM 6057 N N . GLU A 1 779 ? -44.198 -22.463 29.563 1.00 90.62 779 GLU A N 1
ATOM 6058 C CA . GLU A 1 779 ? -44.258 -22.608 28.107 1.00 90.62 779 GLU A CA 1
ATOM 6059 C C . GLU A 1 779 ? -45.695 -22.896 27.649 1.00 90.62 779 GLU A C 1
ATOM 6061 O O . GLU A 1 779 ? -46.349 -23.826 28.134 1.00 90.62 779 GLU A O 1
ATOM 6066 N N . ASN A 1 780 ? -46.167 -22.151 26.649 1.00 90.75 780 ASN A N 1
ATOM 6067 C CA . ASN A 1 780 ? -47.246 -22.589 25.775 1.00 90.75 780 ASN A CA 1
ATOM 6068 C C . ASN A 1 780 ? -46.616 -23.263 24.553 1.00 90.75 780 ASN A C 1
ATOM 6070 O O . ASN A 1 780 ? -45.983 -22.603 23.732 1.00 90.75 780 ASN A O 1
ATOM 6074 N N . LYS A 1 781 ? -46.799 -24.580 24.416 1.00 85.88 781 LYS A N 1
ATOM 6075 C CA . LYS A 1 781 ? -46.194 -25.369 23.328 1.00 85.88 781 LYS A CA 1
ATOM 6076 C C . LYS A 1 781 ? -46.782 -25.077 21.944 1.00 85.88 781 LYS A C 1
ATOM 6078 O O . LYS A 1 781 ? -46.259 -25.569 20.947 1.00 85.88 781 LYS A O 1
ATOM 6083 N N . GLY A 1 782 ? -47.858 -24.295 21.872 1.00 84.25 782 GLY A N 1
ATOM 6084 C CA . GLY A 1 782 ? -48.617 -24.100 20.650 1.00 84.25 782 GLY A CA 1
ATOM 6085 C C . GLY A 1 782 ? -49.373 -25.363 20.236 1.00 84.25 782 GLY A C 1
ATOM 6086 O O . GLY A 1 782 ? -49.563 -26.298 21.019 1.00 84.25 782 GLY A O 1
ATOM 6087 N N . THR A 1 783 ? -49.820 -25.394 18.985 1.00 83.38 783 THR A N 1
ATOM 6088 C CA . THR A 1 783 ? -50.475 -26.569 18.395 1.00 83.38 783 THR A CA 1
ATOM 6089 C C . THR A 1 783 ? -49.846 -26.905 17.053 1.00 83.38 783 THR A C 1
ATOM 6091 O O . THR A 1 783 ? -49.566 -26.020 16.243 1.00 83.38 783 THR A O 1
ATOM 6094 N N . GLU A 1 784 ? -49.613 -28.195 16.812 1.00 81.44 784 GLU A N 1
ATOM 6095 C CA . GLU A 1 784 ? -49.141 -28.668 15.513 1.00 81.44 784 GLU A CA 1
ATOM 6096 C C . GLU A 1 784 ? -50.226 -28.481 14.448 1.00 81.44 784 GLU A C 1
ATOM 6098 O O . GLU A 1 784 ? -51.413 -28.726 14.690 1.00 81.44 784 GLU A O 1
ATOM 6103 N N . GLY A 1 785 ? -49.803 -28.068 13.253 1.00 80.56 785 GLY A N 1
ATOM 6104 C CA . GLY A 1 785 ? -50.695 -27.962 12.107 1.00 80.56 785 GLY A CA 1
ATOM 6105 C C . GLY A 1 785 ? -51.171 -29.344 11.669 1.00 80.56 785 GLY A C 1
ATOM 6106 O O . GLY A 1 785 ? -50.399 -30.302 11.653 1.00 80.56 785 GLY A O 1
ATOM 6107 N N . LYS A 1 786 ? -52.451 -29.454 11.312 1.00 82.12 786 LYS A N 1
ATOM 6108 C CA . LYS A 1 786 ? -53.031 -30.685 10.767 1.00 82.12 786 LYS A CA 1
ATOM 6109 C C . LYS A 1 786 ? -53.346 -30.479 9.287 1.00 82.12 786 LYS A C 1
ATOM 6111 O O . LYS A 1 786 ? -54.257 -29.696 8.995 1.00 82.12 786 LYS A O 1
ATOM 6116 N N . PRO A 1 787 ? -52.654 -31.167 8.361 1.00 82.62 787 PRO A N 1
ATOM 6117 C CA . PRO A 1 787 ? -53.007 -31.112 6.949 1.00 82.62 787 PRO A CA 1
ATOM 6118 C C . PRO A 1 787 ? -54.420 -31.636 6.708 1.00 82.62 787 PRO A C 1
ATOM 6120 O O . PRO A 1 787 ? -54.920 -32.498 7.432 1.00 82.62 787 PRO A O 1
ATOM 6123 N N . CYS A 1 788 ? -55.052 -31.142 5.646 1.00 81.81 788 CYS A N 1
ATOM 6124 C CA . CYS A 1 788 ? -56.312 -31.683 5.158 1.00 81.81 788 CYS A CA 1
ATOM 6125 C C . CYS A 1 788 ? -56.113 -33.141 4.710 1.00 81.81 788 CYS A C 1
ATOM 6127 O O . CYS A 1 788 ? -55.413 -33.410 3.736 1.00 81.81 788 CYS A O 1
ATOM 6129 N N . ASP A 1 789 ? -56.747 -34.085 5.405 1.00 80.31 789 ASP A N 1
ATOM 6130 C CA . ASP A 1 789 ? -56.635 -35.532 5.160 1.00 80.31 789 ASP A CA 1
ATOM 6131 C C . ASP A 1 789 ? -57.579 -36.044 4.059 1.00 80.31 789 ASP A C 1
ATOM 6133 O O . ASP A 1 789 ? -57.651 -37.243 3.763 1.00 80.31 789 ASP A O 1
ATOM 6137 N N . ALA A 1 790 ? -58.337 -35.136 3.453 1.00 75.25 790 ALA A N 1
ATOM 6138 C CA . ALA A 1 790 ? -59.434 -35.509 2.599 1.00 75.25 790 ALA A CA 1
ATOM 6139 C C . ALA A 1 790 ? -58.947 -35.987 1.227 1.00 75.25 790 ALA A C 1
ATOM 6141 O O . ALA A 1 790 ? -58.575 -35.223 0.341 1.00 75.25 790 ALA A O 1
ATOM 6142 N N . THR A 1 791 ? -59.023 -37.299 1.036 1.00 71.06 791 THR A N 1
ATOM 6143 C CA . THR A 1 791 ? -58.578 -38.006 -0.175 1.00 71.06 791 THR A CA 1
ATOM 6144 C C . THR A 1 791 ? -59.583 -37.969 -1.332 1.00 71.06 791 THR A C 1
ATOM 6146 O O . THR A 1 791 ? -59.292 -38.458 -2.423 1.00 71.06 791 THR A O 1
ATOM 6149 N N . ASN A 1 792 ? -60.779 -37.411 -1.116 1.00 71.56 792 ASN A N 1
ATOM 6150 C CA . ASN A 1 792 ? -61.900 -37.454 -2.061 1.00 71.56 792 ASN A CA 1
ATOM 6151 C C . ASN A 1 792 ? -62.175 -36.127 -2.792 1.00 71.56 792 ASN A C 1
ATOM 6153 O O . ASN A 1 792 ? -63.158 -36.036 -3.530 1.00 71.56 792 ASN A O 1
ATOM 6157 N N . HIS A 1 793 ? -61.329 -35.108 -2.620 1.00 70.31 793 HIS A N 1
ATOM 6158 C CA . HIS A 1 793 ? -61.448 -33.830 -3.321 1.00 70.31 793 HIS A CA 1
ATOM 6159 C C . HIS A 1 793 ? -60.082 -33.208 -3.637 1.00 70.31 793 HIS A C 1
ATOM 6161 O O . HIS A 1 793 ? -59.049 -33.646 -3.143 1.00 70.31 793 HIS A O 1
ATOM 6167 N N . LYS A 1 794 ? -60.067 -32.193 -4.511 1.00 79.31 794 LYS A N 1
ATOM 6168 C CA . LYS A 1 794 ? -58.862 -31.399 -4.787 1.00 79.31 794 LYS A CA 1
ATOM 6169 C C . LYS A 1 794 ? -58.697 -30.351 -3.690 1.00 79.31 794 LYS A C 1
ATOM 6171 O O . LYS A 1 794 ? -59.628 -29.581 -3.465 1.00 79.31 794 LYS A O 1
ATOM 6176 N N . HIS A 1 795 ? -57.534 -30.317 -3.049 1.00 83.56 795 HIS A N 1
ATOM 6177 C CA . HIS A 1 795 ? -57.188 -29.275 -2.086 1.00 83.56 795 HIS A CA 1
ATOM 6178 C C . HIS A 1 795 ? -57.201 -27.901 -2.765 1.00 83.56 795 HIS A C 1
ATOM 6180 O O . HIS A 1 795 ? -56.597 -27.725 -3.826 1.00 83.56 795 HIS A O 1
ATOM 6186 N N . MET A 1 796 ? -57.914 -26.956 -2.153 1.00 84.94 796 MET A N 1
ATOM 6187 C CA . MET A 1 796 ? -57.993 -25.562 -2.589 1.00 84.94 796 MET A CA 1
ATOM 6188 C C . MET A 1 796 ? -57.606 -24.640 -1.434 1.00 84.94 796 MET A C 1
ATOM 6190 O O . MET A 1 796 ? -57.998 -24.902 -0.291 1.00 84.94 796 MET A O 1
ATOM 6194 N N . ASN A 1 797 ? -56.874 -23.569 -1.740 1.00 83.38 797 ASN A N 1
ATOM 6195 C CA . ASN A 1 797 ? -56.561 -22.505 -0.790 1.00 83.38 797 ASN A CA 1
ATOM 6196 C C . ASN A 1 797 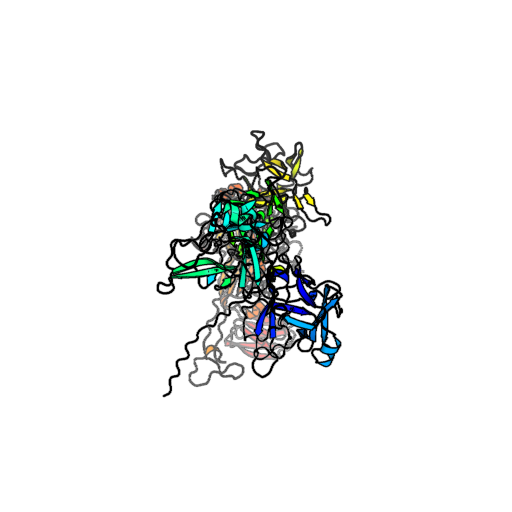? -57.765 -21.556 -0.612 1.00 83.38 797 ASN A C 1
ATOM 6198 O O . ASN A 1 797 ? -58.791 -21.683 -1.287 1.00 83.38 797 ASN A O 1
ATOM 6202 N N . ALA A 1 798 ? -57.635 -20.567 0.277 1.00 81.69 798 ALA A N 1
ATOM 6203 C CA . ALA A 1 798 ? -58.680 -19.571 0.540 1.00 81.69 798 ALA A CA 1
ATOM 6204 C C . ALA A 1 798 ? -59.087 -18.734 -0.696 1.00 81.69 798 ALA A C 1
ATOM 6206 O O . ALA A 1 798 ? -60.192 -18.196 -0.732 1.00 81.69 798 ALA A O 1
ATOM 6207 N N . ASN A 1 799 ? -58.232 -18.663 -1.723 1.00 84.38 799 ASN A N 1
ATOM 6208 C CA . ASN A 1 799 ? -58.489 -17.946 -2.976 1.00 84.38 799 ASN A CA 1
ATOM 6209 C C . ASN A 1 799 ? -59.150 -18.831 -4.052 1.00 84.38 799 ASN A C 1
ATOM 6211 O O . ASN A 1 799 ? -59.414 -18.362 -5.159 1.00 84.38 799 ASN A O 1
ATOM 6215 N N . GLY A 1 800 ? -59.431 -20.102 -3.745 1.00 79.31 800 GLY A N 1
ATOM 6216 C CA . GLY A 1 800 ? -60.020 -21.060 -4.683 1.00 79.31 800 GLY A CA 1
ATOM 6217 C C . GLY A 1 800 ? -59.024 -21.661 -5.680 1.00 79.31 800 GLY A C 1
ATOM 6218 O O . GLY A 1 800 ? -59.441 -22.230 -6.690 1.00 79.31 800 GLY A O 1
ATOM 6219 N N . GLU A 1 801 ? -57.722 -21.544 -5.420 1.00 85.50 801 GLU A N 1
ATOM 6220 C CA . GLU A 1 801 ? -56.658 -22.085 -6.267 1.00 85.50 801 GLU A CA 1
ATOM 6221 C C . GLU A 1 801 ? -56.198 -23.461 -5.756 1.00 85.50 801 GLU A C 1
ATOM 6223 O O . GLU A 1 801 ? -56.166 -23.678 -4.541 1.00 85.50 801 GLU A O 1
ATOM 6228 N N . PRO A 1 802 ? -55.798 -24.392 -6.646 1.00 84.44 802 PRO A N 1
ATOM 6229 C CA . PRO A 1 802 ? -55.263 -25.688 -6.237 1.00 84.44 802 PRO A CA 1
ATOM 6230 C C . PRO A 1 802 ? -54.014 -25.544 -5.361 1.00 84.44 802 PRO A C 1
ATOM 6232 O O . PRO A 1 802 ? -53.078 -24.838 -5.734 1.00 84.44 802 PRO A O 1
ATOM 6235 N N . CYS A 1 803 ? -53.975 -26.250 -4.233 1.00 81.50 803 CYS A N 1
ATOM 6236 C CA . CYS A 1 803 ? -52.884 -26.169 -3.257 1.00 81.50 803 CYS A CA 1
ATOM 6237 C C . CYS A 1 803 ? -52.489 -27.551 -2.701 1.00 81.50 803 CYS A C 1
ATOM 6239 O O . CYS A 1 803 ? -53.055 -28.572 -3.094 1.00 81.50 803 CYS A O 1
ATOM 6241 N N . GLY A 1 804 ? -51.497 -27.600 -1.805 1.00 83.69 804 GLY A N 1
ATOM 6242 C CA . GLY A 1 804 ? -51.154 -28.813 -1.053 1.00 83.69 804 GLY A CA 1
ATOM 6243 C C . GLY A 1 804 ? -52.117 -29.084 0.119 1.00 83.69 804 GLY A C 1
ATOM 6244 O O . GLY A 1 804 ? -52.920 -28.211 0.458 1.00 83.69 804 GLY A O 1
ATOM 6245 N N . PRO A 1 805 ? -52.040 -30.266 0.764 1.00 81.94 805 PRO A N 1
ATOM 6246 C CA . PRO A 1 805 ? -52.846 -30.608 1.943 1.00 81.94 805 PRO A CA 1
ATOM 6247 C C . PRO A 1 805 ? -52.687 -29.628 3.113 1.00 81.94 805 PRO A C 1
ATOM 6249 O O . PRO A 1 805 ? -53.656 -29.388 3.826 1.00 81.94 805 PRO A O 1
ATOM 6252 N N . GLU A 1 806 ? -51.494 -29.052 3.277 1.00 83.00 806 GLU A N 1
ATOM 6253 C CA . GLU A 1 806 ? -51.136 -28.101 4.343 1.00 83.00 806 GLU A CA 1
ATOM 6254 C C . GLU A 1 806 ? -51.782 -26.714 4.149 1.00 83.00 806 GLU A C 1
ATOM 6256 O O . GLU A 1 806 ? -52.136 -26.046 5.114 1.00 83.00 806 GLU A O 1
ATOM 6261 N N . ASP A 1 807 ? -51.972 -26.300 2.892 1.00 81.94 807 ASP A N 1
ATOM 6262 C CA . ASP A 1 807 ? -52.482 -24.971 2.505 1.00 81.94 807 ASP A CA 1
ATOM 6263 C C . ASP A 1 807 ? -53.981 -24.993 2.159 1.00 81.94 807 ASP A C 1
ATOM 6265 O O . ASP A 1 807 ? -54.551 -24.018 1.655 1.00 81.94 807 ASP A O 1
ATOM 6269 N N . CYS A 1 808 ? -54.620 -26.145 2.358 1.00 82.94 808 CYS A N 1
ATOM 6270 C CA . CYS A 1 808 ? -56.025 -26.341 2.057 1.00 82.94 808 CYS A CA 1
ATOM 6271 C C . CYS A 1 808 ? -56.895 -25.565 3.049 1.00 82.94 808 CYS A C 1
ATOM 6273 O O . CYS A 1 808 ? -56.599 -25.521 4.235 1.00 82.94 808 CYS A O 1
ATOM 6275 N N . ILE A 1 809 ? -58.037 -25.042 2.600 1.00 83.81 809 ILE A N 1
ATOM 6276 C CA . ILE A 1 809 ? -59.024 -24.374 3.467 1.00 83.81 809 ILE A CA 1
ATOM 6277 C C . ILE A 1 809 ? -59.520 -25.241 4.644 1.00 83.81 809 ILE A C 1
ATOM 6279 O O . ILE A 1 809 ? -60.053 -24.715 5.616 1.00 83.81 809 ILE A O 1
ATOM 6283 N N . HIS A 1 810 ? -59.355 -26.565 4.561 1.00 83.44 810 HIS A N 1
ATOM 6284 C CA . HIS A 1 810 ? -59.695 -27.511 5.628 1.00 83.44 810 HIS A CA 1
ATOM 6285 C C . HIS A 1 810 ? -58.495 -27.912 6.504 1.00 83.44 810 HIS A C 1
ATOM 6287 O O . HIS A 1 810 ? -58.674 -28.663 7.461 1.00 83.44 810 HIS A O 1
ATOM 6293 N N . ALA A 1 811 ? -57.278 -27.472 6.173 1.00 82.25 811 ALA A N 1
ATOM 6294 C CA . ALA A 1 811 ? -56.118 -27.671 7.031 1.00 82.25 811 ALA A CA 1
ATOM 6295 C C . ALA A 1 811 ? -56.266 -26.816 8.294 1.00 82.25 811 ALA A C 1
ATOM 6297 O O . ALA A 1 811 ? -56.794 -25.705 8.250 1.00 82.25 811 ALA A O 1
ATOM 6298 N N . THR A 1 812 ? -55.802 -27.332 9.430 1.00 80.50 812 THR A N 1
ATOM 6299 C CA . THR A 1 812 ? -55.682 -26.545 10.662 1.00 80.50 812 THR A CA 1
ATOM 6300 C C . THR A 1 812 ? -54.264 -25.985 10.720 1.00 80.50 812 THR A C 1
ATOM 6302 O O . THR A 1 812 ? -53.330 -26.784 10.816 1.00 80.50 812 THR A O 1
ATOM 6305 N N . PRO A 1 813 ? -54.062 -24.659 10.644 1.00 77.31 813 PRO A N 1
ATOM 6306 C CA . PRO A 1 813 ? -52.730 -24.073 10.721 1.00 77.31 813 PRO A CA 1
ATOM 6307 C C . PRO A 1 813 ? -52.057 -24.371 12.061 1.00 77.31 813 PRO A C 1
ATOM 6309 O O . PRO A 1 813 ? -52.723 -24.425 13.095 1.00 77.31 813 PRO A O 1
ATOM 6312 N N . ALA A 1 814 ? -50.733 -24.526 12.044 1.00 80.94 814 ALA A N 1
ATOM 6313 C CA . ALA A 1 814 ? -49.957 -24.592 13.275 1.00 80.94 814 ALA A CA 1
ATOM 6314 C C . ALA A 1 814 ? -50.037 -23.251 14.019 1.00 80.94 814 ALA A C 1
ATOM 6316 O O . ALA A 1 814 ? -49.904 -22.189 13.403 1.00 80.94 814 ALA A O 1
ATOM 6317 N N . VAL A 1 815 ? -50.198 -23.297 15.339 1.00 83.00 815 VAL A N 1
ATOM 6318 C CA . VAL A 1 815 ? -50.080 -22.119 16.206 1.00 83.00 815 VAL A CA 1
ATOM 6319 C C . VAL A 1 815 ? -48.717 -22.187 16.891 1.00 83.00 815 VAL A C 1
ATOM 6321 O O . VAL A 1 815 ? -48.495 -23.130 17.652 1.00 83.00 815 VAL A O 1
ATOM 6324 N N . PRO A 1 816 ? -47.796 -21.238 16.639 1.00 86.88 816 PRO A N 1
ATOM 6325 C CA . PRO A 1 816 ? -46.492 -21.226 17.292 1.00 86.88 816 PRO A CA 1
ATOM 6326 C C . PRO A 1 816 ? -46.615 -21.046 18.808 1.00 86.88 816 PRO A C 1
ATOM 6328 O O . PRO A 1 816 ? -47.444 -20.262 19.278 1.00 86.88 816 PRO A O 1
ATOM 6331 N N . GLY A 1 817 ? -45.759 -21.738 19.558 1.00 90.44 817 GLY A N 1
ATOM 6332 C CA . GLY A 1 817 ? -45.649 -21.575 21.004 1.00 90.44 817 GLY A CA 1
ATOM 6333 C C . GLY A 1 817 ? -45.050 -20.230 21.437 1.00 90.44 817 GLY A C 1
ATOM 6334 O O . GLY A 1 817 ? -44.647 -19.405 20.608 1.00 90.44 817 GLY A O 1
ATOM 6335 N N . PHE A 1 818 ? -45.006 -20.007 22.747 1.00 94.44 818 PHE A N 1
ATOM 6336 C CA . PHE A 1 818 ? -44.391 -18.847 23.399 1.00 94.44 818 PHE A CA 1
ATOM 6337 C C . PHE A 1 818 ? -44.063 -19.163 24.865 1.00 94.44 818 PHE A C 1
ATOM 6339 O O . PHE A 1 818 ? -44.643 -20.079 25.448 1.00 94.44 818 PHE A O 1
ATOM 6346 N N . ASN A 1 819 ? -43.181 -18.369 25.475 1.00 94.06 819 ASN A N 1
ATOM 6347 C CA . ASN A 1 819 ? -42.847 -18.474 26.898 1.00 94.06 819 ASN A CA 1
ATOM 6348 C C . ASN A 1 819 ? -43.421 -17.288 27.673 1.00 94.06 819 ASN A C 1
ATOM 6350 O O . ASN A 1 819 ? -43.387 -16.163 27.178 1.00 94.06 819 ASN A O 1
ATOM 6354 N N . ARG A 1 820 ? -43.913 -17.527 28.887 1.00 93.31 820 ARG A N 1
ATOM 6355 C CA . ARG A 1 820 ? -44.365 -16.512 29.844 1.00 93.31 820 ARG A CA 1
ATOM 6356 C C . ARG A 1 820 ? -43.410 -16.467 31.034 1.00 93.31 820 ARG A C 1
ATOM 6358 O O . ARG A 1 820 ? -42.977 -17.512 31.514 1.00 93.31 820 ARG A O 1
ATOM 6365 N N . TYR A 1 821 ? -43.096 -15.265 31.498 1.00 92.06 821 TYR A N 1
ATOM 6366 C CA . TYR A 1 821 ? -42.077 -14.964 32.495 1.00 92.06 821 TYR A CA 1
ATOM 6367 C C . TYR A 1 821 ? -42.614 -14.028 33.576 1.00 92.06 821 TYR A C 1
ATOM 6369 O O . TYR A 1 821 ? -43.256 -13.031 33.252 1.00 92.06 821 TYR A O 1
ATOM 6377 N N . LYS A 1 822 ? -42.212 -14.255 34.832 1.00 91.31 822 LYS A N 1
ATOM 6378 C CA . LYS A 1 822 ? -42.195 -13.218 35.879 1.00 91.31 822 LYS A CA 1
ATOM 6379 C C . LYS A 1 822 ? -40.838 -12.502 35.837 1.00 91.31 822 LYS A C 1
ATOM 6381 O O . LYS A 1 822 ? -39.859 -12.955 36.437 1.00 91.31 822 LYS A O 1
ATOM 6386 N N . LEU A 1 823 ? -40.753 -11.444 35.026 1.00 94.75 823 LEU A N 1
ATOM 6387 C CA . LEU A 1 823 ? -39.518 -10.764 34.612 1.00 94.75 823 LEU A CA 1
ATOM 6388 C C . LEU A 1 823 ? -39.166 -9.591 35.534 1.00 94.75 823 LEU A C 1
ATOM 6390 O O . LEU A 1 823 ? -39.986 -8.704 35.736 1.00 94.75 823 LEU A O 1
ATOM 6394 N N . LEU A 1 824 ? -37.925 -9.534 36.016 1.00 95.69 824 LEU A N 1
ATOM 6395 C CA . LEU A 1 824 ? -37.407 -8.435 36.831 1.00 95.69 824 LEU A CA 1
ATOM 6396 C C . LEU A 1 824 ? -37.166 -7.176 35.988 1.00 95.69 824 LEU A C 1
ATOM 6398 O O . LEU A 1 824 ? -36.360 -7.181 35.050 1.00 95.69 824 LEU A O 1
ATOM 6402 N N . VAL A 1 825 ? -37.794 -6.074 36.386 1.00 95.56 825 VAL A N 1
ATOM 6403 C CA . VAL A 1 825 ? -37.687 -4.765 35.743 1.00 95.56 825 VAL A CA 1
ATOM 6404 C C . VAL A 1 825 ? -37.496 -3.644 36.762 1.00 95.56 825 VAL A C 1
ATOM 6406 O O . VAL A 1 825 ? -37.913 -3.714 37.918 1.00 95.56 825 VAL A O 1
ATOM 6409 N N . SER A 1 826 ? -36.848 -2.579 36.310 1.00 94.56 826 SER A N 1
ATOM 6410 C CA . SER A 1 826 ? -36.855 -1.282 36.975 1.00 94.56 826 SER A CA 1
ATOM 6411 C C . SER A 1 826 ? -38.126 -0.522 36.610 1.00 94.56 826 SER A C 1
ATOM 6413 O O . SER A 1 826 ? -38.465 -0.439 35.431 1.00 94.56 826 SER A O 1
ATOM 6415 N N . PHE A 1 827 ? -38.774 0.111 37.589 1.00 93.12 827 PHE A N 1
ATOM 6416 C CA . PHE A 1 827 ? -39.925 0.986 37.346 1.00 93.12 827 PHE A CA 1
ATOM 6417 C C . PHE A 1 827 ? -39.524 2.433 37.006 1.00 93.12 827 PHE A C 1
ATOM 6419 O O . PHE A 1 827 ? -40.323 3.357 37.137 1.00 93.12 827 PHE A O 1
ATOM 6426 N N . ALA A 1 828 ? -38.282 2.660 36.563 1.00 89.69 828 ALA A N 1
ATOM 6427 C CA . ALA A 1 828 ? -37.758 3.996 36.270 1.00 89.69 828 ALA A CA 1
ATOM 6428 C C . ALA A 1 828 ? -38.474 4.740 35.127 1.00 89.69 828 ALA A C 1
ATOM 6430 O O . ALA A 1 828 ? -38.451 5.968 35.087 1.00 89.69 828 ALA A O 1
ATOM 6431 N N . ASP A 1 829 ? -39.105 4.024 34.195 1.00 87.75 829 ASP A N 1
ATOM 6432 C CA . ASP A 1 829 ? -39.928 4.597 33.118 1.00 87.75 829 ASP A CA 1
ATOM 6433 C C . ASP A 1 829 ? -41.434 4.564 33.403 1.00 87.75 829 ASP A C 1
ATOM 6435 O O . ASP A 1 829 ? -42.230 4.967 32.550 1.00 87.75 829 ASP A O 1
ATOM 6439 N N . SER A 1 830 ? -41.832 4.083 34.580 1.00 86.75 830 SER A N 1
ATOM 6440 C CA . SER A 1 830 ? -43.234 3.958 34.959 1.00 86.75 830 SER A CA 1
ATOM 6441 C C . SER A 1 830 ? -43.777 5.291 35.476 1.00 86.75 830 SER A C 1
ATOM 6443 O O . SER A 1 830 ? -43.063 6.091 36.080 1.00 86.75 830 SER A O 1
ATOM 6445 N N . VAL A 1 831 ? -45.056 5.554 35.207 1.00 82.25 831 VAL A N 1
ATOM 6446 C CA . VAL A 1 831 ? -45.755 6.771 35.640 1.00 82.25 831 VAL A CA 1
ATOM 6447 C C . VAL A 1 831 ? -46.857 6.361 36.598 1.00 82.25 831 VAL A C 1
ATOM 6449 O O . VAL A 1 831 ? -47.690 5.538 36.230 1.00 82.25 831 VAL A O 1
ATOM 6452 N N . GLU A 1 832 ? -46.877 6.952 37.794 1.00 82.81 832 GLU A N 1
ATOM 6453 C CA . GLU A 1 832 ? -47.910 6.685 38.802 1.00 82.81 832 GLU A CA 1
ATOM 6454 C C . GLU A 1 832 ? -49.322 6.838 38.214 1.00 82.81 832 GLU A C 1
ATOM 6456 O O . GLU A 1 832 ? -49.614 7.794 37.479 1.00 82.81 832 GLU A O 1
ATOM 6461 N N . ALA A 1 833 ? -50.212 5.899 38.542 1.00 70.81 833 ALA A N 1
ATOM 6462 C CA . ALA A 1 833 ? -51.596 5.978 38.101 1.00 70.81 833 ALA A CA 1
ATOM 6463 C C . ALA A 1 833 ? -52.289 7.203 38.726 1.00 70.81 833 ALA A C 1
ATOM 6465 O O . ALA A 1 833 ? -51.973 7.639 39.833 1.00 70.81 833 ALA A O 1
ATOM 6466 N N . LYS A 1 834 ? -53.252 7.786 37.998 1.00 69.69 834 LYS A N 1
ATOM 6467 C CA . LYS A 1 834 ? -53.887 9.068 38.372 1.00 69.69 834 LYS A CA 1
ATOM 6468 C C . LYS A 1 834 ? -54.564 9.055 39.746 1.00 69.69 834 LYS A C 1
ATOM 6470 O O . LYS A 1 834 ? -54.715 10.125 40.333 1.00 69.69 834 LYS A O 1
ATOM 6475 N N . ASP A 1 835 ? -54.951 7.877 40.222 1.00 73.38 835 ASP A N 1
ATOM 6476 C CA . ASP A 1 835 ? -55.715 7.686 41.453 1.00 73.38 835 ASP A CA 1
ATOM 6477 C C . ASP A 1 835 ? -54.860 7.161 42.624 1.00 73.38 835 ASP A C 1
ATOM 6479 O O . ASP A 1 835 ? -55.390 6.925 43.709 1.00 73.38 835 ASP A O 1
ATOM 6483 N N . VAL A 1 836 ? -53.536 7.038 42.450 1.00 73.38 836 VAL A N 1
ATOM 6484 C CA . VAL A 1 836 ? -52.614 6.660 43.533 1.00 73.38 836 VAL A CA 1
ATOM 6485 C C . VAL A 1 836 ? -52.518 7.803 44.545 1.00 73.38 836 VAL A C 1
ATOM 6487 O O . VAL A 1 836 ? -52.129 8.933 44.228 1.00 73.38 836 VAL A O 1
ATOM 6490 N N . VAL A 1 837 ? -52.872 7.527 45.802 1.00 72.44 837 VAL A N 1
ATOM 6491 C CA . VAL A 1 837 ? -52.689 8.482 46.902 1.00 72.44 837 VAL A CA 1
ATOM 6492 C C . VAL A 1 837 ? -51.192 8.601 47.184 1.00 72.44 837 VAL A C 1
ATOM 6494 O O . VAL A 1 837 ? -50.491 7.601 47.197 1.00 72.44 837 VAL A O 1
ATOM 6497 N N . LYS A 1 838 ? -50.683 9.798 47.505 1.00 69.25 838 LYS A N 1
ATOM 6498 C CA . LYS A 1 838 ? -49.247 10.037 47.794 1.00 69.25 838 LYS A CA 1
ATOM 6499 C C . LYS A 1 838 ? -48.594 9.108 48.846 1.00 69.25 838 LYS A C 1
ATOM 6501 O O . LYS A 1 838 ? -47.384 9.156 49.006 1.00 69.25 838 LYS A O 1
ATOM 6506 N N . GLY A 1 839 ? -49.363 8.332 49.617 1.00 64.94 839 GLY A N 1
ATOM 6507 C CA . GLY A 1 839 ? -48.843 7.322 50.553 1.00 64.94 839 GLY A CA 1
ATOM 6508 C C . GLY A 1 839 ? -48.725 5.900 49.976 1.00 64.94 839 GLY A C 1
ATOM 6509 O O . GLY A 1 839 ? -48.121 5.036 50.608 1.00 64.94 839 GLY A O 1
ATOM 6510 N N . GLU A 1 840 ? -49.285 5.654 48.794 1.00 74.19 840 GLU A N 1
ATOM 6511 C CA . GLU A 1 840 ? -49.375 4.356 48.114 1.00 74.19 840 GLU A CA 1
ATOM 6512 C C . GLU A 1 840 ? -48.599 4.340 46.789 1.00 74.19 840 GLU A C 1
ATOM 6514 O O . GLU A 1 840 ? -48.929 3.553 45.913 1.00 74.19 840 GLU A O 1
ATOM 6519 N N . GLU A 1 841 ? -47.572 5.188 46.646 1.00 83.25 841 GLU A N 1
ATOM 6520 C CA . GLU A 1 841 ? -46.692 5.221 45.464 1.00 83.25 841 GLU A CA 1
ATOM 6521 C C . GLU A 1 841 ? -46.298 3.795 45.038 1.00 83.25 841 GLU A C 1
ATOM 6523 O O . GLU A 1 841 ? -45.750 3.032 45.843 1.00 83.25 841 GLU A O 1
ATOM 6528 N N . LEU A 1 842 ? -46.634 3.422 43.797 1.00 88.00 842 LEU A N 1
ATOM 6529 C CA . LEU A 1 842 ? -46.456 2.059 43.293 1.00 88.00 842 LEU A CA 1
ATOM 6530 C C . LEU A 1 842 ? -45.068 1.878 42.677 1.00 88.00 842 LEU A C 1
ATOM 6532 O O . LEU A 1 842 ? -44.458 0.816 42.788 1.00 88.00 842 LEU A O 1
ATOM 6536 N N . TYR A 1 843 ? -44.526 2.905 42.037 1.00 90.75 843 TYR A N 1
ATOM 6537 C CA . TYR A 1 843 ? -43.262 2.814 41.306 1.00 90.75 843 TYR A CA 1
ATOM 6538 C C . TYR A 1 843 ? -42.105 3.475 42.051 1.00 90.75 843 TYR A C 1
ATOM 6540 O O . TYR A 1 843 ? -40.949 3.354 41.637 1.00 90.75 843 TYR A O 1
ATOM 6548 N N . HIS A 1 844 ? -42.391 4.121 43.182 1.00 90.31 844 HIS A N 1
ATOM 6549 C CA . HIS A 1 844 ? -41.429 4.888 43.957 1.00 90.31 844 HIS A CA 1
ATOM 6550 C C . HIS A 1 844 ? -41.457 4.570 45.452 1.00 90.31 844 HIS A C 1
ATOM 6552 O O . HIS A 1 844 ? -42.448 4.118 46.016 1.00 90.31 844 HIS A O 1
ATOM 6558 N N . PHE A 1 845 ? -40.326 4.827 46.105 1.00 90.25 845 PHE A N 1
ATOM 6559 C CA . PHE A 1 845 ? -40.249 4.942 47.555 1.00 90.25 845 PHE A CA 1
ATOM 6560 C C . PHE A 1 845 ? -39.475 6.216 47.900 1.00 90.25 845 PHE A C 1
ATOM 6562 O O . PHE A 1 845 ? -38.238 6.264 47.868 1.00 90.25 845 PHE A O 1
ATOM 6569 N N . GLY A 1 846 ? -40.217 7.289 48.178 1.00 88.44 846 GLY A N 1
ATOM 6570 C CA . GLY A 1 846 ? -39.642 8.626 48.277 1.00 88.44 846 GLY A CA 1
ATOM 6571 C C . GLY A 1 846 ? -39.135 9.090 46.910 1.00 88.44 846 GLY A C 1
ATOM 6572 O O . GLY A 1 846 ? -39.858 9.036 45.926 1.00 88.44 846 GLY A O 1
ATOM 6573 N N . LYS A 1 847 ? -37.878 9.546 46.822 1.00 89.00 847 LYS A N 1
ATOM 6574 C CA . LYS A 1 847 ? -37.306 10.006 45.540 1.00 89.00 847 LYS A CA 1
ATOM 6575 C C . LYS A 1 847 ? -36.777 8.886 44.636 1.00 89.00 847 LYS A C 1
ATOM 6577 O O . LYS A 1 847 ? -36.364 9.167 43.517 1.00 89.00 847 LYS A O 1
ATOM 6582 N N . TYR A 1 848 ? -36.727 7.649 45.127 1.00 92.25 848 TYR A N 1
ATOM 6583 C CA . TYR A 1 848 ? -36.070 6.540 44.436 1.00 92.25 848 TYR A CA 1
ATOM 6584 C C . TYR A 1 848 ? -37.080 5.662 43.703 1.00 92.25 848 TYR A C 1
ATOM 6586 O O . TYR A 1 848 ? -38.197 5.468 44.183 1.00 92.25 848 TYR A O 1
ATOM 6594 N N . HIS A 1 849 ? -36.673 5.109 42.562 1.00 93.31 849 HIS A N 1
ATOM 6595 C CA . HIS A 1 849 ? -37.483 4.160 41.800 1.00 93.31 849 HIS A CA 1
ATOM 6596 C C . HIS A 1 849 ? -37.431 2.771 42.431 1.00 93.31 849 HIS A C 1
ATOM 6598 O O . HIS A 1 849 ? -36.361 2.301 42.824 1.00 93.31 849 HIS A O 1
ATOM 6604 N N . ARG A 1 850 ? -38.577 2.099 42.504 1.00 93.75 850 ARG A N 1
ATOM 6605 C CA . ARG A 1 850 ? -38.677 0.703 42.926 1.00 93.75 850 ARG A CA 1
ATOM 6606 C C . ARG A 1 850 ? -38.282 -0.254 41.802 1.00 93.75 850 ARG A C 1
ATOM 6608 O O . ARG A 1 850 ? -38.269 0.093 40.621 1.00 93.75 850 ARG A O 1
ATOM 6615 N N . VAL A 1 851 ? -37.964 -1.479 42.205 1.00 95.06 851 VAL A N 1
ATOM 6616 C CA . VAL A 1 851 ? -37.655 -2.607 41.323 1.00 95.06 851 VAL A CA 1
ATOM 6617 C C . VAL A 1 851 ? -38.617 -3.741 41.663 1.00 95.06 851 VAL A C 1
ATOM 6619 O O . VAL A 1 851 ? -38.918 -3.970 42.839 1.00 95.06 851 VAL A O 1
ATOM 6622 N N . GLY A 1 852 ? -39.108 -4.444 40.651 1.00 93.81 852 GLY A N 1
ATOM 6623 C CA . GLY A 1 852 ? -40.068 -5.523 40.835 1.00 93.81 852 GLY A CA 1
ATOM 6624 C C . GLY A 1 852 ? -40.193 -6.404 39.608 1.00 93.81 852 GLY A C 1
ATOM 6625 O O . GLY A 1 852 ? -39.420 -6.287 38.659 1.00 93.81 852 GLY A O 1
ATOM 6626 N N . PHE A 1 853 ? -41.155 -7.306 39.648 1.00 92.88 853 PHE A N 1
ATOM 6627 C CA . PHE A 1 853 ? -41.424 -8.254 38.592 1.00 92.88 853 PHE A CA 1
ATOM 6628 C C . PHE A 1 853 ? -42.692 -7.880 37.841 1.00 92.88 853 PHE A C 1
ATOM 6630 O O . PHE A 1 853 ? -43.662 -7.404 38.423 1.00 92.88 853 PHE A O 1
ATOM 6637 N N . VAL A 1 854 ? -42.674 -8.120 36.536 1.00 91.88 854 VAL A N 1
ATOM 6638 C CA . VAL A 1 854 ? -43.828 -7.957 35.656 1.00 91.88 854 VAL A CA 1
ATOM 6639 C C . VAL A 1 854 ? -44.081 -9.244 34.896 1.00 91.88 854 VAL A C 1
ATOM 6641 O O . VAL A 1 854 ? -43.149 -9.971 34.542 1.00 91.88 854 VAL A O 1
ATOM 6644 N N . ASP A 1 855 ? -45.348 -9.494 34.609 1.00 91.19 855 ASP A N 1
ATOM 6645 C CA . ASP A 1 855 ? -45.759 -10.576 33.734 1.00 91.19 855 ASP A CA 1
ATOM 6646 C C . ASP A 1 855 ? -45.437 -10.231 32.272 1.00 91.19 855 ASP A C 1
ATOM 6648 O O . ASP A 1 855 ? -45.829 -9.177 31.753 1.00 91.19 855 ASP A O 1
ATOM 6652 N N . ALA A 1 856 ? -44.675 -11.096 31.607 1.00 93.81 856 ALA A N 1
ATOM 6653 C CA . ALA A 1 856 ? -44.212 -10.867 30.249 1.00 93.81 856 ALA A CA 1
ATOM 6654 C C . ALA A 1 856 ? -44.229 -12.138 29.401 1.00 93.81 856 ALA A C 1
ATOM 6656 O O . ALA A 1 856 ? -43.878 -13.215 29.864 1.00 93.81 856 ALA A O 1
ATOM 6657 N N . VAL A 1 857 ? -44.560 -12.003 28.118 1.00 94.69 857 VAL A N 1
ATOM 6658 C CA . VAL A 1 857 ? -44.542 -13.102 27.145 1.00 94.69 857 VAL A CA 1
ATOM 6659 C C . VAL A 1 857 ? -43.507 -12.848 26.060 1.00 94.69 857 VAL A C 1
ATOM 6661 O O . VAL A 1 857 ? -43.386 -11.735 25.553 1.00 94.69 857 VAL A O 1
ATOM 6664 N N . GLU A 1 858 ? -42.775 -13.884 25.660 1.00 95.06 858 GLU A N 1
ATOM 6665 C CA . GLU A 1 858 ? -41.847 -13.848 24.535 1.00 95.06 858 GLU A CA 1
ATOM 6666 C C . GLU A 1 858 ? -42.244 -14.840 23.438 1.00 95.06 858 GLU A C 1
ATOM 6668 O O . GLU A 1 858 ? -42.370 -16.042 23.674 1.00 95.06 858 GLU A O 1
ATOM 6673 N N . GLN A 1 859 ? -42.356 -14.331 22.210 1.00 94.62 859 GLN A N 1
ATOM 6674 C CA . GLN A 1 859 ? -42.488 -15.130 20.991 1.00 94.62 859 GLN A CA 1
ATOM 6675 C C . GLN A 1 859 ? -41.544 -14.572 19.923 1.00 94.62 859 GLN A C 1
ATOM 6677 O O . GLN A 1 859 ? -41.493 -13.361 19.707 1.00 94.62 859 GLN A O 1
ATOM 6682 N N . ASP A 1 860 ? -40.776 -15.440 19.261 1.00 91.56 860 ASP A N 1
ATOM 6683 C CA . ASP A 1 860 ? -39.856 -15.078 18.169 1.00 91.56 860 ASP A CA 1
ATOM 6684 C C . ASP A 1 860 ? -38.843 -13.960 18.509 1.00 91.56 860 ASP A C 1
ATOM 6686 O O . ASP A 1 860 ? -38.432 -13.173 17.646 1.00 91.56 860 ASP A O 1
ATOM 6690 N N . SER A 1 861 ? -38.387 -13.917 19.768 1.00 93.38 861 SER A N 1
ATOM 6691 C CA . SER A 1 861 ? -37.517 -12.864 20.323 1.00 93.38 861 SER A CA 1
ATOM 6692 C C . SER A 1 861 ? -38.158 -11.472 20.384 1.00 93.38 861 SER A C 1
ATOM 6694 O O . SER A 1 861 ? -37.459 -10.453 20.337 1.00 93.38 861 SER A O 1
ATOM 6696 N N . VAL A 1 862 ? -39.485 -11.414 20.479 1.00 95.94 862 VAL A N 1
ATOM 6697 C CA . VAL A 1 862 ? -40.242 -10.204 20.794 1.00 95.94 862 VAL A CA 1
ATOM 6698 C C . VAL A 1 862 ? -40.874 -10.375 22.170 1.00 95.94 862 VAL A C 1
ATOM 6700 O O . VAL A 1 862 ? -41.641 -11.311 22.377 1.00 95.94 862 VAL A O 1
ATOM 6703 N N . LEU A 1 863 ? -40.541 -9.473 23.091 1.00 96.06 863 LEU A N 1
ATOM 6704 C CA . LEU A 1 863 ? -41.024 -9.463 24.470 1.00 96.06 863 LEU A CA 1
ATOM 6705 C C . LEU A 1 863 ? -42.236 -8.530 24.608 1.00 96.06 863 LEU A C 1
ATOM 6707 O O . LEU A 1 863 ? -42.187 -7.386 24.161 1.00 96.06 863 LEU A O 1
ATOM 6711 N N . TYR A 1 864 ? -43.299 -8.995 25.247 1.00 94.31 864 TYR A N 1
ATOM 6712 C CA . TYR A 1 864 ? -44.540 -8.267 25.500 1.00 94.31 864 TYR A CA 1
ATOM 6713 C C . TYR A 1 864 ? -44.761 -8.197 27.010 1.00 94.31 864 TYR A C 1
ATOM 6715 O O . TYR A 1 864 ? -44.961 -9.234 27.630 1.00 94.31 864 TYR A O 1
ATOM 6723 N N . ILE A 1 865 ? -44.722 -7.002 27.601 1.00 91.75 865 ILE A N 1
ATOM 6724 C CA . ILE A 1 865 ? -45.027 -6.800 29.027 1.00 91.75 865 ILE A CA 1
ATOM 6725 C C . ILE A 1 865 ? -46.544 -6.639 29.153 1.00 91.75 865 ILE A C 1
ATOM 6727 O O . ILE A 1 865 ? -47.096 -5.687 28.604 1.00 91.75 865 ILE A O 1
ATOM 6731 N N . LEU A 1 866 ? -47.216 -7.596 29.798 1.00 88.00 866 LEU A N 1
ATOM 6732 C CA . LEU A 1 866 ? -48.669 -7.768 29.698 1.00 88.00 866 LEU A CA 1
ATOM 6733 C C . LEU A 1 866 ? -49.475 -6.734 30.496 1.00 88.00 866 LEU A C 1
ATOM 6735 O O . LEU A 1 866 ? -50.567 -6.358 30.063 1.00 88.00 866 LEU A O 1
ATOM 6739 N N . GLY A 1 867 ? -48.939 -6.253 31.621 1.00 76.88 867 GLY A N 1
ATOM 6740 C CA . GLY A 1 867 ? -49.686 -5.409 32.561 1.00 76.88 867 GLY A CA 1
ATOM 6741 C C . GLY A 1 867 ? -50.942 -6.113 33.100 1.00 76.88 867 GLY A C 1
ATOM 6742 O O . GLY A 1 867 ? -51.005 -7.338 33.127 1.00 76.88 867 GLY A O 1
ATOM 6743 N N . GLU A 1 868 ? -51.972 -5.345 33.462 1.00 73.19 868 GLU A N 1
ATOM 6744 C CA . GLU A 1 868 ? -53.228 -5.851 34.060 1.00 73.19 868 GLU A CA 1
ATOM 6745 C C . GLU A 1 868 ? -54.151 -6.600 33.069 1.00 73.19 868 GLU A C 1
ATOM 6747 O O . GLU A 1 868 ? -55.197 -7.127 33.441 1.00 73.19 868 GLU A O 1
ATOM 6752 N N . HIS A 1 869 ? -53.819 -6.650 31.773 1.00 73.94 869 HIS A N 1
ATOM 6753 C CA . HIS A 1 869 ? -54.742 -7.144 30.741 1.00 73.94 869 HIS A CA 1
ATOM 6754 C C . HIS A 1 869 ? -55.017 -8.65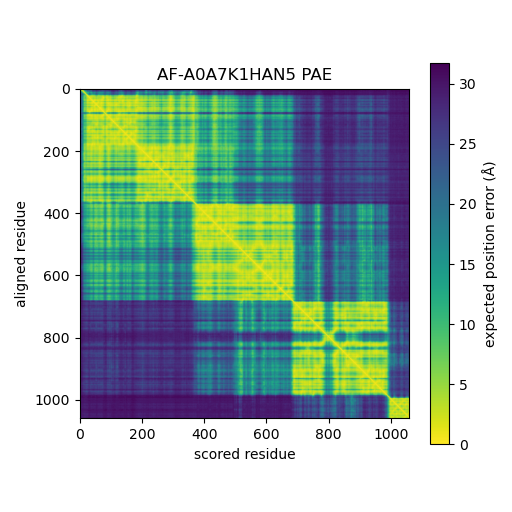6 30.796 1.00 73.94 869 HIS A C 1
ATOM 6756 O O . HIS A 1 869 ? -56.045 -9.104 30.284 1.00 73.94 869 HIS A O 1
ATOM 6762 N N . PHE A 1 870 ? -54.094 -9.441 31.359 1.00 81.75 870 PHE A N 1
ATOM 6763 C CA . PHE A 1 870 ? -54.070 -10.903 31.219 1.00 81.75 870 PHE A CA 1
ATOM 6764 C C . PHE A 1 870 ? -53.698 -11.654 32.505 1.00 81.75 870 PHE A C 1
ATOM 6766 O O . PHE A 1 870 ? -53.435 -12.856 32.461 1.00 81.75 870 PHE A O 1
ATOM 6773 N N . GLU A 1 871 ? -53.696 -10.967 33.646 1.00 69.38 871 GLU A N 1
ATOM 6774 C CA . GLU A 1 871 ? -53.209 -11.483 34.930 1.00 69.38 871 GLU A CA 1
ATOM 6775 C C . GLU A 1 871 ? -53.858 -12.823 35.329 1.00 69.38 871 GLU A C 1
ATOM 6777 O O . GLU A 1 871 ? -53.168 -13.757 35.725 1.00 69.38 871 GLU A O 1
ATOM 6782 N N . ASN A 1 872 ? -55.165 -12.973 35.083 1.00 76.81 872 ASN A N 1
ATOM 6783 C CA . ASN A 1 872 ? -55.943 -14.165 35.451 1.00 76.81 872 ASN A CA 1
ATOM 6784 C C . ASN A 1 872 ? -56.101 -15.209 34.328 1.00 76.81 872 ASN A C 1
ATOM 6786 O O . ASN A 1 872 ? -56.878 -16.155 34.463 1.00 76.81 872 ASN A O 1
ATOM 6790 N N . VAL A 1 873 ? -55.414 -15.049 33.193 1.00 81.06 873 VAL A N 1
ATOM 6791 C CA . VAL A 1 873 ? -55.499 -16.010 32.082 1.00 81.06 873 VAL A CA 1
ATOM 6792 C C . VAL A 1 873 ? -54.378 -17.032 32.217 1.00 81.06 873 VAL A C 1
ATOM 6794 O O . VAL A 1 873 ? -53.203 -16.670 32.253 1.00 81.06 873 VAL A O 1
ATOM 6797 N N . ALA A 1 874 ? -54.713 -18.321 32.262 1.00 82.75 874 ALA A N 1
ATOM 6798 C CA . ALA A 1 874 ? -53.709 -19.380 32.308 1.00 82.75 874 ALA A CA 1
ATOM 6799 C C . ALA A 1 874 ? -52.851 -19.392 31.028 1.00 82.75 874 ALA A C 1
ATOM 6801 O O . ALA A 1 874 ? -53.359 -19.181 29.927 1.00 82.75 874 ALA A O 1
ATOM 6802 N N . THR A 1 875 ? -51.556 -19.716 31.139 1.00 86.31 875 THR A N 1
ATOM 6803 C CA . THR A 1 875 ? -50.604 -19.681 30.005 1.00 86.31 875 THR A CA 1
ATOM 6804 C C . THR A 1 875 ? -51.062 -20.500 28.791 1.00 86.31 875 THR A C 1
ATOM 6806 O O . THR A 1 875 ? -50.839 -20.097 27.649 1.00 86.31 875 THR A O 1
ATOM 6809 N N . LYS A 1 876 ? -51.754 -21.625 29.016 1.00 81.94 876 LYS A N 1
ATOM 6810 C CA . LYS A 1 876 ? -52.317 -22.479 27.954 1.00 81.94 876 LYS A CA 1
ATOM 6811 C C . LYS A 1 876 ? -53.460 -21.823 27.159 1.00 81.94 876 LYS A C 1
ATOM 6813 O O . LYS A 1 876 ? -53.651 -22.179 26.001 1.00 81.94 876 LYS A O 1
ATOM 6818 N N . ASP A 1 877 ? -54.177 -20.878 27.768 1.00 83.19 877 ASP A N 1
ATOM 6819 C CA . ASP A 1 877 ? -55.371 -20.229 27.212 1.00 83.19 877 ASP A CA 1
ATOM 6820 C C . ASP A 1 877 ? -55.054 -18.824 26.653 1.00 83.19 877 ASP A C 1
ATOM 6822 O O . ASP A 1 877 ? -55.908 -18.178 26.044 1.00 83.19 877 ASP A O 1
ATOM 6826 N N . LEU A 1 878 ? -53.814 -18.345 26.827 1.00 85.50 878 LEU A N 1
ATOM 6827 C CA . LEU A 1 878 ? -53.336 -17.077 26.277 1.00 85.50 878 LEU A CA 1
ATOM 6828 C C . LEU A 1 878 ? -53.179 -17.133 24.749 1.00 85.50 878 LEU A C 1
ATOM 6830 O O . LEU A 1 878 ? -52.569 -18.047 24.192 1.00 85.50 878 LEU A O 1
ATOM 6834 N N . SER A 1 879 ? -53.664 -16.087 24.076 1.00 85.81 879 SER A N 1
ATOM 6835 C CA . SER A 1 879 ? -53.544 -15.901 22.629 1.00 85.81 879 SER A CA 1
ATOM 6836 C C . SER A 1 879 ? -52.571 -14.771 22.300 1.00 85.81 879 SER A C 1
ATOM 6838 O O . SER A 1 879 ? -52.787 -13.614 22.667 1.00 85.81 879 SER A O 1
ATOM 6840 N N . MET A 1 880 ? -51.527 -15.079 21.523 1.00 89.88 880 MET A N 1
ATOM 6841 C CA . MET A 1 880 ? -50.599 -14.057 21.022 1.00 89.88 880 MET A CA 1
ATOM 6842 C C . MET A 1 880 ? -51.268 -13.045 20.091 1.00 89.88 880 MET A C 1
ATOM 6844 O O . MET A 1 880 ? -50.767 -11.931 19.952 1.00 89.88 880 MET A O 1
ATOM 6848 N N . GLU A 1 881 ? -52.379 -13.402 19.445 1.00 87.06 881 GLU A N 1
ATOM 6849 C CA . GLU A 1 881 ? -53.141 -12.458 18.629 1.00 87.06 881 GLU A CA 1
ATOM 6850 C C . GLU A 1 881 ? -53.802 -11.390 19.506 1.00 87.06 881 GLU A C 1
ATOM 6852 O O . GLU A 1 881 ? -53.751 -10.205 19.178 1.00 87.06 881 GLU A O 1
ATOM 6857 N N . ASP A 1 882 ? -54.357 -11.795 20.648 1.00 87.38 882 ASP A N 1
ATOM 6858 C CA . ASP A 1 882 ? -55.012 -10.878 21.578 1.00 87.38 882 ASP A CA 1
ATOM 6859 C C . ASP A 1 882 ? -53.991 -10.024 22.326 1.00 87.38 882 ASP A C 1
ATOM 6861 O O . ASP A 1 882 ? -54.169 -8.811 22.413 1.00 87.38 882 ASP A O 1
ATOM 6865 N N . ILE A 1 883 ? -52.857 -10.606 22.735 1.00 88.88 883 ILE A N 1
ATOM 6866 C CA . ILE A 1 883 ? -51.735 -9.851 23.314 1.00 88.88 883 ILE A CA 1
ATOM 6867 C C . ILE A 1 883 ? -51.269 -8.757 22.344 1.00 88.88 883 ILE A C 1
ATOM 6869 O O . ILE A 1 883 ? -51.158 -7.594 22.728 1.00 88.88 883 ILE A O 1
ATOM 6873 N N . LYS A 1 884 ? -51.055 -9.090 21.063 1.00 90.12 884 LYS A N 1
ATOM 6874 C CA . LYS A 1 884 ? -50.572 -8.135 20.047 1.00 90.12 884 LYS A CA 1
ATOM 6875 C C . LYS A 1 884 ? -51.569 -7.010 19.734 1.00 90.12 884 LYS A C 1
ATOM 6877 O O . LYS A 1 884 ? -51.142 -5.985 19.203 1.00 90.12 884 LYS A O 1
ATOM 6882 N N . LYS A 1 885 ? -52.865 -7.168 20.042 1.00 88.19 885 LYS A N 1
ATOM 6883 C CA . LYS A 1 885 ? -53.886 -6.114 19.862 1.00 88.19 885 LYS A CA 1
ATOM 6884 C C . LYS A 1 885 ? -53.785 -5.013 20.918 1.00 88.19 885 LYS A C 1
ATOM 6886 O O . LYS A 1 885 ? -54.116 -3.870 20.611 1.00 88.19 885 LYS A O 1
ATOM 6891 N N . VAL A 1 886 ? -53.341 -5.341 22.133 1.00 87.19 886 VAL A N 1
ATOM 6892 C CA . VAL A 1 886 ? -53.350 -4.411 23.278 1.00 87.19 886 VAL A CA 1
ATOM 6893 C C . VAL A 1 886 ? -51.956 -4.043 23.793 1.00 87.19 886 VAL A C 1
ATOM 6895 O O . VAL A 1 886 ? -51.776 -2.938 24.297 1.00 87.19 886 VAL A O 1
ATOM 6898 N N . VAL A 1 887 ? -50.950 -4.904 23.607 1.00 88.31 887 VAL A N 1
ATOM 6899 C CA . VAL A 1 887 ? -49.581 -4.708 24.106 1.00 88.31 887 VAL A CA 1
ATOM 6900 C C . VAL A 1 887 ? -48.595 -4.548 22.953 1.00 88.31 887 VAL A C 1
ATOM 6902 O O . VAL A 1 887 ? -48.5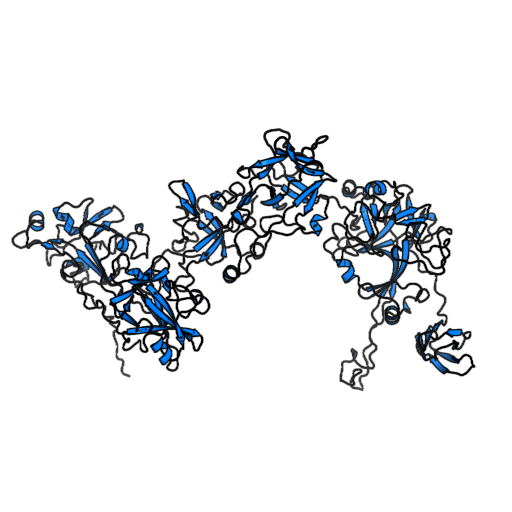53 -5.330 21.999 1.00 88.31 887 VAL A O 1
ATOM 6905 N N . LYS A 1 888 ? -47.725 -3.541 23.065 1.00 91.25 888 LYS A N 1
ATOM 6906 C CA . LYS A 1 888 ? -46.646 -3.308 22.104 1.00 91.25 888 LYS A CA 1
ATOM 6907 C C . LYS A 1 888 ? -45.438 -4.193 22.419 1.00 91.25 888 LYS A C 1
ATOM 6909 O O . LYS A 1 888 ? -44.892 -4.140 23.514 1.00 91.25 888 LYS A O 1
ATOM 6914 N N . GLY A 1 889 ? -44.983 -4.946 21.420 1.00 92.56 889 GLY A N 1
ATOM 6915 C CA . GLY A 1 889 ? -43.802 -5.801 21.542 1.00 92.56 889 GLY A CA 1
ATOM 6916 C C . GLY A 1 889 ? -42.472 -5.040 21.496 1.00 92.56 889 GLY A C 1
ATOM 6917 O O . GLY A 1 889 ? -42.318 -4.050 20.773 1.00 92.56 889 GLY A O 1
ATOM 6918 N N . ILE A 1 890 ? -41.488 -5.557 22.227 1.00 94.75 890 ILE A N 1
ATOM 6919 C CA . ILE A 1 890 ? -40.095 -5.111 22.284 1.00 94.75 890 ILE A CA 1
ATOM 6920 C C . ILE A 1 890 ? -39.244 -6.111 21.501 1.00 94.75 890 ILE A C 1
ATOM 6922 O O . ILE A 1 890 ? -39.115 -7.272 21.883 1.00 94.75 890 ILE A O 1
ATOM 6926 N N . ASN A 1 891 ? -38.643 -5.671 20.396 1.00 95.06 891 ASN A N 1
ATOM 6927 C CA . ASN A 1 891 ? -37.811 -6.539 19.566 1.00 95.06 891 ASN A CA 1
ATOM 6928 C C . ASN A 1 891 ? -36.413 -6.709 20.181 1.00 95.06 891 ASN A C 1
ATOM 6930 O O . ASN A 1 891 ? -35.549 -5.840 20.030 1.00 95.06 891 ASN A O 1
ATOM 6934 N N . LEU A 1 892 ? -36.175 -7.852 20.827 1.00 93.69 892 LEU A N 1
ATOM 6935 C CA . LEU A 1 892 ? -34.918 -8.129 21.520 1.00 93.69 892 LEU A CA 1
ATOM 6936 C C . LEU A 1 892 ? -33.735 -8.266 20.548 1.00 93.69 892 LEU A C 1
ATOM 6938 O O . LEU A 1 892 ? -32.624 -7.889 20.899 1.00 93.69 892 LEU A O 1
ATOM 6942 N N . LYS A 1 893 ? -33.951 -8.727 19.305 1.00 91.94 893 LYS A N 1
ATOM 6943 C CA . LYS A 1 893 ? -32.889 -8.833 18.276 1.00 91.94 893 LYS A CA 1
ATOM 6944 C C . LYS A 1 893 ? -32.373 -7.472 17.804 1.00 91.94 893 LYS A C 1
ATOM 6946 O O . LYS A 1 893 ? -31.244 -7.383 17.321 1.00 91.94 893 LYS A O 1
ATOM 6951 N N . VAL A 1 894 ? -33.205 -6.437 17.896 1.00 90.56 894 VAL A N 1
ATOM 6952 C CA . VAL A 1 894 ? -32.808 -5.054 17.605 1.00 90.56 894 VAL A CA 1
ATOM 6953 C C . VAL A 1 894 ? -32.180 -4.433 18.847 1.00 90.56 894 VAL A C 1
ATOM 6955 O O . VAL A 1 894 ? -31.051 -3.959 18.768 1.00 90.56 894 VAL A O 1
ATOM 6958 N N . ALA A 1 895 ? -32.866 -4.525 19.989 1.00 90.38 895 ALA A N 1
ATOM 6959 C CA . ALA A 1 895 ? -32.424 -3.942 21.254 1.00 90.38 895 ALA A CA 1
ATOM 6960 C C . ALA A 1 895 ? -31.033 -4.444 21.684 1.00 90.38 895 ALA A C 1
ATOM 6962 O O . ALA A 1 895 ? -30.192 -3.658 22.106 1.00 90.38 895 ALA A O 1
ATOM 6963 N N . VAL A 1 896 ? -30.739 -5.733 21.484 1.00 89.25 896 VAL A N 1
ATOM 6964 C CA . VAL A 1 896 ? -29.447 -6.335 21.852 1.00 89.25 896 VAL A CA 1
ATOM 6965 C C . VAL A 1 896 ? -28.242 -5.709 21.143 1.00 89.25 896 VAL A C 1
ATOM 6967 O O . VAL A 1 896 ? -27.135 -5.746 21.668 1.00 89.25 896 VAL A O 1
ATOM 6970 N N . LYS A 1 897 ? -28.440 -5.112 19.962 1.00 83.75 897 LYS A N 1
ATOM 6971 C CA . LYS A 1 897 ? -27.374 -4.446 19.199 1.00 83.75 897 LYS A CA 1
ATOM 6972 C C . LYS A 1 897 ? -27.148 -2.999 19.630 1.00 83.75 897 LYS A C 1
ATOM 6974 O O . LYS A 1 897 ? -26.237 -2.355 19.122 1.00 83.75 897 LYS A O 1
ATOM 6979 N N . GLU A 1 898 ? -28.000 -2.465 20.502 1.00 83.62 898 GLU A N 1
ATOM 6980 C CA . GLU A 1 898 ? -27.871 -1.092 20.988 1.00 83.62 898 GLU A CA 1
ATOM 6981 C C . GLU A 1 898 ? -26.825 -0.965 22.102 1.00 83.62 898 GLU A C 1
ATOM 6983 O O . GLU A 1 898 ? -26.390 0.157 22.365 1.00 83.62 898 GLU A O 1
ATOM 6988 N N . ASP A 1 899 ? -26.465 -2.087 22.747 1.00 78.38 899 ASP A N 1
ATOM 6989 C CA . ASP A 1 899 ? -25.516 -2.209 23.869 1.00 78.38 899 ASP A CA 1
ATOM 6990 C C . ASP A 1 899 ? -25.762 -1.237 25.044 1.00 78.38 899 ASP A C 1
ATOM 6992 O O . ASP A 1 899 ? -24.929 -1.065 25.931 1.00 78.38 899 ASP A O 1
ATOM 6996 N N . LYS A 1 900 ? -26.953 -0.637 25.116 1.00 84.81 900 LYS A N 1
ATOM 6997 C CA . LYS A 1 900 ? -27.396 0.194 26.239 1.00 84.81 900 LYS A CA 1
ATOM 6998 C C . LYS A 1 900 ? -28.120 -0.652 27.281 1.00 84.81 900 LYS A C 1
ATOM 7000 O O . LYS A 1 900 ? -28.664 -1.704 26.949 1.00 84.81 900 LYS A O 1
ATOM 7005 N N . HIS A 1 901 ? -28.195 -0.154 28.512 1.00 87.50 901 HIS A N 1
ATOM 7006 C CA . HIS A 1 901 ? -29.160 -0.696 29.459 1.00 87.50 901 HIS A CA 1
ATOM 7007 C C . HIS A 1 901 ? -30.587 -0.341 29.032 1.00 87.50 901 HIS A C 1
ATOM 7009 O O . HIS A 1 901 ? -30.899 0.785 28.643 1.00 87.50 901 HIS A O 1
ATOM 7015 N N . HIS A 1 902 ? -31.467 -1.314 29.173 1.00 92.12 902 HIS A N 1
ATOM 7016 C CA . HIS A 1 902 ? -32.910 -1.168 29.203 1.00 92.12 902 HIS A CA 1
ATOM 7017 C C . HIS A 1 902 ? -33.425 -1.419 30.624 1.00 92.12 902 HIS A C 1
ATOM 7019 O O . HIS A 1 902 ? -32.749 -2.050 31.435 1.00 92.12 902 HIS A O 1
ATOM 7025 N N . ASN A 1 903 ? -34.649 -0.982 30.923 1.00 93.12 903 ASN A N 1
ATOM 7026 C CA . ASN A 1 903 ? -35.256 -1.193 32.245 1.00 93.12 903 ASN A CA 1
ATOM 7027 C C . ASN A 1 903 ? -35.501 -2.676 32.580 1.00 93.12 903 ASN A C 1
ATOM 7029 O O . ASN A 1 903 ? -35.756 -3.003 33.730 1.00 93.12 903 ASN A O 1
ATOM 7033 N N . TYR A 1 904 ? -35.379 -3.569 31.596 1.00 94.06 904 TYR A N 1
ATOM 7034 C CA . TYR A 1 904 ? -35.489 -5.022 31.737 1.00 94.06 904 TYR A CA 1
ATOM 7035 C C . TYR A 1 904 ? -34.136 -5.760 31.665 1.00 94.06 904 TYR A C 1
ATOM 7037 O O . TYR A 1 904 ? -34.109 -6.988 31.648 1.00 94.06 904 TYR A O 1
ATOM 7045 N N . THR A 1 905 ? -33.010 -5.040 31.580 1.00 94.88 905 THR A N 1
ATOM 7046 C CA . THR A 1 905 ? -31.661 -5.630 31.488 1.00 94.88 905 THR A CA 1
ATOM 7047 C C . THR A 1 905 ? -30.768 -5.191 32.638 1.00 94.88 905 THR A C 1
ATOM 7049 O O . THR A 1 905 ? -30.749 -4.013 33.002 1.00 94.88 905 THR A O 1
ATOM 7052 N N . TRP A 1 906 ? -29.936 -6.114 33.105 1.00 96.25 906 TRP A N 1
ATOM 7053 C CA . TRP A 1 906 ? -29.098 -5.952 34.286 1.00 96.25 906 TRP A CA 1
ATOM 7054 C C . TRP A 1 906 ? -27.644 -6.324 33.981 1.00 96.25 906 TRP A C 1
ATOM 7056 O O . TRP A 1 906 ? -27.391 -7.268 33.230 1.00 96.25 906 TRP A O 1
ATOM 7066 N N . SER A 1 907 ? -26.700 -5.594 34.575 1.00 95.50 907 SER A N 1
ATOM 7067 C CA . SER A 1 907 ? -25.257 -5.859 34.495 1.00 95.50 907 SER A CA 1
ATOM 7068 C C . SER A 1 907 ? -24.695 -5.967 35.906 1.00 95.50 907 SER A C 1
ATOM 7070 O O . SER A 1 907 ? -25.183 -5.312 36.822 1.00 95.50 907 SER A O 1
ATOM 7072 N N . PHE A 1 908 ? -23.650 -6.765 36.085 1.00 96.62 908 PHE A N 1
ATOM 7073 C CA . PHE A 1 908 ? -23.116 -7.093 37.407 1.00 96.62 908 PHE A CA 1
ATOM 7074 C C . PHE A 1 908 ? -21.688 -6.572 37.511 1.00 96.62 908 PHE A C 1
ATOM 7076 O O . PHE A 1 908 ? -20.769 -7.192 36.988 1.00 96.62 908 PHE A O 1
ATOM 7083 N N . ARG A 1 909 ? -21.496 -5.385 38.086 1.00 93.94 909 ARG A N 1
ATOM 7084 C CA . ARG A 1 909 ? -20.205 -4.681 38.079 1.00 93.94 909 ARG A CA 1
ATOM 7085 C C . ARG A 1 909 ? -19.362 -5.084 39.280 1.00 93.94 909 ARG A C 1
ATOM 7087 O O . ARG A 1 909 ? -19.810 -4.882 40.403 1.00 93.94 909 ARG A O 1
ATOM 7094 N N . TYR A 1 910 ? -18.145 -5.585 39.071 1.00 93.06 910 TYR A N 1
ATOM 7095 C CA . TYR A 1 910 ? -17.268 -5.930 40.193 1.00 93.06 910 TYR A CA 1
ATOM 7096 C C . TYR A 1 910 ? -16.897 -4.691 41.014 1.00 93.06 910 TYR A C 1
ATOM 7098 O O . TYR A 1 910 ? -16.622 -3.627 40.454 1.00 93.06 910 TYR A O 1
ATOM 7106 N N . ILE A 1 911 ? -16.864 -4.836 42.341 1.00 91.25 911 ILE A N 1
ATOM 7107 C CA . ILE A 1 911 ? -16.423 -3.759 43.246 1.00 91.25 911 ILE A CA 1
ATOM 7108 C C . ILE A 1 911 ? -14.899 -3.594 43.243 1.00 91.25 911 ILE A C 1
ATOM 7110 O O . ILE A 1 911 ? -14.392 -2.495 43.458 1.00 91.25 911 ILE A O 1
ATOM 7114 N N . ASP A 1 912 ? -14.184 -4.686 42.968 1.00 86.75 912 ASP A N 1
ATOM 7115 C CA . ASP A 1 912 ? -12.729 -4.759 42.875 1.00 86.75 912 ASP A CA 1
ATOM 7116 C C . ASP A 1 912 ? -12.351 -5.722 41.730 1.00 86.75 912 ASP A C 1
ATOM 7118 O O . ASP A 1 912 ? -12.181 -6.923 41.951 1.00 86.75 912 ASP A O 1
ATOM 7122 N N . PRO A 1 913 ? -12.268 -5.222 40.479 1.00 81.00 913 PRO A N 1
ATOM 7123 C CA . PRO A 1 913 ? -11.888 -6.026 39.315 1.00 81.00 913 PRO A CA 1
ATOM 7124 C C . PRO A 1 913 ? -10.541 -6.746 39.461 1.00 81.00 913 PRO A C 1
ATOM 7126 O O . PRO A 1 913 ? -10.352 -7.812 38.877 1.00 81.00 913 PRO A O 1
ATOM 7129 N N . ALA A 1 914 ? -9.614 -6.181 40.244 1.00 72.94 914 ALA A N 1
ATOM 7130 C CA . ALA A 1 914 ? -8.300 -6.768 40.461 1.00 72.94 914 ALA A CA 1
ATOM 7131 C C . ALA A 1 914 ? -8.380 -8.016 41.337 1.00 72.94 914 ALA A C 1
ATOM 7133 O O . ALA A 1 914 ? -7.781 -9.034 40.998 1.00 72.94 914 ALA A O 1
ATOM 7134 N N . LYS A 1 915 ? -9.165 -7.972 42.419 1.00 82.69 915 LYS A N 1
ATOM 7135 C CA . LYS A 1 915 ? -9.430 -9.168 43.231 1.00 82.69 915 LYS A CA 1
ATOM 7136 C C . LYS A 1 915 ? -10.273 -10.196 42.497 1.00 82.69 915 LYS A C 1
ATOM 7138 O O . LYS A 1 915 ? -9.970 -11.382 42.568 1.00 82.69 915 LYS A O 1
ATOM 7143 N N . ALA A 1 916 ? -11.285 -9.761 41.748 1.00 83.69 916 ALA A N 1
ATOM 7144 C CA . ALA A 1 916 ? -12.188 -10.667 41.040 1.00 83.69 916 ALA A CA 1
ATOM 7145 C C . ALA A 1 916 ? -11.467 -11.609 40.052 1.00 83.69 916 ALA A C 1
ATOM 7147 O O . ALA A 1 916 ? -11.975 -12.695 39.767 1.00 83.69 916 ALA A O 1
ATOM 7148 N N . ALA A 1 917 ? -10.281 -11.222 39.568 1.00 76.69 917 ALA A N 1
ATOM 7149 C CA . ALA A 1 917 ? -9.423 -12.045 38.718 1.00 76.69 917 ALA A CA 1
ATOM 7150 C C . ALA A 1 917 ? -8.866 -13.310 39.410 1.00 76.69 917 ALA A C 1
ATOM 7152 O O . ALA A 1 917 ? -8.391 -14.207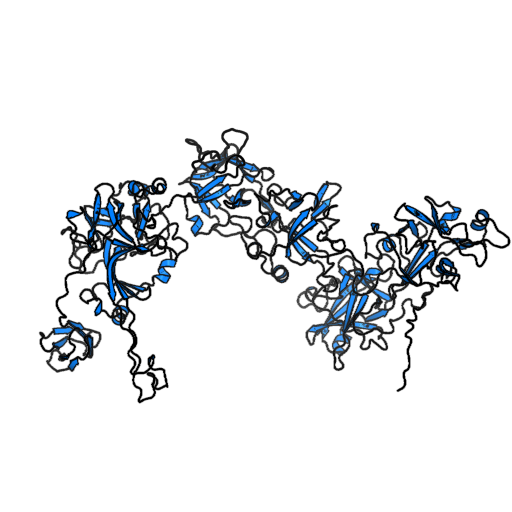 38.722 1.00 76.69 917 ALA A O 1
ATOM 7153 N N . ASN A 1 918 ? -8.950 -13.422 40.742 1.00 82.81 918 ASN A N 1
ATOM 7154 C CA . ASN A 1 918 ? -8.513 -14.609 41.491 1.00 82.81 918 ASN A CA 1
ATOM 7155 C C . ASN A 1 918 ? -9.452 -15.820 41.345 1.00 82.81 918 ASN A C 1
ATOM 7157 O O . ASN A 1 918 ? -9.123 -16.896 41.837 1.00 82.81 918 ASN A O 1
ATOM 7161 N N . GLU A 1 919 ? -10.621 -15.647 40.718 1.00 82.38 919 GLU A N 1
ATOM 7162 C CA . GLU A 1 919 ? -11.606 -16.711 40.478 1.00 82.38 919 GLU A CA 1
ATOM 7163 C C . GLU A 1 919 ? -12.017 -17.492 41.744 1.00 82.38 919 GLU A C 1
ATOM 7165 O O . GLU A 1 919 ? -12.190 -18.707 41.726 1.00 82.38 919 GLU A O 1
ATOM 7170 N N . VAL A 1 920 ? -12.237 -16.777 42.852 1.00 89.56 920 VAL A N 1
ATOM 7171 C CA . VAL A 1 920 ? -12.865 -17.299 44.081 1.00 89.56 920 VAL A CA 1
ATOM 7172 C C . VAL A 1 920 ? -14.093 -16.460 44.434 1.00 89.56 920 VAL A C 1
ATOM 7174 O O . VAL A 1 920 ? -14.119 -15.261 44.157 1.00 89.56 920 VAL A O 1
ATOM 7177 N N . GLU A 1 921 ? -15.143 -17.068 44.994 1.00 91.19 921 GLU A N 1
ATOM 7178 C CA . GLU A 1 921 ? -16.429 -16.374 45.180 1.00 91.19 921 GLU A CA 1
ATOM 7179 C C . GLU A 1 921 ? -16.300 -15.156 46.101 1.00 91.19 921 GLU A C 1
ATOM 7181 O O . GLU A 1 921 ? -16.875 -14.110 45.813 1.00 91.19 921 GLU A O 1
ATOM 7186 N N . GLU A 1 922 ? -15.504 -15.252 47.166 1.00 88.69 922 GLU A N 1
ATOM 7187 C CA . GLU A 1 922 ? -15.285 -14.165 48.126 1.00 88.69 922 GLU A CA 1
ATOM 7188 C C . GLU A 1 922 ? -14.697 -12.899 47.480 1.00 88.69 922 GLU A C 1
ATOM 7190 O O . GLU A 1 922 ? -14.998 -11.793 47.928 1.00 88.69 922 GLU A O 1
ATOM 7195 N N . ASP A 1 923 ? -13.917 -13.049 46.407 1.00 90.31 923 ASP A N 1
ATOM 7196 C CA . ASP A 1 923 ? -13.269 -11.945 45.690 1.00 90.31 923 ASP A CA 1
ATOM 7197 C C . ASP A 1 923 ? -14.124 -11.396 44.531 1.00 90.31 923 ASP A C 1
ATOM 7199 O O . ASP A 1 923 ? -13.805 -10.357 43.949 1.00 90.31 923 ASP A O 1
ATOM 7203 N N . ARG A 1 924 ? -15.229 -12.067 44.184 1.00 90.81 924 ARG A N 1
ATOM 7204 C CA . ARG A 1 924 ? -16.071 -11.773 43.010 1.00 90.81 924 ARG A CA 1
ATOM 7205 C C . ARG A 1 924 ? -17.341 -10.997 43.353 1.00 90.81 924 ARG A C 1
ATOM 7207 O O . ARG A 1 924 ? -18.356 -11.138 42.663 1.00 90.81 924 ARG A O 1
ATOM 7214 N N . ALA A 1 925 ? -17.261 -10.158 44.380 1.00 94.75 925 ALA A N 1
ATOM 7215 C CA . ALA A 1 925 ? -18.340 -9.279 44.806 1.00 94.75 925 ALA A CA 1
ATOM 7216 C C . ALA A 1 925 ? -18.671 -8.206 43.759 1.00 94.75 925 ALA A C 1
ATOM 7218 O O . ALA A 1 925 ? -17.784 -7.636 43.113 1.00 94.75 925 ALA A O 1
ATOM 7219 N N . PHE A 1 926 ? -19.958 -7.910 43.589 1.00 96.81 926 PHE A N 1
ATOM 7220 C CA . PHE A 1 926 ? -20.443 -6.988 42.565 1.00 96.81 926 PHE A CA 1
ATOM 7221 C C . PHE A 1 926 ? -21.643 -6.145 43.011 1.00 96.81 926 PHE A C 1
ATOM 7223 O O . PHE A 1 926 ? -22.381 -6.493 43.930 1.00 96.81 926 PHE A O 1
ATOM 7230 N N . LEU A 1 927 ? -21.860 -5.042 42.297 1.00 97.00 927 LEU A N 1
ATOM 7231 C CA . LEU A 1 927 ? -23.079 -4.236 42.308 1.00 97.00 927 LEU A CA 1
ATOM 7232 C C . LEU A 1 927 ? -24.000 -4.672 41.161 1.00 97.00 927 LEU A C 1
ATOM 7234 O O . LEU A 1 927 ? -23.527 -5.034 40.081 1.00 97.00 927 LEU A O 1
ATOM 7238 N N . ILE A 1 928 ? -25.315 -4.587 41.365 1.00 97.12 928 ILE A N 1
ATOM 7239 C CA . ILE A 1 928 ? -26.312 -4.805 40.306 1.00 97.12 928 ILE A CA 1
ATOM 7240 C C . ILE A 1 928 ? -26.654 -3.449 39.672 1.00 97.12 928 ILE A C 1
ATOM 7242 O O . ILE A 1 928 ? -27.254 -2.594 40.321 1.00 97.12 928 ILE A O 1
ATOM 7246 N N . GLU A 1 929 ? -26.246 -3.253 38.416 1.00 95.12 929 GLU A N 1
ATOM 7247 C CA . GLU A 1 929 ? -26.423 -2.029 37.621 1.00 95.12 929 GLU A CA 1
ATOM 7248 C C . GLU A 1 929 ? -27.706 -2.093 36.781 1.00 95.12 929 GLU A C 1
ATOM 7250 O O . GLU A 1 929 ? -27.940 -3.077 36.066 1.00 95.12 929 GLU A O 1
ATOM 7255 N N . SER A 1 930 ? -28.503 -1.021 36.824 1.00 93.75 930 SER A N 1
ATOM 7256 C CA . SER A 1 930 ? -29.696 -0.827 35.993 1.00 93.75 930 SER A CA 1
ATOM 7257 C C . SER A 1 930 ? -29.544 0.323 34.992 1.00 93.75 930 SER A C 1
ATOM 7259 O O . SER A 1 930 ? -28.516 0.995 34.900 1.00 93.75 930 SER A O 1
ATOM 7261 N N . ASN A 1 931 ? -30.604 0.567 34.225 1.00 91.50 931 ASN A N 1
ATOM 7262 C CA . ASN A 1 931 ? -30.657 1.631 33.236 1.00 91.50 931 ASN A CA 1
ATOM 7263 C C . ASN A 1 931 ? -30.628 3.032 33.862 1.00 91.50 931 ASN A C 1
ATOM 7265 O O . ASN A 1 931 ? -31.434 3.353 34.730 1.00 91.50 931 ASN A O 1
ATOM 7269 N N . LYS A 1 932 ? -29.746 3.886 33.330 1.00 84.25 932 LYS A N 1
ATOM 7270 C CA . LYS A 1 932 ? -29.662 5.324 33.640 1.00 84.25 932 LYS A CA 1
ATOM 7271 C C . LYS A 1 932 ? -29.832 6.241 32.418 1.00 84.25 932 LYS A C 1
ATOM 7273 O O . LYS A 1 932 ? -29.556 7.432 32.488 1.00 84.25 932 LYS A O 1
ATOM 7278 N N . GLY A 1 933 ? -30.228 5.695 31.267 1.00 73.38 933 GLY A N 1
ATOM 7279 C CA . GLY A 1 933 ? -30.535 6.467 30.058 1.00 73.38 933 GLY A CA 1
ATOM 7280 C C . GLY A 1 933 ? -29.351 6.827 29.147 1.00 73.38 933 GLY A C 1
ATOM 7281 O O . GLY A 1 933 ? -29.576 7.478 28.128 1.00 73.38 933 GLY A O 1
ATOM 7282 N N . ASN A 1 934 ? -28.117 6.397 29.440 1.00 66.75 934 ASN A N 1
ATOM 7283 C CA . ASN A 1 934 ? -26.953 6.626 28.570 1.00 66.75 934 ASN A CA 1
ATOM 7284 C C . ASN A 1 934 ? -26.216 5.322 28.183 1.00 66.75 934 ASN A C 1
ATOM 7286 O O . ASN A 1 934 ? -26.611 4.230 28.591 1.00 66.75 934 ASN A O 1
ATOM 7290 N N . LYS A 1 935 ? -25.187 5.435 27.330 1.00 68.31 935 LYS A N 1
ATOM 7291 C CA . LYS A 1 935 ? -24.438 4.299 26.754 1.00 68.31 935 LYS A CA 1
ATOM 7292 C C . LYS A 1 935 ? -23.115 4.001 27.469 1.00 68.31 935 LYS A C 1
ATOM 7294 O O . LYS A 1 935 ? -22.264 3.324 26.908 1.00 68.31 935 LYS A O 1
ATOM 7299 N N . ASP A 1 936 ? -22.912 4.533 28.669 1.00 74.50 936 ASP A N 1
ATOM 7300 C CA . ASP A 1 936 ? -21.623 4.403 29.338 1.00 74.50 936 ASP A CA 1
ATOM 7301 C C . ASP A 1 936 ? -21.368 2.948 29.774 1.00 74.50 936 ASP A C 1
ATOM 7303 O O . ASP A 1 936 ? -22.239 2.270 30.340 1.00 74.50 936 ASP A O 1
ATOM 7307 N N . ILE A 1 937 ? -20.136 2.484 29.570 1.00 76.56 937 ILE A N 1
ATOM 7308 C CA . ILE A 1 937 ? -19.613 1.262 30.182 1.00 76.56 937 ILE A CA 1
ATOM 7309 C C . ILE A 1 937 ? -18.853 1.664 31.446 1.00 76.56 937 ILE A C 1
ATOM 7311 O O . ILE A 1 937 ? -18.040 2.583 31.415 1.00 76.56 937 ILE A O 1
ATOM 7315 N N . ALA A 1 938 ? -19.127 0.976 32.556 1.00 79.44 938 ALA A N 1
ATOM 7316 C CA . ALA A 1 938 ? -18.520 1.230 33.861 1.00 79.44 938 ALA A CA 1
ATOM 7317 C C . ALA A 1 938 ? -18.572 2.712 34.300 1.00 79.44 938 ALA A C 1
ATOM 7319 O O . ALA A 1 938 ? -17.561 3.251 34.764 1.00 79.44 938 ALA A O 1
ATOM 7320 N N . PRO A 1 939 ? -19.732 3.394 34.199 1.00 81.19 939 PRO A N 1
ATOM 7321 C CA . PRO A 1 939 ? -19.806 4.826 34.468 1.00 81.19 939 PRO A CA 1
ATOM 7322 C C . PRO A 1 939 ? -19.387 5.174 35.897 1.00 81.19 939 PRO A C 1
ATOM 7324 O O . PRO A 1 939 ? -19.655 4.423 36.833 1.00 81.19 939 PRO A O 1
ATOM 7327 N N . SER A 1 940 ? -18.800 6.351 36.106 1.00 80.69 940 SER A N 1
ATOM 7328 C CA . SER A 1 940 ? -18.473 6.821 37.462 1.00 80.69 940 SER A CA 1
ATOM 7329 C C . SER A 1 940 ? -19.710 7.017 38.348 1.00 80.69 940 SER A C 1
ATOM 7331 O O . SER A 1 940 ? -19.576 6.981 39.566 1.00 80.69 940 SER A O 1
ATOM 7333 N N . LYS A 1 941 ? -20.899 7.177 37.748 1.00 88.56 941 LYS A N 1
ATOM 7334 C CA . LYS A 1 941 ? -22.202 7.240 38.425 1.00 88.56 941 LYS A CA 1
ATOM 7335 C C . LYS A 1 941 ? -23.233 6.338 37.757 1.00 88.56 941 LYS A C 1
ATOM 7337 O O . LYS A 1 941 ? -23.307 6.334 36.523 1.00 88.56 941 LYS A O 1
ATOM 7342 N N . ALA A 1 942 ? -24.031 5.603 38.526 1.00 90.12 942 ALA A N 1
ATOM 7343 C CA . ALA A 1 942 ? -25.079 4.745 37.973 1.00 90.12 942 ALA A CA 1
ATOM 7344 C C . ALA A 1 942 ? -26.246 4.505 38.934 1.00 90.12 942 ALA A C 1
ATOM 7346 O O . ALA A 1 942 ? -26.201 4.897 40.094 1.00 90.12 942 ALA A O 1
ATOM 7347 N N . ALA A 1 943 ? -27.282 3.846 38.415 1.00 93.50 943 ALA A N 1
ATOM 7348 C CA . ALA A 1 943 ? -28.401 3.344 39.198 1.00 93.50 943 ALA A CA 1
ATOM 7349 C C . ALA A 1 943 ? -28.080 1.922 39.692 1.00 93.50 943 ALA A C 1
ATOM 7351 O O . ALA A 1 943 ? -28.191 0.954 38.933 1.00 93.50 943 ALA A O 1
ATOM 7352 N N . TRP A 1 944 ? -27.660 1.803 40.951 1.00 95.19 944 TRP A N 1
ATOM 7353 C CA . TRP A 1 944 ? -27.363 0.533 41.622 1.00 95.19 944 TRP A CA 1
ATOM 7354 C C . TRP A 1 944 ? -28.565 0.059 42.434 1.00 95.19 944 TRP A C 1
ATOM 7356 O O . TRP A 1 944 ? -29.308 0.878 42.980 1.00 95.19 944 TRP A O 1
ATOM 7366 N N . LEU A 1 945 ? -28.735 -1.256 42.583 1.00 96.31 945 LEU A N 1
ATOM 7367 C CA . LEU A 1 945 ? -29.692 -1.792 43.550 1.00 96.31 945 LEU A CA 1
ATOM 7368 C C . LEU A 1 945 ? -29.276 -1.399 44.978 1.00 96.31 945 LEU A C 1
ATOM 7370 O O . LEU A 1 945 ? -28.145 -1.635 45.402 1.00 96.31 945 LEU A O 1
ATOM 7374 N N . LYS A 1 946 ? -30.204 -0.797 45.717 1.00 94.25 946 LYS A N 1
ATOM 7375 C CA . LYS A 1 946 ? -29.978 -0.156 47.014 1.00 94.25 946 LYS A CA 1
ATOM 7376 C C . LYS A 1 946 ? -31.041 -0.581 48.021 1.00 94.25 946 LYS A C 1
ATOM 7378 O O . LYS A 1 946 ? -32.213 -0.729 47.674 1.00 94.25 946 LYS A O 1
ATOM 7383 N N . ASN A 1 947 ? -30.647 -0.695 49.289 1.00 93.25 947 ASN A N 1
ATOM 7384 C CA . ASN A 1 947 ? -31.584 -0.830 50.402 1.00 93.25 947 ASN A CA 1
ATOM 7385 C C . ASN A 1 947 ? -31.888 0.550 51.003 1.00 93.25 947 ASN A C 1
ATOM 7387 O O . ASN A 1 947 ? -31.012 1.214 51.558 1.00 93.25 947 ASN A O 1
ATOM 7391 N N . GLN A 1 948 ? -33.145 0.981 50.909 1.00 92.88 948 GLN A N 1
ATOM 7392 C CA . GLN A 1 948 ? -33.640 2.205 51.525 1.00 92.88 948 GLN A CA 1
ATOM 7393 C C . GLN A 1 948 ? -34.661 1.849 52.612 1.00 92.88 948 GLN A C 1
ATOM 7395 O O . GLN A 1 948 ? -35.841 1.659 52.336 1.00 92.88 948 GLN A O 1
ATOM 7400 N N . ASN A 1 949 ? -34.217 1.795 53.872 1.00 88.44 949 ASN A N 1
ATOM 7401 C CA . ASN A 1 949 ? -35.058 1.454 55.032 1.00 88.44 949 ASN A CA 1
ATOM 7402 C C . ASN A 1 949 ? -35.790 0.102 54.892 1.00 88.44 949 ASN A C 1
ATOM 7404 O O . ASN A 1 949 ? -36.975 0.007 55.202 1.00 88.44 949 ASN A O 1
ATOM 7408 N N . ASN A 1 950 ? -35.086 -0.935 54.438 1.00 86.56 950 ASN A N 1
ATOM 7409 C CA . ASN A 1 950 ? -35.591 -2.271 54.096 1.00 86.56 950 ASN A CA 1
ATOM 7410 C C . ASN A 1 950 ? -36.507 -2.337 52.862 1.00 86.56 950 ASN A C 1
ATOM 7412 O O . ASN A 1 950 ? -37.062 -3.397 52.599 1.00 86.56 950 ASN A O 1
ATOM 7416 N N . CYS A 1 951 ? -36.648 -1.251 52.097 1.00 91.56 951 CYS A N 1
ATOM 7417 C CA . CYS A 1 951 ? -37.298 -1.256 50.788 1.00 91.56 951 CYS A CA 1
ATOM 7418 C C . CYS A 1 951 ? -36.229 -1.228 49.689 1.00 91.56 951 CYS A C 1
ATOM 7420 O O . CYS A 1 951 ? -35.376 -0.335 49.679 1.00 91.56 951 CYS A O 1
ATOM 7422 N N . LEU A 1 952 ? -36.273 -2.179 48.753 1.00 95.38 952 LEU A N 1
ATOM 7423 C CA . LEU A 1 952 ? -35.347 -2.183 47.622 1.00 95.38 952 LEU A CA 1
ATOM 7424 C C . LEU A 1 952 ? -35.749 -1.163 46.557 1.00 95.38 952 LEU A C 1
ATOM 7426 O O . LEU A 1 952 ? -36.897 -1.117 46.100 1.00 95.38 952 LEU A O 1
ATOM 7430 N N . VAL A 1 953 ? -34.769 -0.353 46.169 1.00 95.31 953 VAL A N 1
ATOM 7431 C CA . VAL A 1 953 ? -34.887 0.739 45.201 1.00 95.31 953 VAL A CA 1
ATOM 7432 C C . VAL A 1 953 ? -33.620 0.836 44.352 1.00 95.31 953 VAL A C 1
ATOM 7434 O O . VAL A 1 953 ? -32.619 0.181 44.641 1.00 95.31 953 VAL A O 1
ATOM 7437 N N . LEU A 1 954 ? -33.634 1.685 43.328 1.00 95.62 954 LEU A N 1
ATOM 7438 C CA . LEU A 1 954 ? -32.428 2.104 42.620 1.00 95.62 954 LEU A CA 1
ATOM 7439 C C . LEU A 1 954 ? -31.851 3.385 43.223 1.00 95.62 954 LEU A C 1
ATOM 7441 O O . LEU A 1 954 ? -32.591 4.315 43.553 1.00 95.62 954 LEU A O 1
ATOM 7445 N N . SER A 1 955 ? -30.525 3.442 43.350 1.00 94.06 955 SER A N 1
ATOM 7446 C CA . SER A 1 955 ? -29.823 4.679 43.682 1.00 94.06 955 SER A CA 1
ATOM 7447 C C . SER A 1 955 ? -30.047 5.747 42.605 1.00 94.06 955 SER A C 1
ATOM 7449 O O . SER A 1 955 ? -30.369 5.450 41.454 1.00 94.06 955 SER A O 1
ATOM 7451 N N . ASP A 1 956 ? -29.911 7.010 43.005 1.00 90.56 956 ASP A N 1
ATOM 7452 C CA . ASP A 1 956 ? -30.059 8.149 42.103 1.00 90.56 956 ASP A CA 1
ATOM 7453 C C . ASP A 1 956 ? -28.852 8.199 41.147 1.00 90.56 956 ASP A C 1
ATOM 7455 O O . ASP A 1 956 ? -27.727 8.409 41.615 1.00 90.56 956 ASP A O 1
ATOM 7459 N N . PRO A 1 957 ? -29.046 8.006 39.829 1.00 87.69 957 PRO A N 1
ATOM 7460 C CA . PRO A 1 957 ? -27.940 7.908 38.882 1.00 87.69 957 PRO A CA 1
ATOM 7461 C C . PRO A 1 957 ? -27.138 9.206 38.723 1.00 87.69 957 PRO A C 1
ATOM 7463 O O . PRO A 1 957 ? -26.036 9.160 38.175 1.00 87.69 957 PRO A O 1
ATOM 7466 N N . GLU A 1 958 ? -27.649 10.347 39.195 1.00 87.31 958 GLU A N 1
ATOM 7467 C CA . GLU A 1 958 ? -26.946 11.636 39.156 1.00 87.31 958 GLU A CA 1
ATOM 7468 C C . GLU A 1 958 ? -26.097 11.894 40.414 1.00 87.31 958 GLU A C 1
ATOM 7470 O O . GLU A 1 958 ? -25.145 12.685 40.382 1.00 87.31 958 GLU A O 1
ATOM 7475 N N . GLU A 1 959 ? -26.392 11.207 41.519 1.00 87.69 959 GLU A N 1
ATOM 7476 C CA . GLU A 1 959 ? -25.737 11.410 42.819 1.00 87.69 959 GLU A CA 1
ATOM 7477 C C . GLU A 1 959 ? -24.847 10.231 43.239 1.00 87.69 959 GLU A C 1
ATOM 7479 O O . GLU A 1 959 ? -23.852 10.441 43.923 1.00 87.69 959 GLU A O 1
ATOM 7484 N N . SER A 1 960 ? -25.169 9.007 42.819 1.00 89.69 960 SER A N 1
ATOM 7485 C CA . SER A 1 960 ? -24.537 7.775 43.302 1.00 89.69 960 SER A CA 1
ATOM 7486 C C . SER A 1 960 ? -23.225 7.462 42.573 1.00 89.69 960 SER A C 1
ATOM 7488 O O . SER A 1 960 ? -23.219 6.943 41.453 1.00 89.69 960 SER A O 1
ATOM 7490 N N . GLU A 1 961 ? -22.096 7.790 43.207 1.00 89.06 961 GLU A N 1
ATOM 7491 C CA . GLU A 1 961 ? -20.752 7.532 42.681 1.00 89.06 961 GLU A CA 1
ATOM 7492 C C . GLU A 1 961 ? -20.298 6.089 42.942 1.00 89.06 961 GLU A C 1
ATOM 7494 O O . GLU A 1 961 ? -20.451 5.557 44.039 1.00 89.06 961 GLU A O 1
ATOM 7499 N N . PHE A 1 962 ? -19.676 5.453 41.944 1.00 88.62 962 PHE A N 1
ATOM 7500 C CA . PHE A 1 962 ? -19.172 4.078 42.052 1.00 88.62 962 PHE A CA 1
ATOM 7501 C C . PHE A 1 962 ? -18.181 3.903 43.211 1.00 88.62 962 PHE A C 1
ATOM 7503 O O . PHE A 1 962 ? -18.215 2.884 43.894 1.00 88.62 962 PHE A O 1
ATOM 7510 N N . GLU A 1 963 ? -17.324 4.898 43.460 1.00 85.06 963 GLU A N 1
ATOM 7511 C CA . GLU A 1 963 ? -16.338 4.856 44.547 1.00 85.06 963 GLU A CA 1
ATOM 7512 C C . GLU A 1 963 ? -16.982 4.792 45.939 1.00 85.06 963 GLU A C 1
ATOM 7514 O O . GLU A 1 963 ? -16.423 4.164 46.837 1.00 85.06 963 GLU A O 1
ATOM 7519 N N . GLU A 1 964 ? -18.169 5.379 46.112 1.00 88.75 964 GLU A N 1
ATOM 7520 C CA . GLU A 1 964 ? -18.943 5.274 47.350 1.00 88.75 964 GLU A CA 1
ATOM 7521 C C . GLU A 1 964 ? -19.760 3.975 47.373 1.00 88.75 964 GLU A C 1
ATOM 7523 O O . GLU A 1 964 ? -19.688 3.209 48.341 1.00 88.75 964 GLU A O 1
ATOM 7528 N N . ALA A 1 965 ? -20.465 3.673 46.278 1.00 88.38 965 ALA A N 1
ATOM 7529 C CA . ALA A 1 965 ? -21.328 2.500 46.148 1.00 88.38 965 ALA A CA 1
ATOM 7530 C C . ALA A 1 965 ? -20.573 1.176 46.345 1.00 88.38 965 ALA A C 1
ATOM 7532 O O . ALA A 1 965 ? -21.063 0.279 47.029 1.00 88.38 965 ALA A O 1
ATOM 7533 N N . LYS A 1 966 ? -19.337 1.063 45.838 1.00 88.56 966 LYS A N 1
ATOM 7534 C CA . LYS A 1 966 ? -18.501 -0.146 45.981 1.00 88.56 966 LYS A CA 1
ATOM 7535 C C . LYS A 1 966 ? -18.090 -0.455 47.426 1.00 88.56 966 LYS A C 1
ATOM 7537 O O . LYS A 1 966 ? -17.544 -1.521 47.689 1.00 88.56 966 LYS A O 1
ATOM 7542 N N . THR A 1 967 ? -18.314 0.482 48.347 1.00 87.75 967 THR A N 1
ATOM 7543 C CA . THR A 1 967 ? -18.073 0.319 49.790 1.00 87.75 967 THR A CA 1
ATOM 7544 C C . THR A 1 967 ? -19.370 0.246 50.602 1.00 87.75 967 THR A C 1
ATOM 7546 O O . THR A 1 967 ? -19.321 0.176 51.827 1.00 87.75 967 THR A O 1
ATOM 7549 N N . GLY A 1 968 ? -20.531 0.289 49.934 1.00 81.50 968 GLY A N 1
ATOM 7550 C CA . GLY A 1 968 ? -21.855 0.373 50.555 1.00 81.50 968 GLY A CA 1
ATOM 7551 C C . GLY A 1 968 ? -22.199 1.753 51.134 1.00 81.50 968 GLY A C 1
ATOM 7552 O O . GLY A 1 968 ? -23.204 1.886 51.831 1.00 81.50 968 GLY A O 1
ATOM 7553 N N . GLY A 1 969 ? -21.390 2.789 50.870 1.00 79.88 969 GLY A N 1
ATOM 7554 C CA . GLY A 1 969 ? -21.485 4.104 51.521 1.00 79.88 969 GLY A CA 1
ATOM 7555 C C . GLY A 1 969 ? -22.791 4.869 51.267 1.00 79.88 969 GLY A C 1
ATOM 7556 O O . GLY A 1 969 ? -23.252 5.604 52.139 1.00 79.88 969 GLY A O 1
ATOM 7557 N N . ASP A 1 970 ? -23.438 4.657 50.121 1.00 82.88 970 ASP A N 1
ATOM 7558 C CA . ASP A 1 970 ? -24.734 5.251 49.756 1.00 82.88 970 ASP A CA 1
ATOM 7559 C C . ASP A 1 970 ? -25.928 4.290 49.967 1.00 82.88 970 ASP A C 1
ATOM 7561 O O . ASP A 1 970 ? -27.072 4.591 49.587 1.00 82.88 970 ASP A O 1
ATOM 7565 N N . ASN A 1 971 ? -25.678 3.174 50.662 1.00 84.62 971 ASN A N 1
ATOM 7566 C CA . ASN A 1 971 ? -26.535 1.997 50.839 1.00 84.62 971 ASN A CA 1
ATOM 7567 C C . ASN A 1 971 ? -26.773 1.166 49.563 1.00 84.62 971 ASN A C 1
ATOM 7569 O O . ASN A 1 971 ? -27.723 0.375 49.523 1.00 84.62 971 ASN A O 1
ATOM 7573 N N . ALA A 1 972 ? -25.946 1.319 48.521 1.00 92.38 972 ALA A N 1
ATOM 7574 C CA . ALA A 1 972 ? -25.882 0.327 47.453 1.00 92.38 972 ALA A CA 1
ATOM 7575 C C . ALA A 1 972 ? -25.542 -1.054 48.032 1.00 92.38 972 ALA A C 1
ATOM 7577 O O . ALA A 1 972 ? -24.712 -1.188 48.934 1.00 92.38 972 ALA A O 1
ATOM 7578 N N . LEU A 1 973 ? -26.219 -2.078 47.525 1.00 95.31 973 LEU A N 1
ATOM 7579 C CA . LEU A 1 973 ? -26.049 -3.446 47.989 1.00 95.31 973 LEU A CA 1
ATOM 7580 C C . LEU A 1 973 ? -24.957 -4.139 47.183 1.00 95.31 973 LEU A C 1
ATOM 7582 O O . LEU A 1 973 ? -24.969 -4.126 45.950 1.00 95.31 973 LEU A O 1
ATOM 7586 N N . ILE A 1 974 ? -24.036 -4.766 47.905 1.00 96.12 974 ILE A N 1
ATOM 7587 C CA . ILE A 1 974 ? -22.946 -5.555 47.342 1.00 96.12 974 ILE A CA 1
ATOM 7588 C C . ILE A 1 974 ? -23.341 -7.021 47.439 1.00 96.12 974 ILE A C 1
ATOM 7590 O O . ILE A 1 974 ? -23.757 -7.478 48.501 1.00 96.12 974 ILE A O 1
ATOM 7594 N N . PHE A 1 975 ? -23.196 -7.760 46.345 1.00 96.56 975 PHE A N 1
ATOM 7595 C CA . PHE A 1 975 ? -23.628 -9.146 46.254 1.00 96.56 975 PHE A CA 1
ATOM 7596 C C . PHE A 1 975 ? -22.501 -10.088 45.853 1.00 96.56 975 PHE A C 1
ATOM 7598 O O . PHE A 1 975 ? -21.668 -9.762 45.008 1.00 96.56 975 PHE A O 1
ATOM 7605 N N . ASN A 1 976 ? -22.586 -11.294 46.402 1.00 95.31 976 ASN A N 1
ATOM 7606 C CA . ASN A 1 976 ? -22.017 -12.521 45.860 1.00 95.31 976 ASN A CA 1
ATOM 7607 C C . ASN A 1 976 ? -23.162 -13.432 45.389 1.00 95.31 976 ASN A C 1
ATOM 7609 O O . ASN A 1 976 ? -24.346 -13.107 45.551 1.00 95.31 976 ASN A O 1
ATOM 7613 N N . ILE A 1 977 ? -22.823 -14.587 44.818 1.00 95.19 977 ILE A N 1
ATOM 7614 C CA . ILE A 1 977 ? -23.805 -15.598 44.417 1.00 95.19 977 ILE A CA 1
ATOM 7615 C C . ILE A 1 977 ? -23.619 -16.929 45.135 1.00 95.19 977 ILE A C 1
ATOM 7617 O O . ILE A 1 977 ? -22.535 -17.308 45.568 1.00 95.19 977 ILE A O 1
ATOM 7621 N N . GLU A 1 978 ? -24.722 -17.663 45.226 1.00 92.94 978 GLU A N 1
ATOM 7622 C CA . GLU A 1 978 ? -24.743 -19.099 45.485 1.00 92.94 978 GLU A CA 1
ATOM 7623 C C . GLU A 1 978 ? -25.503 -19.794 44.346 1.00 92.94 978 GLU A C 1
ATOM 7625 O O . GLU A 1 978 ? -26.351 -19.190 43.680 1.00 92.94 978 GLU A O 1
ATOM 7630 N N . LYS A 1 979 ? -25.237 -21.087 44.126 1.00 90.88 979 LYS A N 1
ATOM 7631 C CA . LYS A 1 979 ? -25.994 -21.875 43.143 1.00 90.88 979 LYS A CA 1
ATOM 7632 C C . LYS A 1 979 ? -27.465 -21.977 43.555 1.00 90.88 979 LYS A C 1
ATOM 7634 O O . LYS A 1 979 ? -27.788 -22.298 44.703 1.00 90.88 979 LYS A O 1
ATOM 7639 N N . GLY A 1 980 ? -28.348 -21.707 42.600 1.00 88.38 980 GLY A N 1
ATOM 7640 C CA . GLY A 1 980 ? -29.791 -21.830 42.753 1.00 88.38 980 GLY A CA 1
ATOM 7641 C C . GLY A 1 980 ? -30.294 -23.271 42.653 1.00 88.38 980 GLY A C 1
ATOM 7642 O O . GLY A 1 980 ? -29.556 -24.195 42.313 1.00 88.38 980 GLY A O 1
ATOM 7643 N N . SER A 1 981 ? -31.582 -23.443 42.941 1.00 86.12 981 SER A N 1
ATOM 7644 C CA . SER A 1 981 ? -32.343 -24.680 42.739 1.00 86.12 981 SER A CA 1
ATOM 7645 C C . SER A 1 981 ? -33.730 -24.343 42.204 1.00 86.12 981 SER A C 1
ATOM 7647 O O . SER A 1 981 ? -34.294 -23.311 42.572 1.00 86.12 981 SER A O 1
ATOM 7649 N N . ALA A 1 982 ? -34.283 -25.217 41.360 1.00 82.88 982 ALA A N 1
ATOM 7650 C CA . ALA A 1 982 ? -35.638 -25.066 40.836 1.00 82.88 982 ALA A CA 1
ATOM 7651 C C . ALA A 1 982 ? -36.688 -25.076 41.963 1.00 82.88 982 ALA A C 1
ATOM 7653 O O . ALA A 1 982 ? -37.665 -24.341 41.884 1.00 82.88 982 ALA A O 1
ATOM 7654 N N . ASP A 1 983 ? -36.436 -25.826 43.041 1.00 79.31 983 ASP A N 1
ATOM 7655 C CA . ASP A 1 983 ? -37.316 -25.900 44.220 1.00 79.31 983 ASP A CA 1
ATOM 7656 C C . ASP A 1 983 ? -37.408 -24.572 44.993 1.00 79.31 983 ASP A C 1
ATOM 7658 O O . ASP A 1 983 ? -38.334 -24.360 45.768 1.00 79.31 983 ASP A O 1
ATOM 7662 N N . ASP A 1 984 ? -36.429 -23.686 44.795 1.00 80.81 984 ASP A N 1
ATOM 7663 C CA . ASP A 1 984 ? -36.332 -22.385 45.457 1.00 80.81 984 ASP A CA 1
ATOM 7664 C C . ASP A 1 984 ? -36.832 -21.233 44.559 1.00 80.81 984 ASP A C 1
ATOM 7666 O O . ASP A 1 984 ? -36.729 -20.065 44.945 1.00 80.81 984 ASP A O 1
ATOM 7670 N N . MET A 1 985 ? -37.323 -21.527 43.351 1.00 78.06 985 MET A N 1
ATOM 7671 C CA . MET A 1 985 ? -37.963 -20.543 42.468 1.00 78.06 985 MET A CA 1
ATOM 7672 C C . MET A 1 985 ? -39.344 -20.166 43.007 1.00 78.06 985 MET A C 1
ATOM 7674 O O . MET A 1 985 ? -39.929 -20.906 43.795 1.00 78.06 985 MET A O 1
ATOM 7678 N N . ALA A 1 986 ? -39.879 -19.017 42.595 1.00 68.00 986 ALA A N 1
ATOM 7679 C CA . ALA A 1 986 ? -41.267 -18.688 42.893 1.00 68.00 986 ALA A CA 1
ATOM 7680 C C . ALA A 1 986 ? -42.171 -19.719 42.196 1.00 68.00 986 ALA A C 1
ATOM 7682 O O . ALA A 1 986 ? -42.061 -19.930 40.987 1.00 68.00 986 ALA A O 1
ATOM 7683 N N . THR A 1 987 ? -43.026 -20.407 42.953 1.00 58.97 987 THR A N 1
ATOM 7684 C CA . THR A 1 987 ? -44.060 -21.262 42.362 1.00 58.97 987 THR A CA 1
ATOM 7685 C C . THR A 1 987 ? -45.133 -20.362 41.776 1.00 58.97 987 THR A C 1
ATOM 7687 O O . THR A 1 987 ? -45.524 -19.403 42.445 1.00 58.97 987 THR A O 1
ATOM 7690 N N . ASP A 1 988 ? -45.609 -20.666 40.565 1.00 51.28 988 ASP A N 1
ATOM 7691 C CA . ASP A 1 988 ? -46.795 -20.006 40.018 1.00 51.28 988 ASP A CA 1
ATOM 7692 C C . ASP A 1 988 ? -47.890 -19.983 41.084 1.00 51.28 988 ASP A C 1
ATOM 7694 O O . ASP A 1 988 ? -48.095 -20.973 41.801 1.00 51.28 988 ASP A O 1
ATOM 7698 N N . ASN A 1 989 ? -48.545 -18.827 41.206 1.00 42.97 989 ASN A N 1
ATOM 7699 C CA . ASN A 1 989 ? -49.718 -18.681 42.049 1.00 42.97 989 ASN A CA 1
ATOM 7700 C C . ASN A 1 989 ? -50.662 -19.864 41.815 1.00 42.97 989 ASN A C 1
ATOM 7702 O O . ASN A 1 989 ? -50.822 -20.347 40.694 1.00 42.97 989 ASN A O 1
ATOM 7706 N N . GLU A 1 990 ? -51.198 -20.330 42.938 1.00 34.47 990 GLU A N 1
ATOM 7707 C CA . GLU A 1 990 ? -51.992 -21.533 43.125 1.00 34.47 990 GLU A CA 1
ATOM 7708 C C . GLU A 1 990 ? -52.863 -21.911 41.925 1.00 34.47 990 GLU A C 1
ATOM 7710 O O . GLU A 1 990 ? -53.493 -21.060 41.305 1.00 34.47 990 GLU A O 1
ATOM 7715 N N . GLU A 1 991 ? -52.904 -23.220 41.658 1.00 31.66 991 GLU A N 1
ATOM 7716 C CA . GLU A 1 991 ? -53.937 -23.953 40.924 1.00 31.66 991 GLU A CA 1
ATOM 7717 C C . GLU A 1 991 ? -55.202 -23.102 40.683 1.00 31.66 991 GLU A C 1
ATOM 7719 O O . GLU A 1 991 ? -56.107 -23.070 41.517 1.00 31.66 991 GLU A O 1
ATOM 7724 N N . ILE A 1 992 ? -55.247 -22.361 39.561 1.00 37.72 992 ILE A N 1
ATOM 7725 C CA . ILE A 1 992 ? -56.417 -21.546 39.221 1.00 37.72 992 ILE A CA 1
ATOM 7726 C C . ILE A 1 992 ? -57.587 -22.518 39.122 1.00 37.72 992 ILE A C 1
ATOM 7728 O O . ILE A 1 992 ? -57.598 -23.414 38.269 1.00 37.72 992 ILE A O 1
ATOM 7732 N N . ALA A 1 993 ? -58.538 -22.361 40.043 1.00 37.50 993 ALA A N 1
ATOM 7733 C CA . ALA A 1 993 ? -59.743 -23.161 40.099 1.00 37.50 993 ALA A CA 1
ATOM 7734 C C . ALA A 1 993 ? -60.381 -23.218 38.705 1.00 37.50 993 ALA A C 1
ATOM 7736 O O . ALA A 1 993 ? -60.453 -22.226 37.983 1.00 37.50 993 ALA A O 1
ATOM 7737 N N . THR A 1 994 ? -60.789 -24.424 38.322 1.00 38.69 994 THR A N 1
ATOM 7738 C CA . THR A 1 994 ? -61.391 -24.792 37.038 1.00 38.69 994 THR A CA 1
ATOM 7739 C C . THR A 1 994 ? -62.202 -23.669 36.376 1.00 38.69 994 THR A C 1
ATOM 7741 O O . THR A 1 994 ? -63.328 -23.423 36.794 1.00 38.69 994 THR A O 1
ATOM 7744 N N . SER A 1 995 ? -61.637 -23.062 35.322 1.00 51.47 995 SER A N 1
ATOM 7745 C CA . SER A 1 995 ? -62.312 -22.346 34.220 1.00 51.47 995 SER A CA 1
ATOM 7746 C C . SER A 1 995 ? -63.672 -21.724 34.571 1.00 51.47 995 SER A C 1
ATOM 7748 O O . SER A 1 995 ? -64.719 -22.248 34.178 1.00 51.47 995 SER A O 1
ATOM 7750 N N . GLU A 1 996 ? -63.649 -20.608 35.301 1.00 61.62 996 GLU A N 1
ATOM 7751 C CA . GLU A 1 996 ? -64.813 -19.730 35.448 1.00 61.62 996 GLU A CA 1
ATOM 7752 C C . GLU A 1 996 ? -65.110 -19.009 34.121 1.00 61.62 996 GLU A C 1
ATOM 7754 O O . GLU A 1 996 ? -64.213 -18.705 33.331 1.00 61.62 996 GLU A O 1
ATOM 7759 N N . VAL A 1 997 ? -66.394 -18.778 33.844 1.00 69.31 997 VAL A N 1
ATOM 7760 C CA . VAL A 1 997 ? -66.844 -18.082 32.634 1.00 69.31 997 VAL A CA 1
ATOM 7761 C C . VAL A 1 997 ? -66.623 -16.579 32.797 1.00 69.31 997 VAL A C 1
ATOM 7763 O O . VAL A 1 997 ? -67.229 -15.957 33.668 1.00 69.31 997 VAL A O 1
ATOM 7766 N N . THR A 1 998 ? -65.845 -15.970 31.902 1.00 74.19 998 THR A N 1
ATOM 7767 C CA . THR A 1 998 ? -65.531 -14.531 31.955 1.00 74.19 998 THR A CA 1
ATOM 7768 C C . THR A 1 998 ? -66.172 -13.784 30.791 1.00 74.19 998 THR A C 1
ATOM 7770 O O . THR A 1 998 ? -66.119 -14.232 29.646 1.00 74.19 998 THR A O 1
ATOM 7773 N N . VAL A 1 999 ? -66.761 -12.615 31.064 1.00 78.56 999 VAL A N 1
ATOM 7774 C CA . VAL A 1 999 ? -67.390 -11.738 30.061 1.00 78.56 999 VAL A CA 1
ATOM 7775 C C . VAL A 1 999 ? -66.590 -10.439 29.941 1.00 78.56 999 VAL A C 1
ATOM 7777 O O . VAL A 1 999 ? -66.508 -9.666 30.891 1.00 78.56 999 VAL A O 1
ATOM 7780 N N . ILE A 1 1000 ? -66.031 -10.177 28.760 1.00 79.94 1000 ILE A N 1
ATOM 7781 C CA . ILE A 1 1000 ? -65.126 -9.058 28.473 1.00 79.94 1000 ILE A CA 1
ATOM 7782 C C . ILE A 1 1000 ? -65.794 -8.115 27.467 1.00 79.94 1000 ILE A C 1
ATOM 7784 O O . ILE A 1 1000 ? -66.210 -8.534 26.389 1.00 79.94 1000 ILE A O 1
ATOM 7788 N N . ALA A 1 1001 ? -65.897 -6.827 27.797 1.00 79.50 1001 ALA A N 1
ATOM 7789 C CA . ALA A 1 1001 ? -66.451 -5.819 26.893 1.00 79.50 1001 ALA A CA 1
ATOM 7790 C C . ALA A 1 1001 ? -65.396 -5.316 25.889 1.00 79.50 1001 ALA A C 1
ATOM 7792 O O . ALA A 1 1001 ? -64.325 -4.866 26.293 1.00 79.50 1001 ALA A O 1
ATOM 7793 N N . GLY A 1 1002 ? -65.715 -5.351 24.595 1.00 73.69 1002 GLY A N 1
ATOM 7794 C CA . GLY A 1 1002 ? -64.906 -4.807 23.504 1.00 73.69 1002 GLY A CA 1
ATOM 7795 C C . GLY A 1 1002 ? -65.553 -3.592 22.829 1.00 73.69 1002 GLY A C 1
ATOM 7796 O O . GLY A 1 1002 ? -66.602 -3.099 23.248 1.00 73.69 1002 GLY A O 1
ATOM 7797 N N . GLU A 1 1003 ? -64.926 -3.100 21.760 1.00 77.81 1003 GLU A N 1
ATOM 7798 C CA . GLU A 1 1003 ? -65.475 -2.033 20.912 1.00 77.81 1003 GLU A CA 1
ATOM 7799 C C . GLU A 1 1003 ? -66.500 -2.641 19.936 1.00 77.81 1003 GLU A C 1
ATOM 7801 O O . GLU A 1 1003 ? -66.154 -3.413 19.037 1.00 77.81 1003 GLU A O 1
ATOM 7806 N N . GLY A 1 1004 ? -67.789 -2.373 20.169 1.00 77.38 1004 GLY A N 1
ATOM 7807 C CA . GLY A 1 1004 ? -68.901 -2.956 19.402 1.00 77.38 1004 GLY A CA 1
ATOM 7808 C C . GLY A 1 1004 ? -69.150 -4.467 19.588 1.00 77.38 1004 GLY A C 1
ATOM 7809 O O . GLY A 1 1004 ? -69.867 -5.074 18.784 1.00 77.38 1004 GLY A O 1
ATOM 7810 N N . ASN A 1 1005 ? -68.565 -5.112 20.604 1.00 83.56 1005 ASN A N 1
ATOM 7811 C CA . ASN A 1 1005 ? -68.758 -6.541 20.882 1.00 83.56 1005 ASN A CA 1
ATOM 7812 C C . ASN A 1 1005 ? -68.505 -6.920 22.352 1.00 83.56 1005 ASN A C 1
ATOM 7814 O O . ASN A 1 1005 ? -67.985 -6.129 23.132 1.00 83.56 1005 ASN A O 1
ATOM 7818 N N . VAL A 1 1006 ? -68.879 -8.146 22.717 1.00 84.00 1006 VAL A N 1
ATOM 7819 C CA . VAL A 1 1006 ? -68.517 -8.818 23.969 1.00 84.00 1006 VAL A CA 1
ATOM 7820 C C . VAL A 1 1006 ? -67.781 -10.107 23.637 1.00 84.00 1006 VAL A C 1
ATOM 7822 O O . VAL A 1 1006 ? -68.270 -10.895 22.830 1.00 84.00 1006 VAL A O 1
ATOM 7825 N N . THR A 1 1007 ? -66.668 -10.362 24.307 1.00 84.62 1007 THR A N 1
ATOM 7826 C CA . THR A 1 1007 ? -65.954 -11.638 24.261 1.00 84.62 1007 THR A CA 1
ATOM 7827 C C . THR A 1 1007 ? -66.264 -12.457 25.508 1.00 84.62 1007 THR A C 1
ATOM 7829 O O . THR A 1 1007 ? -66.305 -11.923 26.613 1.00 84.62 1007 THR A O 1
ATOM 7832 N N . ILE A 1 1008 ? -66.519 -13.751 25.334 1.00 84.81 1008 ILE A N 1
ATOM 7833 C CA . ILE A 1 1008 ? -66.900 -14.664 26.411 1.00 84.81 1008 ILE A CA 1
ATOM 7834 C C . ILE A 1 1008 ? -65.910 -15.817 26.428 1.00 84.81 1008 ILE A C 1
ATOM 7836 O O . ILE A 1 1008 ? -65.814 -16.566 25.452 1.00 84.81 1008 ILE A O 1
ATOM 7840 N N . ALA A 1 1009 ? -65.187 -15.932 27.537 1.00 77.94 1009 ALA A N 1
ATOM 7841 C CA . ALA A 1 1009 ? -64.171 -16.945 27.770 1.00 77.94 1009 ALA A CA 1
ATOM 7842 C C . ALA A 1 1009 ? -64.709 -18.061 28.684 1.00 77.94 1009 ALA A C 1
ATOM 7844 O O . ALA A 1 1009 ? -65.538 -17.803 29.555 1.00 77.94 1009 ALA A O 1
ATOM 7845 N N . GLY A 1 1010 ? -64.262 -19.302 28.477 1.00 71.06 1010 GLY A N 1
ATOM 7846 C CA . GLY A 1 1010 ? -64.612 -20.463 29.309 1.00 71.06 1010 GLY A CA 1
ATOM 7847 C C . GLY A 1 1010 ? -66.044 -20.992 29.132 1.00 71.06 1010 GLY A C 1
ATOM 7848 O O . GLY A 1 1010 ? -66.531 -21.749 29.971 1.00 71.06 1010 GLY A O 1
ATOM 7849 N N . ALA A 1 1011 ? -66.747 -20.589 28.064 1.00 74.50 1011 ALA A N 1
ATOM 7850 C CA . ALA A 1 1011 ? -68.166 -20.893 27.840 1.00 74.50 1011 ALA A CA 1
ATOM 7851 C C . ALA A 1 1011 ? -68.449 -21.840 26.655 1.00 74.50 1011 ALA A C 1
ATOM 7853 O O . ALA A 1 1011 ? -69.576 -21.850 26.149 1.00 74.50 1011 ALA A O 1
ATOM 7854 N N . ALA A 1 1012 ? -67.478 -22.638 26.189 1.00 75.25 1012 ALA A N 1
ATOM 7855 C CA . ALA A 1 1012 ? -67.736 -23.584 25.102 1.00 75.25 1012 ALA A CA 1
ATOM 7856 C C . ALA A 1 1012 ? -68.850 -24.579 25.469 1.00 75.25 1012 ALA A C 1
ATOM 7858 O O . ALA A 1 1012 ? -68.916 -25.123 26.569 1.00 75.25 1012 ALA A O 1
ATOM 7859 N N . GLY A 1 1013 ? -69.765 -24.805 24.532 1.00 72.25 1013 GLY A N 1
ATOM 7860 C CA . GLY A 1 1013 ? -70.959 -25.628 24.699 1.00 72.25 1013 GLY A CA 1
ATOM 7861 C C . GLY A 1 1013 ? -72.093 -24.973 25.495 1.00 72.25 1013 GLY A C 1
ATOM 7862 O O . GLY A 1 1013 ? -73.196 -25.517 25.482 1.00 72.25 1013 GLY A O 1
ATOM 7863 N N . LYS A 1 1014 ? -71.873 -23.817 26.142 1.00 80.31 1014 LYS A N 1
ATOM 7864 C CA . LYS A 1 1014 ? -72.900 -23.105 26.918 1.00 80.31 1014 LYS A CA 1
ATOM 7865 C C . LYS A 1 1014 ? -73.700 -22.151 26.033 1.00 80.31 1014 LYS A C 1
ATOM 7867 O O . LYS A 1 1014 ? -73.176 -21.513 25.111 1.00 80.31 1014 LYS A O 1
ATOM 7872 N N . LYS A 1 1015 ? -74.996 -22.024 26.317 1.00 87.88 1015 LYS A N 1
ATOM 7873 C CA . LYS A 1 1015 ? -75.854 -21.023 25.680 1.00 87.88 1015 LYS A CA 1
ATOM 7874 C C . LYS A 1 1015 ? -75.611 -19.638 26.275 1.00 87.88 1015 LYS A C 1
ATOM 7876 O O . LYS A 1 1015 ? -75.703 -19.449 27.482 1.00 87.88 1015 LYS A O 1
ATOM 7881 N N . VAL A 1 1016 ? -75.382 -18.655 25.414 1.00 89.50 1016 VAL A N 1
ATOM 7882 C CA . VAL A 1 1016 ? -75.211 -17.249 25.780 1.00 89.50 1016 VAL A CA 1
ATOM 7883 C C . VAL A 1 1016 ? -76.330 -16.407 25.187 1.00 89.50 1016 VAL A C 1
ATOM 7885 O O . VAL A 1 1016 ? -76.627 -16.493 23.994 1.00 89.50 1016 VAL A O 1
ATOM 7888 N N . VAL A 1 1017 ? -76.894 -15.524 26.012 1.00 88.56 1017 VAL A N 1
ATOM 7889 C CA . VAL A 1 1017 ? -77.850 -14.493 25.610 1.00 88.56 1017 VAL A CA 1
ATOM 7890 C C . VAL A 1 1017 ? -77.308 -13.109 25.963 1.00 88.56 1017 VAL A C 1
ATOM 7892 O O . VAL A 1 1017 ? -77.136 -12.786 27.134 1.00 88.56 1017 VAL A O 1
ATOM 7895 N N . VAL A 1 1018 ? -77.091 -12.266 24.954 1.00 90.31 1018 VAL A N 1
ATOM 7896 C CA . VAL A 1 1018 ? -76.736 -10.849 25.121 1.00 90.31 1018 VAL A CA 1
ATOM 7897 C C . VAL A 1 1018 ? -77.991 -10.009 24.929 1.00 90.31 1018 VAL A C 1
ATOM 7899 O O . VAL A 1 1018 ? -78.661 -10.121 23.903 1.00 90.31 1018 VAL A O 1
ATOM 7902 N N . SER A 1 1019 ? -78.310 -9.157 25.900 1.00 89.38 1019 SER A N 1
ATOM 7903 C CA . SER A 1 1019 ? -79.493 -8.289 25.903 1.00 89.38 1019 SER A CA 1
ATOM 7904 C C . SER A 1 1019 ? -79.098 -6.833 26.132 1.00 89.38 1019 SER A C 1
ATOM 7906 O O . SER A 1 1019 ? -78.156 -6.562 26.866 1.00 89.38 1019 SER A O 1
ATOM 7908 N N . ASN A 1 1020 ? -79.814 -5.869 25.557 1.00 85.56 1020 ASN A N 1
ATOM 7909 C CA . ASN A 1 1020 ? -79.620 -4.459 25.914 1.00 85.56 1020 ASN A CA 1
ATOM 7910 C C . ASN A 1 1020 ? -80.249 -4.132 27.286 1.00 85.56 1020 ASN A C 1
ATOM 7912 O O . ASN A 1 1020 ? -80.960 -4.951 27.871 1.00 85.56 1020 ASN A O 1
ATOM 7916 N N . ILE A 1 1021 ? -80.041 -2.913 27.792 1.00 80.44 1021 ILE A N 1
ATOM 7917 C CA . ILE A 1 1021 ? -80.579 -2.484 29.098 1.00 80.44 1021 ILE A CA 1
ATOM 7918 C C . ILE A 1 1021 ? -82.120 -2.482 29.196 1.00 80.44 1021 ILE A C 1
ATOM 7920 O O . ILE A 1 1021 ? -82.663 -2.433 30.296 1.00 80.44 1021 ILE A O 1
ATOM 7924 N N . LEU A 1 1022 ? -82.830 -2.561 28.064 1.00 78.00 1022 LEU A N 1
ATOM 7925 C CA . LEU A 1 1022 ? -84.293 -2.679 27.993 1.00 78.00 1022 LEU A CA 1
ATOM 7926 C C . LEU A 1 1022 ? -84.771 -4.145 27.940 1.00 78.00 1022 LEU A C 1
ATOM 7928 O O . LEU A 1 1022 ? -85.970 -4.390 27.814 1.00 78.00 1022 LEU A O 1
ATOM 7932 N N . GLY A 1 1023 ? -83.856 -5.119 28.025 1.00 76.12 1023 GLY A N 1
ATOM 7933 C CA . GLY A 1 1023 ? -84.160 -6.552 28.001 1.00 76.12 1023 GLY A CA 1
ATOM 7934 C C . GLY A 1 1023 ? -84.410 -7.126 26.603 1.00 76.12 1023 GLY A C 1
ATOM 7935 O O . GLY A 1 1023 ? -84.902 -8.246 26.485 1.00 76.12 1023 GLY A O 1
ATOM 7936 N N . GLN A 1 1024 ? -84.092 -6.388 25.534 1.00 82.31 1024 GLN A N 1
ATOM 7937 C CA . GLN A 1 1024 ? -84.187 -6.911 24.171 1.00 82.31 1024 GLN A CA 1
ATOM 7938 C C . GLN A 1 1024 ? -82.952 -7.747 23.850 1.00 82.31 1024 GLN A C 1
ATOM 7940 O O . GLN A 1 1024 ? -81.827 -7.264 23.980 1.00 82.31 1024 GLN A O 1
ATOM 7945 N N . VAL A 1 1025 ? -83.173 -8.981 23.400 1.00 88.06 1025 VAL A N 1
ATOM 7946 C CA . VAL A 1 1025 ? -82.106 -9.906 23.008 1.00 88.06 1025 VAL A CA 1
ATOM 7947 C C . VAL A 1 1025 ? -81.447 -9.416 21.720 1.00 88.06 1025 VAL A C 1
ATOM 7949 O O . VAL A 1 1025 ? -82.093 -9.315 20.679 1.00 88.06 1025 VAL A O 1
ATOM 7952 N N . VAL A 1 1026 ? -80.155 -9.123 21.814 1.00 84.00 1026 VAL A N 1
ATOM 7953 C CA . VAL A 1 1026 ? -79.275 -8.713 20.714 1.00 84.00 1026 VAL A CA 1
ATOM 7954 C C . VAL A 1 1026 ? -78.633 -9.938 20.063 1.00 84.00 1026 VAL A C 1
ATOM 7956 O O . VAL A 1 1026 ? -78.502 -9.992 18.844 1.00 84.00 1026 VAL A O 1
ATOM 7959 N N . ALA A 1 1027 ? -78.277 -10.945 20.863 1.00 84.31 1027 ALA A N 1
ATOM 7960 C CA . ALA A 1 1027 ? -77.703 -12.196 20.386 1.00 84.31 1027 ALA A CA 1
ATOM 7961 C C . ALA A 1 1027 ? -78.091 -13.360 21.304 1.00 84.31 1027 ALA A C 1
ATOM 7963 O O . ALA A 1 1027 ? -78.203 -13.195 22.516 1.00 84.31 1027 ALA A O 1
ATOM 7964 N N . ASN A 1 1028 ? -78.306 -14.540 20.722 1.00 91.25 1028 ASN A N 1
ATOM 7965 C CA . ASN A 1 1028 ? -78.642 -15.768 21.439 1.00 91.25 1028 ASN A CA 1
ATOM 7966 C C . ASN A 1 1028 ? -78.034 -16.951 20.688 1.00 91.25 1028 ASN A C 1
ATOM 7968 O O . ASN A 1 1028 ? -78.544 -17.339 19.636 1.00 91.25 1028 ASN A O 1
ATOM 7972 N N . THR A 1 1029 ? -76.927 -17.479 21.194 1.00 84.94 1029 THR A N 1
ATOM 7973 C CA . THR A 1 1029 ? -76.165 -18.529 20.517 1.00 84.94 1029 THR A CA 1
ATOM 7974 C C . THR A 1 1029 ? -75.574 -19.502 21.521 1.00 84.94 1029 THR A C 1
ATOM 7976 O O . THR A 1 1029 ? -75.321 -19.146 22.668 1.00 84.94 1029 THR A O 1
ATOM 7979 N N . VAL A 1 1030 ? -75.341 -20.736 21.086 1.00 87.44 1030 VAL A N 1
ATOM 7980 C CA . VAL A 1 1030 ? -74.459 -21.658 21.804 1.00 87.44 1030 VAL A CA 1
ATOM 7981 C C . VAL A 1 1030 ? -73.045 -21.379 21.328 1.00 87.44 1030 VAL A C 1
ATOM 7983 O O . VAL A 1 1030 ? -72.798 -21.294 20.124 1.00 87.44 1030 VAL A O 1
ATOM 7986 N N . ILE A 1 1031 ? -72.141 -21.169 22.271 1.00 82.19 1031 ILE A N 1
ATOM 7987 C CA . ILE A 1 1031 ? -70.752 -20.845 21.982 1.00 82.19 1031 ILE A CA 1
ATOM 7988 C C . ILE A 1 1031 ? -70.002 -22.145 21.685 1.00 82.19 1031 ILE A C 1
ATOM 7990 O O . ILE A 1 1031 ? -70.089 -23.092 22.455 1.00 82.19 1031 ILE A O 1
ATOM 7994 N N . THR A 1 1032 ? -69.302 -22.239 20.555 1.00 71.69 1032 THR A N 1
ATOM 7995 C CA . THR A 1 1032 ? -68.614 -23.479 20.137 1.00 71.69 1032 THR A CA 1
ATOM 7996 C C . THR A 1 1032 ? -67.115 -23.488 20.437 1.00 71.69 1032 THR A C 1
ATOM 7998 O O . THR A 1 1032 ? -66.475 -24.515 20.235 1.00 71.69 1032 THR A O 1
ATOM 8001 N N . SER A 1 1033 ? -66.554 -22.367 20.893 1.00 69.25 1033 SER A N 1
ATOM 8002 C CA . SER A 1 1033 ? -65.141 -22.206 21.255 1.00 69.25 1033 SER A CA 1
ATOM 8003 C C . SER A 1 1033 ? -65.012 -21.633 22.662 1.00 69.25 1033 SER A C 1
ATOM 8005 O O . SER A 1 1033 ? -65.865 -20.868 23.096 1.00 69.25 1033 SER A O 1
ATOM 8007 N N . ASP A 1 1034 ? -63.927 -21.950 23.367 1.00 65.56 1034 ASP A N 1
ATOM 8008 C CA . ASP A 1 1034 ? -63.687 -21.439 24.728 1.00 65.56 1034 ASP A CA 1
ATOM 8009 C C . ASP A 1 1034 ? -63.397 -19.936 24.780 1.00 65.56 1034 ASP A C 1
ATOM 8011 O O . ASP A 1 1034 ? -63.268 -19.372 25.859 1.00 65.56 1034 ASP A O 1
ATOM 8015 N N . ASN A 1 1035 ? -63.326 -19.276 23.626 1.00 73.75 1035 ASN A N 1
ATOM 8016 C CA . ASN A 1 1035 ? -63.200 -17.837 23.500 1.00 73.75 1035 ASN A CA 1
ATOM 8017 C C . ASN A 1 1035 ? -64.034 -17.394 22.292 1.00 73.75 1035 ASN A C 1
ATOM 8019 O O . ASN A 1 1035 ? -63.714 -17.743 21.150 1.00 73.75 1035 ASN A O 1
ATOM 8023 N N . ALA A 1 1036 ? -65.163 -16.728 22.534 1.00 75.50 1036 ALA A N 1
ATOM 8024 C CA . ALA A 1 1036 ? -66.110 -16.373 21.483 1.00 75.50 1036 ALA A CA 1
ATOM 8025 C C . ALA A 1 1036 ? -66.587 -14.931 21.591 1.00 75.50 1036 ALA A C 1
ATOM 8027 O O . ALA A 1 1036 ? -67.040 -14.476 22.641 1.00 75.50 1036 ALA A O 1
ATOM 8028 N N . THR A 1 1037 ? -66.532 -14.230 20.462 1.00 86.25 1037 THR A N 1
ATOM 8029 C CA . THR A 1 1037 ? -66.931 -12.829 20.350 1.00 86.25 1037 THR A CA 1
ATOM 8030 C C . THR A 1 1037 ? -68.333 -12.711 19.766 1.00 86.25 1037 THR A C 1
ATOM 8032 O O . THR A 1 1037 ? -68.662 -13.307 18.740 1.00 86.25 1037 THR A O 1
ATOM 8035 N N . ILE A 1 1038 ? -69.163 -11.896 20.408 1.00 85.31 1038 ILE A N 1
ATOM 8036 C CA . ILE A 1 1038 ? -70.545 -11.624 20.031 1.00 85.31 1038 ILE A CA 1
ATOM 8037 C C . ILE A 1 1038 ? -70.703 -10.122 19.825 1.00 85.31 1038 ILE A C 1
ATOM 8039 O O . ILE A 1 1038 ? -70.466 -9.334 20.737 1.00 85.31 1038 ILE A O 1
ATOM 8043 N N . ALA A 1 1039 ? -71.134 -9.715 18.633 1.00 84.12 1039 ALA A N 1
ATOM 8044 C CA . ALA A 1 1039 ? -71.405 -8.311 18.341 1.00 84.12 1039 ALA A CA 1
ATOM 8045 C C . ALA A 1 1039 ? -72.484 -7.744 19.282 1.00 84.12 1039 ALA A C 1
ATOM 8047 O O . ALA A 1 1039 ? -73.525 -8.367 19.506 1.00 84.12 1039 ALA A O 1
ATOM 8048 N N . ALA A 1 1040 ? -72.239 -6.548 19.810 1.00 85.12 1040 ALA A N 1
ATOM 8049 C CA . ALA A 1 1040 ? -73.110 -5.885 20.769 1.00 85.12 1040 ALA A CA 1
ATOM 8050 C C . ALA A 1 1040 ? -73.120 -4.367 20.508 1.00 85.12 1040 ALA A C 1
ATOM 8052 O O . ALA A 1 1040 ? -72.074 -3.790 20.220 1.00 85.12 1040 ALA A O 1
ATOM 8053 N N . PRO A 1 1041 ? -74.280 -3.692 20.566 1.00 80.56 1041 PRO A N 1
ATOM 8054 C CA . PRO A 1 1041 ? -74.352 -2.251 20.359 1.00 80.56 1041 PRO A CA 1
ATOM 8055 C C . PRO A 1 1041 ? -73.668 -1.495 21.504 1.00 80.56 1041 PRO A C 1
ATOM 8057 O O . PRO A 1 1041 ? -73.713 -1.942 22.650 1.00 80.56 1041 PRO A O 1
ATOM 8060 N N . ALA A 1 1042 ? -73.104 -0.323 21.195 1.00 80.62 1042 ALA A N 1
ATOM 8061 C CA . ALA A 1 1042 ? -72.524 0.581 22.187 1.00 80.62 1042 ALA A CA 1
ATOM 8062 C C . ALA A 1 1042 ? -73.535 0.915 23.304 1.00 80.62 1042 ALA A C 1
ATOM 8064 O O . ALA A 1 1042 ? -74.710 1.195 23.037 1.00 80.62 1042 ALA A O 1
ATOM 8065 N N . GLY A 1 1043 ? -73.077 0.891 24.557 1.00 78.38 1043 GLY A N 1
ATOM 8066 C CA . GLY A 1 1043 ? -73.907 1.045 25.756 1.00 78.38 1043 GLY A CA 1
ATOM 8067 C C . GLY A 1 1043 ? -73.884 -0.173 26.688 1.00 78.38 1043 GLY A C 1
ATOM 8068 O O . GLY A 1 1043 ? -73.079 -1.087 26.538 1.00 78.38 1043 GLY A O 1
ATOM 8069 N N . VAL A 1 1044 ? -74.754 -0.173 27.705 1.00 82.31 1044 VAL A N 1
ATOM 8070 C CA . VAL A 1 1044 ? -74.818 -1.265 28.693 1.00 82.31 1044 VAL A CA 1
ATOM 8071 C C . VAL A 1 1044 ? -75.589 -2.451 28.118 1.00 82.31 1044 VAL A C 1
ATOM 8073 O O . VAL A 1 1044 ? -76.775 -2.332 27.784 1.00 82.31 1044 VAL A O 1
ATOM 8076 N N . VAL A 1 1045 ? -74.934 -3.606 28.077 1.00 87.31 1045 VAL A N 1
ATOM 8077 C CA . VAL A 1 1045 ? -75.538 -4.895 27.737 1.00 87.31 1045 VAL A CA 1
ATOM 8078 C C . VAL A 1 1045 ? -75.462 -5.854 28.923 1.00 87.31 1045 VAL A C 1
ATOM 8080 O O . VAL A 1 1045 ? -74.600 -5.741 29.791 1.00 87.31 1045 VAL A O 1
ATOM 8083 N N . VAL A 1 1046 ? -76.403 -6.786 28.981 1.00 86.44 1046 VAL A N 1
ATOM 8084 C CA . VAL A 1 1046 ? -76.489 -7.852 29.979 1.00 86.44 1046 VAL A CA 1
ATOM 8085 C C . VAL A 1 1046 ? -76.238 -9.172 29.270 1.00 86.44 1046 VAL A C 1
ATOM 8087 O O . VAL A 1 1046 ? -76.921 -9.491 28.298 1.00 86.44 1046 VAL A O 1
ATOM 8090 N N . VAL A 1 1047 ? -75.266 -9.930 29.752 1.00 87.88 1047 VAL A N 1
ATOM 8091 C CA . VAL A 1 1047 ? -74.801 -11.181 29.162 1.00 87.88 1047 VAL A CA 1
ATOM 8092 C C . VAL A 1 1047 ? -75.135 -12.303 30.129 1.00 87.88 1047 VAL A C 1
ATOM 8094 O O . VAL A 1 1047 ? -74.582 -12.374 31.221 1.00 87.88 1047 VAL A O 1
ATOM 8097 N N . ALA A 1 1048 ? -76.075 -13.157 29.745 1.00 88.19 1048 ALA A N 1
ATOM 8098 C CA . ALA A 1 1048 ? -76.458 -14.334 30.508 1.00 88.19 1048 ALA A CA 1
ATOM 8099 C C . ALA A 1 1048 ? -75.831 -15.571 29.866 1.00 88.19 1048 ALA A C 1
ATOM 8101 O O . ALA A 1 1048 ? -76.116 -15.863 28.702 1.00 88.19 1048 ALA A O 1
ATOM 8102 N N . VAL A 1 1049 ? -75.002 -16.292 30.620 1.00 87.31 1049 VAL A N 1
ATOM 8103 C CA . VAL A 1 1049 ? -74.411 -17.565 30.196 1.00 87.31 1049 VAL A CA 1
ATOM 8104 C C . VAL A 1 1049 ? -75.094 -18.705 30.949 1.00 87.31 1049 VAL A C 1
ATOM 8106 O O . VAL A 1 1049 ? -75.380 -18.601 32.137 1.00 87.31 1049 VAL A O 1
ATOM 8109 N N . GLU A 1 1050 ? -75.418 -19.786 30.247 1.00 78.56 1050 GLU A N 1
ATOM 8110 C CA . GLU A 1 1050 ? -76.081 -20.961 30.807 1.00 78.56 1050 GLU A CA 1
ATOM 8111 C C . GLU A 1 1050 ? -75.278 -21.562 31.967 1.00 78.56 1050 GLU A C 1
ATOM 8113 O O . GLU A 1 1050 ? -74.166 -22.050 31.779 1.00 78.56 1050 GLU A O 1
ATOM 8118 N N . GLY A 1 1051 ? -75.874 -21.538 33.162 1.00 74.88 1051 GLY A N 1
ATOM 8119 C CA . GLY A 1 1051 ? -75.251 -22.022 34.396 1.00 74.88 1051 GLY A CA 1
ATOM 8120 C C . GLY A 1 1051 ? -74.536 -20.950 35.224 1.00 74.88 1051 GLY A C 1
ATOM 8121 O O . GLY A 1 1051 ? -74.116 -21.273 36.327 1.00 74.88 1051 GLY A O 1
ATOM 8122 N N . GLU A 1 1052 ? -74.462 -19.703 34.747 1.00 78.25 1052 GLU A N 1
ATOM 8123 C CA . GLU A 1 1052 ? -73.759 -18.586 35.399 1.00 78.25 1052 GLU A CA 1
ATOM 8124 C C . GLU A 1 1052 ? -74.709 -17.427 35.747 1.00 78.25 1052 GLU A C 1
ATOM 8126 O O . GLU A 1 1052 ? -75.797 -17.290 35.171 1.00 78.25 1052 GLU A O 1
ATOM 8131 N N . GLU A 1 1053 ? -74.299 -16.549 36.667 1.00 77.94 1053 GLU A N 1
ATOM 8132 C CA . GLU A 1 1053 ? -75.010 -15.287 36.898 1.00 77.94 1053 GLU A CA 1
ATOM 8133 C C . GLU A 1 1053 ? -74.865 -14.331 35.700 1.00 77.94 1053 GLU A C 1
ATOM 8135 O O . GLU A 1 1053 ? -73.856 -14.307 34.997 1.00 77.94 1053 GLU A O 1
ATOM 8140 N N . ALA A 1 1054 ? -75.896 -13.521 35.444 1.00 82.12 1054 ALA A N 1
ATOM 8141 C CA . ALA A 1 1054 ? -75.881 -12.588 34.322 1.00 82.12 1054 ALA A CA 1
ATOM 8142 C C . ALA A 1 1054 ? -74.961 -11.385 34.601 1.00 82.12 1054 ALA A C 1
ATOM 8144 O O . ALA A 1 1054 ? -75.170 -10.635 35.556 1.00 82.12 1054 ALA A O 1
ATOM 8145 N N . VAL A 1 1055 ? -73.995 -11.149 33.713 1.00 82.94 1055 VAL A N 1
ATOM 8146 C CA . VAL A 1 1055 ? -72.968 -10.108 33.846 1.00 82.94 1055 VAL A CA 1
ATOM 8147 C C . VAL A 1 1055 ? -73.363 -8.860 33.058 1.00 82.94 1055 VAL A C 1
ATOM 8149 O O . VAL A 1 1055 ? -73.844 -8.942 31.928 1.00 82.94 1055 VAL A O 1
ATOM 8152 N N . LYS A 1 1056 ? -73.160 -7.672 33.635 1.00 84.06 1056 LYS A N 1
ATOM 8153 C CA . LYS A 1 1056 ? -73.341 -6.396 32.924 1.00 84.06 1056 LYS A CA 1
ATOM 8154 C C . LYS A 1 1056 ? -72.018 -5.973 32.291 1.00 84.06 1056 LYS A C 1
ATOM 8156 O O . LYS A 1 1056 ? -71.028 -5.838 32.998 1.00 84.06 1056 LYS A O 1
ATOM 8161 N N . ALA A 1 1057 ? -72.025 -5.705 30.990 1.00 77.75 1057 ALA A N 1
ATOM 8162 C CA . ALA A 1 1057 ? -70.870 -5.249 30.225 1.00 77.75 1057 ALA A CA 1
ATOM 8163 C C . ALA A 1 1057 ? -71.159 -3.876 29.595 1.00 77.75 1057 ALA A C 1
ATOM 8165 O O . ALA A 1 1057 ? -72.268 -3.622 29.121 1.00 77.75 1057 ALA A O 1
ATOM 8166 N N . ILE A 1 1058 ? -70.173 -2.975 29.605 1.00 82.31 1058 ILE A N 1
ATOM 8167 C CA . ILE A 1 1058 ? -70.280 -1.642 28.991 1.00 82.31 1058 ILE A CA 1
ATOM 8168 C C . ILE A 1 1058 ? -69.513 -1.662 27.674 1.00 82.31 1058 ILE A C 1
ATOM 8170 O O . ILE A 1 1058 ? -68.286 -1.674 27.675 1.00 82.31 1058 ILE A O 1
ATOM 8174 N N . ILE A 1 1059 ? -70.243 -1.654 26.563 1.00 81.88 1059 ILE A N 1
ATOM 8175 C CA . ILE A 1 1059 ? -69.677 -1.676 25.214 1.00 81.88 1059 ILE A CA 1
ATOM 8176 C C . ILE A 1 1059 ? -69.314 -0.254 24.817 1.00 81.88 1059 ILE A C 1
ATOM 8178 O O . ILE A 1 1059 ? -70.173 0.634 24.880 1.00 81.88 1059 ILE A O 1
ATOM 8182 N N . LYS A 1 1060 ? -68.044 -0.055 24.458 1.00 66.25 1060 LYS A N 1
ATOM 8183 C CA . LYS A 1 1060 ? -67.535 1.232 23.975 1.00 66.25 1060 LYS A CA 1
ATOM 8184 C C . LYS A 1 1060 ? -67.992 1.501 22.549 1.00 66.25 1060 LYS A C 1
ATOM 8186 O O . LYS A 1 1060 ? -68.043 0.530 21.754 1.00 66.25 1060 LYS A O 1
#

Mean predicted aligned error: 17.05 Å

Radius of gyration: 48.01 Å; Cα contacts (8 Å, |Δi|>4): 2570; chains: 1; bounding box: 142×63×118 Å

Secondary structure (DSSP, 8-state):
----------------SS-TTTTPBP----SEEEEEEEEEEETTS-EEEE-TTSBEEEES---TTTHHHH-EEEEEE--TTTPPPEEEEEETTTTEES-B-GGGSPTT-SB-SSPPBS-SSB--EE--S-SSS-PPSSEE-EEEEETTEEEEEEEETTEEEEEEEESSHHHHHHHTPPEEEEEEPPPEE--HHHHHTTTTTS-GGG-B--EEES--BS-SS--TTTTS-EEEEE-SSSSEEEEEETTT-PEEEEEEEES-SSSSPPEEEEEESS--TTTGGGGEEEEEEEGGGTEEEEEESEEE---SS---HHHHHHSTTSEEE-SSTTS---EEEEEEEETTTTEEEEEEESS--SEEE----SSS-SS--EE---SEEEEEEETTT-PEEE--TTTTTS-BEEE---TTT--TTS-GGGEEEEEES--SGGGTTT--EEEEESS-TT-BSEEEETTTTEEEE-SPBPEE--TT-S-EE-TTT-SSEEEEEEE--HHHHH-TTTTB----TTGGG---EEEEE--SS-S--EEEEPTTSSBEEEEESSPPPBEEEESGGG--EE-SS---HHHHHHSTTPPPPEE--EEEEETTEEEEE-GGGBEEEESSSPBPEEEEEEEEEETTEEEEEEEESSSEEE-TTS-EEEESEEEEE--SSTT-BEEEEETT-S----EEEEE-S--SB-----HHHH--BTTBTTS-EEEEEEETTT--EEEE---TTT-BTTBEEEEEE-TTT-SS---EEEEESSTTTSSSTTTS--EEEEEEEEEE--B--B----TTS--B-TTS-B--GGGSTTSB--B--EEEEEEEEE-TT----TT--TTS-SSEETTEEBEEEEEEEEETTEEEE-GGGSTTS-GGG--HHHHHHHS--EEHHHHGGG-S--TT-BEEEES-HHHHTT--GGG--EEEEE--SS--SS-SB-EEEEEETTEEEE--TTT-BHHHHTTTTTSBPEEEEEE--GGGSPPPSS---S---EEEE-SSEEEEES-TT-EEEEEETTS-EEEEEE--SSEEEEE--SEEEEEEETTSPPEEEEE-